Protein AF-A0AAN0KFE0-F1 (afdb_monomer)

Structure (mmCIF, N/CA/C/O backbone):
data_AF-A0AAN0KFE0-F1
#
_entry.id   AF-A0AAN0KFE0-F1
#
loop_
_atom_site.group_PDB
_atom_site.id
_atom_site.type_symbol
_atom_site.label_atom_id
_atom_site.label_alt_id
_atom_site.label_comp_id
_atom_site.label_asym_id
_atom_site.label_entity_id
_atom_site.label_seq_id
_atom_site.pdbx_PDB_ins_code
_atom_site.Cartn_x
_atom_site.Cartn_y
_atom_site.Cartn_z
_atom_site.occupancy
_atom_site.B_iso_or_equiv
_atom_site.auth_seq_id
_atom_site.auth_comp_id
_atom_site.auth_asym_id
_atom_site.auth_atom_id
_atom_site.pdbx_PDB_model_num
ATOM 1 N N . MET A 1 1 ? 1.969 37.301 39.724 1.00 38.78 1 MET A N 1
ATOM 2 C CA . MET A 1 1 ? 2.557 36.425 38.688 1.00 38.78 1 MET A CA 1
ATOM 3 C C . MET A 1 1 ? 1.808 36.708 37.399 1.00 38.78 1 MET A C 1
ATOM 5 O O . MET A 1 1 ? 0.586 36.678 37.421 1.00 38.78 1 MET A O 1
ATOM 9 N N . ASN A 1 2 ? 2.522 37.126 36.355 1.00 23.48 2 ASN A N 1
ATOM 10 C CA . ASN A 1 2 ? 1.948 37.560 35.078 1.00 23.48 2 ASN A CA 1
ATOM 11 C C . ASN A 1 2 ? 1.466 36.322 34.287 1.00 23.48 2 ASN A C 1
ATOM 13 O O . ASN A 1 2 ? 2.228 35.354 34.231 1.00 23.48 2 ASN A O 1
ATOM 17 N N . PRO A 1 3 ? 0.252 36.303 33.709 1.00 33.12 3 PRO A N 1
ATOM 18 C CA . PRO A 1 3 ? -0.224 35.178 32.907 1.00 33.12 3 PRO A CA 1
ATOM 19 C C . PRO A 1 3 ? 0.521 35.140 31.564 1.00 33.12 3 PRO A C 1
ATOM 21 O O . PRO A 1 3 ? 0.599 36.144 30.859 1.00 33.12 3 PRO A O 1
ATOM 24 N N . GLY A 1 4 ? 1.126 33.992 31.251 1.00 29.05 4 GLY A N 1
ATOM 25 C CA . GLY A 1 4 ? 1.901 33.771 30.031 1.00 29.05 4 GLY A CA 1
ATOM 26 C C . GLY A 1 4 ? 1.030 33.725 28.774 1.00 29.05 4 GLY A C 1
ATOM 27 O O . GLY A 1 4 ? -0.099 33.239 28.806 1.00 29.05 4 GLY A O 1
ATOM 28 N N . ASN A 1 5 ? 1.584 34.235 27.672 1.00 28.31 5 ASN A N 1
ATOM 29 C CA . ASN A 1 5 ? 0.995 34.172 26.336 1.00 28.31 5 ASN A CA 1
ATOM 30 C C . ASN A 1 5 ? 0.793 32.715 25.871 1.00 28.31 5 ASN A C 1
ATOM 32 O O . ASN A 1 5 ? 1.666 31.880 26.118 1.00 28.31 5 ASN A O 1
ATOM 36 N N . PRO A 1 6 ? -0.301 32.418 25.146 1.00 32.31 6 PRO A N 1
ATOM 37 C CA . PRO A 1 6 ? -0.518 31.119 24.522 1.00 32.31 6 PRO A CA 1
ATOM 38 C C . PRO A 1 6 ? 0.509 30.876 23.405 1.00 32.31 6 PRO A C 1
ATOM 40 O O . PRO A 1 6 ? 0.734 31.730 22.548 1.00 32.31 6 PRO A O 1
ATOM 43 N N . THR A 1 7 ? 1.145 29.708 23.427 1.00 31.70 7 THR A N 1
ATOM 44 C CA . THR A 1 7 ? 2.024 29.218 22.361 1.00 31.70 7 THR A CA 1
ATOM 45 C C . THR A 1 7 ? 1.198 28.863 21.127 1.00 31.70 7 THR A C 1
ATOM 47 O O . THR A 1 7 ? 0.200 28.151 21.240 1.00 31.70 7 THR A O 1
ATOM 50 N N . ASN A 1 8 ? 1.621 29.352 19.959 1.00 28.75 8 ASN A N 1
ATOM 51 C CA . ASN A 1 8 ? 1.057 28.970 18.664 1.00 28.75 8 ASN A CA 1
ATOM 52 C C . ASN A 1 8 ? 1.118 27.438 18.491 1.00 28.75 8 ASN A C 1
ATOM 54 O O . ASN A 1 8 ? 2.152 26.853 18.827 1.00 28.75 8 ASN A O 1
ATOM 58 N N . PRO A 1 9 ? 0.065 26.790 17.965 1.00 31.41 9 PRO A N 1
ATOM 59 C CA . PRO A 1 9 ? 0.114 25.376 17.625 1.00 31.41 9 PRO A CA 1
ATOM 60 C C . PRO A 1 9 ? 1.193 25.147 16.563 1.00 31.41 9 PRO A C 1
ATOM 62 O O . PRO A 1 9 ? 1.243 25.842 15.547 1.00 31.41 9 PRO A O 1
ATOM 65 N N . THR A 1 10 ? 2.086 24.198 16.829 1.00 32.50 10 THR A N 1
ATOM 66 C CA . THR A 1 10 ? 3.035 23.675 15.848 1.00 32.50 10 THR A CA 1
ATOM 67 C C . THR A 1 10 ? 2.251 23.086 14.684 1.00 32.50 10 THR A C 1
ATOM 69 O O . THR A 1 10 ? 1.357 22.264 14.891 1.00 32.50 10 THR A O 1
ATOM 72 N N . ASN A 1 11 ? 2.572 23.542 13.473 1.00 28.88 11 ASN A N 1
ATOM 73 C CA . ASN A 1 11 ? 2.100 22.933 12.236 1.00 28.88 11 ASN A CA 1
ATOM 74 C C . ASN A 1 11 ? 2.428 21.426 12.297 1.00 28.88 11 ASN A C 1
ATOM 76 O O . ASN A 1 11 ? 3.532 21.105 12.748 1.00 28.88 11 ASN A O 1
ATOM 80 N N . PRO A 1 12 ? 1.519 20.513 11.912 1.00 31.39 12 PRO A N 1
ATOM 81 C CA . PRO A 1 12 ? 1.856 19.098 11.807 1.00 31.39 12 PRO A CA 1
ATOM 82 C C . PRO A 1 12 ? 3.073 18.961 10.890 1.00 31.39 12 PRO A C 1
ATOM 84 O O . PRO A 1 12 ? 3.075 19.536 9.800 1.00 31.39 12 PRO A O 1
ATOM 87 N N . GLU A 1 13 ? 4.114 18.262 11.344 1.00 33.09 13 GLU A N 1
ATOM 88 C CA . GLU A 1 13 ? 5.179 17.827 10.444 1.00 33.09 13 GLU A CA 1
ATOM 89 C C . GLU A 1 13 ? 4.539 16.977 9.345 1.00 33.09 13 GLU A C 1
ATOM 91 O O . GLU A 1 13 ? 3.765 16.056 9.618 1.00 33.09 13 GLU A O 1
ATOM 96 N N . GLU A 1 14 ? 4.811 17.357 8.099 1.00 28.67 14 GLU A N 1
ATOM 97 C CA . GLU A 1 14 ? 4.504 16.549 6.927 1.00 28.67 14 GLU A CA 1
ATOM 98 C C . GLU A 1 14 ? 5.131 15.160 7.145 1.00 28.67 14 GLU A C 1
ATOM 100 O O . GLU A 1 14 ? 6.274 15.100 7.609 1.00 28.67 14 GLU A O 1
ATOM 105 N N . PRO A 1 15 ? 4.416 14.047 6.895 1.00 31.19 15 PRO A N 1
ATOM 106 C CA . PRO A 1 15 ? 4.967 12.717 7.119 1.00 31.19 15 PRO A CA 1
ATOM 107 C C . PRO A 1 15 ? 6.280 12.584 6.348 1.00 31.19 15 PRO A C 1
ATOM 109 O O . PRO A 1 15 ? 6.284 12.704 5.120 1.00 31.19 15 PRO A O 1
ATOM 112 N N . GLU A 1 16 ? 7.390 12.357 7.054 1.00 31.05 16 GLU A N 1
ATOM 113 C CA . GLU A 1 16 ? 8.667 12.091 6.402 1.00 31.05 16 GLU A CA 1
ATOM 114 C C . GLU A 1 16 ? 8.480 10.893 5.468 1.00 31.05 16 GLU A C 1
ATOM 116 O O . GLU A 1 16 ? 8.104 9.793 5.885 1.00 31.05 16 GLU A O 1
ATOM 121 N N . THR A 1 17 ? 8.695 11.124 4.173 1.00 31.75 17 THR A N 1
ATOM 122 C CA . THR A 1 17 ? 8.722 10.047 3.189 1.00 31.75 17 THR A CA 1
ATOM 123 C C . THR A 1 17 ? 9.852 9.101 3.608 1.00 31.75 17 THR A C 1
ATOM 125 O O . THR A 1 17 ? 10.972 9.585 3.777 1.00 31.75 17 THR A O 1
ATOM 128 N N . PRO A 1 18 ? 9.608 7.793 3.818 1.00 34.59 18 PRO A N 1
ATOM 129 C CA . PRO A 1 18 ? 10.649 6.869 4.252 1.00 34.59 18 PRO A CA 1
ATOM 130 C C . PRO A 1 18 ? 11.842 6.954 3.299 1.00 34.59 18 PRO A C 1
ATOM 132 O O . PRO A 1 18 ? 11.704 6.645 2.114 1.00 34.59 18 PRO A O 1
ATOM 135 N N . THR A 1 19 ? 13.001 7.394 3.789 1.00 45.59 19 THR A N 1
ATOM 136 C CA . THR A 1 19 ? 14.218 7.446 2.977 1.00 45.59 19 THR A CA 1
ATOM 137 C C . THR A 1 19 ? 14.571 6.015 2.561 1.00 45.59 19 THR A C 1
ATOM 139 O O . THR A 1 19 ? 14.757 5.169 3.444 1.00 45.59 19 THR A O 1
ATOM 142 N N . PRO A 1 20 ? 14.641 5.696 1.255 1.00 55.75 20 PRO A N 1
ATOM 143 C CA . PRO A 1 20 ? 15.025 4.363 0.808 1.00 55.75 20 PRO A CA 1
ATOM 144 C C . PRO A 1 20 ? 16.401 3.987 1.382 1.00 55.75 20 PRO A C 1
ATOM 146 O O . PRO A 1 20 ? 17.262 4.862 1.509 1.00 55.75 20 PRO A O 1
ATOM 149 N N . PRO A 1 21 ? 16.645 2.711 1.729 1.00 64.00 21 PRO A N 1
ATOM 150 C CA . PRO A 1 21 ? 17.961 2.277 2.186 1.00 64.00 21 PRO A CA 1
ATOM 151 C C . PRO A 1 21 ? 19.028 2.574 1.121 1.00 64.00 21 PRO A C 1
ATOM 153 O O . PRO A 1 21 ? 18.784 2.409 -0.077 1.00 64.00 21 PRO A O 1
ATOM 156 N N . ALA A 1 22 ? 20.211 3.002 1.565 1.00 83.31 22 ALA A N 1
ATOM 157 C CA . ALA A 1 22 ? 21.319 3.351 0.683 1.00 83.31 22 ALA A CA 1
ATOM 158 C C . ALA A 1 22 ? 21.737 2.162 -0.205 1.00 83.31 22 ALA A C 1
ATOM 160 O O . ALA A 1 22 ? 21.855 1.021 0.250 1.00 83.31 22 ALA A O 1
ATOM 161 N N . VAL A 1 23 ? 21.966 2.423 -1.495 1.00 95.88 23 VAL A N 1
ATOM 162 C CA . VAL A 1 23 ? 22.352 1.393 -2.471 1.00 95.88 23 VAL A CA 1
ATOM 163 C C . VAL A 1 23 ? 23.856 1.135 -2.390 1.00 95.88 23 VAL A C 1
ATOM 165 O O . VAL A 1 23 ? 24.661 2.065 -2.415 1.00 95.88 23 VAL A O 1
ATOM 168 N N . LYS A 1 24 ? 24.244 -0.143 -2.330 1.00 97.69 24 LYS A N 1
ATOM 169 C CA . LYS A 1 24 ? 25.649 -0.569 -2.304 1.00 97.69 24 LYS A CA 1
ATOM 170 C C . LYS A 1 24 ? 26.254 -0.578 -3.702 1.00 97.69 24 LYS A C 1
ATOM 172 O O . LYS A 1 24 ? 25.779 -1.306 -4.578 1.00 97.69 24 LYS A O 1
ATOM 177 N N . VAL A 1 25 ? 27.349 0.154 -3.881 1.00 98.38 25 VAL A N 1
ATOM 178 C CA . VAL A 1 25 ? 28.076 0.254 -5.149 1.00 98.38 25 VAL A CA 1
ATOM 179 C C . VAL A 1 25 ? 29.546 -0.094 -4.942 1.00 98.38 25 VAL A C 1
ATOM 181 O O . VAL A 1 25 ? 30.235 0.482 -4.103 1.00 98.38 25 VAL A O 1
ATOM 184 N N . GLY A 1 26 ? 30.034 -1.062 -5.711 1.00 98.31 26 GLY A N 1
ATOM 185 C CA . GLY A 1 26 ? 31.416 -1.516 -5.688 1.00 98.31 26 GLY A CA 1
ATOM 186 C C . GLY A 1 26 ? 32.288 -0.732 -6.655 1.00 98.31 26 GLY A C 1
ATOM 187 O O . GLY A 1 26 ? 31.862 -0.448 -7.770 1.00 98.31 26 GLY A O 1
ATOM 188 N N . ILE A 1 27 ? 33.522 -0.428 -6.265 1.00 98.12 27 ILE A N 1
ATOM 189 C CA . ILE A 1 27 ? 34.537 0.167 -7.142 1.00 98.12 27 ILE A CA 1
ATOM 190 C C . ILE A 1 27 ? 35.797 -0.690 -7.051 1.00 98.12 27 ILE A C 1
ATOM 192 O O . ILE A 1 27 ? 36.350 -0.852 -5.963 1.00 98.12 27 ILE A O 1
ATOM 196 N N . ILE A 1 28 ? 36.253 -1.229 -8.183 1.00 96.38 28 ILE A N 1
ATOM 197 C CA . ILE A 1 28 ? 37.531 -1.945 -8.281 1.00 96.38 28 ILE A CA 1
ATOM 198 C C . ILE A 1 28 ? 38.553 -1.013 -8.934 1.00 96.38 28 ILE A C 1
ATOM 200 O O . ILE A 1 28 ? 38.463 -0.759 -10.133 1.00 96.38 28 ILE A O 1
ATOM 204 N N . ASP A 1 29 ? 39.506 -0.489 -8.155 1.00 94.50 29 ASP A N 1
ATOM 205 C CA . ASP A 1 29 ? 40.455 0.534 -8.632 1.00 94.50 29 ASP A CA 1
ATOM 206 C C . ASP A 1 29 ? 41.765 0.595 -7.796 1.00 94.50 29 ASP A C 1
ATOM 208 O O . ASP A 1 29 ? 42.129 -0.374 -7.121 1.00 94.50 29 ASP A O 1
ATOM 212 N N . SER A 1 30 ? 42.503 1.715 -7.842 1.00 92.56 30 SER A N 1
ATOM 213 C CA . SER A 1 30 ? 43.738 2.002 -7.094 1.00 92.56 30 SER A CA 1
ATOM 214 C C . SER A 1 30 ? 43.523 2.316 -5.615 1.00 92.56 30 SER A C 1
ATOM 216 O O . SER A 1 30 ? 44.489 2.327 -4.849 1.00 92.56 30 SER A O 1
ATOM 218 N N . GLY A 1 31 ? 42.276 2.515 -5.183 1.00 92.44 31 GLY A N 1
ATOM 219 C CA . GLY A 1 31 ? 41.884 2.716 -3.788 1.00 92.44 31 GLY A CA 1
ATOM 220 C C . GLY A 1 31 ? 41.048 3.975 -3.571 1.00 92.44 31 GLY A C 1
ATOM 221 O O . GLY A 1 31 ? 40.392 4.454 -4.490 1.00 92.44 31 GLY A O 1
ATOM 222 N N . LEU A 1 32 ? 41.039 4.472 -2.332 1.00 93.62 32 LEU A N 1
ATOM 223 C CA . LEU A 1 32 ? 40.344 5.699 -1.936 1.00 93.62 32 LEU A CA 1
ATOM 224 C C . LEU A 1 32 ? 41.196 6.456 -0.918 1.00 93.62 32 LEU A C 1
ATOM 226 O O . LEU A 1 32 ? 41.559 5.899 0.120 1.00 93.62 32 LEU A O 1
ATOM 230 N N . ALA A 1 33 ? 41.503 7.719 -1.202 1.00 91.88 33 ALA A N 1
ATOM 231 C CA . ALA A 1 33 ? 42.281 8.567 -0.314 1.00 91.88 33 ALA A CA 1
ATOM 232 C C . ALA A 1 33 ? 41.550 8.816 1.014 1.00 91.88 33 ALA A C 1
ATOM 234 O O . ALA A 1 33 ? 40.328 8.971 1.049 1.00 91.88 33 ALA A O 1
ATOM 235 N N . SER A 1 34 ? 42.299 8.895 2.115 1.00 88.88 34 SER A N 1
ATOM 236 C CA . SER A 1 34 ? 41.783 9.265 3.438 1.00 88.88 34 SER A CA 1
ATOM 237 C C . SER A 1 34 ? 41.717 10.786 3.624 1.00 88.88 34 SER A C 1
ATOM 239 O O . SER A 1 34 ? 42.576 11.497 3.109 1.00 88.88 34 SER A O 1
ATOM 241 N N . GLY A 1 35 ? 40.788 11.277 4.450 1.00 83.50 35 GLY A N 1
ATOM 242 C CA . GLY A 1 35 ? 40.780 12.672 4.913 1.00 83.50 35 GLY A CA 1
ATOM 243 C C . GLY A 1 35 ? 40.253 13.706 3.913 1.00 83.50 35 GLY A C 1
ATOM 244 O O . GLY A 1 35 ? 40.482 14.896 4.111 1.00 83.50 35 GLY A O 1
ATOM 245 N N . ARG A 1 36 ? 39.543 13.280 2.862 1.00 86.19 36 ARG A N 1
ATOM 246 C CA . ARG A 1 36 ? 38.859 14.175 1.920 1.00 86.19 36 ARG A CA 1
ATOM 247 C C . ARG A 1 36 ? 37.462 14.530 2.427 1.00 86.19 36 ARG A C 1
ATOM 249 O O . ARG A 1 36 ? 36.673 13.651 2.756 1.00 86.19 36 ARG A O 1
ATOM 256 N N . SER A 1 37 ? 37.147 15.821 2.471 1.00 87.31 37 SER A N 1
ATOM 257 C CA . SER A 1 37 ? 35.834 16.335 2.898 1.00 87.31 37 SER A CA 1
ATOM 258 C C . SER A 1 37 ? 34.677 15.936 1.974 1.00 87.31 37 SER A C 1
ATOM 260 O O . SER A 1 37 ? 33.517 15.980 2.365 1.00 87.31 37 SER A O 1
ATOM 262 N N . GLU A 1 38 ? 35.004 15.537 0.752 1.00 90.62 38 GLU A N 1
ATOM 263 C CA . GLU A 1 38 ? 34.086 15.185 -0.322 1.00 90.62 38 GLU A CA 1
ATOM 264 C C . GLU A 1 38 ? 33.549 13.753 -0.193 1.00 90.62 38 GLU A C 1
ATOM 266 O O . GLU A 1 38 ? 32.815 13.305 -1.064 1.00 90.62 38 GLU A O 1
ATOM 271 N N . PHE A 1 39 ? 33.896 13.021 0.869 1.00 91.00 39 PHE A N 1
ATOM 272 C CA . PHE A 1 39 ? 33.380 11.678 1.117 1.00 91.00 39 PHE A CA 1
ATOM 273 C C . PHE A 1 39 ? 32.768 11.548 2.504 1.00 91.00 39 PHE A C 1
ATOM 275 O O . PHE A 1 39 ? 33.347 11.948 3.515 1.00 91.00 39 PHE A O 1
ATOM 282 N N . ASN A 1 40 ? 31.624 10.871 2.557 1.00 89.25 40 ASN A N 1
ATOM 283 C CA . ASN A 1 40 ? 31.088 10.350 3.801 1.00 89.25 40 ASN A CA 1
ATOM 284 C C . ASN A 1 40 ? 31.728 8.987 4.110 1.00 89.25 40 ASN A C 1
ATOM 286 O O . ASN A 1 40 ? 31.218 7.943 3.709 1.00 89.25 40 ASN A O 1
ATOM 290 N N . TYR A 1 41 ? 32.841 8.987 4.846 1.00 91.75 41 TYR A N 1
ATOM 291 C CA . TYR A 1 41 ? 33.559 7.752 5.192 1.00 91.75 41 TYR A CA 1
ATOM 292 C C . TYR A 1 41 ? 32.752 6.766 6.051 1.00 91.75 41 TYR A C 1
ATOM 294 O O . TYR A 1 41 ? 33.119 5.595 6.104 1.00 91.75 41 TYR A O 1
ATOM 302 N N . ASN A 1 42 ? 31.647 7.187 6.680 1.00 89.38 42 ASN A N 1
ATOM 303 C CA . ASN A 1 42 ? 30.765 6.260 7.399 1.00 89.38 42 ASN A CA 1
ATOM 304 C C . ASN A 1 42 ? 30.055 5.282 6.450 1.00 89.38 42 ASN A C 1
ATOM 306 O O . ASN A 1 42 ? 29.704 4.182 6.866 1.00 89.38 42 ASN A O 1
ATOM 310 N N . ASN A 1 43 ? 29.898 5.661 5.179 1.00 89.38 43 ASN A N 1
ATOM 311 C CA . ASN A 1 43 ? 29.263 4.853 4.141 1.00 89.38 43 ASN A CA 1
ATOM 312 C C . ASN A 1 43 ? 30.301 4.139 3.256 1.00 89.38 43 ASN A C 1
ATOM 314 O O . ASN A 1 43 ? 29.981 3.717 2.147 1.00 89.38 43 ASN A O 1
ATOM 318 N N . VAL A 1 44 ? 31.554 4.026 3.714 1.00 94.94 44 VAL A N 1
ATOM 319 C CA . VAL A 1 44 ? 32.647 3.410 2.954 1.00 94.94 44 VAL A CA 1
ATOM 320 C C . VAL A 1 44 ? 33.103 2.115 3.618 1.00 94.94 44 VAL A C 1
ATOM 322 O O . VAL A 1 44 ? 33.601 2.103 4.741 1.00 94.94 44 VAL A O 1
ATOM 325 N N . SER A 1 45 ? 33.025 1.024 2.865 1.00 96.19 45 SER A N 1
ATOM 326 C CA . SER A 1 45 ? 33.705 -0.238 3.144 1.00 96.19 45 SER A CA 1
ATOM 327 C C . SER A 1 45 ? 34.929 -0.365 2.240 1.00 96.19 45 SER A C 1
ATOM 329 O O . SER A 1 45 ? 34.816 -0.222 1.027 1.00 96.19 45 SER A O 1
ATOM 331 N N . PHE A 1 46 ? 36.106 -0.652 2.800 1.00 96.31 46 PHE A N 1
ATOM 332 C CA . PHE A 1 46 ? 37.357 -0.728 2.037 1.00 96.31 46 PHE A CA 1
ATOM 333 C C . PHE A 1 46 ? 38.099 -2.045 2.268 1.00 96.31 46 PHE A C 1
ATOM 335 O O . PHE A 1 46 ? 38.232 -2.515 3.403 1.00 96.31 46 PHE A O 1
ATOM 342 N N . ARG A 1 47 ? 38.664 -2.605 1.193 1.00 94.94 47 ARG A N 1
ATOM 343 C CA . ARG A 1 47 ? 39.586 -3.741 1.260 1.00 94.94 47 ARG A CA 1
ATOM 344 C C . ARG A 1 47 ? 40.685 -3.639 0.205 1.00 94.94 47 ARG A C 1
ATOM 346 O O . ARG A 1 47 ? 40.409 -3.463 -0.978 1.00 94.94 47 ARG A O 1
ATOM 353 N N . SER A 1 48 ? 41.935 -3.826 0.627 1.00 93.69 48 SER A N 1
ATOM 354 C CA . SER A 1 48 ? 43.086 -3.936 -0.270 1.00 93.69 48 SER A CA 1
ATOM 355 C C . SER A 1 48 ? 43.422 -5.391 -0.571 1.00 93.69 48 SER A C 1
ATOM 357 O O . SER A 1 48 ? 43.795 -6.156 0.321 1.00 93.69 48 SER A O 1
ATOM 359 N N . PHE A 1 49 ? 43.327 -5.750 -1.849 1.00 92.19 49 PHE A N 1
ATOM 360 C CA . PHE A 1 49 ? 43.817 -7.008 -2.416 1.00 92.19 49 PHE A CA 1
ATOM 361 C C . PHE A 1 49 ? 45.251 -6.865 -2.939 1.00 92.19 49 PHE A C 1
ATOM 363 O O . PHE A 1 49 ? 45.941 -7.864 -3.150 1.00 92.19 49 PHE A O 1
ATOM 370 N N . SER A 1 50 ? 45.720 -5.624 -3.115 1.00 83.19 50 SER A N 1
ATOM 371 C CA . SER A 1 50 ? 47.083 -5.316 -3.542 1.00 83.19 50 SER A CA 1
ATOM 372 C C . SER A 1 50 ? 48.121 -5.559 -2.451 1.00 83.19 50 SER A C 1
ATOM 374 O O . SER A 1 50 ? 49.046 -6.335 -2.701 1.00 83.19 50 SER A O 1
ATOM 376 N N . ASP A 1 51 ? 47.941 -4.943 -1.276 1.00 78.62 51 ASP A N 1
ATOM 377 C CA . ASP A 1 51 ? 48.945 -4.886 -0.200 1.00 78.62 51 ASP A CA 1
ATOM 378 C C . ASP A 1 51 ? 48.452 -5.483 1.140 1.00 78.62 51 ASP A C 1
ATOM 380 O O . ASP A 1 51 ? 49.214 -5.548 2.101 1.00 78.62 51 ASP A O 1
ATOM 384 N N . GLY A 1 52 ? 47.203 -5.971 1.210 1.00 73.00 52 GLY A N 1
ATOM 385 C CA . GLY A 1 52 ? 46.663 -6.698 2.367 1.00 73.00 52 GLY A CA 1
ATOM 386 C C . GLY A 1 52 ? 46.343 -5.807 3.576 1.00 73.00 52 GLY A C 1
ATOM 387 O O . GLY A 1 52 ? 47.047 -5.837 4.582 1.00 73.00 52 GLY A O 1
ATOM 388 N N . GLY A 1 53 ? 45.244 -5.047 3.503 1.00 81.31 53 GLY A N 1
ATOM 389 C CA . GLY A 1 53 ? 44.787 -4.147 4.573 1.00 81.31 53 GLY A CA 1
ATOM 390 C C . GLY A 1 53 ? 43.334 -3.679 4.408 1.00 81.31 53 GLY A C 1
ATOM 391 O O . GLY A 1 53 ? 42.721 -3.906 3.365 1.00 81.31 53 GLY A O 1
ATOM 392 N N . SER A 1 54 ? 42.777 -3.038 5.441 1.00 81.81 54 SER A N 1
ATOM 393 C CA . SER A 1 54 ? 41.382 -2.547 5.480 1.00 81.81 54 SER A CA 1
ATOM 394 C C . SER A 1 54 ? 41.251 -1.039 5.728 1.00 81.81 54 SER A C 1
ATOM 396 O O . SER A 1 54 ? 40.144 -0.534 5.880 1.00 81.81 54 SER A O 1
ATOM 398 N N . GLN A 1 55 ? 42.369 -0.317 5.812 1.00 86.19 55 GLN A N 1
ATOM 399 C CA . GLN A 1 55 ? 42.374 1.137 5.973 1.00 86.19 55 GLN A CA 1
ATOM 400 C C . GLN A 1 55 ? 42.325 1.800 4.600 1.00 86.19 55 GLN A C 1
ATOM 402 O O . GLN A 1 55 ? 43.085 1.401 3.717 1.00 86.19 55 GLN A O 1
ATOM 407 N N . VAL A 1 56 ? 41.455 2.803 4.440 1.00 89.00 56 VAL A N 1
ATOM 408 C CA . VAL A 1 56 ? 41.340 3.574 3.195 1.00 89.00 56 VAL A CA 1
ATOM 409 C C . VAL A 1 56 ? 42.691 4.176 2.823 1.00 89.00 56 VAL A C 1
ATOM 411 O O . VAL A 1 56 ? 43.304 4.916 3.592 1.00 89.00 56 VAL A O 1
ATOM 414 N N . ASN A 1 57 ? 43.171 3.804 1.645 1.00 89.12 57 ASN A N 1
ATOM 415 C CA . ASN A 1 57 ? 44.387 4.327 1.055 1.00 89.12 57 ASN A CA 1
ATOM 416 C C . ASN A 1 57 ? 44.266 4.221 -0.464 1.00 89.12 57 ASN A C 1
ATOM 418 O O . ASN A 1 57 ? 43.883 3.168 -0.978 1.00 89.12 57 ASN A O 1
ATOM 422 N N . ASP A 1 58 ? 44.625 5.281 -1.177 1.00 88.56 58 ASP A N 1
ATOM 423 C CA . ASP A 1 58 ? 44.824 5.239 -2.622 1.00 88.56 58 ASP A CA 1
ATOM 424 C C . ASP A 1 58 ? 46.327 5.217 -2.890 1.00 88.56 58 ASP A C 1
ATOM 426 O O . ASP A 1 58 ? 47.069 6.093 -2.440 1.00 88.56 58 ASP A O 1
ATOM 430 N N . ASN A 1 59 ? 46.796 4.189 -3.596 1.00 84.19 59 ASN A N 1
ATOM 431 C CA . ASN A 1 59 ? 48.228 3.995 -3.811 1.00 84.19 59 ASN A CA 1
ATOM 432 C C . ASN A 1 59 ? 48.839 4.962 -4.840 1.00 84.19 59 ASN A C 1
ATOM 434 O O . ASN A 1 59 ? 50.046 4.907 -5.072 1.00 84.19 59 ASN A O 1
ATOM 438 N N . LEU A 1 60 ? 48.027 5.867 -5.396 1.00 83.19 60 LEU A N 1
ATOM 439 C CA . LEU A 1 60 ? 48.443 6.997 -6.228 1.00 83.19 60 LEU A CA 1
ATOM 440 C C . LEU A 1 60 ? 48.321 8.359 -5.514 1.00 83.19 60 LEU A C 1
ATOM 442 O O . LEU A 1 60 ? 48.535 9.397 -6.136 1.00 83.19 60 LEU A O 1
ATOM 446 N N . GLY A 1 61 ? 48.021 8.372 -4.211 1.00 84.38 61 GLY A N 1
ATOM 447 C CA . GLY A 1 61 ? 47.912 9.594 -3.410 1.00 84.38 61 GLY A CA 1
ATOM 448 C C . GLY A 1 61 ? 46.508 10.204 -3.406 1.00 84.38 61 GLY A C 1
ATOM 449 O O . GLY A 1 61 ? 45.529 9.557 -3.766 1.00 84.38 61 GLY A O 1
ATOM 450 N N . VAL A 1 62 ? 46.390 11.459 -2.959 1.00 80.94 62 VAL A N 1
ATOM 451 C CA . VAL A 1 62 ? 45.079 12.071 -2.660 1.00 80.94 62 VAL A CA 1
ATOM 452 C C . VAL A 1 62 ? 44.209 12.345 -3.886 1.00 80.94 62 VAL A C 1
ATOM 454 O O . VAL A 1 62 ? 42.988 12.393 -3.753 1.00 80.94 62 VAL A O 1
ATOM 457 N N . SER A 1 63 ? 44.820 12.488 -5.061 1.00 83.12 63 SER A N 1
ATOM 458 C CA . SER A 1 63 ? 44.153 12.589 -6.368 1.00 83.12 63 SER A CA 1
ATOM 459 C C . SER A 1 63 ? 44.388 11.330 -7.206 1.00 83.12 63 SER A C 1
ATOM 461 O O . SER A 1 63 ? 44.444 11.388 -8.433 1.00 83.12 63 SER A O 1
ATOM 463 N N . GLY A 1 64 ? 44.577 10.188 -6.539 1.00 88.44 64 GLY A N 1
ATOM 464 C CA . GLY A 1 64 ? 44.724 8.903 -7.200 1.00 88.44 64 GLY A CA 1
ATOM 465 C C . GLY A 1 64 ? 43.498 8.534 -8.035 1.00 88.44 64 GLY A C 1
ATOM 466 O O . GLY A 1 64 ? 42.390 9.031 -7.814 1.00 88.44 64 GLY A O 1
ATOM 467 N N . HIS A 1 65 ? 43.715 7.675 -9.032 1.00 91.81 65 HIS A N 1
ATOM 468 C CA . HIS A 1 65 ? 42.702 7.337 -10.031 1.00 91.81 65 HIS A CA 1
ATOM 469 C C . HIS A 1 65 ? 41.400 6.833 -9.384 1.00 91.81 65 HIS A C 1
ATOM 471 O O . HIS A 1 65 ? 40.331 7.384 -9.650 1.00 91.81 65 HIS A O 1
ATOM 477 N N . GLY A 1 66 ? 41.494 5.880 -8.452 1.00 93.00 66 GLY A N 1
ATOM 478 C CA . GLY A 1 66 ? 40.346 5.337 -7.727 1.00 93.00 66 GLY A CA 1
ATOM 479 C C . GLY A 1 66 ? 39.605 6.377 -6.893 1.00 93.00 66 GLY A C 1
ATOM 480 O O . GLY A 1 66 ? 38.374 6.377 -6.856 1.00 93.00 66 GLY A O 1
ATOM 481 N N . THR A 1 67 ? 40.327 7.333 -6.308 1.00 93.69 67 THR A N 1
ATOM 482 C CA . THR A 1 67 ? 39.720 8.465 -5.601 1.00 93.69 67 THR A CA 1
ATOM 483 C C . THR A 1 67 ? 38.897 9.348 -6.539 1.00 93.69 67 THR A C 1
ATOM 485 O O . THR A 1 67 ? 37.769 9.700 -6.199 1.00 93.69 67 THR A O 1
ATOM 488 N N . LEU A 1 68 ? 39.402 9.679 -7.732 1.00 94.12 68 LEU A N 1
ATOM 489 C CA . LEU A 1 68 ? 38.660 10.492 -8.707 1.00 94.12 68 LEU A CA 1
ATOM 490 C C . LEU A 1 68 ? 37.442 9.751 -9.283 1.00 94.12 68 LEU A C 1
ATOM 492 O O . LEU A 1 68 ? 36.384 10.350 -9.501 1.00 94.12 68 LEU A O 1
ATOM 496 N N . VAL A 1 69 ? 37.561 8.436 -9.481 1.00 96.19 69 VAL A N 1
ATOM 497 C CA . VAL A 1 69 ? 36.446 7.558 -9.864 1.00 96.19 69 VAL A CA 1
ATOM 498 C C . VAL A 1 69 ? 35.360 7.565 -8.784 1.00 96.19 69 VAL A C 1
ATOM 500 O O . VAL A 1 69 ? 34.189 7.799 -9.089 1.00 96.19 69 VAL A O 1
ATOM 503 N N . ALA A 1 70 ? 35.741 7.390 -7.517 1.00 96.31 70 ALA A N 1
ATOM 504 C CA . ALA A 1 70 ? 34.815 7.445 -6.390 1.00 96.31 70 ALA A CA 1
ATOM 505 C C . ALA A 1 70 ? 34.169 8.831 -6.232 1.00 96.31 70 ALA A C 1
ATOM 507 O O . ALA A 1 70 ? 32.969 8.906 -5.964 1.00 96.31 70 ALA A O 1
ATOM 508 N N . LEU A 1 71 ? 34.916 9.921 -6.460 1.00 94.69 71 LEU A N 1
ATOM 509 C CA . LEU A 1 71 ? 34.378 11.287 -6.440 1.00 94.69 71 LEU A CA 1
ATOM 510 C C . LEU A 1 71 ? 33.296 11.456 -7.505 1.00 94.69 71 LEU A C 1
ATOM 512 O O . LEU A 1 71 ? 32.220 11.974 -7.208 1.00 94.69 71 LEU A O 1
ATOM 516 N N . THR A 1 72 ? 33.564 10.988 -8.726 1.00 96.38 72 THR A N 1
ATOM 517 C CA . THR A 1 72 ? 32.623 11.072 -9.854 1.00 96.38 72 THR A CA 1
ATOM 518 C C . THR A 1 72 ? 31.319 10.326 -9.556 1.00 96.38 72 THR A C 1
ATOM 520 O O . THR A 1 72 ? 30.241 10.766 -9.958 1.00 96.38 72 THR A O 1
ATOM 523 N N . LEU A 1 73 ? 31.404 9.206 -8.833 1.00 97.12 73 LEU A N 1
ATOM 524 C CA . LEU A 1 73 ? 30.248 8.388 -8.484 1.00 97.12 73 LEU A CA 1
ATOM 525 C C . LEU A 1 73 ? 29.464 8.965 -7.305 1.00 97.12 73 LEU A C 1
ATOM 527 O O . LEU A 1 73 ? 28.274 9.201 -7.454 1.00 97.12 73 LEU A O 1
ATOM 531 N N . ALA A 1 74 ? 30.103 9.188 -6.156 1.00 95.31 74 ALA A N 1
ATOM 532 C CA . ALA A 1 74 ? 29.421 9.490 -4.892 1.00 95.31 74 ALA A CA 1
ATOM 533 C C . ALA A 1 74 ? 30.083 10.617 -4.080 1.00 95.31 74 ALA A C 1
ATOM 535 O O . ALA A 1 74 ? 29.908 10.705 -2.866 1.00 95.31 74 ALA A O 1
ATOM 536 N N . GLY A 1 75 ? 30.867 11.484 -4.723 1.00 94.44 75 GLY A N 1
ATOM 537 C CA . GLY A 1 75 ? 31.449 12.638 -4.047 1.00 94.44 75 GLY A CA 1
ATOM 538 C C . GLY A 1 75 ? 30.375 13.622 -3.571 1.00 94.44 75 GLY A C 1
ATOM 539 O O . GLY A 1 75 ? 29.436 13.938 -4.299 1.00 94.44 75 GLY A O 1
ATOM 540 N N . LEU A 1 76 ? 30.529 14.145 -2.361 1.00 92.94 76 LEU A N 1
ATOM 541 C CA . LEU A 1 76 ? 29.684 15.198 -1.814 1.00 92.94 76 LEU A CA 1
ATOM 542 C C . LEU A 1 76 ? 29.968 16.522 -2.527 1.00 92.94 76 LEU A C 1
ATOM 544 O O . LEU A 1 76 ? 31.123 16.871 -2.788 1.00 92.94 76 LEU A O 1
ATOM 548 N N . ALA A 1 77 ? 28.907 17.269 -2.824 1.00 91.56 77 ALA A N 1
ATOM 549 C CA . ALA A 1 77 ? 29.039 18.601 -3.393 1.00 91.56 77 ALA A CA 1
ATOM 550 C C . ALA A 1 77 ? 29.778 19.537 -2.423 1.00 91.56 77 ALA A C 1
ATOM 552 O O . ALA A 1 77 ? 29.562 19.517 -1.209 1.00 91.56 77 ALA A O 1
ATOM 553 N N . THR A 1 78 ? 30.634 20.391 -2.974 1.00 88.31 78 THR A N 1
ATOM 554 C CA . THR A 1 78 ? 31.336 21.449 -2.241 1.00 88.31 78 THR A CA 1
ATOM 555 C C . THR A 1 78 ? 31.083 22.795 -2.918 1.00 88.31 78 THR A C 1
ATOM 557 O O . THR A 1 78 ? 30.344 22.893 -3.894 1.00 88.31 78 THR A O 1
ATOM 560 N N . LYS A 1 79 ? 31.715 23.870 -2.435 1.00 85.00 79 LYS A N 1
ATOM 561 C CA . LYS A 1 79 ? 31.626 25.187 -3.087 1.00 85.00 79 LYS A CA 1
ATOM 562 C C . LYS A 1 79 ? 32.159 25.181 -4.530 1.00 85.00 79 LYS A C 1
ATOM 564 O O . LYS A 1 79 ? 31.730 26.007 -5.330 1.00 85.00 79 LYS A O 1
ATOM 569 N N . VAL A 1 80 ? 33.112 24.299 -4.839 1.00 85.81 80 VAL A N 1
ATOM 570 C CA . VAL A 1 80 ? 33.843 24.277 -6.119 1.00 85.81 80 VAL A CA 1
ATOM 571 C C . VAL A 1 80 ? 33.602 22.998 -6.926 1.00 85.81 80 VAL A C 1
ATOM 573 O O . VAL A 1 80 ? 33.943 22.960 -8.101 1.00 85.81 80 VAL A O 1
ATOM 576 N N . TYR A 1 81 ? 32.989 21.974 -6.323 1.00 88.69 81 TYR A N 1
ATOM 577 C CA . TYR A 1 81 ? 32.659 20.699 -6.957 1.00 88.69 81 TYR A CA 1
ATOM 578 C C . TYR A 1 81 ? 31.157 20.443 -6.908 1.00 88.69 81 TYR A C 1
ATOM 580 O O . TYR A 1 81 ? 30.550 20.515 -5.842 1.00 88.69 81 TYR A O 1
ATOM 588 N N . SER A 1 82 ? 30.563 20.099 -8.050 1.00 87.75 82 SER A N 1
ATOM 589 C CA . SER A 1 82 ? 29.119 19.872 -8.181 1.00 87.75 82 SER A CA 1
ATOM 590 C C . SER A 1 82 ? 28.603 18.633 -7.445 1.00 87.75 82 SER A C 1
ATOM 592 O O . SER A 1 82 ? 27.394 18.475 -7.321 1.00 87.75 82 SER A O 1
ATOM 594 N N . GLY A 1 83 ? 29.498 17.766 -6.967 1.00 92.12 83 GLY A N 1
ATOM 595 C CA . GLY A 1 83 ? 29.147 16.451 -6.440 1.00 92.12 83 GLY A CA 1
ATOM 596 C C . GLY A 1 83 ? 29.196 15.368 -7.519 1.00 92.12 83 GLY A C 1
ATOM 597 O O . GLY A 1 83 ? 29.200 15.654 -8.720 1.00 92.12 83 GLY A O 1
ATOM 598 N N . GLY A 1 84 ? 29.278 14.121 -7.061 1.00 94.31 84 GLY A N 1
ATOM 599 C CA . GLY A 1 84 ? 29.110 12.931 -7.883 1.00 94.31 84 GLY A CA 1
ATOM 600 C C . GLY A 1 84 ? 27.638 12.659 -8.187 1.00 94.31 84 GLY A C 1
ATOM 601 O O . GLY A 1 84 ? 26.744 13.341 -7.690 1.00 94.31 84 GLY A O 1
ATOM 602 N N . ILE A 1 85 ? 27.384 11.644 -9.008 1.00 96.38 85 ILE A N 1
ATOM 603 C CA . ILE A 1 85 ? 26.027 11.315 -9.464 1.00 96.38 85 ILE A CA 1
ATOM 604 C C . ILE A 1 85 ? 25.116 10.807 -8.334 1.00 96.38 85 ILE A C 1
ATOM 606 O O . ILE A 1 85 ? 23.946 11.168 -8.286 1.00 96.38 85 ILE A O 1
ATOM 610 N N . ALA A 1 86 ? 25.630 9.967 -7.437 1.00 95.69 86 ALA A N 1
ATOM 611 C CA . ALA A 1 86 ? 24.872 9.270 -6.401 1.00 95.69 86 ALA A CA 1
ATOM 612 C C . ALA A 1 86 ? 25.569 9.369 -5.026 1.00 95.69 86 ALA A C 1
ATOM 614 O O . ALA A 1 86 ? 26.062 8.352 -4.520 1.00 95.69 86 ALA A O 1
ATOM 615 N N . PRO A 1 87 ? 25.631 10.574 -4.421 1.00 94.00 87 PRO A N 1
ATOM 616 C CA . PRO A 1 87 ? 26.366 10.843 -3.177 1.00 94.00 87 PRO A CA 1
ATOM 617 C C . PRO A 1 87 ? 25.901 10.023 -1.966 1.00 94.00 87 PRO A C 1
ATOM 619 O O . PRO A 1 87 ? 26.692 9.778 -1.059 1.00 94.00 87 PRO A O 1
ATOM 622 N N . ASP A 1 88 ? 24.653 9.550 -1.970 1.00 92.81 88 ASP A N 1
ATOM 623 C CA . ASP A 1 88 ? 24.076 8.761 -0.874 1.00 92.81 88 ASP A CA 1
ATOM 624 C C . ASP A 1 88 ? 24.372 7.251 -0.973 1.00 92.81 88 ASP A C 1
ATOM 626 O O . ASP A 1 88 ? 23.915 6.471 -0.139 1.00 92.81 88 ASP A O 1
ATOM 630 N N . SER A 1 89 ? 25.135 6.811 -1.982 1.00 95.50 89 SER A N 1
ATOM 631 C CA . SER A 1 89 ? 25.490 5.393 -2.150 1.00 95.50 89 SER A CA 1
ATOM 632 C C . SER A 1 89 ? 26.451 4.905 -1.057 1.00 95.50 89 SER A C 1
ATOM 634 O O . SER A 1 89 ? 27.378 5.612 -0.659 1.00 95.50 89 SER A O 1
ATOM 636 N N . GLU A 1 90 ? 26.301 3.648 -0.634 1.00 96.56 90 GLU A N 1
ATOM 637 C CA . GLU A 1 90 ? 27.311 2.954 0.173 1.00 96.56 90 GLU A CA 1
ATOM 638 C C . GLU A 1 90 ? 28.431 2.437 -0.734 1.00 96.56 90 GLU A C 1
ATOM 640 O O . GLU A 1 90 ? 28.216 1.560 -1.574 1.00 96.56 90 GLU A O 1
ATOM 645 N N . LEU A 1 91 ? 29.644 2.956 -0.562 1.00 97.31 91 LEU A N 1
ATOM 646 C CA . LEU A 1 91 ? 30.786 2.592 -1.393 1.00 97.31 91 LEU A CA 1
ATOM 647 C C . LEU A 1 91 ? 31.520 1.372 -0.839 1.00 97.31 91 LEU A C 1
ATOM 649 O O . LEU A 1 91 ? 31.976 1.367 0.302 1.00 97.31 91 LEU A O 1
ATOM 653 N N . TYR A 1 92 ? 31.723 0.368 -1.687 1.00 97.75 92 TYR A N 1
ATOM 654 C CA . TYR A 1 92 ? 32.568 -0.791 -1.416 1.00 97.75 92 TYR A CA 1
ATOM 655 C C . TYR A 1 92 ? 33.810 -0.720 -2.306 1.00 97.75 92 TYR A C 1
ATOM 657 O O . TYR A 1 92 ? 33.792 -1.096 -3.476 1.00 97.75 92 TYR A O 1
ATOM 665 N N . ILE A 1 93 ? 34.903 -0.203 -1.755 1.00 97.31 93 ILE A N 1
ATOM 666 C CA . ILE A 1 93 ? 36.146 0.047 -2.482 1.00 97.31 93 ILE A CA 1
ATOM 667 C C . ILE A 1 93 ? 37.068 -1.169 -2.374 1.00 97.31 93 ILE A C 1
ATOM 669 O O . ILE A 1 93 ? 37.582 -1.488 -1.298 1.00 97.31 93 ILE A O 1
ATOM 673 N N . ALA A 1 94 ? 37.314 -1.822 -3.505 1.00 96.06 94 ALA A N 1
ATOM 674 C CA . ALA A 1 94 ? 38.296 -2.882 -3.646 1.00 96.06 94 ALA A CA 1
ATOM 675 C C . ALA A 1 94 ? 39.554 -2.337 -4.335 1.00 96.06 94 ALA A C 1
ATOM 677 O O . ALA A 1 94 ? 39.570 -2.085 -5.541 1.00 96.06 94 ALA A O 1
ATOM 678 N N . GLN A 1 95 ? 40.631 -2.162 -3.569 1.00 94.06 95 GLN A N 1
ATOM 679 C CA . GLN A 1 95 ? 41.924 -1.787 -4.134 1.00 94.06 95 GLN A CA 1
ATOM 680 C C . GLN A 1 95 ? 42.597 -3.028 -4.735 1.00 94.06 95 GLN A C 1
ATOM 682 O O . GLN A 1 95 ? 43.075 -3.896 -3.994 1.00 94.06 95 GLN A O 1
ATOM 687 N N . ALA A 1 96 ? 42.642 -3.099 -6.066 1.00 91.62 96 ALA A N 1
ATOM 688 C CA . ALA A 1 96 ? 43.143 -4.253 -6.821 1.00 91.62 96 ALA A CA 1
ATOM 689 C C . ALA A 1 96 ? 44.315 -3.931 -7.762 1.00 91.62 96 ALA A C 1
ATOM 691 O O . ALA A 1 96 ? 44.951 -4.854 -8.277 1.00 91.62 96 ALA A O 1
ATOM 692 N N . SER A 1 97 ? 44.627 -2.648 -7.976 1.00 87.62 97 SER A N 1
ATOM 693 C CA . SER A 1 97 ? 45.761 -2.229 -8.806 1.00 87.62 97 SER A CA 1
ATOM 694 C C . SER A 1 97 ? 46.967 -1.789 -7.976 1.00 87.62 97 SER A C 1
ATOM 696 O O . SER A 1 97 ? 46.852 -1.511 -6.778 1.00 87.62 97 SER A O 1
ATOM 698 N N . LYS A 1 98 ? 48.144 -1.735 -8.608 1.00 80.06 98 LYS A N 1
ATOM 699 C CA . LYS A 1 98 ? 49.361 -1.080 -8.101 1.00 80.06 98 LYS A CA 1
ATOM 700 C C . LYS A 1 98 ? 49.941 -0.213 -9.212 1.00 80.06 98 LYS A C 1
ATOM 702 O O . LYS A 1 98 ? 50.216 -0.732 -10.289 1.00 80.06 98 LYS A O 1
ATOM 707 N N . ASN A 1 99 ? 50.111 1.089 -8.974 1.00 73.25 99 ASN A N 1
ATOM 708 C CA . ASN A 1 99 ? 50.455 2.066 -10.020 1.00 73.25 99 ASN A CA 1
ATOM 709 C C . ASN A 1 99 ? 49.501 1.998 -11.232 1.00 73.25 99 ASN A C 1
ATOM 711 O O . ASN A 1 99 ? 49.945 2.017 -12.376 1.00 73.25 99 ASN A O 1
ATOM 715 N N . ASN A 1 100 ? 48.200 1.834 -10.972 1.00 74.69 100 ASN A N 1
ATOM 716 C CA . ASN A 1 100 ? 47.157 1.619 -11.984 1.00 74.69 100 ASN A CA 1
ATOM 717 C C . ASN A 1 100 ? 47.331 0.373 -12.883 1.00 74.69 100 ASN A C 1
ATOM 719 O O . ASN A 1 100 ? 46.670 0.249 -13.908 1.00 74.69 100 ASN A O 1
ATOM 723 N N . SER A 1 101 ? 48.201 -0.568 -12.505 1.00 80.69 101 SER A N 1
ATOM 724 C CA . SER A 1 101 ? 48.330 -1.875 -13.154 1.00 80.69 101 SER A CA 1
ATOM 725 C C . SER A 1 101 ? 47.525 -2.916 -12.377 1.00 80.69 101 SER A C 1
ATOM 727 O O . SER A 1 101 ? 47.739 -3.089 -11.173 1.00 80.69 101 SER A O 1
ATOM 729 N N . PHE A 1 102 ? 46.576 -3.569 -13.049 1.00 84.88 102 PHE A N 1
ATOM 730 C CA . PHE A 1 102 ? 45.636 -4.516 -12.447 1.00 84.88 102 PHE A CA 1
ATOM 731 C C . PHE A 1 102 ? 46.131 -5.958 -12.584 1.00 84.88 102 PHE A C 1
ATOM 733 O O . PHE A 1 102 ? 46.626 -6.368 -13.632 1.00 84.88 102 PHE A O 1
ATOM 740 N N . ASP A 1 103 ? 45.970 -6.734 -11.514 1.00 87.44 103 ASP A N 1
ATOM 741 C CA . ASP A 1 103 ? 46.233 -8.173 -11.497 1.00 87.44 103 ASP A CA 1
ATOM 742 C C . ASP A 1 103 ? 44.899 -8.926 -11.564 1.00 87.44 103 ASP A C 1
ATOM 744 O O . ASP A 1 103 ? 44.052 -8.771 -10.683 1.00 87.44 103 ASP A O 1
ATOM 748 N N . TYR A 1 104 ? 44.718 -9.766 -12.586 1.00 87.62 104 TYR A N 1
ATOM 749 C CA . TYR A 1 104 ? 43.457 -10.477 -12.818 1.00 87.62 104 TYR A CA 1
ATOM 750 C C . TYR A 1 104 ? 43.031 -11.391 -11.655 1.00 87.62 104 TYR A C 1
ATOM 752 O O . TYR A 1 104 ? 41.834 -11.545 -11.420 1.00 87.62 104 TYR A O 1
ATOM 760 N N . LEU A 1 105 ? 43.963 -11.973 -10.889 1.00 90.31 105 LEU A N 1
ATOM 761 C CA . LEU A 1 105 ? 43.611 -12.780 -9.712 1.00 90.31 105 LEU A CA 1
ATOM 762 C C . LEU A 1 105 ? 43.115 -11.897 -8.560 1.00 90.31 105 LEU A C 1
ATOM 764 O O . LEU A 1 105 ? 42.170 -12.268 -7.862 1.00 90.31 105 LEU A O 1
ATOM 768 N N . LYS A 1 106 ? 43.722 -10.719 -8.368 1.00 92.12 106 LYS A N 1
ATOM 769 C CA . LYS A 1 106 ? 43.281 -9.739 -7.356 1.00 92.12 106 LYS A CA 1
ATOM 770 C C . LYS A 1 106 ? 41.939 -9.111 -7.721 1.00 92.12 106 LYS A C 1
ATOM 772 O O . LYS A 1 106 ? 41.093 -8.932 -6.845 1.00 92.12 106 LYS A O 1
ATOM 777 N N . THR A 1 107 ? 41.723 -8.826 -9.001 1.00 92.12 107 THR A N 1
ATOM 778 C CA . THR A 1 107 ? 40.437 -8.371 -9.538 1.00 92.12 107 THR A CA 1
ATOM 779 C C . THR A 1 107 ? 39.345 -9.419 -9.320 1.00 92.12 107 THR A C 1
ATOM 781 O O . THR A 1 107 ? 38.301 -9.088 -8.764 1.00 92.12 107 THR A O 1
ATOM 784 N N . SER A 1 108 ? 39.601 -10.692 -9.635 1.00 94.75 108 SER A N 1
ATOM 785 C CA . SER A 1 108 ? 38.623 -11.769 -9.408 1.00 94.75 108 SER A CA 1
ATOM 786 C C . SER A 1 108 ? 38.276 -11.940 -7.922 1.00 94.75 108 SER A C 1
ATOM 788 O O . SER A 1 108 ? 37.104 -12.002 -7.549 1.00 94.75 108 SER A O 1
ATOM 790 N N . ALA A 1 109 ? 39.275 -11.874 -7.032 1.00 95.56 109 ALA A N 1
ATOM 791 C CA . ALA A 1 109 ? 39.035 -11.878 -5.585 1.00 95.56 109 ALA A CA 1
ATOM 792 C C . ALA A 1 109 ? 38.238 -10.647 -5.097 1.00 95.56 109 ALA A C 1
ATOM 794 O O . ALA A 1 109 ? 37.497 -10.733 -4.114 1.00 95.56 109 ALA A O 1
ATOM 795 N N . SER A 1 110 ? 38.379 -9.509 -5.784 1.00 96.56 110 SER A N 1
ATOM 796 C CA . SER A 1 110 ? 37.611 -8.290 -5.515 1.00 96.56 110 SER A CA 1
ATOM 797 C C . SER A 1 110 ? 36.143 -8.464 -5.896 1.00 96.56 110 SER A C 1
ATOM 799 O O . SER A 1 110 ? 35.276 -8.135 -5.089 1.00 96.56 110 SER A O 1
ATOM 801 N N . VAL A 1 111 ? 35.855 -9.044 -7.069 1.00 97.62 111 VAL A N 1
ATOM 802 C CA . VAL A 1 111 ? 34.485 -9.386 -7.495 1.00 97.62 111 VAL A CA 1
ATOM 803 C C . VAL A 1 111 ? 33.825 -10.311 -6.475 1.00 97.62 111 VAL A C 1
ATOM 805 O O . VAL A 1 111 ? 32.722 -10.018 -6.015 1.00 97.62 111 VAL A O 1
ATOM 808 N N . ASP A 1 112 ? 34.525 -11.363 -6.039 1.00 97.69 112 ASP A N 1
ATOM 809 C CA . ASP A 1 112 ? 34.012 -12.282 -5.018 1.00 97.69 112 ASP A CA 1
ATOM 810 C C . ASP A 1 112 ? 33.660 -11.555 -3.715 1.00 97.69 112 ASP A C 1
ATOM 812 O O . ASP A 1 112 ? 32.615 -11.809 -3.117 1.00 97.69 112 ASP A O 1
ATOM 816 N N . TRP A 1 113 ? 34.505 -10.636 -3.249 1.00 97.62 113 TRP A N 1
ATOM 817 C CA . TRP A 1 113 ? 34.216 -9.873 -2.034 1.00 97.62 113 TRP A CA 1
ATOM 818 C C . TRP A 1 113 ? 33.026 -8.924 -2.192 1.00 97.62 113 TRP A C 1
ATOM 820 O O . TRP A 1 113 ? 32.209 -8.836 -1.273 1.00 97.62 113 TRP A O 1
ATOM 830 N N . LEU A 1 114 ? 32.905 -8.245 -3.335 1.00 98.44 114 LEU A N 1
ATOM 831 C CA . LEU A 1 114 ? 31.797 -7.333 -3.614 1.00 98.44 114 LEU A CA 1
ATOM 832 C C . LEU A 1 114 ? 30.460 -8.081 -3.647 1.00 98.44 114 LEU A C 1
ATOM 834 O O . LEU A 1 114 ? 29.539 -7.717 -2.914 1.00 98.44 114 LEU A O 1
ATOM 838 N N . LEU A 1 115 ? 30.376 -9.172 -4.414 1.00 98.12 115 LEU A N 1
ATOM 839 C CA . LEU A 1 115 ? 29.159 -9.984 -4.511 1.00 98.12 115 LEU A CA 1
ATOM 840 C C . LEU A 1 115 ? 28.779 -10.592 -3.153 1.00 98.12 115 LEU A C 1
ATOM 842 O O . LEU A 1 115 ? 27.629 -10.484 -2.730 1.00 98.12 115 LEU A O 1
ATOM 846 N N . ASN A 1 116 ? 29.751 -11.125 -2.401 1.00 97.75 116 ASN A N 1
ATOM 847 C CA . ASN A 1 116 ? 29.515 -11.634 -1.042 1.00 97.75 116 ASN A CA 1
ATOM 848 C C . ASN A 1 116 ? 29.085 -10.542 -0.045 1.00 97.75 116 ASN A C 1
ATOM 850 O O . ASN A 1 116 ? 28.506 -10.853 0.994 1.00 97.75 116 ASN A O 1
ATOM 854 N N . SER A 1 117 ? 29.354 -9.269 -0.346 1.00 97.00 117 SER A N 1
ATOM 855 C CA . SER A 1 117 ? 28.913 -8.122 0.458 1.00 97.00 117 SER A CA 1
ATOM 856 C C . SER A 1 117 ? 27.519 -7.605 0.058 1.00 97.00 117 SER A C 1
ATOM 858 O O . SER A 1 117 ? 27.022 -6.636 0.644 1.00 97.00 117 SER A O 1
ATOM 860 N N . GLY A 1 118 ? 26.872 -8.251 -0.920 1.00 96.50 118 GLY A N 1
ATOM 861 C CA . GLY A 1 118 ? 25.564 -7.867 -1.451 1.00 96.50 118 GLY A CA 1
ATOM 862 C C . GLY A 1 118 ? 25.608 -6.673 -2.407 1.00 96.50 118 GLY A C 1
ATOM 863 O O . GLY A 1 118 ? 24.593 -6.008 -2.592 1.00 96.50 118 GLY A O 1
ATOM 864 N N . VAL A 1 119 ? 26.772 -6.359 -2.983 1.00 98.06 119 VAL A N 1
ATOM 865 C CA . VAL A 1 119 ? 26.908 -5.303 -3.995 1.00 98.06 119 VAL A CA 1
ATOM 866 C C . VAL A 1 119 ? 26.297 -5.780 -5.311 1.00 98.06 119 VAL A C 1
ATOM 868 O O . VAL A 1 119 ? 26.671 -6.835 -5.818 1.00 98.06 119 VAL A O 1
ATOM 871 N N . GLN A 1 120 ? 25.395 -4.981 -5.886 1.00 96.88 120 GLN A N 1
ATOM 872 C CA . GLN A 1 120 ? 24.723 -5.305 -7.154 1.00 96.88 120 GLN A CA 1
ATOM 873 C C . GLN A 1 120 ? 25.143 -4.413 -8.328 1.00 96.88 120 GLN A C 1
ATOM 875 O O . GLN A 1 120 ? 24.749 -4.680 -9.459 1.00 96.88 120 GLN A O 1
ATOM 880 N N . ILE A 1 121 ? 25.943 -3.372 -8.086 1.00 98.75 121 ILE A N 1
ATOM 881 C CA . ILE A 1 121 ? 26.493 -2.487 -9.120 1.00 98.75 121 ILE A CA 1
ATOM 882 C C . ILE A 1 121 ? 27.999 -2.409 -8.896 1.00 98.75 121 ILE A C 1
ATOM 884 O O . ILE A 1 121 ? 28.437 -2.005 -7.821 1.00 98.75 121 ILE A O 1
ATOM 888 N N . ILE A 1 122 ? 28.792 -2.813 -9.885 1.00 98.69 122 ILE A N 1
ATOM 889 C CA . ILE A 1 122 ? 30.251 -2.888 -9.796 1.00 98.69 122 ILE A CA 1
ATOM 890 C C . ILE A 1 122 ? 30.860 -2.022 -10.892 1.00 98.69 122 ILE A C 1
ATOM 892 O O . ILE A 1 122 ? 30.796 -2.350 -12.074 1.00 98.69 122 ILE A O 1
ATOM 896 N N . ASN A 1 123 ? 31.494 -0.931 -10.490 1.00 98.56 123 ASN A N 1
ATOM 897 C CA . ASN A 1 123 ? 32.252 -0.070 -11.376 1.00 98.56 123 ASN A CA 1
ATOM 898 C C . ASN A 1 123 ? 33.669 -0.626 -11.598 1.00 98.56 123 ASN A C 1
ATOM 900 O O . ASN A 1 123 ? 34.434 -0.816 -10.646 1.00 98.56 123 ASN A O 1
ATOM 904 N N . MET A 1 124 ? 34.019 -0.841 -12.864 1.00 95.75 124 MET A N 1
ATOM 905 C CA . MET A 1 124 ? 35.315 -1.331 -13.332 1.00 95.75 124 MET A CA 1
ATOM 906 C C . MET A 1 124 ? 35.923 -0.305 -14.299 1.00 95.75 124 MET A C 1
ATOM 908 O O . MET A 1 124 ? 35.897 -0.459 -15.521 1.00 95.75 124 MET A O 1
ATOM 912 N N . SER A 1 125 ? 36.468 0.774 -13.733 1.00 90.00 125 SER A N 1
ATOM 913 C CA . SER A 1 125 ? 37.074 1.900 -14.464 1.00 90.00 125 SER A CA 1
ATOM 914 C C . SER A 1 125 ? 38.498 1.612 -14.964 1.00 90.00 125 SER A C 1
ATOM 916 O O . SER A 1 125 ? 39.356 2.490 -14.949 1.00 90.00 125 SER A O 1
ATOM 918 N N . TYR A 1 126 ? 38.775 0.387 -15.401 1.00 87.62 126 TYR A N 1
ATOM 919 C CA . TYR A 1 126 ? 40.080 -0.019 -15.918 1.00 87.62 126 TYR A CA 1
ATOM 920 C C . TYR A 1 126 ? 39.934 -0.750 -17.249 1.00 87.62 126 TYR A C 1
ATOM 922 O O . TYR A 1 126 ? 38.876 -1.287 -17.569 1.00 87.62 126 TYR A O 1
ATOM 930 N N . SER A 1 127 ? 41.005 -0.750 -18.039 1.00 85.81 127 SER A N 1
ATOM 931 C CA . SER A 1 127 ? 41.024 -1.367 -19.365 1.00 85.81 127 SER A CA 1
ATOM 932 C C . SER A 1 127 ? 42.436 -1.778 -19.766 1.00 85.81 127 SER A C 1
ATOM 934 O O . SER A 1 127 ? 43.390 -1.069 -19.444 1.00 85.81 127 SER A O 1
ATOM 936 N N . SER A 1 128 ? 42.563 -2.856 -20.538 1.00 84.69 128 SER A N 1
ATOM 937 C CA . SER A 1 128 ? 43.817 -3.223 -21.211 1.00 84.69 128 SER A CA 1
ATOM 938 C C . SER A 1 128 ? 44.136 -2.325 -22.424 1.00 84.69 128 SER A C 1
ATOM 940 O O . SER A 1 128 ? 43.234 -1.858 -23.124 1.00 84.69 128 SER A O 1
ATOM 942 N N . ASP A 1 129 ? 45.426 -2.136 -22.726 1.00 85.69 129 ASP A N 1
ATOM 943 C CA . ASP A 1 129 ? 45.909 -1.525 -23.980 1.00 85.69 129 ASP A CA 1
ATOM 944 C C . ASP A 1 129 ? 45.813 -2.484 -25.186 1.00 85.69 129 ASP A C 1
ATOM 946 O O . ASP A 1 129 ? 45.881 -2.053 -26.337 1.00 85.69 129 ASP A O 1
ATOM 950 N N . GLU A 1 130 ? 45.633 -3.788 -24.948 1.00 89.06 130 GLU A N 1
ATOM 951 C CA . GLU A 1 130 ? 45.500 -4.811 -25.994 1.00 89.06 130 GLU A CA 1
ATOM 952 C C . GLU A 1 130 ? 44.242 -4.598 -26.848 1.00 89.06 130 GLU A C 1
ATOM 954 O O . GLU A 1 130 ? 43.186 -4.261 -26.321 1.00 89.06 130 GLU A O 1
ATOM 959 N N . ARG A 1 131 ? 44.307 -4.845 -28.164 1.00 90.69 131 ARG A N 1
ATOM 960 C CA . ARG A 1 131 ? 43.130 -4.840 -29.049 1.00 90.69 131 ARG A CA 1
ATOM 961 C C . ARG A 1 131 ? 43.028 -6.135 -29.832 1.00 90.69 131 ARG A C 1
ATOM 963 O O . ARG A 1 131 ? 43.905 -6.455 -30.626 1.00 90.69 131 ARG A O 1
ATOM 970 N N . LEU A 1 132 ? 41.924 -6.843 -29.616 1.00 90.81 132 LEU A N 1
ATOM 971 C CA . LEU A 1 132 ? 41.570 -8.041 -30.367 1.00 90.81 132 LEU A CA 1
ATOM 972 C C . LEU A 1 132 ? 40.761 -7.609 -31.593 1.00 90.81 132 LEU A C 1
ATOM 974 O O . LEU A 1 132 ? 39.664 -7.066 -31.452 1.00 90.81 132 LEU A O 1
ATOM 978 N N . VAL A 1 133 ? 41.324 -7.797 -32.787 1.00 84.94 133 VAL A N 1
ATOM 979 C CA . VAL A 1 133 ? 40.767 -7.256 -34.039 1.00 84.94 133 VAL A CA 1
ATOM 980 C C . VAL A 1 133 ? 40.101 -8.357 -34.862 1.00 84.94 133 VAL A C 1
ATOM 982 O O . VAL A 1 133 ? 39.051 -8.146 -35.476 1.00 84.94 133 VAL A O 1
ATOM 985 N N . THR A 1 134 ? 40.708 -9.542 -34.868 1.00 88.56 134 THR A N 1
ATOM 986 C CA . THR A 1 134 ? 40.348 -10.668 -35.731 1.00 88.56 134 THR A CA 1
ATOM 987 C C . THR A 1 134 ? 39.706 -11.818 -34.954 1.00 88.56 134 THR A C 1
ATOM 989 O O . THR A 1 134 ? 39.877 -11.961 -33.744 1.00 88.56 134 THR A O 1
ATOM 992 N N . ASP A 1 135 ? 39.005 -12.706 -35.662 1.00 87.88 135 ASP A N 1
ATOM 993 C CA . ASP A 1 135 ? 38.454 -13.930 -35.062 1.00 87.88 135 ASP A CA 1
ATOM 994 C C . ASP A 1 135 ? 39.554 -14.877 -34.539 1.00 87.88 135 ASP A C 1
ATOM 996 O O . ASP A 1 135 ? 39.310 -15.697 -33.652 1.00 87.88 135 ASP A O 1
ATOM 1000 N N . GLU A 1 136 ? 40.769 -14.791 -35.088 1.00 92.62 136 GLU A N 1
ATOM 1001 C CA . GLU A 1 136 ? 41.930 -15.539 -34.597 1.00 92.62 136 GLU A CA 1
ATOM 1002 C C . GLU A 1 136 ? 42.406 -15.000 -33.242 1.00 92.62 136 GLU A C 1
ATOM 1004 O O . GLU A 1 136 ? 42.679 -15.794 -32.338 1.00 92.62 136 GLU A O 1
ATOM 1009 N N . ASP A 1 137 ? 42.389 -13.675 -33.059 1.00 92.06 137 ASP A N 1
ATOM 1010 C CA . ASP A 1 137 ? 42.687 -13.035 -31.773 1.00 92.06 137 ASP A CA 1
ATOM 1011 C C . ASP A 1 137 ? 41.696 -13.492 -30.691 1.00 92.06 137 ASP A C 1
ATOM 1013 O O . ASP A 1 137 ? 42.106 -13.860 -29.590 1.00 92.06 137 ASP A O 1
ATOM 1017 N N . PHE A 1 138 ? 40.398 -13.572 -31.014 1.00 92.75 138 PHE A N 1
ATOM 1018 C CA . PHE A 1 138 ? 39.385 -14.105 -30.092 1.00 92.75 138 PHE A CA 1
ATOM 1019 C C . PHE A 1 138 ? 39.640 -15.572 -29.728 1.00 92.75 138 PHE A C 1
ATOM 1021 O O . PHE A 1 138 ? 39.610 -15.926 -28.549 1.00 92.75 138 PHE A O 1
ATOM 1028 N N . LYS A 1 139 ? 39.945 -16.435 -30.706 1.00 92.38 139 LYS A N 1
ATOM 1029 C CA . LYS A 1 139 ? 40.275 -17.850 -30.440 1.00 92.38 139 LYS A CA 1
ATOM 1030 C C . LYS A 1 139 ? 41.500 -17.997 -29.547 1.00 92.38 139 LYS A C 1
ATOM 1032 O O . LYS A 1 139 ? 41.528 -18.875 -28.686 1.00 92.38 139 LYS A O 1
ATOM 1037 N N . LYS A 1 140 ? 42.511 -17.148 -29.735 1.00 94.19 140 LYS A N 1
ATOM 1038 C CA . LYS A 1 140 ? 43.686 -17.121 -28.865 1.00 94.19 140 LYS A CA 1
ATOM 1039 C C . LYS A 1 140 ? 43.291 -16.698 -27.448 1.00 94.19 140 LYS A C 1
ATOM 1041 O O . LYS A 1 140 ? 43.569 -17.446 -26.506 1.00 94.19 140 LYS A O 1
ATOM 1046 N N . ALA A 1 141 ? 42.562 -15.590 -27.311 1.00 93.31 141 ALA A N 1
ATOM 1047 C CA . ALA A 1 141 ? 42.090 -15.053 -26.036 1.00 93.31 141 ALA A CA 1
ATOM 1048 C C . ALA A 1 141 ? 41.275 -16.075 -25.218 1.00 93.31 141 ALA A C 1
ATOM 1050 O O . ALA A 1 141 ? 41.494 -16.210 -24.016 1.00 93.31 141 ALA A O 1
ATOM 1051 N N . GLN A 1 142 ? 40.427 -16.892 -25.858 1.00 93.88 142 GLN A N 1
ATOM 1052 C CA . GLN A 1 142 ? 39.673 -17.974 -25.195 1.00 93.88 142 GLN A CA 1
ATOM 1053 C C . GLN A 1 142 ? 40.557 -18.965 -24.418 1.00 93.88 142 GLN A C 1
ATOM 1055 O O . GLN A 1 142 ? 40.099 -19.612 -23.471 1.00 93.88 142 GLN A O 1
ATOM 1060 N N . THR A 1 143 ? 41.816 -19.140 -24.825 1.00 93.25 143 THR A N 1
ATOM 1061 C CA . THR A 1 143 ? 42.737 -20.091 -24.187 1.00 93.25 143 THR A CA 1
ATOM 1062 C C . THR A 1 143 ? 43.543 -19.478 -23.045 1.00 93.25 143 THR A C 1
ATOM 1064 O O . THR A 1 143 ? 44.011 -20.223 -22.174 1.00 93.25 143 THR A O 1
ATOM 1067 N N . GLU A 1 144 ? 43.639 -18.151 -22.991 1.00 93.50 144 GLU A N 1
ATOM 1068 C CA . GLU A 1 144 ? 44.446 -17.416 -22.022 1.00 93.50 144 GLU A CA 1
ATOM 1069 C C . GLU A 1 144 ? 43.762 -17.338 -20.651 1.00 93.50 144 GLU A C 1
ATOM 1071 O O . GLU A 1 144 ? 42.543 -17.209 -20.523 1.00 93.50 144 GLU A O 1
ATOM 1076 N N . ASN A 1 145 ? 44.561 -17.439 -19.586 1.00 91.69 145 ASN A N 1
ATOM 1077 C CA . ASN A 1 145 ? 44.032 -17.546 -18.225 1.00 91.69 145 ASN A CA 1
ATOM 1078 C C . ASN A 1 145 ? 43.303 -16.273 -17.766 1.00 91.69 145 ASN A C 1
ATOM 1080 O O . ASN A 1 145 ? 42.307 -16.366 -17.058 1.00 91.69 145 ASN A O 1
ATOM 1084 N N . GLN A 1 146 ? 43.772 -15.100 -18.193 1.00 89.62 146 GLN A N 1
ATOM 1085 C CA . GLN A 1 146 ? 43.172 -13.808 -17.855 1.00 89.62 146 GLN A CA 1
ATOM 1086 C C . GLN A 1 146 ? 41.719 -13.690 -18.330 1.00 89.62 146 GLN A C 1
ATOM 1088 O O . GLN A 1 146 ? 40.829 -13.440 -17.525 1.00 89.62 146 GLN A O 1
ATOM 1093 N N . TYR A 1 147 ? 41.446 -13.997 -19.599 1.00 93.44 147 TYR A N 1
ATOM 1094 C CA . TYR A 1 147 ? 40.095 -13.925 -20.154 1.00 93.44 147 TYR A CA 1
ATOM 1095 C C . TYR A 1 147 ? 39.162 -14.989 -19.570 1.00 93.44 147 TYR A C 1
ATOM 1097 O O . TYR A 1 147 ? 37.975 -14.729 -19.391 1.00 93.44 147 TYR A O 1
ATOM 1105 N N . LYS A 1 148 ? 39.691 -16.160 -19.187 1.00 95.06 148 LYS A N 1
ATOM 1106 C CA . LYS A 1 148 ? 38.929 -17.173 -18.435 1.00 95.06 148 LYS A CA 1
ATOM 1107 C C . LYS A 1 148 ? 38.524 -16.691 -17.041 1.00 95.06 148 LYS A C 1
ATOM 1109 O O . LYS A 1 148 ? 37.438 -17.039 -16.586 1.00 95.06 148 LYS A O 1
ATOM 1114 N N . LEU A 1 149 ? 39.372 -15.915 -16.360 1.00 94.31 149 LEU A N 1
ATOM 1115 C CA . LEU A 1 149 ? 39.027 -15.316 -15.066 1.00 94.31 149 LEU A CA 1
ATOM 1116 C C . LEU A 1 149 ? 37.892 -14.303 -15.228 1.00 94.31 149 LEU A C 1
ATOM 1118 O O . LEU A 1 149 ? 36.875 -14.454 -14.561 1.00 94.31 149 LEU A O 1
ATOM 1122 N N . ILE A 1 150 ? 38.004 -13.371 -16.183 1.00 94.12 150 ILE A N 1
ATOM 1123 C CA . ILE A 1 150 ? 36.953 -12.370 -16.435 1.00 94.12 150 ILE A CA 1
ATOM 1124 C C . ILE A 1 150 ? 35.640 -13.046 -16.863 1.00 94.12 150 ILE A C 1
ATOM 1126 O O . ILE A 1 150 ? 34.571 -12.667 -16.395 1.00 94.12 150 ILE A O 1
ATOM 1130 N N . TYR A 1 151 ? 35.704 -14.092 -17.697 1.00 96.44 151 TYR A N 1
ATOM 1131 C CA . TYR A 1 151 ? 34.538 -14.909 -18.052 1.00 96.44 151 TYR A CA 1
ATOM 1132 C C . TYR A 1 151 ? 33.845 -15.488 -16.812 1.00 96.44 151 TYR A C 1
ATOM 1134 O O . TYR A 1 151 ? 32.629 -15.372 -16.668 1.00 96.44 151 TYR A O 1
ATOM 1142 N N . ASN A 1 152 ? 34.610 -16.079 -15.890 1.00 97.00 152 ASN A N 1
ATOM 1143 C CA . ASN A 1 152 ? 34.061 -16.632 -14.652 1.00 97.00 152 ASN A CA 1
ATOM 1144 C C . ASN A 1 152 ? 33.493 -15.545 -13.731 1.00 97.00 152 ASN A C 1
ATOM 1146 O O . ASN A 1 152 ? 32.443 -15.756 -13.130 1.00 97.00 152 ASN A O 1
ATOM 1150 N N . ASP A 1 153 ? 34.155 -14.394 -13.627 1.00 96.81 153 ASP A N 1
ATOM 1151 C CA . ASP A 1 153 ? 33.676 -13.268 -12.826 1.00 96.81 153 ASP A CA 1
ATOM 1152 C C . ASP A 1 153 ? 32.358 -12.721 -13.379 1.00 96.81 153 ASP A C 1
ATOM 1154 O O . ASP A 1 153 ? 31.402 -12.538 -12.627 1.00 96.81 153 ASP A O 1
ATOM 1158 N N . LEU A 1 154 ? 32.252 -12.555 -14.700 1.00 97.56 154 LEU A N 1
ATOM 1159 C CA . LEU A 1 154 ? 31.023 -12.097 -15.339 1.00 97.56 154 LEU A CA 1
ATOM 1160 C C . LEU A 1 154 ? 29.879 -13.109 -15.182 1.00 97.56 154 LEU A C 1
ATOM 1162 O O . LEU A 1 154 ? 28.742 -12.702 -14.951 1.00 97.56 154 LEU A O 1
ATOM 1166 N N . ARG A 1 155 ? 30.163 -14.421 -15.200 1.00 98.12 155 ARG A N 1
ATOM 1167 C CA . ARG A 1 155 ? 29.162 -15.441 -14.836 1.00 98.12 155 ARG A CA 1
ATOM 1168 C C . ARG A 1 155 ? 28.660 -15.265 -13.409 1.00 98.12 155 ARG A C 1
ATOM 1170 O O . ARG A 1 155 ? 27.453 -15.230 -13.212 1.00 98.12 155 ARG A O 1
ATOM 1177 N N . LYS A 1 156 ? 29.556 -15.087 -12.432 1.00 98.31 156 LYS A N 1
ATOM 1178 C CA . LYS A 1 156 ? 29.160 -14.845 -11.032 1.00 98.31 156 LYS A CA 1
ATOM 1179 C C . LYS A 1 156 ? 28.309 -13.581 -10.892 1.00 98.31 156 LYS A C 1
ATOM 1181 O O . LYS A 1 156 ? 27.360 -13.573 -10.113 1.00 98.31 156 LYS A O 1
ATOM 1186 N N . ILE A 1 157 ? 28.635 -12.526 -11.641 1.00 98.50 157 ILE A N 1
ATOM 1187 C CA . ILE A 1 157 ? 27.886 -11.261 -11.657 1.00 98.50 157 ILE A CA 1
ATOM 1188 C C . ILE A 1 157 ? 26.473 -11.478 -12.211 1.00 98.50 157 ILE A C 1
ATOM 1190 O O . ILE A 1 157 ? 25.510 -11.056 -11.574 1.00 98.50 157 ILE A O 1
ATOM 1194 N N . VAL A 1 158 ? 26.334 -12.193 -13.334 1.00 98.06 158 VAL A N 1
ATOM 1195 C CA . VAL A 1 158 ? 25.024 -12.565 -13.902 1.00 98.06 158 VAL A CA 1
ATOM 1196 C C . VAL A 1 158 ? 24.227 -13.443 -12.936 1.00 98.06 158 VAL A C 1
ATOM 1198 O O . VAL A 1 158 ? 23.060 -13.152 -12.680 1.00 98.06 158 VAL A O 1
ATOM 1201 N N . ASP A 1 159 ? 24.855 -14.471 -12.361 1.00 97.81 159 ASP A N 1
ATOM 1202 C CA . ASP A 1 159 ? 24.222 -15.398 -11.412 1.00 97.81 159 ASP A CA 1
ATOM 1203 C C . ASP A 1 159 ? 23.770 -14.687 -10.123 1.00 97.81 159 ASP A C 1
ATOM 1205 O O . ASP A 1 159 ? 22.793 -15.093 -9.496 1.00 97.81 159 ASP A O 1
ATOM 1209 N N . SER A 1 160 ? 24.451 -13.599 -9.748 1.00 97.81 160 SER A N 1
ATOM 1210 C CA . SER A 1 160 ? 24.097 -12.743 -8.606 1.00 97.81 160 SER A CA 1
ATOM 1211 C C . SER A 1 160 ? 23.095 -11.638 -8.963 1.00 97.81 160 SER A C 1
ATOM 1213 O O . SER A 1 160 ? 22.827 -10.765 -8.134 1.00 97.81 160 SER A O 1
ATOM 1215 N N . GLU A 1 161 ? 22.572 -11.637 -10.195 1.00 97.44 161 GLU A N 1
ATOM 1216 C CA . GLU A 1 161 ? 21.687 -10.597 -10.725 1.00 97.44 161 GLU A CA 1
ATOM 1217 C C . GLU A 1 161 ? 22.280 -9.178 -10.551 1.00 97.44 161 GLU A C 1
ATOM 1219 O O . GLU A 1 161 ? 21.554 -8.219 -10.286 1.00 97.44 161 GLU A O 1
ATOM 1224 N N . ALA A 1 162 ? 23.604 -9.042 -10.685 1.00 98.44 162 ALA A N 1
ATOM 1225 C CA . ALA A 1 162 ? 24.360 -7.799 -10.543 1.00 98.44 162 ALA A CA 1
ATOM 1226 C C . ALA A 1 162 ? 24.770 -7.215 -11.910 1.00 98.44 162 ALA A C 1
ATOM 1228 O O . ALA A 1 162 ? 24.680 -7.875 -12.945 1.00 98.44 162 ALA A O 1
ATOM 1229 N N . LEU A 1 163 ? 25.214 -5.957 -11.917 1.00 98.69 163 LEU A N 1
ATOM 1230 C CA . LEU A 1 163 ? 25.676 -5.231 -13.100 1.00 98.69 163 LEU A CA 1
ATOM 1231 C C . LEU A 1 163 ? 27.133 -4.803 -12.930 1.00 98.69 163 LEU A C 1
ATOM 1233 O O . LEU A 1 163 ? 27.459 -4.088 -11.985 1.00 98.69 163 LEU A O 1
ATOM 1237 N N . SER A 1 164 ? 27.992 -5.176 -13.873 1.00 98.56 164 SER A N 1
ATOM 1238 C CA . SER A 1 164 ? 29.312 -4.567 -14.045 1.00 98.56 164 SER A CA 1
ATOM 1239 C C . SER A 1 164 ? 29.263 -3.444 -15.071 1.00 98.56 164 SER A C 1
ATOM 1241 O O . SER A 1 164 ? 28.663 -3.599 -16.132 1.00 98.56 164 SER A O 1
ATOM 1243 N N . VAL A 1 165 ? 29.905 -2.320 -14.770 1.00 98.69 165 VAL A N 1
ATOM 1244 C CA . VAL A 1 165 ? 30.084 -1.202 -15.700 1.00 98.69 165 VAL A CA 1
ATOM 1245 C C . VAL A 1 165 ? 31.566 -1.098 -16.029 1.00 98.69 165 VAL A C 1
ATOM 1247 O O . VAL A 1 165 ? 32.373 -0.849 -15.135 1.00 98.69 165 VAL A O 1
ATOM 1250 N N . VAL A 1 166 ? 31.930 -1.329 -17.290 1.00 97.94 166 VAL A N 1
ATOM 1251 C CA . VAL A 1 166 ? 33.323 -1.572 -17.704 1.00 97.94 166 VAL A CA 1
ATOM 1252 C C . VAL A 1 166 ? 33.761 -0.535 -18.734 1.00 97.94 166 VAL A C 1
ATOM 1254 O O . VAL A 1 166 ? 33.091 -0.341 -19.747 1.00 97.94 166 VAL A O 1
ATOM 1257 N N . ALA A 1 167 ? 34.887 0.135 -18.492 1.00 97.31 167 ALA A N 1
ATOM 1258 C CA . ALA A 1 167 ? 35.402 1.169 -19.389 1.00 97.31 167 ALA A CA 1
ATOM 1259 C C . ALA A 1 167 ? 35.904 0.591 -20.729 1.00 97.31 167 ALA A C 1
ATOM 1261 O O . ALA A 1 167 ? 36.615 -0.417 -20.764 1.00 97.31 167 ALA A O 1
ATOM 1262 N N . THR A 1 168 ? 35.591 1.260 -21.846 1.00 96.81 168 THR A N 1
ATOM 1263 C CA . THR A 1 168 ? 36.054 0.824 -23.177 1.00 96.81 168 THR A CA 1
ATOM 1264 C C . THR A 1 168 ? 37.539 1.098 -23.419 1.00 96.81 168 THR A C 1
ATOM 1266 O O . THR A 1 168 ? 38.117 0.443 -24.283 1.00 96.81 168 THR A O 1
ATOM 1269 N N . GLY A 1 169 ? 38.177 2.010 -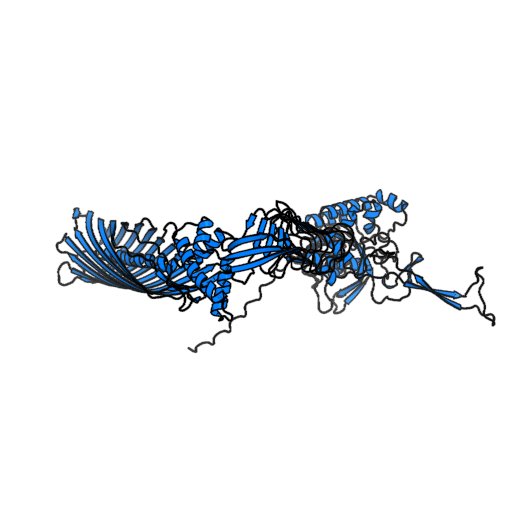22.674 1.00 94.62 169 GLY A N 1
ATOM 1270 C CA . GLY A 1 169 ? 39.603 2.373 -22.759 1.00 94.62 169 GLY A CA 1
ATOM 1271 C C . GLY A 1 169 ? 39.885 3.682 -23.517 1.00 94.62 169 GLY A C 1
ATOM 1272 O O . GLY A 1 169 ? 38.963 4.325 -24.013 1.00 94.62 169 GLY A O 1
ATOM 1273 N N . ASN A 1 170 ? 41.157 4.106 -23.582 1.00 92.56 170 ASN A N 1
ATOM 1274 C CA . ASN A 1 170 ? 41.552 5.477 -23.976 1.00 92.56 170 ASN A CA 1
ATOM 1275 C C . ASN A 1 170 ? 42.670 5.528 -25.037 1.00 92.56 170 ASN A C 1
ATOM 1277 O O . ASN A 1 170 ? 43.597 6.330 -24.934 1.00 92.56 170 ASN A O 1
ATOM 1281 N N . ASN A 1 171 ? 42.629 4.643 -26.032 1.00 90.62 171 ASN A N 1
ATOM 1282 C CA . ASN A 1 171 ? 43.695 4.506 -27.030 1.00 90.62 171 ASN A CA 1
ATOM 1283 C C . ASN A 1 171 ? 43.274 5.068 -28.394 1.00 90.62 171 ASN A C 1
ATOM 1285 O O . ASN A 1 171 ? 43.834 4.658 -29.408 1.00 90.62 171 ASN A O 1
ATOM 1289 N N . ASP A 1 172 ? 42.271 5.955 -28.429 1.00 88.12 172 ASP A N 1
ATOM 1290 C CA . ASP A 1 172 ? 41.741 6.544 -29.665 1.00 88.12 172 ASP A CA 1
ATOM 1291 C C . ASP A 1 172 ? 41.338 5.476 -30.712 1.00 88.12 172 ASP A C 1
ATOM 1293 O O . ASP A 1 172 ? 41.452 5.664 -31.924 1.00 88.12 172 ASP A O 1
ATOM 1297 N N . SER A 1 173 ? 40.856 4.314 -30.256 1.00 90.81 173 SER A N 1
ATOM 1298 C CA . SER A 1 173 ? 40.612 3.139 -31.104 1.00 90.81 173 SER A CA 1
ATOM 1299 C C . SER A 1 173 ? 39.134 2.945 -31.451 1.00 90.81 173 SER A C 1
ATOM 1301 O O . SER A 1 173 ? 38.251 3.187 -30.630 1.00 90.81 173 SER A O 1
ATOM 1303 N N . ALA A 1 174 ? 38.857 2.431 -32.653 1.00 91.88 174 ALA A N 1
ATOM 1304 C CA . ALA A 1 174 ? 37.522 1.969 -33.039 1.00 91.88 174 ALA A CA 1
ATOM 1305 C C . ALA A 1 174 ? 37.103 0.678 -32.303 1.00 91.88 174 ALA A C 1
ATOM 1307 O O . ALA A 1 174 ? 35.953 0.248 -32.389 1.00 91.88 174 ALA A O 1
ATOM 1308 N N . ILE A 1 175 ? 38.051 0.033 -31.616 1.00 92.50 175 ILE A N 1
ATOM 1309 C CA . ILE A 1 175 ? 37.877 -1.260 -30.964 1.00 92.50 175 ILE A CA 1
ATOM 1310 C C . ILE A 1 175 ? 37.942 -1.049 -29.446 1.00 92.50 175 ILE A C 1
ATOM 1312 O O . ILE A 1 175 ? 38.923 -0.482 -28.948 1.00 92.50 175 ILE A O 1
ATOM 1316 N N . PRO A 1 176 ? 36.931 -1.512 -28.695 1.00 94.94 176 PRO A N 1
ATOM 1317 C CA . PRO A 1 176 ? 36.919 -1.397 -27.245 1.00 94.94 176 PRO A CA 1
ATOM 1318 C C . PRO A 1 176 ? 37.923 -2.369 -26.605 1.00 94.94 176 PRO A C 1
ATOM 1320 O O . PRO A 1 176 ? 38.403 -3.320 -27.232 1.00 94.94 176 PRO A O 1
ATOM 1323 N N . SER A 1 177 ? 38.228 -2.159 -25.328 1.00 93.94 177 SER A N 1
ATOM 1324 C CA . SER A 1 177 ? 39.089 -3.049 -24.552 1.00 93.94 177 SER A CA 1
ATOM 1325 C C . SER A 1 177 ? 38.550 -4.493 -24.545 1.00 93.94 177 SER A C 1
ATOM 1327 O O . SER A 1 177 ? 37.331 -4.704 -24.516 1.00 93.94 177 SER A O 1
ATOM 1329 N N . PRO A 1 178 ? 39.426 -5.511 -24.560 1.00 93.94 178 PRO A N 1
ATOM 1330 C CA . PRO A 1 178 ? 39.034 -6.918 -24.491 1.00 93.94 178 PRO A CA 1
ATOM 1331 C C . PRO A 1 178 ? 38.176 -7.263 -23.267 1.00 93.94 178 PRO A C 1
ATOM 1333 O O . PRO A 1 178 ? 37.326 -8.148 -23.354 1.00 93.94 178 PRO A O 1
ATOM 1336 N N . ASP A 1 179 ? 38.331 -6.519 -22.167 1.00 92.19 179 ASP A N 1
ATOM 1337 C CA . ASP A 1 179 ? 37.542 -6.649 -20.936 1.00 92.19 179 ASP A CA 1
ATOM 1338 C C . ASP A 1 179 ? 36.028 -6.503 -21.194 1.00 92.19 179 ASP A C 1
ATOM 1340 O O . ASP A 1 179 ? 35.216 -7.234 -20.630 1.00 92.19 179 ASP A O 1
ATOM 1344 N N . THR A 1 180 ? 35.638 -5.622 -22.123 1.00 95.38 180 THR A N 1
ATOM 1345 C CA . THR A 1 180 ? 34.233 -5.440 -22.544 1.00 95.38 180 THR A CA 1
ATOM 1346 C C . THR A 1 180 ? 33.764 -6.472 -23.577 1.00 95.38 180 THR A C 1
ATOM 1348 O O . THR A 1 180 ? 32.563 -6.670 -23.781 1.00 95.38 180 THR A O 1
ATOM 1351 N N . GLN A 1 181 ? 34.703 -7.147 -24.245 1.00 95.81 181 GLN A N 1
ATOM 1352 C CA . GLN A 1 181 ? 34.436 -8.058 -25.359 1.00 95.81 181 GLN A CA 1
ATOM 1353 C C . GLN A 1 181 ? 34.255 -9.512 -24.912 1.00 95.81 181 GLN A C 1
ATOM 1355 O O . GLN A 1 181 ? 33.991 -10.363 -25.753 1.00 95.81 181 GLN A O 1
ATOM 1360 N N . VAL A 1 182 ? 34.345 -9.827 -23.616 1.00 95.19 182 VAL A N 1
ATOM 1361 C CA . VAL A 1 182 ? 34.244 -11.202 -23.088 1.00 95.19 182 VAL A CA 1
ATOM 1362 C C . VAL A 1 182 ? 33.015 -11.984 -23.584 1.00 95.19 182 VAL A C 1
ATOM 1364 O O . VAL A 1 182 ? 33.205 -13.132 -24.000 1.00 95.19 182 VAL A O 1
ATOM 1367 N N . PRO A 1 183 ? 31.791 -11.412 -23.653 1.00 95.94 183 PRO A N 1
ATOM 1368 C CA . PRO A 1 183 ? 30.653 -12.101 -24.269 1.00 95.94 183 PRO A CA 1
ATOM 1369 C C . PRO A 1 183 ? 30.910 -12.530 -25.724 1.00 95.94 183 PRO A C 1
ATOM 1371 O O . PRO A 1 183 ? 30.483 -13.607 -26.137 1.00 95.94 183 PRO A O 1
ATOM 1374 N N . LEU A 1 184 ? 31.639 -11.717 -26.497 1.00 94.94 184 LEU A N 1
ATOM 1375 C CA . LEU A 1 184 ? 32.020 -12.007 -27.884 1.00 94.94 184 LEU A CA 1
ATOM 1376 C C . LEU A 1 184 ? 33.197 -12.989 -27.963 1.00 94.94 184 LEU A C 1
ATOM 1378 O O . LEU A 1 184 ? 33.147 -13.923 -28.759 1.00 94.94 184 LEU A O 1
ATOM 1382 N N . ILE A 1 185 ? 34.220 -12.820 -27.113 1.00 95.56 185 ILE A N 1
ATOM 1383 C CA . ILE A 1 185 ? 35.400 -13.696 -27.050 1.00 95.56 185 ILE A CA 1
ATOM 1384 C C . ILE A 1 185 ? 34.959 -15.138 -26.809 1.00 95.56 185 ILE A C 1
ATOM 1386 O O . ILE A 1 185 ? 35.429 -16.028 -27.506 1.00 95.56 185 ILE A O 1
ATOM 1390 N N . PHE A 1 186 ? 34.041 -15.385 -25.872 1.00 96.06 186 PHE A N 1
ATOM 1391 C CA . PHE A 1 186 ? 33.569 -16.737 -25.537 1.00 96.06 186 PHE A CA 1
ATOM 1392 C C . PHE A 1 186 ? 32.301 -17.167 -26.287 1.00 96.06 186 PHE A C 1
ATOM 1394 O O . PHE A 1 186 ? 31.860 -18.301 -26.111 1.00 96.06 186 PHE A O 1
ATOM 1401 N N . ASN A 1 187 ? 31.742 -16.302 -27.143 1.00 94.69 187 ASN A N 1
ATOM 1402 C CA . ASN A 1 187 ? 30.475 -16.531 -27.845 1.00 94.69 187 ASN A CA 1
ATOM 1403 C C . ASN A 1 187 ? 29.336 -16.948 -26.887 1.00 94.69 187 ASN A C 1
ATOM 1405 O O . ASN A 1 187 ? 28.606 -17.910 -27.135 1.00 94.69 187 ASN A O 1
ATOM 1409 N N . ASP A 1 188 ? 29.215 -16.224 -25.774 1.00 96.19 188 ASP A N 1
ATOM 1410 C CA . ASP A 1 188 ? 28.241 -16.468 -24.711 1.00 96.19 188 ASP A CA 1
ATOM 1411 C C . ASP A 1 188 ? 27.387 -15.205 -24.493 1.00 96.19 188 ASP A C 1
ATOM 1413 O O . ASP A 1 188 ? 27.744 -14.330 -23.697 1.00 96.19 188 ASP A O 1
ATOM 1417 N N . PRO A 1 189 ? 26.258 -15.061 -25.215 1.00 94.12 189 PRO A N 1
ATOM 1418 C CA . PRO A 1 189 ? 25.419 -13.869 -25.124 1.00 94.12 189 PRO A CA 1
ATOM 1419 C C . PRO A 1 189 ? 24.717 -13.734 -23.766 1.00 94.12 189 PRO A C 1
ATOM 1421 O O . PRO A 1 189 ? 24.274 -12.639 -23.431 1.00 94.12 189 PRO A O 1
ATOM 1424 N N . SER A 1 190 ? 24.637 -14.802 -22.958 1.00 95.12 190 SER A N 1
ATOM 1425 C CA . SER A 1 190 ? 24.028 -14.727 -21.622 1.00 95.12 190 SER A CA 1
ATOM 1426 C C . SER A 1 190 ? 24.792 -13.780 -20.692 1.00 95.12 190 SER A C 1
ATOM 1428 O O . SER A 1 190 ? 24.192 -13.126 -19.838 1.00 95.12 190 SER A O 1
ATOM 1430 N N . LEU A 1 191 ? 26.096 -13.621 -20.930 1.00 96.75 191 LEU A N 1
ATOM 1431 C CA . LEU A 1 191 ? 26.962 -12.713 -20.188 1.00 96.75 191 LEU A CA 1
ATOM 1432 C C . LEU A 1 191 ? 26.632 -11.238 -20.400 1.00 96.75 191 LEU A C 1
ATOM 1434 O O . LEU A 1 191 ? 26.921 -10.425 -19.524 1.00 96.75 191 LEU A O 1
ATOM 1438 N N . GLN A 1 192 ? 25.988 -10.886 -21.520 1.00 95.81 192 GLN A N 1
ATOM 1439 C CA . GLN A 1 192 ? 25.566 -9.507 -21.779 1.00 95.81 192 GLN A CA 1
ATOM 1440 C C . GLN A 1 192 ? 24.617 -8.997 -20.692 1.00 95.81 192 GLN A C 1
ATOM 1442 O O . GLN A 1 192 ? 24.571 -7.799 -20.458 1.00 95.81 192 GLN A O 1
ATOM 1447 N N . LYS A 1 193 ? 23.915 -9.884 -19.973 1.00 95.44 193 LYS A N 1
ATOM 1448 C CA . LYS A 1 193 ? 22.980 -9.496 -18.909 1.00 95.44 193 LYS A CA 1
ATOM 1449 C C . LYS A 1 193 ? 23.645 -8.864 -17.681 1.00 95.44 193 LYS A C 1
ATOM 1451 O O . LYS A 1 193 ? 22.957 -8.223 -16.893 1.00 95.44 193 LYS A O 1
ATOM 1456 N N . GLY A 1 194 ? 24.957 -9.046 -17.517 1.00 96.25 194 GLY A N 1
ATOM 1457 C CA . GLY A 1 194 ? 25.719 -8.575 -16.359 1.00 96.25 194 GLY A CA 1
ATOM 1458 C C . GLY A 1 194 ? 26.781 -7.524 -16.678 1.00 96.25 194 GLY A C 1
ATOM 1459 O O . GLY A 1 194 ? 27.557 -7.194 -15.784 1.00 96.25 194 GLY A O 1
ATOM 1460 N N . ILE A 1 195 ? 26.863 -7.011 -17.913 1.00 98.19 195 ILE A N 1
ATOM 1461 C CA . ILE A 1 195 ? 27.921 -6.076 -18.339 1.00 98.19 195 ILE A CA 1
ATOM 1462 C C . ILE A 1 195 ? 27.380 -4.896 -19.143 1.00 98.19 195 ILE A C 1
ATOM 1464 O O . ILE A 1 195 ? 26.693 -5.072 -20.138 1.00 98.19 195 ILE A O 1
ATOM 1468 N N . LEU A 1 196 ? 27.747 -3.680 -18.760 1.00 98.56 196 LEU A N 1
ATOM 1469 C CA . LEU A 1 196 ? 27.469 -2.449 -19.490 1.00 98.56 196 LEU A CA 1
ATOM 1470 C C . LEU A 1 196 ? 28.792 -1.765 -19.830 1.00 98.56 196 LEU A C 1
ATOM 1472 O O . LEU A 1 196 ? 29.506 -1.294 -18.945 1.00 98.56 196 LEU A O 1
ATOM 1476 N N . ALA A 1 197 ? 29.140 -1.737 -21.113 1.00 98.56 197 ALA A N 1
ATOM 1477 C CA . ALA A 1 197 ? 30.337 -1.052 -21.575 1.00 98.56 197 ALA A CA 1
ATOM 1478 C C . ALA A 1 197 ? 30.127 0.471 -21.539 1.00 98.56 197 ALA A 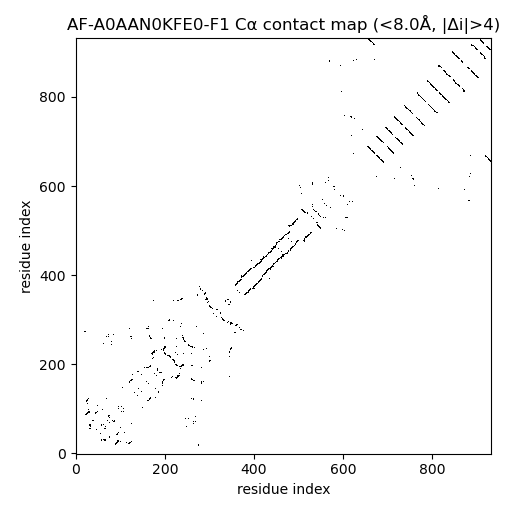C 1
ATOM 1480 O O . ALA A 1 197 ? 29.075 0.980 -21.928 1.00 98.56 197 ALA A O 1
ATOM 1481 N N . ALA A 1 198 ? 31.135 1.195 -21.066 1.00 98.50 198 ALA A N 1
ATOM 1482 C CA . ALA A 1 198 ? 31.101 2.638 -20.884 1.00 98.50 198 ALA A CA 1
ATOM 1483 C C . ALA A 1 198 ? 32.140 3.308 -21.784 1.00 98.50 198 ALA A C 1
ATOM 1485 O O . ALA A 1 198 ? 33.345 3.217 -21.522 1.00 98.50 198 ALA A O 1
ATOM 1486 N N . THR A 1 199 ? 31.667 3.991 -22.826 1.00 98.00 199 THR A N 1
ATOM 1487 C CA . THR A 1 199 ? 32.499 4.903 -23.618 1.00 98.00 199 THR A CA 1
ATOM 1488 C C . THR A 1 199 ? 32.352 6.345 -23.134 1.00 98.00 199 THR A C 1
ATOM 1490 O O . THR A 1 199 ? 31.430 6.686 -22.391 1.00 98.00 199 THR A O 1
ATOM 1493 N N . GLY A 1 200 ? 33.305 7.188 -23.517 1.00 95.69 200 GLY A N 1
ATOM 1494 C CA . GLY A 1 200 ? 33.371 8.591 -23.145 1.00 95.69 200 GLY A CA 1
ATOM 1495 C C . GLY A 1 200 ? 33.007 9.502 -24.310 1.00 95.69 200 GLY A C 1
ATOM 1496 O O . GLY A 1 200 ? 33.232 9.154 -25.466 1.00 95.69 200 GLY A O 1
ATOM 1497 N N . TYR A 1 201 ? 32.538 10.702 -23.989 1.00 94.31 201 TYR A N 1
ATOM 1498 C CA . TYR A 1 201 ? 32.587 11.851 -24.893 1.00 94.31 201 TYR A CA 1
ATOM 1499 C C . TYR A 1 201 ? 33.057 13.108 -24.148 1.00 94.31 201 TYR A C 1
ATOM 1501 O O . TYR A 1 201 ? 32.951 13.199 -22.917 1.00 94.31 201 TYR A O 1
ATOM 1509 N N . ALA A 1 202 ? 33.619 14.066 -24.882 1.00 91.00 202 ALA A N 1
ATOM 1510 C CA . ALA A 1 202 ? 34.081 15.351 -24.370 1.00 91.00 202 ALA A CA 1
ATOM 1511 C C . ALA A 1 202 ? 33.309 16.493 -25.066 1.00 91.00 202 ALA A C 1
ATOM 1513 O O . ALA A 1 202 ? 33.611 16.823 -26.214 1.00 91.00 202 ALA A O 1
ATOM 1514 N N . PRO A 1 203 ? 32.318 17.108 -24.392 1.00 75.44 203 PRO A N 1
ATOM 1515 C CA . PRO A 1 203 ? 31.551 18.211 -24.958 1.00 75.44 203 PRO A CA 1
ATOM 1516 C C . PRO A 1 203 ? 32.454 19.431 -25.178 1.00 75.44 203 PRO A C 1
ATOM 1518 O O . PRO A 1 203 ? 33.277 19.772 -24.324 1.00 75.44 203 PRO A O 1
ATOM 1521 N N . GLY A 1 204 ? 32.286 20.097 -26.322 1.00 66.94 204 GLY A N 1
ATOM 1522 C CA . GLY A 1 204 ? 33.098 21.253 -26.727 1.00 66.94 204 GLY A CA 1
ATOM 1523 C C . GLY A 1 204 ? 34.288 20.943 -27.645 1.00 66.94 204 GLY A C 1
ATOM 1524 O O . GLY A 1 204 ? 34.850 21.879 -28.206 1.00 66.94 204 GLY A O 1
ATOM 1525 N N . GLU A 1 205 ? 34.614 19.667 -27.871 1.00 59.06 205 GLU A N 1
ATOM 1526 C CA . GLU A 1 205 ? 35.418 19.223 -29.028 1.00 59.06 205 GLU A CA 1
ATOM 1527 C C . GLU A 1 205 ? 34.536 19.028 -30.281 1.00 59.06 205 GLU A C 1
ATOM 1529 O O . GLU A 1 205 ? 35.020 18.596 -31.319 1.00 59.06 205 GLU A O 1
ATOM 1534 N N . GLU A 1 206 ? 33.241 19.359 -30.194 1.00 56.75 206 GLU A N 1
ATOM 1535 C CA . GLU A 1 206 ? 32.239 19.235 -31.256 1.00 56.75 206 GLU A CA 1
ATOM 1536 C C . GLU A 1 206 ? 32.598 20.089 -32.482 1.00 56.75 206 GLU A C 1
ATOM 1538 O O . GLU A 1 206 ? 32.265 21.271 -32.598 1.00 56.75 206 GLU A O 1
ATOM 1543 N N . SER A 1 207 ? 33.255 19.463 -33.448 1.00 56.50 207 SER A N 1
ATOM 1544 C CA . SER A 1 207 ? 33.258 19.899 -34.839 1.00 56.50 207 SER A CA 1
ATOM 1545 C C . SER A 1 207 ? 32.326 18.985 -35.627 1.00 56.50 207 SER A C 1
ATOM 1547 O O . SER A 1 207 ? 32.294 17.777 -35.418 1.00 56.50 207 SER A O 1
ATOM 1549 N N . SER A 1 208 ? 31.634 19.516 -36.637 1.00 59.22 208 SER A N 1
ATOM 1550 C CA . SER A 1 208 ? 30.988 18.670 -37.655 1.00 59.22 208 SER A CA 1
ATOM 1551 C C . SER A 1 208 ? 32.001 17.850 -38.474 1.00 59.22 208 SER A C 1
ATOM 1553 O O . SER A 1 208 ? 31.615 17.106 -39.372 1.00 59.22 208 SER A O 1
ATOM 1555 N N . GLU A 1 209 ? 33.297 18.020 -38.199 1.00 69.31 209 GLU A N 1
ATOM 1556 C CA . GLU A 1 209 ? 34.424 17.413 -38.888 1.00 69.31 209 GLU A CA 1
ATOM 1557 C C . GLU A 1 209 ? 34.977 16.248 -38.063 1.00 69.31 209 GLU A C 1
ATOM 1559 O O . GLU A 1 209 ? 35.447 16.444 -36.944 1.00 69.31 209 GLU A O 1
ATOM 1564 N N . GLY A 1 210 ? 34.956 15.041 -38.622 1.00 74.44 210 GLY A N 1
ATOM 1565 C CA . GLY A 1 210 ? 35.624 13.892 -38.035 1.00 74.44 210 GLY A CA 1
ATOM 1566 C C . GLY A 1 210 ? 37.140 14.063 -38.043 1.00 74.44 210 GLY A C 1
ATOM 1567 O O . GLY A 1 210 ? 37.725 14.628 -38.970 1.00 74.44 210 GLY A O 1
ATOM 1568 N N . VAL A 1 211 ? 37.781 13.531 -37.010 1.00 79.81 211 VAL A N 1
ATOM 1569 C CA . VAL A 1 211 ? 39.233 13.591 -36.825 1.00 79.81 211 VAL A CA 1
ATOM 1570 C C . VAL A 1 211 ? 39.842 12.266 -37.267 1.00 79.81 211 VAL A C 1
ATOM 1572 O O . VAL A 1 211 ? 39.333 11.202 -36.904 1.00 79.81 211 VAL A O 1
ATOM 1575 N N . LEU A 1 212 ? 40.921 12.326 -38.057 1.00 80.00 212 LEU A N 1
ATOM 1576 C CA . LEU A 1 212 ? 41.709 11.144 -38.406 1.00 80.00 212 LEU A CA 1
ATOM 1577 C C . LEU A 1 212 ? 42.390 10.612 -37.143 1.00 80.00 212 LEU A C 1
ATOM 1579 O O . LEU A 1 212 ? 43.167 11.323 -36.504 1.00 80.00 212 LEU A O 1
ATOM 1583 N N . ARG A 1 213 ? 42.084 9.366 -36.799 1.00 82.75 213 ARG A N 1
ATOM 1584 C CA . ARG A 1 213 ? 42.524 8.706 -35.574 1.00 82.75 213 ARG A CA 1
ATOM 1585 C C . ARG A 1 213 ? 43.799 7.910 -35.795 1.00 82.75 213 ARG A C 1
ATOM 1587 O O . ARG A 1 213 ? 44.188 7.609 -36.927 1.00 82.75 213 ARG A O 1
ATOM 1594 N N . SER A 1 214 ? 44.451 7.553 -34.695 1.00 76.62 214 SER A N 1
ATOM 1595 C CA . SER A 1 214 ? 45.723 6.815 -34.710 1.00 76.62 214 SER A CA 1
ATOM 1596 C C . SER A 1 214 ? 45.657 5.450 -35.418 1.00 76.62 214 SER A C 1
ATOM 1598 O O . SER A 1 214 ? 46.670 4.981 -35.936 1.00 76.62 214 SER A O 1
ATOM 1600 N N . ASP A 1 215 ? 44.472 4.840 -35.506 1.00 76.56 215 ASP A N 1
ATOM 1601 C CA . ASP A 1 215 ? 44.228 3.579 -36.218 1.00 76.56 215 ASP A CA 1
ATOM 1602 C C . ASP A 1 215 ? 43.873 3.750 -37.709 1.00 76.56 215 ASP A C 1
ATOM 1604 O O . ASP A 1 215 ? 43.545 2.778 -38.390 1.00 76.56 215 ASP A O 1
ATOM 1608 N N . GLY A 1 216 ? 43.950 4.977 -38.234 1.00 77.25 216 GLY A N 1
ATOM 1609 C CA . GLY A 1 216 ? 43.681 5.295 -39.636 1.00 77.25 216 GLY A CA 1
ATOM 1610 C C . GLY A 1 216 ? 42.199 5.440 -39.985 1.00 77.25 216 GLY A C 1
ATOM 1611 O O . GLY A 1 216 ? 41.878 5.667 -41.152 1.00 77.25 216 GLY A O 1
ATOM 1612 N N . THR A 1 217 ? 41.295 5.329 -39.007 1.00 82.50 217 THR A N 1
AT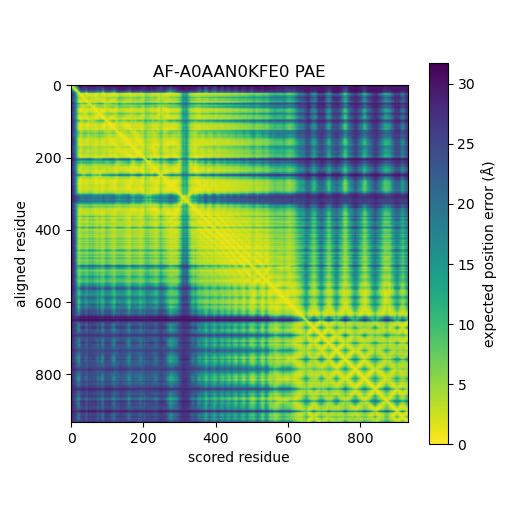OM 1613 C CA . THR A 1 217 ? 39.863 5.606 -39.192 1.00 82.50 217 THR A CA 1
ATOM 1614 C C . THR A 1 217 ? 39.533 7.053 -38.843 1.00 82.50 217 THR A C 1
ATOM 1616 O O . THR A 1 217 ? 40.257 7.699 -38.090 1.00 82.50 217 THR A O 1
ATOM 1619 N N . THR A 1 218 ? 38.431 7.576 -39.375 1.00 85.12 218 THR A N 1
ATOM 1620 C CA . THR A 1 218 ? 37.923 8.900 -38.999 1.00 85.12 218 THR A CA 1
ATOM 1621 C C . THR A 1 218 ? 36.669 8.739 -38.160 1.00 85.12 218 THR A C 1
ATOM 1623 O O . THR A 1 218 ? 35.802 7.932 -38.497 1.00 85.12 218 THR A O 1
ATOM 1626 N N . ARG A 1 219 ? 36.598 9.473 -37.048 1.00 88.44 219 ARG A N 1
ATOM 1627 C CA . ARG A 1 219 ? 35.510 9.393 -36.062 1.00 88.44 219 ARG A CA 1
ATOM 1628 C C . ARG A 1 219 ? 35.126 10.788 -35.557 1.00 88.44 219 ARG A C 1
ATOM 1630 O O . ARG A 1 219 ? 35.972 11.687 -35.653 1.00 88.44 219 ARG A O 1
ATOM 1637 N N . PRO A 1 220 ? 33.907 10.967 -35.011 1.00 89.62 220 PRO A N 1
ATOM 1638 C CA . PRO A 1 220 ? 33.481 12.215 -34.377 1.00 89.62 220 PRO A CA 1
ATOM 1639 C C . PRO A 1 220 ? 34.534 12.757 -33.403 1.00 89.62 220 PRO A C 1
ATOM 1641 O O . PRO A 1 220 ? 35.230 11.985 -32.736 1.00 89.62 220 PRO A O 1
ATOM 1644 N N . SER A 1 221 ? 34.735 14.072 -33.398 1.00 86.75 221 SER A N 1
ATOM 1645 C CA . SER A 1 221 ? 35.798 14.757 -32.650 1.00 86.75 221 SER A CA 1
ATOM 1646 C C . SER A 1 221 ? 35.609 14.680 -31.133 1.00 86.75 221 SER A C 1
ATOM 1648 O O . SER A 1 221 ? 36.580 14.476 -30.405 1.00 86.75 221 SER A O 1
ATOM 1650 N N . ASP A 1 222 ? 34.363 14.707 -30.680 1.00 88.88 222 ASP A N 1
ATOM 1651 C CA . ASP A 1 222 ? 33.901 14.537 -29.298 1.00 88.88 222 ASP A CA 1
ATOM 1652 C C . ASP A 1 222 ? 34.169 13.152 -28.683 1.00 88.88 222 ASP A C 1
ATOM 1654 O O . ASP A 1 222 ? 34.233 13.040 -27.457 1.00 88.88 222 ASP A O 1
ATOM 1658 N N . LEU A 1 223 ? 34.454 12.118 -29.484 1.00 90.50 223 LEU A N 1
ATOM 1659 C CA . LEU A 1 223 ? 35.044 10.866 -28.983 1.00 90.50 223 LEU A CA 1
ATOM 1660 C C . LEU A 1 223 ? 36.458 11.097 -28.393 1.00 90.50 223 LEU A C 1
ATOM 1662 O O . LEU A 1 223 ? 36.954 10.286 -27.618 1.00 90.50 223 LEU A O 1
ATOM 1666 N N . PHE A 1 224 ? 37.106 12.223 -28.714 1.00 88.06 224 PHE A N 1
ATOM 1667 C CA . PHE A 1 224 ? 38.377 12.703 -28.159 1.00 88.06 224 PHE A CA 1
ATOM 1668 C C . PHE A 1 224 ? 39.487 11.640 -28.069 1.00 88.06 224 PHE A C 1
ATOM 1670 O O . PHE A 1 224 ? 40.105 11.353 -29.083 1.00 88.06 224 PHE A O 1
ATOM 1677 N N . ILE A 1 225 ? 39.773 11.063 -26.900 1.00 89.44 225 ILE A N 1
ATOM 1678 C CA . ILE A 1 225 ? 40.786 9.998 -26.719 1.00 89.44 225 ILE A CA 1
ATOM 1679 C C . ILE A 1 225 ? 40.159 8.628 -26.428 1.00 89.44 225 ILE A C 1
ATOM 1681 O O . ILE A 1 225 ? 40.867 7.638 -26.236 1.00 89.44 225 ILE A O 1
ATOM 1685 N N . PHE A 1 226 ? 38.835 8.570 -26.336 1.00 93.81 226 PHE A N 1
ATOM 1686 C CA . PHE A 1 226 ? 38.081 7.419 -25.865 1.00 93.81 226 PHE A CA 1
ATOM 1687 C C . PHE A 1 226 ? 37.964 6.363 -26.964 1.00 93.81 226 PHE A C 1
ATOM 1689 O O . PHE A 1 226 ? 37.884 6.673 -28.153 1.00 93.81 226 PHE A O 1
ATOM 1696 N N . ASN A 1 227 ? 37.950 5.088 -26.582 1.00 94.69 227 ASN A N 1
ATOM 1697 C CA . ASN A 1 227 ? 37.655 4.036 -27.544 1.00 94.69 227 ASN A CA 1
ATOM 1698 C C . ASN A 1 227 ? 36.156 3.990 -27.839 1.00 94.69 227 ASN A C 1
ATOM 1700 O O . ASN A 1 227 ? 35.330 4.041 -26.923 1.00 94.69 227 ASN A O 1
ATOM 1704 N N . ALA A 1 228 ? 35.813 3.791 -29.106 1.00 95.62 228 ALA A N 1
ATOM 1705 C CA . ALA A 1 228 ? 34.445 3.531 -29.532 1.00 95.62 228 ALA A CA 1
ATOM 1706 C C . ALA A 1 228 ? 33.884 2.237 -28.909 1.00 95.62 228 ALA A C 1
ATOM 1708 O O . ALA A 1 228 ? 34.628 1.331 -28.524 1.00 95.62 228 ALA A O 1
ATOM 1709 N N . CYS A 1 229 ? 32.557 2.127 -28.862 1.00 97.06 229 CYS A N 1
ATOM 1710 C CA . CYS A 1 229 ? 31.869 0.901 -28.456 1.00 97.06 229 CYS A CA 1
ATOM 1711 C C . CYS A 1 229 ? 32.138 -0.284 -29.407 1.00 97.06 229 CYS A C 1
ATOM 1713 O O . CYS A 1 229 ? 32.107 -1.442 -28.991 1.00 97.06 229 CYS A O 1
ATOM 1715 N N . GLY A 1 230 ? 32.397 -0.030 -30.689 1.00 94.88 230 GLY A N 1
ATOM 1716 C CA . GLY A 1 230 ? 32.655 -1.039 -31.713 1.00 94.88 230 GLY A CA 1
ATOM 1717 C C . GLY A 1 230 ? 31.630 -2.180 -31.702 1.00 94.88 230 GLY A C 1
ATOM 1718 O O . GLY A 1 230 ? 30.422 -1.972 -31.589 1.00 94.88 230 GLY A O 1
ATOM 1719 N N . LYS A 1 231 ? 32.118 -3.427 -31.755 1.00 93.81 231 LYS A N 1
ATOM 1720 C CA . LYS A 1 231 ? 31.271 -4.636 -31.776 1.00 93.81 231 LYS A CA 1
ATOM 1721 C C . LYS A 1 231 ? 30.429 -4.845 -30.507 1.00 93.81 231 LYS A C 1
ATOM 1723 O O . LYS A 1 231 ? 29.539 -5.693 -30.530 1.00 93.81 231 LYS A O 1
ATOM 1728 N N . VAL A 1 232 ? 30.677 -4.104 -29.421 1.00 96.44 232 VAL A N 1
ATOM 1729 C CA . VAL A 1 232 ? 29.912 -4.218 -28.165 1.00 96.44 232 VAL A CA 1
ATOM 1730 C C . VAL A 1 232 ? 28.782 -3.192 -28.041 1.00 96.44 232 VAL A C 1
ATOM 1732 O O . VAL A 1 232 ? 28.129 -3.122 -27.003 1.00 96.44 232 VAL A O 1
ATOM 1735 N N . ALA A 1 233 ? 28.505 -2.420 -29.099 1.00 97.12 233 ALA A N 1
ATOM 1736 C CA . ALA A 1 233 ? 27.510 -1.344 -29.115 1.00 97.12 233 ALA A CA 1
ATOM 1737 C C . ALA A 1 233 ? 26.121 -1.720 -28.561 1.00 97.12 233 ALA A C 1
ATOM 1739 O O . ALA A 1 233 ? 25.462 -0.885 -27.947 1.00 97.12 233 ALA A O 1
ATOM 1740 N N . ALA A 1 234 ? 25.703 -2.983 -28.702 1.00 95.62 234 ALA A N 1
ATOM 1741 C CA . ALA A 1 234 ? 24.417 -3.470 -28.200 1.00 95.62 234 ALA A CA 1
ATOM 1742 C C . ALA A 1 234 ? 24.267 -3.397 -26.668 1.00 95.62 234 ALA A C 1
ATOM 1744 O O . ALA A 1 234 ? 23.142 -3.311 -26.181 1.00 95.62 234 ALA A O 1
ATOM 1745 N N . TYR A 1 235 ? 25.375 -3.413 -25.924 1.00 97.56 235 TYR A N 1
ATOM 1746 C CA . TYR A 1 235 ? 25.416 -3.290 -24.464 1.00 97.56 235 TYR A CA 1
ATOM 1747 C C . TYR A 1 235 ? 26.403 -2.197 -24.021 1.00 97.56 235 TYR A C 1
ATOM 1749 O O . TYR A 1 235 ? 27.033 -2.301 -22.970 1.00 97.56 235 TYR A O 1
ATOM 1757 N N . CYS A 1 236 ? 26.545 -1.148 -24.835 1.00 98.56 236 CYS A N 1
ATOM 1758 C CA . CYS A 1 236 ? 27.429 -0.014 -24.584 1.00 98.56 236 CYS A CA 1
ATOM 1759 C C . CYS A 1 236 ? 26.651 1.302 -24.572 1.00 98.56 236 CYS A C 1
ATOM 1761 O O . CYS A 1 236 ? 25.707 1.472 -25.345 1.00 98.56 236 CYS A O 1
ATOM 1763 N N . MET A 1 237 ? 27.070 2.247 -23.737 1.00 98.50 237 MET A N 1
ATOM 1764 C CA . MET A 1 237 ? 26.548 3.612 -23.749 1.00 98.50 237 MET A CA 1
ATOM 1765 C C . MET A 1 237 ? 27.642 4.635 -23.465 1.00 98.50 237 MET A C 1
ATOM 1767 O O . MET A 1 237 ? 28.705 4.302 -22.929 1.00 98.50 237 MET A O 1
ATOM 1771 N N . ALA A 1 238 ? 27.357 5.885 -23.812 1.00 98.12 238 ALA A N 1
ATOM 1772 C CA . ALA A 1 238 ? 28.254 7.007 -23.634 1.00 98.12 238 ALA A CA 1
ATOM 1773 C C . ALA A 1 238 ? 27.890 7.823 -22.385 1.00 98.12 238 ALA A C 1
ATOM 1775 O O . ALA A 1 238 ? 26.729 7.958 -21.994 1.00 98.12 238 ALA A O 1
ATOM 1776 N N . ALA A 1 239 ? 28.902 8.389 -21.741 1.00 97.62 239 ALA A N 1
ATOM 1777 C CA . ALA A 1 239 ? 28.747 9.417 -20.720 1.00 97.62 239 ALA A CA 1
ATOM 1778 C C . ALA A 1 239 ? 29.946 10.378 -20.794 1.00 97.62 239 ALA A C 1
ATOM 1780 O O . ALA A 1 239 ? 30.961 10.035 -21.406 1.00 97.62 239 ALA A O 1
ATOM 1781 N N . PRO A 1 240 ? 29.884 11.565 -20.164 1.00 95.88 240 PRO A N 1
ATOM 1782 C CA . PRO A 1 240 ? 31.026 12.469 -20.128 1.00 95.88 240 PRO A CA 1
ATOM 1783 C C . PRO A 1 240 ? 32.297 11.770 -19.623 1.00 95.88 240 PRO A C 1
ATOM 1785 O O . PRO A 1 240 ? 32.350 11.280 -18.493 1.00 95.88 240 PRO A O 1
ATOM 1788 N N . GLY A 1 241 ? 33.329 11.732 -20.465 1.00 95.00 241 GLY A N 1
ATOM 1789 C CA . GLY A 1 241 ? 34.599 11.050 -20.208 1.00 95.00 241 GLY A CA 1
ATOM 1790 C C . GLY A 1 241 ? 35.614 11.917 -19.464 1.00 95.00 241 GLY A C 1
ATOM 1791 O O . GLY A 1 241 ? 36.809 11.807 -19.711 1.00 95.00 241 GLY A O 1
ATOM 1792 N N . TYR A 1 242 ? 35.172 12.834 -18.603 1.00 93.06 242 TYR A N 1
ATOM 1793 C CA . TYR A 1 242 ? 36.052 13.734 -17.849 1.00 93.06 242 TYR A CA 1
ATOM 1794 C C . TYR A 1 242 ? 35.533 13.977 -16.433 1.00 93.06 242 TYR A C 1
ATOM 1796 O O . TYR A 1 242 ? 34.351 13.787 -16.177 1.00 93.06 242 TYR A O 1
ATOM 1804 N N . VAL A 1 243 ? 36.365 14.431 -15.502 1.00 92.25 243 VAL A N 1
ATOM 1805 C CA . VAL A 1 243 ? 35.934 14.884 -14.167 1.00 92.25 243 VAL A CA 1
ATOM 1806 C C . VAL A 1 243 ? 36.622 16.196 -13.819 1.00 92.25 243 VAL A C 1
ATOM 1808 O O . VAL A 1 243 ? 37.812 16.337 -14.078 1.00 92.25 243 VAL A O 1
ATOM 1811 N N . ASP A 1 244 ? 35.869 17.136 -13.244 1.00 91.00 244 ASP A N 1
ATOM 1812 C CA . ASP A 1 244 ? 36.380 18.381 -12.663 1.00 91.00 244 ASP A CA 1
ATOM 1813 C C . ASP A 1 244 ? 36.472 18.213 -11.143 1.00 91.00 244 ASP A C 1
ATOM 1815 O O . ASP A 1 244 ? 35.513 18.485 -10.423 1.00 91.00 244 ASP A O 1
ATOM 1819 N N . SER A 1 245 ? 37.596 17.704 -10.643 1.00 88.69 245 SER A N 1
ATOM 1820 C CA . SER A 1 245 ? 37.780 17.401 -9.217 1.00 88.69 245 SER A CA 1
ATOM 1821 C C . SER A 1 245 ? 38.449 18.553 -8.464 1.00 88.69 245 SER A C 1
ATOM 1823 O O . SER A 1 245 ? 39.294 19.226 -9.051 1.00 88.69 245 SER A O 1
ATOM 1825 N N . PRO A 1 246 ? 38.157 18.774 -7.168 1.00 86.56 246 PRO A N 1
ATOM 1826 C CA . PRO A 1 246 ? 38.891 19.745 -6.356 1.00 86.56 246 PRO A CA 1
ATOM 1827 C C . PRO A 1 246 ? 40.398 19.479 -6.358 1.00 86.56 246 PRO A C 1
ATOM 1829 O O . PRO A 1 246 ? 40.827 18.353 -6.075 1.00 86.56 246 PRO A O 1
ATOM 1832 N N . ALA A 1 247 ? 41.178 20.524 -6.644 1.00 80.56 247 ALA A N 1
ATOM 1833 C CA . ALA A 1 247 ? 42.633 20.490 -6.569 1.00 80.56 247 ALA A CA 1
ATOM 1834 C C . ALA A 1 247 ? 43.100 20.222 -5.128 1.00 80.56 247 ALA A C 1
ATOM 1836 O O . ALA A 1 247 ? 42.464 20.650 -4.159 1.00 80.56 247 ALA A O 1
ATOM 1837 N N . GLU A 1 248 ? 44.235 19.541 -4.971 1.00 68.75 248 GLU A N 1
ATOM 1838 C CA . GLU A 1 248 ? 44.832 19.304 -3.656 1.00 68.75 248 GLU A CA 1
ATOM 1839 C C . GLU A 1 248 ? 45.203 20.651 -2.997 1.00 68.75 248 GLU A C 1
ATOM 1841 O O . GLU A 1 248 ? 46.087 21.364 -3.465 1.00 68.75 248 GLU A O 1
ATOM 1846 N N . ASN A 1 249 ? 44.524 21.001 -1.896 1.00 60.94 249 ASN A N 1
ATOM 1847 C CA . ASN A 1 249 ? 44.726 22.236 -1.118 1.00 60.94 249 ASN A CA 1
ATOM 1848 C C . ASN A 1 249 ? 44.414 23.566 -1.853 1.00 60.94 249 ASN A C 1
ATOM 1850 O O . ASN A 1 249 ? 45.069 24.576 -1.582 1.00 60.94 249 ASN A O 1
ATOM 1854 N N . GLY A 1 250 ? 43.415 23.604 -2.747 1.00 64.81 250 GLY A N 1
ATOM 1855 C CA . GLY A 1 250 ? 43.013 24.826 -3.465 1.00 64.81 250 GLY A CA 1
ATOM 1856 C C . GLY A 1 250 ? 41.499 25.069 -3.555 1.00 64.81 250 GLY A C 1
ATOM 1857 O O . GLY A 1 250 ? 40.696 24.175 -3.316 1.00 64.81 250 GLY A O 1
ATOM 1858 N N . ASP A 1 251 ? 41.118 26.289 -3.955 1.00 74.25 251 ASP A N 1
ATOM 1859 C CA . ASP A 1 251 ? 39.728 26.707 -4.233 1.00 74.25 251 ASP A CA 1
ATOM 1860 C C . ASP A 1 251 ? 39.360 26.560 -5.733 1.00 74.25 251 ASP A C 1
ATOM 1862 O O . ASP A 1 251 ? 38.464 27.239 -6.241 1.00 74.25 251 ASP A O 1
ATOM 1866 N N . THR A 1 252 ? 40.078 25.714 -6.479 1.00 84.44 252 THR A N 1
ATOM 1867 C CA . THR A 1 252 ? 39.895 25.487 -7.926 1.00 84.44 252 THR A CA 1
ATOM 1868 C C . THR A 1 252 ? 39.693 24.007 -8.237 1.00 84.44 252 THR A C 1
ATOM 1870 O O . THR A 1 252 ? 40.038 23.142 -7.431 1.00 84.44 252 THR A O 1
ATOM 1873 N N . THR A 1 253 ? 39.160 23.703 -9.420 1.00 87.88 253 THR A N 1
ATOM 1874 C CA . THR A 1 253 ? 39.057 22.335 -9.940 1.00 87.88 253 THR A CA 1
ATOM 1875 C C . THR A 1 253 ? 40.157 22.028 -10.954 1.00 87.88 253 THR A C 1
ATOM 1877 O O . THR A 1 253 ? 40.646 22.913 -11.656 1.00 87.88 253 THR A O 1
ATOM 1880 N N . GLU A 1 254 ? 40.534 20.756 -11.035 1.00 89.00 254 GLU A N 1
ATOM 1881 C CA . GLU A 1 254 ? 41.411 20.182 -12.051 1.00 89.00 254 GLU A CA 1
ATOM 1882 C C . GLU A 1 254 ? 40.617 19.196 -12.903 1.00 89.00 254 GLU A C 1
ATOM 1884 O O . GLU A 1 254 ? 39.849 18.385 -12.375 1.00 89.00 254 GLU A O 1
ATOM 1889 N N . ARG A 1 255 ? 40.813 19.260 -14.224 1.00 90.56 255 ARG A N 1
ATOM 1890 C CA . ARG A 1 255 ? 40.136 18.372 -15.168 1.00 90.56 255 ARG A CA 1
ATOM 1891 C C . ARG A 1 255 ? 41.012 17.184 -15.541 1.00 90.56 255 ARG A C 1
ATOM 1893 O O . ARG A 1 255 ? 42.121 17.366 -16.035 1.00 90.56 255 ARG A O 1
ATOM 1900 N N . SER A 1 256 ? 40.464 15.983 -15.397 1.00 91.19 256 SER A N 1
ATOM 1901 C CA . SER A 1 256 ? 41.049 14.736 -15.907 1.00 91.19 256 SER A CA 1
ATOM 1902 C C . SER A 1 256 ? 40.145 14.108 -16.966 1.00 91.19 256 SER A C 1
ATOM 1904 O O . SER A 1 256 ? 38.927 14.211 -16.855 1.00 91.19 256 SER A O 1
ATOM 1906 N N . TYR A 1 257 ? 40.729 13.444 -17.968 1.00 91.88 257 TYR A N 1
ATOM 1907 C CA . TYR A 1 257 ? 40.008 12.769 -19.058 1.00 91.88 257 TYR A CA 1
ATOM 1908 C C . TYR A 1 257 ? 40.240 11.252 -19.027 1.00 91.88 257 TYR A C 1
ATOM 1910 O O . TYR A 1 257 ? 41.347 10.793 -18.758 1.00 91.88 257 TYR A O 1
ATOM 1918 N N . GLY A 1 258 ? 39.198 10.480 -19.327 1.00 92.50 258 GLY A N 1
ATOM 1919 C CA . GLY A 1 258 ? 39.210 9.027 -19.463 1.00 92.50 258 GLY A CA 1
ATOM 1920 C C . GLY A 1 258 ? 37.798 8.427 -19.468 1.00 92.50 258 GLY A C 1
ATOM 1921 O O . GLY A 1 258 ? 36.902 8.892 -18.763 1.00 92.50 258 GLY A O 1
ATOM 1922 N N . THR A 1 259 ? 37.611 7.322 -20.190 1.00 92.31 259 THR A N 1
ATOM 1923 C CA . THR A 1 259 ? 36.424 6.445 -20.083 1.00 92.31 259 THR A CA 1
ATOM 1924 C C . THR A 1 259 ? 36.201 5.945 -18.652 1.00 92.31 259 THR A C 1
ATOM 1926 O O . THR A 1 259 ? 35.065 5.708 -18.241 1.00 92.31 259 THR A O 1
ATOM 1929 N N . SER A 1 260 ? 37.264 5.927 -17.842 1.00 92.00 260 SER A N 1
ATOM 1930 C CA . SER A 1 260 ? 37.242 5.746 -16.390 1.00 92.00 260 SER A CA 1
ATOM 1931 C C . SER A 1 260 ? 36.315 6.701 -15.637 1.00 92.00 260 SER A C 1
ATOM 1933 O O . SER A 1 260 ? 35.932 6.368 -14.520 1.00 92.00 260 SER A O 1
ATOM 1935 N N . PHE A 1 261 ? 35.942 7.850 -16.217 1.00 95.81 261 PHE A N 1
ATOM 1936 C CA . PHE A 1 261 ? 34.983 8.808 -15.648 1.00 95.81 261 PHE A CA 1
ATOM 1937 C C . PHE A 1 261 ? 33.575 8.695 -16.254 1.00 95.81 261 PHE A C 1
ATOM 1939 O O . PHE A 1 261 ? 32.614 9.186 -15.664 1.00 95.81 261 PHE A O 1
ATOM 1946 N N . ALA A 1 262 ? 33.418 8.004 -17.384 1.00 97.62 262 ALA A N 1
ATOM 1947 C CA . ALA A 1 262 ? 32.106 7.644 -17.917 1.00 97.62 262 ALA A CA 1
ATOM 1948 C C . ALA A 1 262 ? 31.490 6.479 -17.118 1.00 97.62 262 ALA A C 1
ATOM 1950 O O . ALA A 1 262 ? 30.342 6.560 -16.677 1.00 97.62 262 ALA A O 1
ATOM 1951 N N . ALA A 1 263 ? 32.282 5.436 -16.843 1.00 98.38 263 ALA A N 1
ATOM 1952 C CA . ALA A 1 263 ? 31.866 4.267 -16.062 1.00 98.38 263 ALA A CA 1
ATOM 1953 C C . ALA A 1 263 ? 31.257 4.597 -14.672 1.00 98.38 263 ALA A C 1
ATOM 1955 O O . ALA A 1 263 ? 30.157 4.115 -14.379 1.00 98.38 263 ALA A O 1
ATOM 1956 N N . PRO A 1 264 ? 31.853 5.463 -13.825 1.00 98.06 264 PRO A N 1
ATOM 1957 C CA . PRO A 1 264 ? 31.286 5.805 -12.523 1.00 98.06 264 PRO A CA 1
ATOM 1958 C C . PRO A 1 264 ? 30.031 6.669 -12.632 1.00 98.06 264 PRO A C 1
ATOM 1960 O O . PRO A 1 264 ? 29.187 6.601 -11.743 1.00 98.06 264 PRO A O 1
ATOM 1963 N N . ARG A 1 265 ? 29.848 7.438 -13.718 1.00 98.12 265 ARG A N 1
ATOM 1964 C CA . ARG A 1 265 ? 28.589 8.165 -13.951 1.00 98.12 265 ARG A CA 1
ATOM 1965 C C . ARG A 1 265 ? 27.443 7.215 -14.246 1.00 98.12 265 ARG A C 1
ATOM 1967 O O . ARG A 1 265 ? 26.372 7.346 -13.662 1.00 98.12 265 ARG A O 1
ATOM 1974 N N . ILE A 1 266 ? 27.691 6.236 -15.112 1.00 98.75 266 ILE A N 1
ATOM 1975 C CA . ILE A 1 266 ? 26.725 5.186 -15.444 1.00 98.75 266 ILE A CA 1
ATOM 1976 C C . ILE A 1 266 ? 26.426 4.333 -14.203 1.00 98.75 266 ILE A C 1
ATOM 1978 O O . ILE A 1 266 ? 25.264 4.071 -13.908 1.00 98.75 266 ILE A O 1
ATOM 1982 N N . SER A 1 267 ? 27.450 3.973 -13.423 1.00 98.75 267 SER A N 1
ATOM 1983 C CA . SER A 1 267 ? 27.284 3.249 -12.155 1.00 98.75 267 SER A CA 1
ATOM 1984 C C . SER A 1 267 ? 26.485 4.053 -11.123 1.00 98.75 267 SER A C 1
ATOM 1986 O O . SER A 1 267 ? 25.612 3.505 -10.454 1.00 98.75 267 SER A O 1
ATOM 1988 N N . GLY A 1 268 ? 26.732 5.362 -11.018 1.00 98.12 268 GLY A N 1
ATOM 1989 C CA . GLY A 1 268 ? 25.952 6.259 -10.168 1.00 98.12 268 GLY A CA 1
ATOM 1990 C C . GLY A 1 268 ? 24.494 6.355 -10.618 1.00 98.12 268 GLY A C 1
ATOM 1991 O O . GLY A 1 268 ? 23.590 6.237 -9.799 1.00 98.12 268 GLY A O 1
ATOM 1992 N N . ALA A 1 269 ? 24.234 6.467 -11.920 1.00 98.56 269 ALA A N 1
ATOM 1993 C CA . ALA A 1 269 ? 22.871 6.459 -12.444 1.00 98.56 269 ALA A CA 1
ATOM 1994 C C . ALA A 1 269 ? 22.155 5.125 -12.189 1.00 98.56 269 ALA A C 1
ATOM 1996 O O . ALA A 1 269 ? 20.995 5.123 -11.780 1.00 98.56 269 ALA A O 1
ATOM 1997 N N . ALA A 1 270 ? 22.853 3.995 -12.353 1.00 98.69 270 ALA A N 1
ATOM 1998 C CA . ALA A 1 270 ? 22.340 2.682 -11.970 1.00 98.69 270 ALA A CA 1
ATOM 1999 C C . ALA A 1 270 ? 21.957 2.647 -10.480 1.00 98.69 270 ALA A C 1
ATOM 2001 O O . ALA A 1 270 ? 20.917 2.091 -10.135 1.00 98.69 270 ALA A O 1
ATOM 2002 N N . SER A 1 271 ? 22.760 3.281 -9.615 1.00 98.25 271 SER A N 1
ATOM 2003 C CA . SER A 1 271 ? 22.495 3.391 -8.175 1.00 98.25 271 SER A CA 1
ATOM 2004 C C . SER A 1 271 ? 21.207 4.169 -7.895 1.00 98.25 271 SER A C 1
ATOM 2006 O O . SER A 1 271 ? 20.340 3.682 -7.171 1.00 98.25 271 SER A O 1
ATOM 2008 N N . LEU A 1 272 ? 21.012 5.322 -8.544 1.00 97.81 272 LEU A N 1
ATOM 2009 C CA . LEU A 1 272 ? 19.793 6.127 -8.397 1.00 97.81 272 LEU A CA 1
ATOM 2010 C C . LEU A 1 272 ? 18.534 5.381 -8.879 1.00 97.81 272 LEU A C 1
ATOM 2012 O O . LEU A 1 272 ? 17.501 5.385 -8.204 1.00 97.81 272 LEU A O 1
ATOM 2016 N N . VAL A 1 273 ? 18.621 4.692 -10.023 1.00 98.12 273 VAL A N 1
ATOM 2017 C CA . VAL A 1 273 ? 17.517 3.869 -10.547 1.00 98.12 273 VAL A CA 1
ATOM 2018 C C . VAL A 1 273 ? 17.217 2.712 -9.596 1.00 98.12 273 VAL A C 1
ATOM 2020 O O . VAL A 1 273 ? 16.054 2.472 -9.285 1.00 98.12 273 VAL A O 1
ATOM 2023 N N . LYS A 1 274 ? 18.241 2.032 -9.071 1.00 97.38 274 LYS A N 1
ATOM 2024 C CA . LYS A 1 274 ? 18.078 0.963 -8.079 1.00 97.38 274 LYS A CA 1
ATOM 2025 C C . LYS A 1 274 ? 17.462 1.474 -6.775 1.00 97.38 274 LYS A C 1
ATOM 2027 O O . LYS A 1 274 ? 16.653 0.768 -6.190 1.00 97.38 274 LYS A O 1
ATOM 2032 N N . GLY A 1 275 ? 17.785 2.694 -6.346 1.00 95.62 275 GLY A N 1
ATOM 2033 C CA . GLY A 1 275 ? 17.145 3.333 -5.192 1.00 95.62 275 GLY A CA 1
ATOM 2034 C C . GLY A 1 275 ? 15.653 3.602 -5.418 1.00 95.62 275 GLY A C 1
ATOM 2035 O O . GLY A 1 275 ? 14.850 3.433 -4.506 1.00 95.62 275 GLY A O 1
ATOM 2036 N N . THR A 1 276 ? 15.272 3.944 -6.654 1.00 95.25 276 THR A N 1
ATOM 2037 C CA . THR A 1 276 ? 13.867 4.160 -7.056 1.00 95.25 276 THR A CA 1
ATOM 2038 C C . THR A 1 276 ? 13.107 2.842 -7.240 1.00 95.25 276 THR A C 1
ATOM 2040 O O . THR A 1 276 ? 11.937 2.733 -6.876 1.00 95.25 276 THR A O 1
ATOM 2043 N N . TYR A 1 277 ? 13.777 1.818 -7.772 1.00 96.56 277 TYR A N 1
ATOM 2044 C CA . TYR A 1 277 ? 13.228 0.488 -8.029 1.00 96.56 277 TYR A CA 1
ATOM 2045 C C . TYR A 1 277 ? 14.108 -0.591 -7.369 1.00 96.56 277 TYR A C 1
ATOM 2047 O O . TYR A 1 277 ? 14.869 -1.283 -8.058 1.00 96.56 277 TYR A O 1
ATOM 2055 N N . PRO A 1 278 ? 14.007 -0.788 -6.036 1.00 95.19 278 PRO A N 1
ATOM 2056 C CA . PRO A 1 278 ? 14.900 -1.678 -5.280 1.00 95.19 278 PRO A CA 1
ATOM 2057 C C . PRO A 1 278 ? 14.899 -3.134 -5.749 1.00 95.19 278 PRO A C 1
ATOM 2059 O O . PRO A 1 278 ? 15.873 -3.858 -5.552 1.00 95.19 278 PRO A O 1
ATOM 2062 N N . TRP A 1 279 ? 13.837 -3.569 -6.420 1.00 95.19 279 TRP A N 1
ATOM 2063 C CA . TRP A 1 279 ? 13.704 -4.910 -6.977 1.00 95.19 279 TRP A CA 1
ATOM 2064 C C . TRP A 1 279 ? 14.423 -5.117 -8.323 1.00 95.19 279 TRP A C 1
ATOM 2066 O O . TRP A 1 279 ? 14.539 -6.254 -8.777 1.00 95.19 279 TRP A O 1
ATOM 2076 N N . MET A 1 280 ? 14.907 -4.063 -8.995 1.00 97.31 280 MET A N 1
ATOM 2077 C CA . MET A 1 280 ? 15.550 -4.211 -10.306 1.00 97.31 280 MET A CA 1
ATOM 2078 C C . MET A 1 280 ? 16.855 -5.006 -10.211 1.00 97.31 280 MET A C 1
ATOM 2080 O O . MET A 1 280 ? 17.763 -4.642 -9.467 1.00 97.31 280 MET A O 1
ATOM 2084 N N . THR A 1 281 ? 16.972 -6.072 -10.997 1.00 97.44 281 THR A N 1
ATOM 2085 C CA . THR A 1 281 ? 18.234 -6.796 -11.197 1.00 97.44 281 THR A CA 1
ATOM 2086 C C . THR A 1 281 ? 19.228 -5.943 -11.985 1.00 97.44 281 THR A C 1
ATOM 2088 O O . THR A 1 281 ? 18.844 -4.968 -12.633 1.00 97.44 281 THR A O 1
ATOM 2091 N N . GLY A 1 282 ? 20.499 -6.336 -12.008 1.00 97.75 282 GLY A N 1
ATOM 2092 C CA . GLY A 1 282 ? 21.517 -5.707 -12.848 1.00 97.75 282 GLY A CA 1
ATOM 2093 C C . GLY A 1 282 ? 21.118 -5.642 -14.323 1.00 97.75 282 GLY A C 1
ATOM 2094 O O . GLY A 1 282 ? 21.349 -4.631 -14.984 1.00 97.75 282 GLY A O 1
ATOM 2095 N N . TYR A 1 283 ? 20.411 -6.663 -14.811 1.00 97.75 283 TYR A N 1
ATOM 2096 C CA . TYR A 1 283 ? 19.893 -6.673 -16.173 1.00 97.75 283 TYR A CA 1
ATOM 2097 C C . TYR A 1 283 ? 18.745 -5.677 -16.387 1.00 97.75 283 TYR A C 1
ATOM 2099 O O . TYR A 1 283 ? 18.729 -4.965 -17.391 1.00 97.75 283 TYR A O 1
ATOM 2107 N N . ASN A 1 284 ? 17.827 -5.548 -15.421 1.00 98.19 284 ASN A N 1
ATOM 2108 C CA . ASN A 1 284 ? 16.777 -4.524 -15.469 1.00 98.19 284 ASN A CA 1
ATOM 2109 C C . ASN A 1 284 ? 17.377 -3.108 -15.457 1.00 98.19 284 ASN A C 1
ATOM 2111 O O . ASN A 1 284 ? 16.911 -2.241 -16.198 1.00 98.19 284 ASN A O 1
ATOM 2115 N N . LEU A 1 285 ? 18.427 -2.879 -14.656 1.00 98.56 285 LEU A N 1
ATOM 2116 C CA . LEU A 1 285 ? 19.159 -1.608 -14.622 1.00 98.56 285 LEU A CA 1
ATOM 2117 C C . LEU A 1 285 ? 19.818 -1.316 -15.973 1.00 98.56 285 LEU A C 1
ATOM 2119 O O . LEU A 1 285 ? 19.643 -0.225 -16.509 1.00 98.56 285 LEU A O 1
ATOM 2123 N N . GLN A 1 286 ? 20.511 -2.298 -16.555 1.00 98.38 286 GLN A N 1
ATOM 2124 C CA . GLN A 1 286 ? 21.128 -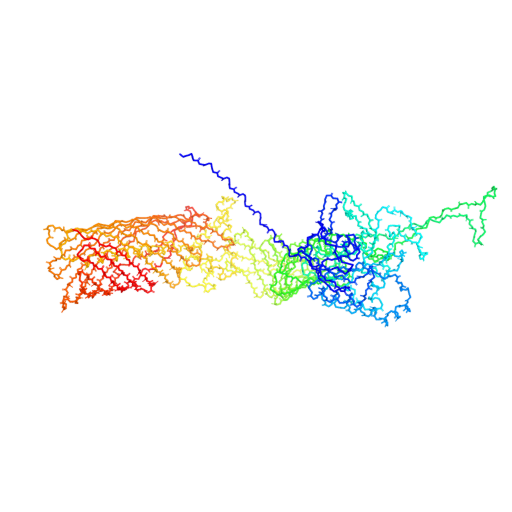2.165 -17.872 1.00 98.38 286 GLN A CA 1
ATOM 2125 C C . GLN A 1 286 ? 20.092 -1.803 -18.943 1.00 98.38 286 GLN A C 1
ATOM 2127 O O . GLN A 1 286 ? 20.259 -0.796 -19.629 1.00 98.38 286 GLN A O 1
ATOM 2132 N N . GLN A 1 287 ? 19.010 -2.579 -19.078 1.00 97.69 287 GLN A N 1
ATOM 2133 C CA . GLN A 1 287 ? 17.971 -2.294 -20.072 1.00 97.69 287 GLN A CA 1
ATOM 2134 C C . GLN A 1 287 ? 17.356 -0.905 -19.863 1.00 97.69 287 GLN A C 1
ATOM 2136 O O . GLN A 1 287 ? 17.134 -0.170 -20.826 1.00 97.69 287 GLN A O 1
ATOM 2141 N N . THR A 1 288 ? 17.111 -0.517 -18.609 1.00 98.56 288 THR A N 1
ATOM 2142 C CA . THR A 1 288 ? 16.557 0.802 -18.286 1.00 98.56 288 THR A CA 1
ATOM 2143 C C . THR A 1 288 ? 17.505 1.916 -18.722 1.00 98.56 288 THR A C 1
ATOM 2145 O O . THR A 1 288 ? 17.077 2.820 -19.434 1.00 98.56 288 THR A O 1
ATOM 2148 N N . LEU A 1 289 ? 18.793 1.839 -18.380 1.00 98.75 289 LEU A N 1
ATOM 2149 C CA . LEU A 1 289 ? 19.784 2.858 -18.747 1.00 98.75 289 LEU A CA 1
ATOM 2150 C C . LEU A 1 289 ? 19.994 2.953 -20.262 1.00 98.75 289 LEU A C 1
ATOM 2152 O O . LEU A 1 289 ? 19.958 4.050 -20.813 1.00 98.75 289 LEU A O 1
ATOM 2156 N N . LEU A 1 290 ? 20.153 1.814 -20.943 1.00 98.62 290 LEU A N 1
ATOM 2157 C CA . LEU A 1 290 ? 20.360 1.774 -22.392 1.00 98.62 290 LEU A CA 1
ATOM 2158 C C . LEU A 1 290 ? 19.157 2.352 -23.144 1.00 98.62 290 LEU A C 1
ATOM 2160 O O . LEU A 1 290 ? 19.303 3.232 -23.985 1.00 98.62 290 LEU A O 1
ATOM 2164 N N . THR A 1 291 ? 17.944 1.912 -22.808 1.00 98.25 291 THR A N 1
ATOM 2165 C CA . THR A 1 291 ? 16.740 2.300 -23.563 1.00 98.25 291 THR A CA 1
ATOM 2166 C C . THR A 1 291 ? 16.284 3.726 -23.278 1.00 98.25 291 THR A C 1
ATOM 2168 O O . THR A 1 291 ? 15.512 4.303 -24.048 1.00 98.25 291 THR A O 1
ATOM 2171 N N . THR A 1 292 ? 16.763 4.320 -22.185 1.00 98.56 292 THR A N 1
ATOM 2172 C CA . THR A 1 292 ? 16.480 5.713 -21.839 1.00 98.56 292 THR A CA 1
ATOM 2173 C C . THR A 1 292 ? 17.555 6.684 -22.301 1.00 98.56 292 THR A C 1
ATOM 2175 O O . THR A 1 292 ? 17.271 7.883 -22.293 1.00 98.56 292 THR A O 1
ATOM 2178 N N . ALA A 1 293 ? 18.703 6.198 -22.782 1.00 98.38 293 ALA A N 1
ATOM 2179 C CA . ALA A 1 293 ? 19.771 7.022 -23.331 1.00 98.38 293 ALA A CA 1
ATOM 2180 C C . ALA A 1 293 ? 19.263 8.022 -24.385 1.00 98.38 293 ALA A C 1
ATOM 2182 O O . ALA A 1 293 ? 18.282 7.791 -25.109 1.00 98.38 293 ALA A O 1
ATOM 2183 N N . THR A 1 294 ? 19.923 9.175 -24.441 1.00 97.88 294 THR A N 1
ATOM 2184 C CA . THR A 1 294 ? 19.710 10.166 -25.491 1.00 97.88 294 THR A CA 1
ATOM 2185 C C . THR A 1 294 ? 20.558 9.761 -26.685 1.00 97.88 294 THR A C 1
ATOM 2187 O O . THR A 1 294 ? 21.778 9.709 -26.584 1.00 97.88 294 THR A O 1
ATOM 2190 N N . TYR A 1 295 ? 19.914 9.475 -27.814 1.00 95.88 295 TYR A N 1
ATOM 2191 C CA . TYR A 1 295 ? 20.617 9.041 -29.015 1.00 95.88 295 TYR A CA 1
ATOM 2192 C C . TYR A 1 295 ? 21.711 10.040 -29.424 1.00 95.88 295 TYR A C 1
ATOM 2194 O O . TYR A 1 295 ? 21.421 11.220 -29.629 1.00 95.88 295 TYR A O 1
ATOM 2202 N N . HIS A 1 296 ? 22.940 9.547 -29.576 1.00 94.38 296 HIS A N 1
ATOM 2203 C CA . HIS A 1 296 ? 24.110 10.334 -29.953 1.00 94.38 296 HIS A CA 1
ATOM 2204 C C . HIS A 1 296 ? 24.610 9.846 -31.313 1.00 94.38 296 HIS A C 1
ATOM 2206 O O . HIS A 1 296 ? 25.194 8.773 -31.400 1.00 94.38 296 HIS A O 1
ATOM 2212 N N . THR A 1 297 ? 24.361 10.614 -32.377 1.00 92.19 297 THR A N 1
ATOM 2213 C CA . THR A 1 297 ? 24.772 10.273 -33.753 1.00 92.19 297 THR A CA 1
ATOM 2214 C C . THR A 1 297 ? 26.290 10.177 -33.898 1.00 92.19 297 THR A C 1
ATOM 2216 O O . THR A 1 297 ? 27.008 11.046 -33.421 1.00 92.19 297 THR A O 1
ATOM 2219 N N . ASP A 1 298 ? 26.781 9.191 -34.648 1.00 92.12 298 ASP A N 1
ATOM 2220 C CA . ASP A 1 298 ? 28.194 9.118 -35.041 1.00 92.12 298 ASP A CA 1
ATOM 2221 C C . ASP A 1 298 ? 28.466 9.540 -36.496 1.00 92.12 298 ASP A C 1
ATOM 2223 O O . ASP A 1 298 ? 29.609 9.505 -36.970 1.00 92.12 298 ASP A O 1
ATOM 2227 N N . ALA A 1 299 ? 27.426 10.007 -37.197 1.00 90.88 299 ALA A N 1
ATOM 2228 C CA . ALA A 1 299 ? 27.565 10.670 -38.486 1.00 90.88 299 ALA A CA 1
ATOM 2229 C C . ALA A 1 299 ? 28.414 11.944 -38.365 1.00 90.88 299 ALA A C 1
ATOM 2231 O O . ALA A 1 299 ? 28.178 12.787 -37.500 1.00 90.88 299 ALA A O 1
ATOM 2232 N N . HIS A 1 300 ? 29.363 12.116 -39.279 1.00 88.50 300 HIS A N 1
ATOM 2233 C CA . HIS A 1 300 ? 30.283 13.254 -39.297 1.00 88.50 300 HIS A CA 1
ATOM 2234 C C . HIS A 1 300 ? 30.754 13.553 -40.726 1.00 88.50 300 HIS A C 1
ATOM 2236 O O . HIS A 1 300 ? 30.655 12.708 -41.617 1.00 88.50 300 HIS A O 1
ATOM 2242 N N . SER A 1 301 ? 31.293 14.746 -40.969 1.00 85.88 301 SER A N 1
ATOM 2243 C CA . SER A 1 301 ? 31.916 15.097 -42.249 1.00 85.88 301 SER A CA 1
ATOM 2244 C C . SER A 1 301 ? 33.425 14.875 -42.202 1.00 85.88 301 SER A C 1
ATOM 2246 O O . SER A 1 301 ? 34.085 15.211 -41.232 1.00 85.88 301 SER A O 1
ATOM 2248 N N . MET A 1 302 ? 34.013 14.358 -43.271 1.00 82.75 302 MET A N 1
ATOM 2249 C CA . MET A 1 302 ? 35.457 14.355 -43.479 1.00 82.75 302 MET A CA 1
ATOM 2250 C C . MET A 1 302 ? 35.839 15.444 -44.470 1.00 82.75 302 MET A C 1
ATOM 2252 O O . MET A 1 302 ? 35.340 15.446 -45.596 1.00 82.75 302 MET A O 1
ATOM 2256 N N . ILE A 1 303 ? 36.769 16.324 -44.099 1.00 76.69 303 ILE A N 1
ATOM 2257 C CA . ILE A 1 303 ? 37.351 17.286 -45.036 1.00 76.69 303 ILE A CA 1
ATOM 2258 C C . ILE A 1 303 ? 38.687 16.756 -45.538 1.00 76.69 303 ILE A C 1
ATOM 2260 O O . ILE A 1 303 ? 39.671 16.687 -44.807 1.00 76.69 303 ILE A O 1
ATOM 2264 N N . THR A 1 304 ? 38.739 16.447 -46.830 1.00 73.88 304 THR A N 1
ATOM 2265 C CA . THR A 1 304 ? 40.000 16.197 -47.530 1.00 73.88 304 THR A CA 1
ATOM 2266 C C . THR A 1 304 ? 40.403 17.452 -48.293 1.00 73.88 304 THR A C 1
ATOM 2268 O O . THR A 1 304 ? 39.583 18.114 -48.930 1.00 73.88 304 THR A O 1
ATOM 2271 N N . SER A 1 305 ? 41.672 17.827 -48.181 1.00 78.25 305 SER A N 1
ATOM 2272 C CA . SER A 1 305 ? 42.233 19.033 -48.785 1.00 78.25 305 SER A CA 1
ATOM 2273 C C . SER A 1 305 ? 43.511 18.673 -49.524 1.00 78.25 305 SER A C 1
ATOM 2275 O O . SER A 1 305 ? 44.413 18.071 -48.944 1.00 78.25 305 SER A O 1
ATOM 2277 N N . GLY A 1 306 ? 43.596 19.020 -50.804 1.00 81.62 306 GLY A N 1
ATOM 2278 C CA . GLY A 1 306 ? 44.768 18.714 -51.615 1.00 81.62 306 GLY A CA 1
ATOM 2279 C C . GLY A 1 306 ? 44.640 19.224 -53.041 1.00 81.62 306 GLY A C 1
ATOM 2280 O O . GLY A 1 306 ? 43.604 19.748 -53.438 1.00 81.62 306 GLY A O 1
ATOM 2281 N N . TYR A 1 307 ? 45.703 19.068 -53.825 1.00 83.88 307 TYR A N 1
ATOM 2282 C CA . TYR A 1 307 ? 45.638 19.389 -55.245 1.00 83.88 307 TYR A CA 1
ATOM 2283 C C . TYR A 1 307 ? 44.761 18.373 -55.976 1.00 83.88 307 TYR A C 1
ATOM 2285 O O . TYR A 1 307 ? 44.909 17.165 -55.772 1.00 83.88 307 TYR A O 1
ATOM 2293 N N . ALA A 1 308 ? 43.851 18.871 -56.806 1.00 80.38 308 ALA A N 1
ATOM 2294 C CA . ALA A 1 308 ? 42.960 18.061 -57.608 1.00 80.38 308 ALA A CA 1
ATOM 2295 C C . ALA A 1 308 ? 43.775 17.181 -58.558 1.00 80.38 308 ALA A C 1
ATOM 2297 O O . ALA A 1 308 ? 44.780 17.624 -59.117 1.00 80.38 308 ALA A O 1
ATOM 2298 N N . LYS A 1 309 ? 43.367 15.919 -58.696 1.00 83.81 309 LYS A N 1
ATOM 2299 C CA . LYS A 1 309 ? 44.014 14.940 -59.569 1.00 83.81 309 LYS A CA 1
ATOM 2300 C C . LYS A 1 309 ? 42.987 14.300 -60.496 1.00 83.81 309 LYS A C 1
ATOM 2302 O O . LYS A 1 309 ? 41.835 14.158 -60.096 1.00 83.81 309 LYS A O 1
ATOM 2307 N N . ASP A 1 310 ? 43.402 13.936 -61.704 1.00 80.62 310 ASP A N 1
ATOM 2308 C CA . ASP A 1 310 ? 42.598 13.100 -62.603 1.00 80.62 310 ASP A CA 1
ATOM 2309 C C . ASP A 1 310 ? 42.525 11.638 -62.113 1.00 80.62 310 ASP A C 1
ATOM 2311 O O . ASP A 1 310 ? 43.211 11.241 -61.164 1.00 80.62 310 ASP A O 1
ATOM 2315 N N . ASP A 1 311 ? 41.716 10.814 -62.786 1.00 79.62 311 ASP A N 1
ATOM 2316 C CA . ASP A 1 311 ? 41.540 9.384 -62.480 1.00 79.62 311 ASP A CA 1
ATOM 2317 C C . ASP A 1 311 ? 42.830 8.553 -62.662 1.00 79.62 311 ASP A C 1
ATOM 2319 O O . ASP A 1 311 ? 42.885 7.385 -62.271 1.00 79.62 311 ASP A O 1
ATOM 2323 N N . GLN A 1 312 ? 43.877 9.129 -63.262 1.00 83.06 312 GLN A N 1
ATOM 2324 C CA . GLN A 1 312 ? 45.202 8.523 -63.415 1.00 83.06 312 GLN A CA 1
ATOM 2325 C C . GLN A 1 312 ? 46.214 9.042 -62.375 1.00 83.06 312 GLN A C 1
ATOM 2327 O O . GLN A 1 312 ? 47.357 8.582 -62.348 1.00 83.06 312 GLN A O 1
ATOM 2332 N N . GLY A 1 313 ? 45.802 9.952 -61.487 1.00 79.94 313 GLY A N 1
ATOM 2333 C CA . GLY A 1 313 ? 46.610 10.497 -60.400 1.00 79.94 313 GLY A CA 1
ATOM 2334 C C . GLY A 1 313 ? 47.488 11.699 -60.772 1.00 79.94 313 GLY A C 1
ATOM 2335 O O . GLY A 1 313 ? 48.314 12.102 -59.943 1.00 79.94 313 GLY A O 1
ATOM 2336 N N . ASN A 1 314 ? 47.329 12.288 -61.961 1.00 85.75 314 ASN A N 1
ATOM 2337 C CA . ASN A 1 314 ? 48.058 13.493 -62.370 1.00 85.75 314 ASN A CA 1
ATOM 2338 C C . ASN A 1 314 ? 47.397 14.744 -61.799 1.00 85.75 314 ASN A C 1
ATOM 2340 O O . ASN A 1 314 ? 46.175 14.818 -61.739 1.00 85.75 314 ASN A O 1
ATOM 2344 N N . PHE A 1 315 ? 48.190 15.748 -61.420 1.00 87.31 315 PHE A N 1
ATOM 2345 C CA . PHE A 1 315 ? 47.653 17.026 -60.951 1.00 87.31 315 PHE A CA 1
ATOM 2346 C C . PHE A 1 315 ? 46.870 17.743 -62.055 1.00 87.31 315 PHE A C 1
ATOM 2348 O O . PHE A 1 315 ? 47.328 17.836 -63.193 1.00 87.31 315 PHE A O 1
ATOM 2355 N N . LEU A 1 316 ? 45.708 18.279 -61.693 1.00 84.69 316 LEU A N 1
ATOM 2356 C CA . LEU A 1 316 ? 44.933 19.183 -62.531 1.00 84.69 316 LEU A CA 1
ATOM 2357 C C . LEU A 1 316 ? 45.470 20.606 -62.350 1.00 84.69 316 LEU A C 1
ATOM 2359 O O . LEU A 1 316 ? 45.736 21.031 -61.223 1.00 84.69 316 LEU A O 1
ATOM 2363 N N . TYR A 1 317 ? 45.620 21.332 -63.454 1.00 85.88 317 TYR A N 1
ATOM 2364 C CA . TYR A 1 317 ? 46.120 22.705 -63.482 1.00 85.88 317 TYR A CA 1
ATOM 2365 C C . TYR A 1 317 ? 45.046 23.649 -64.036 1.00 85.88 317 TYR A C 1
ATOM 2367 O O . TYR A 1 317 ? 44.250 23.240 -64.882 1.00 85.88 317 TYR A O 1
ATOM 2375 N N . ASP A 1 318 ? 45.004 24.884 -63.539 1.00 85.31 318 ASP A N 1
ATOM 2376 C CA . ASP A 1 318 ? 44.155 25.947 -64.079 1.00 85.31 318 ASP A CA 1
ATOM 2377 C C . ASP A 1 318 ? 44.701 26.496 -65.414 1.00 85.31 318 ASP A C 1
ATOM 2379 O O . ASP A 1 318 ? 45.749 26.067 -65.905 1.00 85.31 318 ASP A O 1
ATOM 2383 N N . GLU A 1 319 ? 43.975 27.438 -66.026 1.00 86.19 319 GLU A N 1
ATOM 2384 C CA . GLU A 1 319 ? 44.349 28.040 -67.318 1.00 86.19 319 GLU A CA 1
ATOM 2385 C C . GLU A 1 319 ? 45.691 28.799 -67.272 1.00 86.19 319 GLU A C 1
ATOM 2387 O O . GLU A 1 319 ? 46.336 28.962 -68.308 1.00 86.19 319 GLU A O 1
ATOM 2392 N N . ASP A 1 320 ? 46.147 29.189 -66.077 1.00 86.38 320 ASP A N 1
ATOM 2393 C CA . ASP A 1 320 ? 47.419 29.874 -65.832 1.00 86.38 320 ASP A CA 1
ATOM 2394 C C . ASP A 1 320 ? 48.567 28.896 -65.493 1.00 86.38 320 ASP A C 1
ATOM 2396 O O . ASP A 1 320 ? 49.711 29.313 -65.291 1.00 86.38 320 ASP A O 1
ATOM 2400 N N . GLY A 1 321 ? 48.292 27.586 -65.457 1.00 81.44 321 GLY A N 1
ATOM 2401 C CA . GLY A 1 321 ? 49.272 26.537 -65.175 1.00 81.44 321 GLY A CA 1
ATOM 2402 C C . GLY A 1 321 ? 49.557 26.307 -63.686 1.00 81.44 321 GLY A C 1
ATOM 2403 O O . GLY A 1 321 ? 50.554 25.659 -63.357 1.00 81.44 321 GLY A O 1
ATOM 2404 N N . ASN A 1 322 ? 48.711 26.797 -62.775 1.00 87.69 322 ASN A N 1
ATOM 2405 C CA . ASN A 1 322 ? 48.817 26.529 -61.339 1.00 87.69 322 ASN A CA 1
ATOM 2406 C C . ASN A 1 322 ? 48.015 25.284 -60.956 1.00 87.69 322 ASN A C 1
ATOM 2408 O O . ASN A 1 322 ? 46.926 25.049 -61.471 1.00 87.69 322 ASN A O 1
ATOM 2412 N N . ALA A 1 323 ? 48.536 24.469 -60.036 1.00 84.31 323 ALA A N 1
ATOM 2413 C CA . ALA A 1 323 ? 47.834 23.268 -59.591 1.00 84.31 323 ALA A CA 1
ATOM 2414 C C . ALA A 1 323 ? 46.545 23.642 -58.838 1.00 84.31 323 ALA A C 1
ATOM 2416 O O . ALA A 1 323 ? 46.577 24.423 -57.883 1.00 84.31 323 ALA A O 1
ATOM 2417 N N . ILE A 1 324 ? 45.419 23.056 -59.247 1.00 85.69 324 ILE A N 1
ATOM 2418 C CA . ILE A 1 324 ? 44.097 23.350 -58.691 1.00 85.69 324 ILE A CA 1
ATOM 2419 C C . ILE A 1 324 ? 44.029 22.800 -57.274 1.00 85.69 324 ILE A C 1
ATOM 2421 O O . ILE A 1 324 ? 44.198 21.603 -57.059 1.00 85.69 324 ILE A O 1
ATOM 2425 N N . TRP A 1 325 ? 43.755 23.659 -56.301 1.00 81.31 325 TRP A N 1
ATOM 2426 C CA . TRP A 1 325 ? 43.538 23.246 -54.921 1.00 81.31 325 TRP A CA 1
ATOM 2427 C C . TRP A 1 325 ? 42.056 22.929 -54.712 1.00 81.31 325 TRP A C 1
ATOM 2429 O O . TRP A 1 325 ? 41.201 23.769 -54.988 1.00 81.31 325 TRP A O 1
ATOM 2439 N N . GLN A 1 326 ? 41.739 21.730 -54.223 1.00 82.56 326 GLN A N 1
ATOM 2440 C CA . GLN A 1 326 ? 40.367 21.316 -53.946 1.00 82.56 326 GLN A CA 1
ATOM 2441 C C . GLN A 1 326 ? 40.183 20.926 -52.482 1.00 82.56 326 GLN A C 1
ATOM 2443 O O . GLN A 1 326 ? 41.011 20.242 -51.875 1.00 82.56 326 GLN A O 1
ATOM 2448 N N . ARG A 1 327 ? 39.045 21.347 -51.933 1.00 82.19 327 ARG A N 1
ATOM 2449 C CA . ARG A 1 327 ? 38.525 20.894 -50.648 1.00 82.19 327 ARG A CA 1
ATOM 2450 C C . ARG A 1 327 ? 37.292 20.046 -50.930 1.00 82.19 327 ARG A C 1
ATOM 2452 O O . ARG A 1 327 ? 36.329 20.560 -51.490 1.00 82.19 327 ARG A O 1
ATOM 2459 N N . THR A 1 328 ? 37.324 18.777 -50.539 1.00 80.44 328 THR A N 1
ATOM 2460 C CA . THR A 1 328 ? 36.184 17.864 -50.685 1.00 80.44 328 THR A CA 1
ATOM 2461 C C . THR A 1 328 ? 35.677 17.474 -49.308 1.00 80.44 328 THR A C 1
ATOM 2463 O O . THR A 1 328 ? 36.415 16.891 -48.512 1.00 80.44 328 THR A O 1
ATOM 2466 N N . GLU A 1 329 ? 34.415 17.791 -49.037 1.00 84.19 329 GLU A N 1
ATOM 2467 C CA . GLU A 1 329 ? 33.700 17.331 -47.851 1.00 84.19 329 GLU A CA 1
ATOM 2468 C C . GLU A 1 329 ? 32.972 16.020 -48.180 1.00 84.19 329 GLU A C 1
ATOM 2470 O O . GLU A 1 329 ? 32.151 15.968 -49.094 1.00 84.19 329 GLU A O 1
ATOM 2475 N N . THR A 1 330 ? 33.281 14.949 -47.450 1.00 85.06 330 THR A N 1
ATOM 2476 C CA . THR A 1 330 ? 32.615 13.644 -47.566 1.00 85.06 330 THR A CA 1
ATOM 2477 C C . THR A 1 330 ? 31.803 13.387 -46.308 1.00 85.06 330 THR A C 1
ATOM 2479 O O . THR A 1 330 ? 32.370 13.331 -45.223 1.00 85.06 330 THR A O 1
ATOM 2482 N N . LYS A 1 331 ? 30.488 13.204 -46.429 1.00 87.81 331 LYS A N 1
ATOM 2483 C CA . LYS A 1 331 ? 29.637 12.871 -45.279 1.00 87.81 331 LYS A CA 1
ATOM 2484 C C . LYS A 1 331 ? 29.692 11.377 -44.991 1.00 87.81 331 LYS A C 1
ATOM 2486 O O . LYS A 1 331 ? 29.405 10.571 -45.875 1.00 87.81 331 LYS A O 1
ATOM 2491 N N . ILE A 1 332 ? 30.026 11.027 -43.757 1.00 89.06 332 ILE A N 1
ATOM 2492 C CA . ILE A 1 332 ? 29.978 9.667 -43.232 1.00 89.06 332 ILE A CA 1
ATOM 2493 C C . ILE A 1 332 ? 28.635 9.476 -42.546 1.00 89.06 332 ILE A C 1
ATOM 2495 O O . ILE A 1 332 ? 28.226 10.284 -41.713 1.00 89.06 332 ILE A O 1
ATOM 2499 N N . ALA A 1 333 ? 27.920 8.441 -42.980 1.00 90.50 333 ALA A N 1
ATOM 2500 C CA . ALA A 1 333 ? 26.608 8.114 -42.456 1.00 90.50 333 ALA A CA 1
ATOM 2501 C C . ALA A 1 333 ? 26.712 7.501 -41.057 1.00 90.50 333 ALA A C 1
ATOM 2503 O O . ALA A 1 333 ? 27.714 6.877 -40.715 1.00 90.50 333 ALA A O 1
ATOM 2504 N N . ASP A 1 334 ? 25.632 7.659 -40.301 1.00 92.44 334 ASP A N 1
ATOM 2505 C CA . ASP A 1 334 ? 25.455 7.052 -38.989 1.00 92.44 334 ASP A CA 1
ATOM 2506 C C . ASP A 1 334 ? 25.505 5.517 -39.083 1.00 92.44 334 ASP A C 1
ATOM 2508 O O . ASP A 1 334 ? 24.861 4.915 -39.953 1.00 92.44 334 ASP A O 1
ATOM 2512 N N . THR A 1 335 ? 26.256 4.874 -38.191 1.00 94.50 335 THR A N 1
ATOM 2513 C CA . THR A 1 335 ? 26.448 3.418 -38.190 1.00 94.50 335 THR A CA 1
ATOM 2514 C C . THR A 1 335 ? 25.324 2.644 -37.495 1.00 94.50 335 THR A C 1
ATOM 2516 O O . THR A 1 335 ? 25.328 1.405 -37.496 1.00 94.50 335 THR A O 1
ATOM 2519 N N . ALA A 1 336 ? 24.307 3.317 -36.948 1.00 93.62 336 ALA A N 1
ATOM 2520 C CA . ALA A 1 336 ? 23.171 2.644 -36.325 1.00 93.62 336 ALA A CA 1
ATOM 2521 C C . ALA A 1 336 ? 22.458 1.673 -37.269 1.00 93.62 336 ALA A C 1
ATOM 2523 O O . ALA A 1 336 ? 22.056 0.587 -36.845 1.00 93.62 336 ALA A O 1
ATOM 2524 N N . ASN A 1 337 ? 22.369 1.999 -38.565 1.00 89.06 337 ASN A N 1
ATOM 2525 C CA . ASN A 1 337 ? 21.848 1.097 -39.600 1.00 89.06 337 ASN A CA 1
ATOM 2526 C C . ASN A 1 337 ? 20.472 0.482 -39.240 1.00 89.06 337 ASN A C 1
ATOM 2528 O O . ASN A 1 337 ? 20.220 -0.698 -39.479 1.00 89.06 337 ASN A O 1
ATOM 2532 N N . GLY A 1 338 ? 19.582 1.277 -38.633 1.00 86.69 338 GLY A N 1
ATOM 2533 C CA . GLY A 1 338 ? 18.242 0.853 -38.196 1.00 86.69 338 GLY A CA 1
ATOM 2534 C C . GLY A 1 338 ? 18.172 0.225 -36.797 1.00 86.69 338 GLY A C 1
ATOM 2535 O O . GLY A 1 338 ? 17.074 -0.069 -36.327 1.00 86.69 338 GLY A O 1
ATOM 2536 N N . ARG A 1 339 ? 19.309 0.042 -36.116 1.00 93.06 339 ARG A N 1
ATOM 2537 C CA . ARG A 1 339 ? 19.383 -0.303 -34.686 1.00 93.06 339 ARG A CA 1
ATOM 2538 C C . ARG A 1 339 ? 19.163 0.959 -33.833 1.00 93.06 339 ARG A C 1
ATOM 2540 O O . ARG A 1 339 ? 19.388 2.061 -34.325 1.00 93.06 339 ARG A O 1
ATOM 2547 N N . PRO A 1 340 ? 18.774 0.834 -32.553 1.00 94.00 340 PRO A N 1
ATOM 2548 C CA . PRO A 1 340 ? 18.658 1.984 -31.649 1.00 94.00 340 PRO A CA 1
ATOM 2549 C C . PRO A 1 340 ? 20.012 2.497 -31.116 1.00 94.00 340 PRO A C 1
ATOM 2551 O O . PRO A 1 340 ? 20.037 3.399 -30.286 1.00 94.00 340 PRO A O 1
ATOM 2554 N N . PHE A 1 341 ? 21.124 1.923 -31.576 1.00 96.56 341 PHE A N 1
ATOM 2555 C CA . PHE A 1 341 ? 22.489 2.228 -31.152 1.00 96.56 341 PHE A CA 1
ATOM 2556 C C . PHE A 1 341 ? 23.442 2.210 -32.352 1.00 96.56 341 PHE A C 1
ATOM 2558 O O . PHE A 1 341 ? 23.192 1.476 -33.311 1.00 96.56 341 PHE A O 1
ATOM 2565 N N . ASN A 1 342 ? 24.551 2.948 -32.272 1.00 97.06 342 ASN A N 1
ATOM 2566 C CA . ASN A 1 342 ? 25.619 2.980 -33.279 1.00 97.06 342 ASN A CA 1
ATOM 2567 C C . ASN A 1 342 ? 26.948 2.431 -32.738 1.00 97.06 342 ASN A C 1
ATOM 2569 O O . ASN A 1 342 ? 27.117 2.218 -31.538 1.00 97.06 342 ASN A O 1
ATOM 2573 N N . ASP A 1 343 ? 27.897 2.172 -33.632 1.00 95.94 343 ASP A N 1
ATOM 2574 C CA . ASP A 1 343 ? 29.164 1.518 -33.303 1.00 95.94 343 ASP A CA 1
ATOM 2575 C C . ASP A 1 343 ? 30.139 2.452 -32.558 1.00 95.94 343 ASP A C 1
ATOM 2577 O O . ASP A 1 343 ? 31.125 1.981 -31.994 1.00 95.94 343 ASP A O 1
ATOM 2581 N N . THR A 1 344 ? 29.879 3.761 -32.494 1.00 95.38 344 THR A N 1
ATOM 2582 C CA . THR A 1 344 ? 30.764 4.715 -31.809 1.00 95.38 344 THR A CA 1
ATOM 2583 C C . THR A 1 344 ? 30.350 4.944 -30.358 1.00 95.38 344 THR A C 1
ATOM 2585 O O . THR A 1 344 ? 31.118 4.629 -29.446 1.00 95.38 344 THR A O 1
ATOM 2588 N N . PHE A 1 345 ? 29.130 5.434 -30.144 1.00 96.81 345 PHE A N 1
ATOM 2589 C CA . PHE A 1 345 ? 28.590 5.842 -28.842 1.00 96.81 345 PHE A CA 1
ATOM 2590 C C . PHE A 1 345 ? 27.598 4.832 -28.247 1.00 96.81 345 PHE A C 1
ATOM 2592 O O . PHE A 1 345 ? 27.035 5.061 -27.173 1.00 96.81 345 PHE A O 1
ATOM 2599 N N . GLY A 1 346 ? 27.380 3.696 -28.917 1.00 97.81 346 GLY A N 1
ATOM 2600 C CA . GLY A 1 346 ? 26.436 2.685 -28.457 1.00 97.81 346 GLY A CA 1
ATOM 2601 C C . GLY A 1 346 ? 25.019 3.246 -28.470 1.00 97.81 346 GLY A C 1
ATOM 2602 O O . GLY A 1 346 ? 24.589 3.838 -29.460 1.00 97.81 346 GLY A O 1
ATOM 2603 N N . TRP A 1 347 ? 24.285 3.063 -27.373 1.00 97.88 347 TRP A N 1
ATOM 2604 C CA . TRP A 1 347 ? 22.922 3.586 -27.210 1.00 97.88 347 TRP A CA 1
ATOM 2605 C C . TRP A 1 347 ? 22.849 5.117 -27.080 1.00 97.88 347 TRP A C 1
ATOM 2607 O O . TRP A 1 347 ? 21.758 5.686 -27.116 1.00 97.88 347 TRP A O 1
ATOM 2617 N N . GLY A 1 348 ? 23.997 5.788 -26.972 1.00 97.44 348 GLY A N 1
ATOM 2618 C CA . GLY A 1 348 ? 24.101 7.232 -26.812 1.00 97.44 348 GLY A CA 1
ATOM 2619 C C . GLY A 1 348 ? 24.307 7.652 -25.362 1.00 97.44 348 GLY A C 1
ATOM 2620 O O . GLY A 1 348 ? 24.758 6.865 -24.526 1.00 97.44 348 GLY A O 1
ATOM 2621 N N . ASP A 1 349 ? 23.997 8.910 -25.076 1.00 97.88 349 ASP A N 1
ATOM 2622 C CA . ASP A 1 349 ? 24.365 9.573 -23.833 1.00 97.88 349 ASP A CA 1
ATOM 2623 C C . ASP A 1 349 ? 23.463 9.164 -22.668 1.00 97.88 349 ASP A C 1
ATOM 2625 O O . ASP A 1 349 ? 22.232 9.125 -22.776 1.00 97.88 349 ASP A O 1
ATOM 2629 N N . LEU A 1 350 ? 24.081 8.925 -21.513 1.00 98.44 350 LEU A N 1
ATOM 2630 C CA . LEU A 1 350 ? 23.400 8.692 -20.246 1.00 98.44 350 LEU A CA 1
ATOM 2631 C C . LEU A 1 350 ? 22.352 9.775 -19.948 1.00 98.44 350 LEU A C 1
ATOM 2633 O O . LEU A 1 350 ? 22.672 10.956 -19.825 1.00 98.44 350 LEU A O 1
ATOM 2637 N N . ASN A 1 351 ? 21.104 9.349 -19.737 1.00 98.44 351 ASN A N 1
ATOM 2638 C CA . ASN A 1 351 ? 19.988 10.223 -19.388 1.00 98.44 351 ASN A CA 1
ATOM 2639 C C . ASN A 1 351 ? 19.333 9.773 -18.074 1.00 98.44 351 ASN A C 1
ATOM 2641 O O . ASN A 1 351 ? 18.445 8.920 -18.057 1.00 98.44 351 ASN A O 1
ATOM 2645 N N . ILE A 1 352 ? 19.788 10.356 -16.965 1.00 98.00 352 ILE A N 1
ATOM 2646 C CA . ILE A 1 352 ? 19.368 9.971 -15.611 1.00 98.00 352 ILE A CA 1
ATOM 2647 C C . ILE A 1 352 ? 17.884 10.281 -15.385 1.00 98.00 352 ILE A C 1
ATOM 2649 O O . ILE A 1 352 ? 17.135 9.407 -14.955 1.00 98.00 352 ILE A O 1
ATOM 2653 N N . ASP A 1 353 ? 17.433 11.485 -15.745 1.00 97.62 353 ASP A N 1
ATOM 2654 C CA . ASP A 1 353 ? 16.047 11.925 -15.531 1.00 97.62 353 ASP A CA 1
ATOM 2655 C C . ASP A 1 353 ? 15.030 11.026 -16.240 1.00 97.62 353 ASP A C 1
ATOM 2657 O O . ASP A 1 353 ? 13.932 10.776 -15.734 1.00 97.62 353 ASP A O 1
ATOM 2661 N N . LYS A 1 354 ? 15.382 10.535 -17.432 1.00 98.38 354 LYS A N 1
ATOM 2662 C CA . LYS A 1 354 ? 14.547 9.592 -18.172 1.00 98.38 354 LYS A CA 1
ATOM 2663 C C . LYS A 1 354 ? 14.650 8.182 -17.591 1.00 98.38 354 LYS A C 1
ATOM 2665 O O . LYS A 1 354 ? 13.614 7.533 -17.488 1.00 98.38 354 LYS A O 1
ATOM 2670 N N . ALA A 1 355 ? 15.827 7.733 -17.151 1.00 98.50 355 ALA A N 1
ATOM 2671 C CA . ALA A 1 355 ? 16.010 6.432 -16.495 1.00 98.50 355 ALA A CA 1
ATOM 2672 C C . ALA A 1 355 ? 15.204 6.296 -15.190 1.00 98.50 355 ALA A C 1
ATOM 2674 O O . ALA A 1 355 ? 14.601 5.253 -14.934 1.00 98.50 355 ALA A O 1
ATOM 2675 N N . LEU A 1 356 ? 15.112 7.367 -14.395 1.00 98.12 356 LEU A N 1
ATOM 2676 C CA . LEU A 1 356 ? 14.321 7.390 -13.158 1.00 98.12 356 LEU A CA 1
ATOM 2677 C C . LEU A 1 356 ? 12.814 7.212 -13.403 1.00 98.12 356 LEU A C 1
ATOM 2679 O O . LEU A 1 356 ? 12.099 6.733 -12.526 1.00 98.12 356 LEU A O 1
ATOM 2683 N N . LYS A 1 357 ? 12.326 7.505 -14.614 1.00 98.38 357 LYS A N 1
ATOM 2684 C CA . LYS A 1 357 ? 10.931 7.277 -15.034 1.00 98.38 357 LYS A CA 1
ATOM 2685 C C . LYS A 1 357 ? 10.655 5.841 -15.510 1.00 98.38 357 LYS A C 1
ATOM 2687 O O . LYS A 1 357 ? 9.562 5.584 -16.019 1.00 98.38 357 LYS A O 1
ATOM 2692 N N . GLY A 1 358 ? 11.613 4.923 -15.369 1.00 98.31 358 GLY A N 1
ATOM 2693 C CA . GLY A 1 358 ? 11.517 3.533 -15.824 1.00 98.31 358 GLY A CA 1
ATOM 2694 C C . GLY A 1 358 ? 12.086 3.316 -17.234 1.00 98.31 358 GLY A C 1
ATOM 2695 O O . GLY A 1 358 ? 12.592 4.255 -17.845 1.00 98.31 358 GLY A O 1
ATOM 2696 N N . PRO A 1 359 ? 12.026 2.093 -17.788 1.00 98.38 359 PRO A N 1
ATOM 2697 C CA . PRO A 1 359 ? 12.513 1.807 -19.141 1.00 98.38 359 PRO A CA 1
ATOM 2698 C C . PRO A 1 359 ? 11.735 2.602 -20.201 1.00 98.38 359 PRO A C 1
ATOM 2700 O O . PRO A 1 359 ? 10.613 3.038 -19.956 1.00 98.38 359 PRO A O 1
ATOM 2703 N N . ALA A 1 360 ? 12.307 2.787 -21.394 1.00 98.12 360 ALA A N 1
ATOM 2704 C CA . ALA A 1 360 ? 11.599 3.392 -22.537 1.00 98.12 360 ALA A CA 1
ATOM 2705 C C . ALA A 1 360 ? 11.447 2.433 -23.734 1.00 98.12 360 ALA A C 1
ATOM 2707 O O . ALA A 1 360 ? 10.767 2.743 -24.719 1.00 98.12 360 ALA A O 1
ATOM 2708 N N . MET A 1 361 ? 12.036 1.240 -23.646 1.00 97.81 361 MET A N 1
ATOM 2709 C CA . MET A 1 361 ? 11.865 0.180 -24.632 1.00 97.81 361 MET A CA 1
ATOM 2710 C C . MET A 1 361 ? 12.053 -1.202 -23.990 1.00 97.81 361 MET A C 1
ATOM 2712 O O . MET A 1 361 ? 12.908 -1.363 -23.126 1.00 97.81 361 MET A O 1
ATOM 2716 N N . PHE A 1 362 ? 11.300 -2.206 -24.436 1.00 96.94 362 PHE A N 1
ATOM 2717 C CA . PHE A 1 362 ? 11.570 -3.624 -24.181 1.00 96.94 362 PHE A CA 1
ATOM 2718 C C . PHE A 1 362 ? 12.248 -4.216 -25.420 1.00 96.94 362 PHE A C 1
ATOM 2720 O O . PHE A 1 362 ? 11.595 -4.577 -26.404 1.00 96.94 362 PHE A O 1
ATOM 2727 N N . TYR A 1 363 ? 13.584 -4.191 -25.415 1.00 89.94 363 TYR A N 1
ATOM 2728 C CA . TYR A 1 363 ? 14.397 -4.410 -26.617 1.00 89.94 363 TYR A CA 1
ATOM 2729 C C . TYR A 1 363 ? 14.978 -5.822 -26.749 1.00 89.94 363 TYR A C 1
ATOM 2731 O O . TYR A 1 363 ? 15.005 -6.349 -27.855 1.00 89.94 363 TYR A O 1
ATOM 2739 N N . ALA A 1 364 ? 15.481 -6.411 -25.662 1.00 88.38 364 ALA A N 1
ATOM 2740 C CA . ALA A 1 364 ? 16.272 -7.642 -25.735 1.00 88.38 364 ALA A CA 1
ATOM 2741 C C . ALA A 1 364 ? 15.452 -8.913 -25.454 1.00 88.38 364 ALA A C 1
ATOM 2743 O O . ALA A 1 364 ? 15.644 -9.937 -26.108 1.00 88.38 364 ALA A O 1
ATOM 2744 N N . ASP A 1 365 ? 14.569 -8.849 -24.463 1.00 94.12 365 ASP A N 1
ATOM 2745 C CA . ASP A 1 365 ? 13.635 -9.895 -24.062 1.00 94.12 365 ASP A CA 1
ATOM 2746 C C . ASP A 1 365 ? 12.456 -9.274 -23.289 1.00 94.12 365 ASP A C 1
ATOM 2748 O O . ASP A 1 365 ? 12.366 -8.049 -23.155 1.00 94.12 365 ASP A O 1
ATOM 2752 N N . ASP A 1 366 ? 11.518 -10.111 -22.831 1.00 97.19 366 ASP A N 1
ATOM 2753 C CA . ASP A 1 366 ? 10.403 -9.660 -21.993 1.00 97.19 366 ASP A CA 1
ATOM 2754 C C . ASP A 1 366 ? 10.941 -9.063 -20.683 1.00 97.19 366 ASP A C 1
ATOM 2756 O O . ASP A 1 366 ? 11.624 -9.734 -19.900 1.00 97.19 366 ASP A O 1
ATOM 2760 N N . PHE A 1 367 ? 10.578 -7.812 -20.403 1.00 98.31 367 PHE A N 1
ATOM 2761 C CA . PHE A 1 367 ? 11.016 -7.128 -19.194 1.00 98.31 367 PHE A CA 1
ATOM 2762 C C . PHE A 1 367 ? 10.322 -7.738 -17.978 1.00 98.31 367 PHE A C 1
ATOM 2764 O O . PHE A 1 367 ? 9.097 -7.691 -17.857 1.00 98.31 367 PHE A O 1
ATOM 2771 N N . THR A 1 368 ? 11.091 -8.316 -17.055 1.00 98.12 368 THR A N 1
ATOM 2772 C CA . THR A 1 368 ? 10.533 -8.991 -15.875 1.00 98.12 368 THR A CA 1
ATOM 2773 C C . THR A 1 368 ? 10.625 -8.102 -14.634 1.00 98.12 368 THR A C 1
ATOM 2775 O O . THR A 1 368 ? 11.693 -7.922 -14.044 1.00 98.12 368 THR A O 1
ATOM 2778 N N . ALA A 1 369 ? 9.476 -7.591 -14.197 1.00 98.25 369 ALA A N 1
ATOM 2779 C CA . ALA A 1 369 ? 9.296 -6.841 -12.964 1.00 98.25 369 ALA A CA 1
ATOM 2780 C C . ALA A 1 369 ? 8.944 -7.780 -11.795 1.00 98.25 369 ALA A C 1
ATOM 2782 O O . ALA A 1 369 ? 7.783 -8.136 -11.590 1.00 98.25 369 ALA A O 1
ATOM 2783 N N . ARG A 1 370 ? 9.963 -8.201 -11.032 1.00 97.31 370 ARG A N 1
ATOM 2784 C CA . ARG A 1 370 ? 9.810 -9.025 -9.817 1.00 97.31 370 ARG A CA 1
ATOM 2785 C C . ARG A 1 370 ? 9.571 -8.135 -8.596 1.00 97.31 370 ARG A C 1
ATOM 2787 O O . ARG A 1 370 ? 10.506 -7.848 -7.862 1.00 97.31 370 ARG A O 1
ATOM 2794 N N . LEU A 1 371 ? 8.347 -7.658 -8.413 1.00 96.94 371 LEU A N 1
ATOM 2795 C CA . LEU A 1 371 ? 8.034 -6.631 -7.422 1.00 96.94 371 LEU A CA 1
ATOM 2796 C C . LEU A 1 371 ? 8.206 -7.123 -5.976 1.00 96.94 371 LEU A C 1
ATOM 2798 O O . LEU A 1 371 ? 7.897 -8.267 -5.632 1.00 96.94 371 LEU A O 1
ATOM 2802 N N . THR A 1 372 ? 8.667 -6.203 -5.135 1.00 94.38 372 THR A N 1
ATOM 2803 C CA . THR A 1 372 ? 8.631 -6.259 -3.667 1.00 94.38 372 THR A CA 1
ATOM 2804 C C . THR A 1 372 ? 7.567 -5.291 -3.144 1.00 94.38 372 THR A C 1
ATOM 2806 O O . THR A 1 372 ? 6.960 -4.573 -3.937 1.00 94.38 372 THR A O 1
ATOM 2809 N N . ALA A 1 373 ? 7.372 -5.226 -1.825 1.00 93.31 373 ALA A N 1
ATOM 2810 C CA . ALA A 1 373 ? 6.496 -4.231 -1.209 1.00 93.31 373 ALA A CA 1
ATOM 2811 C C . ALA A 1 373 ? 6.883 -2.806 -1.614 1.00 93.31 373 ALA A C 1
ATOM 2813 O O . ALA A 1 373 ? 8.038 -2.403 -1.454 1.00 93.31 373 ALA A O 1
ATOM 2814 N N . GLY A 1 374 ? 5.912 -2.061 -2.144 1.00 93.62 374 GLY A N 1
ATOM 2815 C CA . GLY A 1 374 ? 6.100 -0.689 -2.597 1.00 93.62 374 GLY A CA 1
ATOM 2816 C C . GLY A 1 374 ? 5.191 -0.300 -3.760 1.00 93.62 374 GLY A C 1
ATOM 2817 O O . GLY A 1 374 ? 4.544 -1.138 -4.388 1.00 93.62 374 GLY A O 1
ATOM 2818 N N . ASP A 1 375 ? 5.175 0.999 -4.044 1.00 95.69 375 ASP A N 1
ATOM 2819 C CA . ASP A 1 375 ? 4.426 1.624 -5.130 1.00 95.69 375 ASP A CA 1
ATOM 2820 C C . ASP A 1 375 ? 5.410 2.231 -6.139 1.00 95.69 375 ASP A C 1
ATOM 2822 O O . ASP A 1 375 ? 6.094 3.212 -5.848 1.00 95.69 375 ASP A O 1
ATOM 2826 N N . TYR A 1 376 ? 5.518 1.615 -7.314 1.00 97.50 376 TYR A N 1
ATOM 2827 C CA . TYR A 1 376 ? 6.483 1.979 -8.347 1.00 97.50 376 TYR A CA 1
ATOM 2828 C C . TYR A 1 376 ? 5.766 2.513 -9.582 1.00 97.50 376 TYR A C 1
ATOM 2830 O O . TYR A 1 376 ? 4.751 1.962 -9.998 1.00 97.50 376 TYR A O 1
ATOM 2838 N N . THR A 1 377 ? 6.312 3.543 -10.232 1.00 98.44 377 THR A N 1
ATOM 2839 C CA . THR A 1 377 ? 5.701 4.133 -11.435 1.00 98.44 377 THR A CA 1
ATOM 2840 C C . THR A 1 377 ? 6.674 4.173 -12.603 1.00 98.44 377 THR A C 1
ATOM 2842 O O . THR A 1 377 ? 7.679 4.868 -12.543 1.00 98.44 377 THR A O 1
ATOM 2845 N N . PHE A 1 378 ? 6.322 3.518 -13.709 1.00 98.69 378 PHE A N 1
ATOM 2846 C CA . PHE A 1 378 ? 6.941 3.761 -15.008 1.00 98.69 378 PHE A CA 1
ATOM 2847 C C . PHE A 1 378 ? 6.145 4.826 -15.768 1.00 98.69 378 PHE A C 1
ATOM 2849 O O . PHE A 1 378 ? 5.007 4.607 -16.196 1.00 98.69 378 PHE A O 1
ATOM 2856 N N . ALA A 1 379 ? 6.765 5.995 -15.925 1.00 98.31 379 ALA A N 1
ATOM 2857 C CA . ALA A 1 379 ? 6.162 7.178 -16.533 1.00 98.31 379 ALA A CA 1
ATOM 2858 C C . ALA A 1 379 ? 6.585 7.423 -17.987 1.00 98.31 379 ALA A C 1
ATOM 2860 O O . ALA A 1 379 ? 6.008 8.275 -18.664 1.00 98.31 379 ALA A O 1
ATOM 2861 N N . ASN A 1 380 ? 7.586 6.697 -18.483 1.00 98.56 380 ASN A N 1
ATOM 2862 C CA . ASN A 1 380 ? 7.974 6.770 -19.887 1.00 98.56 380 ASN A CA 1
ATOM 2863 C C . ASN A 1 380 ? 6.938 6.104 -20.804 1.00 98.56 380 ASN A C 1
ATOM 2865 O O . ASN A 1 380 ? 6.209 5.198 -20.406 1.00 98.56 380 ASN A O 1
ATOM 2869 N N . ASN A 1 381 ? 6.921 6.525 -22.070 1.00 98.56 381 ASN A N 1
ATOM 2870 C CA . ASN A 1 381 ? 6.289 5.748 -23.133 1.00 98.56 381 ASN A CA 1
ATOM 2871 C C . ASN A 1 381 ? 7.217 4.584 -23.485 1.00 98.56 381 ASN A C 1
ATOM 2873 O O . ASN A 1 381 ? 8.335 4.820 -23.946 1.00 98.56 381 ASN A O 1
ATOM 2877 N N . ILE A 1 382 ? 6.760 3.350 -23.282 1.00 98.62 382 ILE A N 1
ATOM 2878 C CA . ILE A 1 382 ? 7.572 2.156 -23.523 1.00 98.62 382 ILE A CA 1
ATOM 2879 C C . ILE A 1 382 ? 7.252 1.571 -24.899 1.00 98.62 382 ILE A C 1
ATOM 2881 O O . ILE A 1 382 ? 6.096 1.279 -25.203 1.00 98.62 382 ILE A O 1
ATOM 2885 N N . SER A 1 383 ? 8.275 1.388 -25.729 1.00 97.81 383 SER A N 1
ATOM 2886 C CA . SER A 1 383 ? 8.190 0.779 -27.069 1.00 97.81 383 SER A CA 1
ATOM 2887 C C . SER A 1 383 ? 8.898 -0.586 -27.123 1.00 97.81 383 SER A C 1
ATOM 2889 O O . SER A 1 383 ? 9.349 -1.078 -26.095 1.00 97.81 383 SER A O 1
ATOM 2891 N N . GLY A 1 384 ? 9.017 -1.211 -28.297 1.00 96.31 384 GLY A N 1
ATOM 2892 C CA . GLY A 1 384 ? 9.825 -2.426 -28.494 1.00 96.31 384 GLY A CA 1
ATOM 2893 C C . GLY A 1 384 ? 9.025 -3.661 -28.912 1.00 96.31 384 GLY A C 1
ATOM 2894 O O . GLY A 1 384 ? 7.797 -3.644 -28.963 1.00 96.31 384 GLY A O 1
ATOM 2895 N N . GLU A 1 385 ? 9.729 -4.737 -29.254 1.00 95.81 385 GLU A N 1
ATOM 2896 C CA . GLU A 1 385 ? 9.100 -5.973 -29.743 1.00 95.81 385 GLU A CA 1
ATOM 2897 C C . GLU A 1 385 ? 8.673 -6.915 -28.606 1.00 95.81 385 GLU A C 1
ATOM 2899 O O . GLU A 1 385 ? 7.835 -7.786 -28.822 1.00 95.81 385 GLU A O 1
ATOM 2904 N N . HIS A 1 386 ? 9.217 -6.733 -27.400 1.00 97.25 386 HIS A N 1
ATOM 2905 C CA . HIS A 1 386 ? 9.016 -7.637 -26.268 1.00 97.25 386 HIS A CA 1
ATOM 2906 C C . HIS A 1 386 ? 7.950 -7.152 -25.281 1.00 97.25 386 HIS A C 1
ATOM 2908 O O . HIS A 1 386 ? 7.456 -6.028 -25.378 1.00 97.25 386 HIS A O 1
ATOM 2914 N N . GLY A 1 387 ? 7.544 -8.043 -24.378 1.00 97.81 387 GLY A N 1
ATOM 2915 C CA . GLY A 1 387 ? 6.460 -7.832 -23.428 1.00 97.81 387 GLY A CA 1
ATOM 2916 C C . GLY A 1 387 ? 6.920 -7.434 -22.028 1.00 97.81 387 GLY A C 1
ATOM 2917 O O . GLY A 1 387 ? 8.095 -7.173 -21.771 1.00 97.81 387 GLY A O 1
ATOM 2918 N N . LEU A 1 388 ? 5.959 -7.424 -21.105 1.00 98.75 388 LEU A N 1
ATOM 2919 C CA . LEU A 1 388 ? 6.163 -7.147 -19.682 1.00 98.75 388 LEU A CA 1
ATOM 2920 C C . LEU A 1 388 ? 5.668 -8.335 -18.862 1.00 98.75 388 LEU A C 1
ATOM 2922 O O . LEU A 1 388 ? 4.531 -8.768 -19.028 1.00 98.75 388 LEU A O 1
ATOM 2926 N N . ILE A 1 389 ? 6.482 -8.812 -17.926 1.00 98.69 389 ILE A N 1
ATOM 2927 C CA . ILE A 1 389 ? 6.095 -9.833 -16.950 1.00 98.69 389 ILE A CA 1
ATOM 2928 C C . ILE A 1 389 ? 6.119 -9.206 -15.559 1.00 98.69 389 ILE A C 1
ATOM 2930 O O . ILE A 1 389 ? 7.179 -8.826 -15.072 1.00 98.69 389 ILE A O 1
ATOM 2934 N N . VAL A 1 390 ? 4.966 -9.126 -14.900 1.00 98.69 390 VAL A N 1
ATOM 2935 C CA . VAL A 1 390 ? 4.824 -8.677 -13.510 1.00 98.69 390 VAL A CA 1
ATOM 2936 C C . VAL A 1 390 ? 4.652 -9.894 -12.608 1.00 98.69 390 VAL A C 1
ATOM 2938 O O . VAL A 1 390 ? 3.754 -10.716 -12.802 1.00 98.69 390 VAL A O 1
ATOM 2941 N N . THR A 1 391 ? 5.559 -10.031 -11.645 1.00 97.81 391 THR A N 1
ATOM 2942 C CA . THR A 1 391 ? 5.656 -11.190 -10.753 1.00 97.81 391 THR A CA 1
ATOM 2943 C C . THR A 1 391 ? 6.262 -10.783 -9.402 1.00 97.81 391 THR A C 1
ATOM 2945 O O . THR A 1 391 ? 6.432 -9.596 -9.133 1.00 97.81 391 THR A O 1
ATOM 2948 N N . GLY A 1 392 ? 6.577 -11.737 -8.527 1.00 94.62 392 GLY A N 1
ATOM 2949 C CA . GLY A 1 392 ? 7.178 -11.512 -7.207 1.00 94.62 392 GLY A CA 1
ATOM 2950 C C . GLY A 1 392 ? 6.618 -12.479 -6.164 1.00 94.62 392 GLY A C 1
ATOM 2951 O O . GLY A 1 392 ? 5.954 -13.448 -6.523 1.00 94.62 392 GLY A O 1
ATOM 2952 N N . ALA A 1 393 ? 6.901 -12.238 -4.882 1.00 92.00 393 ALA A N 1
ATOM 2953 C CA . ALA A 1 393 ? 6.294 -13.024 -3.807 1.00 92.00 393 ALA A CA 1
ATOM 2954 C C . ALA A 1 393 ? 4.795 -12.702 -3.684 1.00 92.00 393 ALA A C 1
ATOM 2956 O O . ALA A 1 393 ? 4.406 -11.541 -3.797 1.00 92.00 393 ALA A O 1
ATOM 2957 N N . ASP A 1 394 ? 3.971 -13.718 -3.418 1.00 84.94 394 ASP A N 1
ATOM 2958 C CA . ASP A 1 394 ? 2.502 -13.604 -3.389 1.00 84.94 394 ASP A CA 1
ATOM 2959 C C . ASP A 1 394 ? 1.965 -12.611 -2.345 1.00 84.94 394 ASP A C 1
ATOM 2961 O O . ASP A 1 394 ? 0.860 -12.102 -2.489 1.00 84.94 394 ASP A O 1
ATOM 2965 N N . ASN A 1 395 ? 2.739 -12.338 -1.295 1.00 84.06 395 ASN A N 1
ATOM 2966 C CA . ASN A 1 395 ? 2.397 -11.455 -0.180 1.00 84.06 395 ASN A CA 1
ATOM 2967 C C . ASN A 1 395 ? 3.252 -10.179 -0.151 1.00 84.06 395 ASN A C 1
ATOM 2969 O O . ASN A 1 395 ? 3.408 -9.568 0.905 1.00 84.06 395 ASN A O 1
ATOM 2973 N N . ALA A 1 396 ? 3.897 -9.835 -1.268 1.00 87.31 396 ALA A N 1
ATOM 2974 C CA . ALA A 1 396 ? 4.722 -8.640 -1.328 1.00 87.31 396 ALA A CA 1
ATOM 2975 C C . ALA A 1 396 ? 3.884 -7.357 -1.382 1.00 87.31 396 ALA A C 1
ATOM 2977 O O . ALA A 1 396 ? 4.405 -6.320 -1.004 1.00 87.31 396 ALA A O 1
ATOM 2978 N N . ASP A 1 397 ? 2.633 -7.406 -1.851 1.00 89.75 397 ASP A N 1
ATOM 2979 C CA . ASP A 1 397 ? 1.774 -6.229 -2.058 1.00 89.75 397 ASP A CA 1
ATOM 2980 C C . ASP A 1 397 ? 2.441 -5.142 -2.927 1.00 89.75 397 ASP A C 1
ATOM 2982 O O . ASP A 1 397 ? 2.228 -3.941 -2.757 1.00 89.75 397 ASP A O 1
ATOM 2986 N N . GLY A 1 398 ? 3.280 -5.566 -3.878 1.00 96.81 398 GLY A N 1
ATOM 2987 C CA . GLY A 1 398 ? 3.958 -4.668 -4.804 1.00 96.81 398 GLY A CA 1
ATOM 2988 C C . GLY A 1 398 ? 3.011 -4.129 -5.872 1.00 96.81 398 GLY A C 1
ATOM 2989 O O . GLY A 1 398 ? 2.190 -4.868 -6.426 1.00 96.81 398 GLY A O 1
ATOM 2990 N N . ILE A 1 399 ? 3.153 -2.850 -6.215 1.00 98.06 399 ILE A N 1
ATOM 2991 C CA . ILE A 1 399 ? 2.372 -2.212 -7.274 1.00 98.06 399 ILE A CA 1
ATOM 2992 C C . ILE A 1 399 ? 3.302 -1.582 -8.307 1.00 98.06 399 ILE A C 1
ATOM 2994 O O . ILE A 1 399 ? 4.195 -0.814 -7.963 1.00 98.06 399 ILE A O 1
ATOM 2998 N N . LEU A 1 400 ? 3.066 -1.876 -9.586 1.00 98.62 400 LEU A N 1
ATOM 2999 C CA . LEU A 1 400 ? 3.669 -1.170 -10.713 1.00 98.62 400 LEU A CA 1
ATOM 3000 C C . LEU A 1 400 ? 2.595 -0.387 -11.471 1.00 98.62 400 LEU A C 1
ATOM 3002 O O . LEU A 1 400 ? 1.630 -0.971 -11.955 1.00 98.62 400 LEU A O 1
ATOM 3006 N N . ARG A 1 401 ? 2.778 0.925 -11.621 1.00 98.50 401 ARG A N 1
ATOM 3007 C CA . ARG A 1 401 ? 1.923 1.827 -12.401 1.00 98.50 401 ARG A CA 1
ATOM 3008 C C . ARG A 1 401 ? 2.551 2.142 -13.749 1.00 98.50 401 ARG A C 1
ATOM 3010 O O . ARG A 1 401 ? 3.680 2.619 -13.806 1.00 98.50 401 ARG A O 1
ATOM 3017 N N . LEU A 1 402 ? 1.806 1.932 -14.829 1.00 98.62 402 LEU A N 1
ATOM 3018 C CA . LEU A 1 402 ? 2.146 2.398 -16.171 1.00 98.62 402 LEU A CA 1
ATOM 3019 C C . LEU A 1 402 ? 1.290 3.619 -16.505 1.00 98.62 402 LEU A C 1
ATOM 3021 O O . LEU A 1 402 ? 0.084 3.495 -16.739 1.00 98.62 402 LEU A O 1
ATOM 3025 N N . THR A 1 403 ? 1.909 4.797 -16.549 1.00 98.25 403 THR A N 1
ATOM 3026 C CA . THR A 1 403 ? 1.200 6.061 -16.828 1.00 98.25 403 THR A CA 1
ATOM 3027 C C . THR A 1 403 ? 1.424 6.575 -18.252 1.00 98.25 403 THR A C 1
ATOM 3029 O O . THR A 1 403 ? 0.657 7.410 -18.730 1.00 98.25 403 THR A O 1
ATOM 3032 N N . GLY A 1 404 ? 2.432 6.052 -18.957 1.00 97.62 404 GLY A N 1
ATOM 3033 C CA . GLY A 1 404 ? 2.736 6.397 -20.346 1.00 97.62 404 GLY A CA 1
ATOM 3034 C C . GLY A 1 404 ? 1.823 5.742 -21.393 1.00 97.62 404 GLY A C 1
ATOM 3035 O O . GLY A 1 404 ? 1.012 4.856 -21.110 1.00 97.62 404 GLY A O 1
ATOM 3036 N N . ASN A 1 405 ? 2.001 6.164 -22.645 1.00 98.06 405 ASN A N 1
ATOM 3037 C CA . ASN A 1 405 ? 1.399 5.550 -23.826 1.00 98.06 405 ASN A CA 1
ATOM 3038 C C . ASN A 1 405 ? 2.317 4.450 -24.362 1.00 98.06 405 ASN A C 1
ATOM 3040 O O . ASN A 1 405 ? 3.211 4.711 -25.172 1.00 98.06 405 ASN A O 1
ATOM 3044 N N . ASN A 1 406 ? 2.122 3.224 -23.882 1.00 98.44 406 ASN A N 1
ATOM 3045 C CA . ASN A 1 406 ? 3.021 2.118 -24.182 1.00 98.44 406 ASN A CA 1
ATOM 3046 C C . ASN A 1 406 ? 2.617 1.412 -25.480 1.00 98.44 406 ASN A C 1
ATOM 3048 O O . ASN A 1 406 ? 1.468 1.019 -25.674 1.00 98.44 406 ASN A O 1
ATOM 3052 N N . THR A 1 407 ? 3.595 1.253 -26.367 1.00 98.00 407 THR A N 1
ATOM 3053 C CA . THR A 1 407 ? 3.459 0.742 -27.740 1.00 98.00 407 THR A CA 1
ATOM 3054 C C . THR A 1 407 ? 4.280 -0.521 -27.992 1.00 98.00 407 THR A C 1
ATOM 3056 O O . THR A 1 407 ? 4.399 -0.950 -29.140 1.00 98.00 407 THR A O 1
ATOM 3059 N N . TYR A 1 408 ? 4.851 -1.116 -26.941 1.00 97.88 408 TYR A N 1
ATOM 3060 C CA . TYR A 1 408 ? 5.525 -2.403 -27.056 1.00 97.88 408 TYR A CA 1
ATOM 3061 C C . TYR A 1 408 ? 4.561 -3.485 -27.563 1.00 97.88 408 TYR A C 1
ATOM 3063 O O . TYR A 1 408 ? 3.356 -3.439 -27.300 1.00 97.88 408 TYR A O 1
ATOM 3071 N N . LYS A 1 409 ? 5.092 -4.429 -28.343 1.00 96.06 409 LYS A N 1
ATOM 3072 C CA . LYS A 1 409 ? 4.284 -5.399 -29.097 1.00 96.06 409 LYS A CA 1
ATOM 3073 C C . LYS A 1 409 ? 4.091 -6.737 -28.394 1.00 96.06 409 LYS A C 1
ATOM 3075 O O . LYS A 1 409 ? 3.136 -7.432 -28.729 1.00 96.06 409 LYS A O 1
ATOM 3080 N N . GLY A 1 410 ? 4.988 -7.110 -27.482 1.00 96.25 410 GLY A N 1
ATOM 3081 C CA . GLY A 1 410 ? 4.873 -8.365 -26.745 1.00 96.25 410 GLY A CA 1
ATOM 3082 C C . GLY A 1 410 ? 3.768 -8.324 -25.688 1.00 96.25 410 GLY A C 1
ATOM 3083 O O . GLY A 1 410 ? 3.335 -7.254 -25.259 1.00 96.25 410 GLY A O 1
ATOM 3084 N N . ASP A 1 411 ? 3.327 -9.503 -25.260 1.00 96.31 411 ASP A N 1
ATOM 3085 C CA . ASP A 1 411 ? 2.225 -9.641 -24.306 1.00 96.31 411 ASP A CA 1
ATOM 3086 C C . ASP A 1 411 ? 2.592 -9.121 -22.909 1.00 96.31 411 ASP A C 1
ATOM 3088 O O . ASP A 1 411 ? 3.720 -9.271 -22.431 1.00 96.31 411 ASP A O 1
ATOM 3092 N N . THR A 1 412 ? 1.602 -8.592 -22.197 1.00 98.75 412 THR A N 1
ATOM 3093 C CA . THR A 1 412 ? 1.712 -8.291 -20.768 1.00 98.75 412 THR A CA 1
ATOM 3094 C C . THR A 1 412 ? 1.219 -9.480 -19.947 1.00 98.75 412 THR A C 1
ATOM 3096 O O . THR A 1 412 ? 0.069 -9.896 -20.065 1.00 98.75 412 THR A O 1
ATOM 3099 N N . LYS A 1 413 ? 2.053 -10.029 -19.066 1.00 98.81 413 LYS A N 1
ATOM 3100 C CA . LYS A 1 413 ? 1.704 -11.151 -18.183 1.00 98.81 413 LYS A CA 1
ATOM 3101 C C . LYS A 1 413 ? 1.786 -10.705 -16.731 1.00 98.81 413 LYS A C 1
ATOM 3103 O O . LYS A 1 413 ? 2.831 -10.244 -16.293 1.00 98.81 413 LYS A O 1
ATOM 3108 N N . ILE A 1 414 ? 0.706 -10.874 -15.979 1.00 98.75 414 ILE A N 1
ATOM 3109 C CA . ILE A 1 414 ? 0.627 -10.547 -14.556 1.00 98.75 414 ILE A CA 1
ATOM 3110 C C . ILE A 1 414 ? 0.351 -11.846 -13.800 1.00 98.75 414 ILE A C 1
ATOM 3112 O O . ILE A 1 414 ? -0.750 -12.393 -13.874 1.00 98.75 414 ILE A O 1
ATOM 3116 N N . THR A 1 415 ? 1.369 -12.381 -13.123 1.00 98.06 415 THR A N 1
ATOM 3117 C CA . THR A 1 415 ? 1.288 -13.683 -12.429 1.00 98.06 415 THR A CA 1
ATOM 3118 C C . THR A 1 415 ? 1.206 -13.554 -10.910 1.00 98.06 415 THR A C 1
ATOM 3120 O O . THR A 1 415 ? 0.751 -14.477 -10.243 1.00 98.06 415 THR A O 1
ATOM 3123 N N . ALA A 1 416 ? 1.687 -12.433 -10.375 1.00 97.19 416 ALA A N 1
ATOM 3124 C CA . ALA A 1 416 ? 1.643 -12.053 -8.966 1.00 97.19 416 ALA A CA 1
ATOM 3125 C C . ALA A 1 416 ? 1.731 -10.524 -8.869 1.00 97.19 416 ALA A C 1
ATOM 3127 O O . ALA A 1 416 ? 2.146 -9.883 -9.841 1.00 97.19 416 ALA A O 1
ATOM 3128 N N . ASN A 1 417 ? 1.393 -9.957 -7.707 1.00 97.56 417 ASN A N 1
ATOM 3129 C CA . ASN A 1 417 ? 1.394 -8.509 -7.460 1.00 97.56 417 ASN A CA 1
ATOM 3130 C C . ASN A 1 417 ? 0.449 -7.728 -8.397 1.00 97.56 417 ASN A C 1
ATOM 3132 O O . ASN A 1 417 ? -0.350 -8.312 -9.134 1.00 97.56 417 ASN A O 1
ATOM 3136 N N . SER A 1 418 ? 0.498 -6.395 -8.342 1.00 98.19 418 SER A N 1
ATOM 3137 C CA . SER A 1 418 ? -0.451 -5.537 -9.055 1.00 98.19 418 SER A CA 1
ATOM 3138 C C . SER A 1 418 ? 0.199 -4.717 -10.166 1.00 98.19 418 SER A C 1
ATOM 3140 O O . SER A 1 418 ? 1.196 -4.031 -9.952 1.00 98.19 418 SER A O 1
ATOM 3142 N N . LEU A 1 419 ? -0.423 -4.725 -11.345 1.00 98.62 419 LEU A N 1
ATOM 3143 C CA . LEU A 1 419 ? -0.155 -3.803 -12.444 1.00 98.62 419 LEU A CA 1
ATOM 3144 C C . LEU A 1 419 ? -1.329 -2.834 -12.592 1.00 98.62 419 LEU A C 1
ATOM 3146 O O . LEU A 1 419 ? -2.441 -3.244 -12.917 1.00 98.62 419 LEU A O 1
ATOM 3150 N N . PHE A 1 420 ? -1.072 -1.546 -12.405 1.00 98.50 420 PHE A N 1
ATOM 3151 C CA . PHE A 1 420 ? -2.026 -0.473 -12.655 1.00 98.50 420 PHE A CA 1
ATOM 3152 C C . PHE A 1 420 ? -1.707 0.176 -14.000 1.00 98.50 420 PHE A C 1
ATOM 3154 O O . PHE A 1 420 ? -0.634 0.743 -14.189 1.00 98.50 420 PHE A O 1
ATOM 3161 N N . VAL A 1 421 ? -2.630 0.103 -14.951 1.00 98.38 421 VAL A N 1
ATOM 3162 C CA . VAL A 1 421 ? -2.518 0.790 -16.238 1.00 98.38 421 VAL A CA 1
ATOM 3163 C C . VAL A 1 421 ? -3.383 2.039 -16.172 1.00 98.38 421 VAL A C 1
ATOM 3165 O O . VAL A 1 421 ? -4.598 1.955 -16.307 1.00 98.38 421 VAL A O 1
ATOM 3168 N N . ASP A 1 422 ? -2.753 3.195 -15.977 1.00 96.62 422 ASP A N 1
ATOM 3169 C CA . ASP A 1 422 ? -3.421 4.505 -16.003 1.00 96.62 422 ASP A CA 1
ATOM 3170 C C . ASP A 1 422 ? -3.244 5.219 -17.349 1.00 96.62 422 ASP A C 1
ATOM 3172 O O . ASP A 1 422 ? -4.051 6.077 -17.708 1.00 96.62 422 ASP A O 1
ATOM 3176 N N . GLY A 1 423 ? -2.199 4.852 -18.097 1.00 97.31 423 GLY A N 1
ATOM 3177 C CA . GLY A 1 423 ? -1.989 5.236 -19.488 1.00 97.31 423 GLY A CA 1
ATOM 3178 C C . GLY A 1 423 ? -2.574 4.201 -20.451 1.00 97.31 423 GLY A C 1
ATOM 3179 O O . GLY A 1 423 ? -3.763 3.875 -20.408 1.00 97.31 423 GLY A O 1
ATOM 3180 N N . SER A 1 424 ? -1.739 3.661 -21.339 1.00 97.75 424 SER A N 1
ATOM 3181 C CA . SER A 1 424 ? -2.157 2.593 -22.254 1.00 97.75 424 SER A CA 1
ATOM 3182 C C . SER A 1 424 ? -1.095 1.522 -22.460 1.00 97.75 424 SER A C 1
ATOM 3184 O O . SER A 1 424 ? 0.098 1.788 -22.328 1.00 97.75 424 SER A O 1
ATOM 3186 N N . ILE A 1 425 ? -1.542 0.314 -22.802 1.00 97.94 425 ILE A N 1
ATOM 3187 C CA . ILE A 1 425 ? -0.714 -0.748 -23.388 1.00 97.94 425 ILE A CA 1
ATOM 3188 C C . ILE A 1 425 ? -1.297 -1.132 -24.750 1.00 97.94 425 ILE A C 1
ATOM 3190 O O . ILE A 1 425 ? -2.517 -1.117 -24.919 1.00 97.94 425 ILE A O 1
ATOM 3194 N N . ALA A 1 426 ? -0.455 -1.451 -25.732 1.00 97.31 426 ALA A N 1
ATOM 3195 C CA . ALA A 1 426 ? -0.913 -1.750 -27.090 1.00 97.31 426 ALA A CA 1
ATOM 3196 C C . ALA A 1 426 ? -1.381 -3.205 -27.280 1.00 97.31 426 ALA A C 1
ATOM 3198 O O . ALA A 1 426 ? -2.350 -3.431 -28.006 1.00 97.31 426 ALA A O 1
ATOM 3199 N N . GLY A 1 427 ? -0.699 -4.165 -26.648 1.00 95.69 427 GLY A N 1
ATOM 3200 C CA . GLY A 1 427 ? -0.908 -5.605 -26.832 1.00 95.69 427 GLY A CA 1
ATOM 3201 C C . GLY A 1 427 ? -1.941 -6.248 -25.903 1.00 95.69 427 GLY A C 1
ATOM 3202 O O . GLY A 1 427 ? -2.746 -5.567 -25.256 1.00 95.69 427 GLY A O 1
ATOM 3203 N N . ASP A 1 428 ? -1.907 -7.580 -25.874 1.00 98.50 428 ASP A N 1
ATOM 3204 C CA . ASP A 1 428 ? -2.748 -8.428 -25.028 1.00 98.50 428 ASP A CA 1
ATOM 3205 C C . ASP A 1 428 ? -2.235 -8.446 -23.574 1.00 98.50 428 ASP A C 1
ATOM 3207 O O . ASP A 1 428 ? -1.038 -8.299 -23.317 1.00 98.50 428 ASP A O 1
ATOM 3211 N N . ALA A 1 429 ? -3.144 -8.656 -22.616 1.00 98.69 429 ALA A N 1
ATOM 3212 C CA . ALA A 1 429 ? -2.815 -8.832 -21.204 1.00 98.69 429 ALA A CA 1
ATOM 3213 C C . ALA A 1 429 ? -3.404 -10.127 -20.626 1.00 98.69 429 ALA A C 1
ATOM 3215 O O . ALA A 1 429 ? -4.603 -10.397 -20.727 1.00 98.69 429 ALA A O 1
ATOM 3216 N N . ALA A 1 430 ? -2.565 -10.909 -19.952 1.00 98.75 430 ALA A N 1
ATOM 3217 C CA . ALA A 1 430 ? -2.951 -12.141 -19.280 1.00 98.75 430 ALA A CA 1
ATOM 3218 C C . ALA A 1 430 ? -2.729 -12.033 -17.769 1.00 98.75 430 ALA A C 1
ATOM 3220 O O . ALA A 1 430 ? -1.616 -11.772 -17.316 1.00 98.75 430 ALA A O 1
ATOM 3221 N N . VAL A 1 431 ? -3.785 -12.278 -16.992 1.00 98.81 431 VAL A N 1
ATOM 3222 C CA . VAL A 1 431 ? -3.765 -12.248 -15.526 1.00 98.81 431 VAL A CA 1
ATOM 3223 C C . VAL A 1 431 ? -3.974 -13.655 -14.976 1.00 98.81 431 VAL A C 1
ATOM 3225 O O . VAL A 1 431 ? -4.902 -14.363 -15.381 1.00 98.81 431 VAL A O 1
ATOM 3228 N N . SER A 1 432 ? -3.120 -14.073 -14.047 1.00 98.00 432 SER A N 1
ATOM 3229 C CA . SER A 1 432 ? -3.151 -15.404 -13.432 1.00 98.00 432 SER A CA 1
ATOM 3230 C C . SER A 1 432 ? -2.570 -15.381 -12.019 1.00 98.00 432 SER A C 1
ATOM 3232 O O . SER A 1 432 ? -1.978 -14.383 -11.613 1.00 98.00 432 SER A O 1
ATOM 3234 N N . GLY A 1 433 ? -2.727 -16.481 -11.277 1.00 96.06 433 GLY A N 1
ATOM 3235 C CA . GLY A 1 433 ? -2.179 -16.607 -9.925 1.00 96.06 433 GLY A CA 1
ATOM 3236 C C . GLY A 1 433 ? -2.745 -15.548 -8.979 1.00 96.06 433 GLY A C 1
ATOM 3237 O O . GLY A 1 433 ? -3.950 -15.302 -8.969 1.00 96.06 433 GLY A O 1
ATOM 3238 N N . THR A 1 434 ? -1.865 -14.911 -8.210 1.00 96.31 434 THR A N 1
ATOM 3239 C CA . THR A 1 434 ? -2.180 -13.782 -7.314 1.00 96.31 434 THR A CA 1
ATOM 3240 C C . THR A 1 434 ? -2.101 -12.425 -8.029 1.00 96.31 434 THR A C 1
ATOM 3242 O O . THR A 1 434 ? -2.223 -11.375 -7.402 1.00 96.31 434 THR A O 1
ATOM 3245 N N . GLY A 1 435 ? -1.896 -12.431 -9.350 1.00 98.06 435 GLY A N 1
ATOM 3246 C CA . GLY A 1 435 ? -1.763 -11.234 -10.168 1.00 98.06 435 GLY A CA 1
ATOM 3247 C C . GLY A 1 435 ? -3.040 -10.396 -10.237 1.00 98.06 435 GLY A C 1
ATOM 3248 O O . GLY A 1 435 ? -4.145 -10.932 -10.366 1.00 98.06 435 GLY A O 1
ATOM 3249 N N . THR A 1 436 ? -2.871 -9.074 -10.218 1.00 98.56 436 THR A N 1
ATOM 3250 C CA . THR A 1 436 ? -3.952 -8.094 -10.369 1.00 98.56 436 THR A CA 1
ATOM 3251 C C . THR A 1 436 ? -3.658 -7.112 -11.501 1.00 98.56 436 THR A C 1
ATOM 3253 O O . THR A 1 436 ? -2.600 -6.491 -11.525 1.00 98.56 436 THR A O 1
ATOM 3256 N N . LEU A 1 437 ? -4.605 -6.933 -12.424 1.00 98.69 437 LEU A N 1
ATOM 3257 C CA . LEU A 1 437 ? -4.606 -5.849 -13.411 1.00 98.69 437 LEU A CA 1
ATOM 3258 C C . LEU A 1 437 ? -5.677 -4.823 -13.033 1.00 98.69 437 LEU A C 1
ATOM 3260 O O . LEU A 1 437 ? -6.855 -5.165 -12.966 1.00 98.69 437 LEU A O 1
ATOM 3264 N N . ALA A 1 438 ? -5.281 -3.573 -12.825 1.00 97.56 438 ALA A N 1
ATOM 3265 C CA . ALA A 1 438 ? -6.176 -2.487 -12.440 1.00 97.56 438 ALA A CA 1
ATOM 3266 C C . ALA A 1 438 ? -5.851 -1.182 -13.184 1.00 97.56 438 ALA A C 1
ATOM 3268 O O . ALA A 1 438 ? -4.973 -1.150 -14.047 1.00 97.56 438 ALA A O 1
ATOM 3269 N N . GLY A 1 439 ? -6.548 -0.101 -12.834 1.00 95.12 439 GLY A N 1
ATOM 3270 C CA . GLY A 1 439 ? -6.297 1.253 -13.331 1.00 95.12 439 GLY A CA 1
ATOM 3271 C C . GLY A 1 439 ? -7.407 1.792 -14.231 1.00 95.12 439 GLY A C 1
ATOM 3272 O O . GLY A 1 439 ? -8.334 1.080 -14.618 1.00 95.12 439 GLY A O 1
ATOM 3273 N N . LYS A 1 440 ? -7.304 3.082 -14.558 1.00 95.38 440 LYS A N 1
ATOM 3274 C CA . LYS A 1 440 ? -8.296 3.816 -15.374 1.00 95.38 440 LYS A CA 1
ATOM 3275 C C . LYS A 1 440 ? -7.974 3.852 -16.872 1.00 95.38 440 LYS A C 1
ATOM 3277 O O . LYS A 1 440 ? -8.628 4.551 -17.643 1.00 95.38 440 LYS A O 1
ATOM 3282 N N . GLY A 1 441 ? -6.884 3.203 -17.259 1.00 97.06 441 GLY A N 1
ATOM 3283 C CA . GLY A 1 441 ? -6.289 3.303 -18.578 1.00 97.06 441 GLY A CA 1
ATOM 3284 C C . GLY A 1 441 ? -6.885 2.337 -19.591 1.00 97.06 441 GLY A C 1
ATOM 3285 O O . GLY A 1 441 ? -8.005 1.829 -19.469 1.00 97.06 441 GLY A O 1
ATOM 3286 N N . ARG A 1 442 ? -6.106 2.099 -20.647 1.00 98.00 442 ARG A N 1
ATOM 3287 C CA . ARG A 1 442 ? -6.567 1.388 -21.835 1.00 98.00 442 ARG A CA 1
ATOM 3288 C C . ARG A 1 442 ? -5.675 0.199 -22.208 1.00 98.00 442 ARG A C 1
ATOM 3290 O O . ARG A 1 442 ? -4.493 0.370 -22.490 1.00 98.00 442 ARG A O 1
ATOM 3297 N N . ILE A 1 443 ? -6.285 -0.979 -22.339 1.00 98.56 443 ILE A N 1
ATOM 3298 C CA . ILE A 1 443 ? -5.671 -2.197 -22.884 1.00 98.56 443 ILE A CA 1
ATOM 3299 C C . ILE A 1 443 ? -6.019 -2.336 -24.368 1.00 98.56 443 ILE A C 1
ATOM 3301 O O . ILE A 1 443 ? -7.187 -2.492 -24.739 1.00 98.56 443 ILE A O 1
ATOM 3305 N N . GLY A 1 444 ? -5.012 -2.222 -25.230 1.00 97.81 444 GLY A N 1
ATOM 3306 C CA . GLY A 1 444 ? -5.133 -2.233 -26.687 1.00 97.81 444 GLY A CA 1
ATOM 3307 C C . GLY A 1 444 ? -5.652 -3.554 -27.247 1.00 97.81 444 GLY A C 1
ATOM 3308 O O . GLY A 1 444 ? -6.532 -3.522 -28.109 1.00 97.81 444 GLY A O 1
ATOM 3309 N N . GLY A 1 445 ? -5.162 -4.673 -26.714 1.00 98.00 445 GLY A N 1
ATOM 3310 C CA . GLY A 1 445 ? -5.521 -6.029 -27.114 1.00 98.00 445 GLY A CA 1
ATOM 3311 C C . GLY A 1 445 ? -6.588 -6.692 -26.240 1.00 98.00 445 GLY A C 1
ATOM 3312 O O . GLY A 1 445 ? -7.448 -6.034 -25.643 1.00 98.00 445 GLY A O 1
ATOM 3313 N N . ASN A 1 446 ? -6.557 -8.023 -26.216 1.00 98.75 446 ASN A N 1
ATOM 3314 C CA . ASN A 1 446 ? -7.427 -8.871 -25.409 1.00 98.75 446 ASN A CA 1
ATOM 3315 C C . ASN A 1 446 ? -6.964 -8.923 -23.951 1.00 98.75 446 ASN A C 1
ATOM 3317 O O . ASN A 1 446 ? -5.775 -8.822 -23.660 1.00 98.75 446 ASN A O 1
ATOM 3321 N N . VAL A 1 447 ? -7.904 -9.162 -23.038 1.00 98.88 447 VAL A N 1
ATOM 3322 C CA . VAL A 1 447 ? -7.618 -9.458 -21.632 1.00 98.88 447 VAL A CA 1
ATOM 3323 C C . VAL A 1 447 ? -8.130 -10.853 -21.290 1.00 98.88 447 VAL A C 1
ATOM 3325 O O . VAL A 1 447 ? -9.330 -11.116 -21.389 1.00 98.88 447 VAL A O 1
ATOM 3328 N N . SER A 1 448 ? -7.235 -11.739 -20.851 1.00 98.75 448 SER A N 1
ATOM 3329 C CA . SER A 1 448 ? -7.588 -13.051 -20.295 1.00 98.75 448 SER A CA 1
ATOM 3330 C C . SER A 1 448 ? -7.367 -13.066 -18.783 1.00 98.75 448 SER A C 1
ATOM 3332 O O . SER A 1 448 ? -6.241 -12.863 -18.328 1.00 98.75 448 SER A O 1
ATOM 3334 N N . ASN A 1 449 ? -8.419 -13.326 -18.007 1.00 98.81 449 ASN A N 1
ATOM 3335 C CA . ASN A 1 449 ? -8.404 -13.239 -16.551 1.00 98.81 449 ASN A CA 1
ATOM 3336 C C . ASN A 1 449 ? -8.629 -14.599 -15.873 1.00 98.81 449 ASN A C 1
ATOM 3338 O O . ASN A 1 449 ? -9.716 -15.170 -15.943 1.00 98.81 449 ASN A O 1
ATOM 3342 N N . THR A 1 450 ? -7.615 -15.081 -15.160 1.00 98.56 450 THR A N 1
ATOM 3343 C CA . THR A 1 450 ? -7.699 -16.186 -14.185 1.00 98.56 450 THR A CA 1
ATOM 3344 C C . THR A 1 450 ? -7.147 -15.800 -12.806 1.00 98.56 450 THR A C 1
ATOM 3346 O O . THR A 1 450 ? -7.076 -16.658 -11.931 1.00 98.56 450 THR A O 1
ATOM 3349 N N . GLY A 1 451 ? -6.756 -14.530 -12.634 1.00 98.38 451 GLY A N 1
ATOM 3350 C CA . GLY A 1 451 ? -6.392 -13.893 -11.366 1.00 98.38 451 GLY A CA 1
ATOM 3351 C C . GLY A 1 451 ? -7.414 -12.800 -11.049 1.00 98.38 451 GLY A C 1
ATOM 3352 O O . GLY A 1 451 ? -8.611 -13.088 -11.027 1.00 98.38 451 GLY A O 1
ATOM 3353 N N . THR A 1 452 ? -6.976 -11.550 -10.863 1.00 98.50 452 THR A N 1
ATOM 3354 C CA . THR A 1 452 ? -7.881 -10.415 -10.602 1.00 98.50 452 THR A CA 1
ATOM 3355 C C . THR A 1 452 ? -7.788 -9.324 -11.670 1.00 98.50 452 THR A C 1
ATOM 3357 O O . THR A 1 452 ? -6.715 -8.803 -11.954 1.00 98.50 452 THR A O 1
ATOM 3360 N N . VAL A 1 453 ? -8.925 -8.900 -12.219 1.00 98.75 453 VAL A N 1
ATOM 3361 C CA . VAL A 1 453 ? -9.041 -7.635 -12.962 1.00 98.75 453 VAL A CA 1
ATOM 3362 C C . VAL A 1 453 ? -9.903 -6.692 -12.141 1.00 98.75 453 VAL A C 1
ATOM 3364 O O . VAL A 1 453 ? -10.943 -7.113 -11.642 1.00 98.75 453 VAL A O 1
ATOM 3367 N N . ALA A 1 454 ? -9.488 -5.439 -11.983 1.00 97.38 454 ALA A N 1
ATOM 3368 C CA . ALA A 1 454 ? -10.196 -4.469 -11.161 1.00 97.38 454 ALA A CA 1
ATOM 3369 C C . ALA A 1 454 ? -10.399 -3.125 -11.870 1.00 97.38 454 ALA A C 1
ATOM 3371 O O . ALA A 1 454 ? -9.515 -2.643 -12.576 1.00 97.38 454 ALA A O 1
ATOM 3372 N N . THR A 1 455 ? -11.548 -2.492 -11.646 1.00 95.88 455 THR A N 1
ATOM 3373 C CA . THR A 1 455 ? -11.698 -1.041 -11.829 1.00 95.88 455 THR A CA 1
ATOM 3374 C C . THR A 1 455 ? -11.430 -0.330 -10.505 1.00 95.88 455 THR A C 1
ATOM 3376 O O . THR A 1 455 ? -11.376 -0.975 -9.456 1.00 95.88 455 THR A O 1
ATOM 3379 N N . THR A 1 456 ? -11.182 0.979 -10.543 1.00 91.12 456 THR A N 1
ATOM 3380 C CA . THR A 1 456 ? -10.803 1.740 -9.346 1.00 91.12 456 THR A CA 1
ATOM 3381 C C . THR A 1 456 ? -11.683 2.971 -9.173 1.00 91.12 456 THR A C 1
ATOM 3383 O O . THR A 1 456 ? -12.393 3.383 -10.091 1.00 91.12 456 THR A O 1
ATOM 3386 N N . ALA A 1 457 ? -11.608 3.612 -8.004 1.00 87.56 457 ALA A N 1
ATOM 3387 C CA . ALA A 1 457 ? -12.308 4.872 -7.746 1.00 87.56 457 ALA A CA 1
ATOM 3388 C C . ALA A 1 457 ? -11.870 6.013 -8.690 1.00 87.56 457 ALA A C 1
ATOM 3390 O O . ALA A 1 457 ? -12.616 6.968 -8.889 1.00 87.56 457 ALA A O 1
ATOM 3391 N N . GLN A 1 458 ? -10.676 5.917 -9.290 1.00 87.88 458 GLN A N 1
ATOM 3392 C CA . GLN A 1 458 ? -10.148 6.907 -10.234 1.00 87.88 458 GLN A CA 1
ATOM 3393 C C . GLN A 1 458 ? -10.666 6.720 -11.671 1.00 87.88 458 GLN A C 1
ATOM 3395 O O . GLN A 1 458 ? -10.434 7.602 -12.503 1.00 87.88 458 GLN A O 1
ATOM 3400 N N . GLY A 1 459 ? -11.314 5.592 -11.985 1.00 90.62 459 GLY A N 1
ATOM 3401 C CA . GLY A 1 459 ? -11.871 5.322 -13.309 1.00 90.62 459 GLY A CA 1
ATOM 3402 C C . GLY A 1 459 ? -12.030 3.836 -13.645 1.00 90.62 459 GLY A C 1
ATOM 3403 O O . GLY A 1 459 ? -11.422 2.955 -13.035 1.00 90.62 459 GLY A O 1
ATOM 3404 N N . GLY A 1 460 ? -12.844 3.564 -14.668 1.00 90.75 460 GLY A N 1
ATOM 3405 C CA . GLY A 1 460 ? -13.018 2.231 -15.248 1.00 90.75 460 GLY A CA 1
ATOM 3406 C C . GLY A 1 460 ? -11.918 1.864 -16.248 1.00 90.75 460 GLY A C 1
ATOM 3407 O O . GLY A 1 460 ? -11.526 2.685 -17.077 1.00 90.75 460 GLY A O 1
ATOM 3408 N N . LEU A 1 461 ? -11.453 0.613 -16.213 1.00 97.31 461 LEU A N 1
ATOM 3409 C CA . LEU A 1 461 ? -10.511 0.075 -17.197 1.00 97.31 461 LEU A CA 1
ATOM 3410 C C . LEU A 1 461 ? -11.210 -0.123 -18.555 1.00 97.31 461 LEU A C 1
ATOM 3412 O O . LEU A 1 461 ? -12.345 -0.604 -18.621 1.00 97.31 461 LEU A O 1
ATOM 3416 N N . THR A 1 462 ? -10.525 0.206 -19.654 1.00 98.50 462 THR A N 1
ATOM 3417 C CA . THR A 1 462 ? -11.047 -0.003 -21.016 1.00 98.50 462 THR A CA 1
ATOM 3418 C C . THR A 1 462 ? -10.249 -1.059 -21.777 1.00 98.50 462 THR A C 1
ATOM 3420 O O . THR A 1 462 ? -9.052 -0.897 -22.004 1.00 98.50 462 THR A O 1
ATOM 3423 N N . VAL A 1 463 ? -10.920 -2.099 -22.270 1.00 98.81 463 VAL A N 1
ATOM 3424 C CA . VAL A 1 463 ? -10.348 -3.163 -23.112 1.00 98.81 463 VAL A CA 1
ATOM 3425 C C . VAL A 1 463 ? -10.848 -2.987 -24.543 1.00 98.81 463 VAL A C 1
ATOM 3427 O O . VAL A 1 463 ? -12.055 -3.001 -24.765 1.00 98.81 463 VAL A O 1
ATOM 3430 N N . ALA A 1 464 ? -9.972 -2.824 -25.542 1.00 98.50 464 ALA A N 1
ATOM 3431 C CA . ALA A 1 464 ? -10.456 -2.770 -26.935 1.00 98.50 464 ALA A CA 1
ATOM 3432 C C . ALA A 1 464 ? -10.598 -4.128 -27.607 1.00 98.50 464 ALA A C 1
ATOM 3434 O O . ALA A 1 464 ? -11.401 -4.251 -28.531 1.00 98.50 464 ALA A O 1
ATOM 3435 N N . GLY A 1 465 ? -9.827 -5.124 -27.177 1.00 98.50 465 GLY A N 1
ATOM 3436 C CA . GLY A 1 465 ? -10.039 -6.500 -27.591 1.00 98.50 465 GLY A CA 1
ATOM 3437 C C . GLY A 1 465 ? -11.202 -7.143 -26.841 1.00 98.50 465 GLY A C 1
ATOM 3438 O O . GLY A 1 465 ? -12.113 -6.482 -26.334 1.00 98.50 465 GLY A O 1
ATOM 3439 N N . ASN A 1 466 ? -11.160 -8.467 -26.770 1.00 98.81 466 ASN A N 1
ATOM 3440 C CA . ASN A 1 466 ? -12.109 -9.249 -25.993 1.00 98.81 466 ASN A CA 1
ATOM 3441 C C . ASN A 1 466 ? -11.679 -9.327 -24.526 1.00 98.81 466 ASN A C 1
ATOM 3443 O O . ASN A 1 466 ? -10.488 -9.381 -24.221 1.00 98.81 466 ASN A O 1
ATOM 3447 N N . TYR A 1 467 ? -12.656 -9.419 -23.631 1.00 98.88 467 TYR A N 1
ATOM 3448 C CA . TYR A 1 467 ? -12.444 -9.762 -22.230 1.00 98.88 467 TYR A CA 1
ATOM 3449 C C . TYR A 1 467 ? -12.908 -11.198 -21.988 1.00 98.88 467 TYR A C 1
ATOM 3451 O O . TYR A 1 467 ? -14.057 -11.536 -22.272 1.00 98.88 467 TYR A O 1
ATOM 3459 N N . THR A 1 468 ? -12.028 -12.054 -21.477 1.00 98.81 468 THR A N 1
ATOM 3460 C CA . THR A 1 468 ? -12.357 -13.447 -21.149 1.00 98.81 468 THR A CA 1
ATOM 3461 C C . THR A 1 468 ? -12.004 -13.727 -19.700 1.00 98.81 468 THR A C 1
ATOM 3463 O O . THR A 1 468 ? -10.827 -13.775 -19.354 1.00 98.81 468 THR A O 1
ATOM 3466 N N . GLN A 1 469 ? -13.012 -13.953 -18.861 1.00 98.50 469 GLN A N 1
ATOM 3467 C CA . GLN A 1 469 ? -12.827 -14.411 -17.490 1.00 98.50 469 GLN A CA 1
ATOM 3468 C C . GLN A 1 469 ? -12.983 -15.931 -17.403 1.00 98.50 469 GLN A C 1
ATOM 3470 O O . GLN A 1 469 ? -13.980 -16.492 -17.851 1.00 98.50 469 GLN A O 1
ATOM 3475 N N . GLY A 1 470 ? -11.985 -16.595 -16.821 1.00 98.00 470 GLY A N 1
ATOM 3476 C CA . GLY A 1 470 ? -12.029 -18.016 -16.490 1.00 98.00 470 GLY A CA 1
ATOM 3477 C C . GLY A 1 470 ? -12.679 -18.286 -15.130 1.00 98.00 470 GLY A C 1
ATOM 3478 O O . GLY A 1 470 ? -12.937 -17.375 -14.348 1.00 98.00 470 GLY A O 1
ATOM 3479 N N . SER A 1 471 ? -12.888 -19.565 -14.810 1.00 97.56 471 SER A N 1
ATOM 3480 C CA . SER A 1 471 ? -13.599 -20.003 -13.597 1.00 97.56 471 SER A CA 1
ATOM 3481 C C . SER A 1 471 ? -12.960 -19.576 -12.274 1.00 97.56 471 SER A C 1
ATOM 3483 O O . SER A 1 471 ? -13.658 -19.493 -11.269 1.00 97.56 471 SER A O 1
ATOM 3485 N N . ASN A 1 472 ? -11.647 -19.341 -12.270 1.00 96.38 472 ASN A N 1
ATOM 3486 C CA . ASN A 1 472 ? -10.897 -18.891 -11.095 1.00 96.38 472 ASN A CA 1
ATOM 3487 C C . ASN A 1 472 ? -10.688 -17.369 -11.086 1.00 96.38 472 ASN A C 1
ATOM 3489 O O . ASN A 1 472 ? -10.128 -16.843 -10.133 1.00 96.38 472 ASN A O 1
ATOM 3493 N N . GLY A 1 473 ? -11.104 -16.676 -12.151 1.00 98.19 473 GLY A N 1
ATOM 3494 C CA . GLY A 1 473 ? -10.941 -15.237 -12.268 1.00 98.19 473 GLY A CA 1
ATOM 3495 C C . GLY A 1 473 ? -11.910 -14.475 -11.368 1.00 98.19 473 GLY A C 1
ATOM 3496 O O . GLY A 1 473 ? -13.065 -14.875 -11.179 1.00 98.19 473 GLY A O 1
ATOM 3497 N N . LEU A 1 474 ? -11.421 -13.356 -10.850 1.00 98.56 474 LEU A N 1
ATOM 3498 C CA . LEU A 1 474 ? -12.177 -12.341 -10.139 1.00 98.56 474 LEU A CA 1
ATOM 3499 C C . LEU A 1 474 ? -12.212 -11.065 -10.983 1.00 98.56 474 LEU A C 1
ATOM 3501 O O . LEU A 1 474 ? -11.161 -10.534 -11.350 1.00 98.56 474 LEU A O 1
ATOM 3505 N N . LEU A 1 475 ? -13.409 -10.552 -11.249 1.00 98.56 475 LEU A N 1
ATOM 3506 C CA . LEU A 1 475 ? -13.597 -9.176 -11.695 1.00 98.56 475 LEU A CA 1
ATOM 3507 C C . LEU A 1 475 ? -14.045 -8.359 -10.486 1.00 98.56 475 LEU A C 1
ATOM 3509 O O . LEU A 1 475 ? -15.088 -8.658 -9.913 1.00 98.56 475 LEU A O 1
ATOM 3513 N N . ASN A 1 476 ? -13.280 -7.348 -10.091 1.00 97.44 476 ASN A N 1
ATOM 3514 C CA . ASN A 1 476 ? -13.669 -6.397 -9.056 1.00 97.44 476 ASN A CA 1
ATOM 3515 C C . ASN A 1 476 ? -14.098 -5.078 -9.710 1.00 97.44 476 ASN A C 1
ATOM 3517 O O . ASN A 1 476 ? -13.280 -4.408 -10.332 1.00 97.44 476 ASN A O 1
ATOM 3521 N N . VAL A 1 477 ? -15.370 -4.703 -9.604 1.00 96.50 477 VAL A N 1
ATOM 3522 C CA . VAL A 1 477 ? -15.880 -3.455 -10.188 1.00 96.50 477 VAL A CA 1
ATOM 3523 C C . VAL A 1 477 ? -16.208 -2.473 -9.079 1.00 96.50 477 VAL A C 1
ATOM 3525 O O . VAL A 1 477 ? -17.123 -2.718 -8.296 1.00 96.50 477 VAL A O 1
ATOM 3528 N N . THR A 1 478 ? -15.504 -1.343 -9.036 1.00 93.50 478 THR A N 1
ATOM 3529 C CA . THR A 1 478 ? -15.926 -0.191 -8.235 1.00 93.50 478 THR A CA 1
ATOM 3530 C C . THR A 1 478 ? -17.157 0.442 -8.880 1.00 93.50 478 THR A C 1
ATOM 3532 O O . THR A 1 478 ? -17.140 0.749 -10.075 1.00 93.50 478 THR A O 1
ATOM 3535 N N . LEU A 1 479 ? -18.226 0.649 -8.105 1.00 92.62 479 LEU A N 1
ATOM 3536 C CA . LEU A 1 479 ? -19.432 1.334 -8.582 1.00 92.62 479 LEU A CA 1
ATOM 3537 C C . LEU A 1 479 ? -19.095 2.692 -9.215 1.00 92.62 479 LEU A C 1
ATOM 3539 O O . LEU A 1 479 ? -18.087 3.325 -8.895 1.00 92.62 479 LEU A O 1
ATOM 3543 N N . SER A 1 480 ? -19.933 3.105 -10.163 1.00 91.81 480 SER A N 1
ATOM 3544 C CA . SER A 1 480 ? -19.749 4.246 -11.067 1.00 91.81 480 SER A CA 1
ATOM 3545 C C . SER A 1 480 ? -18.565 4.145 -12.041 1.00 91.81 480 SER A C 1
ATOM 3547 O O . SER A 1 480 ? -18.444 4.983 -12.932 1.00 91.81 480 SER A O 1
ATOM 3549 N N . ASN A 1 481 ? -17.737 3.101 -11.943 1.00 95.00 481 ASN A N 1
ATOM 3550 C CA . ASN A 1 481 ? -16.561 2.882 -12.784 1.00 95.00 481 ASN A CA 1
ATOM 3551 C C . ASN A 1 481 ? -16.622 1.496 -13.454 1.00 95.00 481 ASN A C 1
ATOM 3553 O O . ASN A 1 481 ? -15.881 0.590 -13.061 1.00 95.00 481 ASN A O 1
ATOM 3557 N N . PRO A 1 482 ? -17.504 1.296 -14.456 1.00 96.69 482 PRO A N 1
ATOM 3558 C CA . PRO A 1 482 ? -17.665 0.002 -15.115 1.00 96.69 482 PRO A CA 1
ATOM 3559 C C . PRO A 1 482 ? -16.419 -0.433 -15.886 1.00 96.69 482 PRO A C 1
ATOM 3561 O O . PRO A 1 482 ? -15.672 0.392 -16.418 1.00 96.69 482 PRO A O 1
ATOM 3564 N N . LEU A 1 483 ? -16.258 -1.748 -16.053 1.00 98.50 483 LEU A N 1
ATOM 3565 C CA . LEU A 1 483 ? -15.355 -2.291 -17.066 1.00 98.50 483 LEU A CA 1
ATOM 3566 C C . LEU A 1 483 ? -15.970 -2.073 -18.455 1.00 98.50 483 LEU A C 1
ATOM 3568 O O . LEU A 1 483 ? -17.085 -2.525 -18.722 1.00 98.50 483 LEU A O 1
ATOM 3572 N N . THR A 1 484 ? -15.237 -1.429 -19.362 1.00 98.50 484 THR A N 1
ATOM 3573 C CA . THR A 1 484 ? -15.698 -1.214 -20.744 1.00 98.50 484 THR A CA 1
ATOM 3574 C C . THR A 1 484 ? -14.913 -2.085 -21.717 1.00 98.50 484 THR A C 1
ATOM 3576 O O . THR A 1 484 ? -13.684 -2.064 -21.722 1.00 98.50 484 THR A O 1
ATOM 3579 N N . VAL A 1 485 ? -15.614 -2.833 -22.571 1.00 98.81 485 VAL A N 1
ATOM 3580 C CA . VAL A 1 485 ? -15.030 -3.792 -23.518 1.00 98.81 485 VAL A CA 1
ATOM 3581 C C . VAL A 1 485 ? -15.513 -3.486 -24.940 1.00 98.81 485 VAL A C 1
ATOM 3583 O O . VAL A 1 485 ? -16.698 -3.583 -25.241 1.00 98.81 485 VAL A O 1
ATOM 3586 N N . ALA A 1 486 ? -14.620 -3.136 -25.865 1.00 98.62 486 ALA A N 1
ATOM 3587 C CA . ALA A 1 486 ? -15.015 -2.896 -27.258 1.00 98.62 486 ALA A CA 1
ATOM 3588 C C . ALA A 1 486 ? -15.197 -4.199 -28.065 1.00 98.62 486 ALA A C 1
ATOM 3590 O O . ALA A 1 486 ? -15.918 -4.214 -29.066 1.00 98.62 486 ALA A O 1
ATOM 3591 N N . GLY A 1 487 ? -14.554 -5.291 -27.647 1.00 98.56 487 GLY A N 1
ATOM 3592 C CA . GLY A 1 487 ? -14.810 -6.643 -28.139 1.00 98.56 487 GLY A CA 1
ATOM 3593 C C . GLY A 1 487 ? -15.959 -7.332 -27.402 1.00 98.56 487 GLY A C 1
ATOM 3594 O O . GLY A 1 487 ? -16.821 -6.681 -26.812 1.00 98.56 487 GLY A O 1
ATOM 3595 N N . ARG A 1 488 ? -15.970 -8.668 -27.447 1.00 98.62 488 ARG A N 1
ATOM 3596 C CA . ARG A 1 488 ? -16.886 -9.530 -26.682 1.00 98.62 488 ARG A CA 1
ATOM 3597 C C . ARG A 1 488 ? -16.413 -9.698 -25.240 1.00 98.62 488 ARG A C 1
ATOM 3599 O O . ARG A 1 488 ? -15.208 -9.772 -24.995 1.00 98.62 488 ARG A O 1
ATOM 3606 N N . ALA A 1 489 ? -17.357 -9.848 -24.314 1.00 98.75 489 ALA A N 1
ATOM 3607 C CA . ALA A 1 489 ? -17.084 -10.236 -22.932 1.00 98.75 489 ALA A CA 1
ATOM 3608 C C . ALA A 1 489 ? -17.599 -11.660 -22.648 1.00 98.75 489 ALA A C 1
ATOM 3610 O O . ALA A 1 489 ? -18.786 -11.946 -22.807 1.00 98.75 489 ALA A O 1
ATOM 3611 N N . SER A 1 490 ? -16.708 -12.560 -22.231 1.00 98.62 490 SER A N 1
ATOM 3612 C CA . SER A 1 490 ? -17.034 -13.923 -21.791 1.00 98.62 490 SER A CA 1
ATOM 3613 C C . SER A 1 490 ? -16.826 -14.039 -20.286 1.00 98.62 490 SER A C 1
ATOM 3615 O O . SER A 1 490 ? -15.721 -13.788 -19.804 1.00 98.62 490 SER A O 1
ATOM 3617 N N . LEU A 1 491 ? -17.875 -14.415 -19.554 1.00 98.56 491 LEU A N 1
ATOM 3618 C CA . LEU A 1 491 ? -17.933 -14.358 -18.092 1.00 98.56 491 LEU A CA 1
ATOM 3619 C C . LEU A 1 491 ? -18.045 -15.757 -17.467 1.00 98.56 491 LEU A C 1
ATOM 3621 O O . LEU A 1 491 ? -18.847 -16.581 -17.904 1.00 98.56 491 LEU A O 1
ATOM 3625 N N . ASP A 1 492 ? -17.263 -15.985 -16.414 1.00 98.25 492 ASP A N 1
ATOM 3626 C CA . ASP A 1 492 ? -17.311 -17.132 -15.496 1.00 98.25 492 ASP A CA 1
ATOM 3627 C C . ASP A 1 492 ? -16.782 -16.654 -14.123 1.00 98.25 492 ASP A C 1
ATOM 3629 O O . ASP A 1 492 ? -16.551 -15.462 -13.938 1.00 98.25 492 ASP A O 1
ATOM 3633 N N . GLY A 1 493 ? -16.569 -17.532 -13.145 1.00 98.06 493 GLY A N 1
ATOM 3634 C CA . GLY A 1 493 ? -15.873 -17.202 -11.897 1.00 98.06 493 GLY A CA 1
ATOM 3635 C C . GLY A 1 493 ? -16.634 -16.206 -11.022 1.00 98.06 493 GLY A C 1
ATOM 3636 O O . GLY A 1 493 ? -17.857 -16.302 -10.898 1.00 98.06 493 GLY A O 1
ATOM 3637 N N . THR A 1 494 ? -15.913 -15.271 -10.399 1.00 98.50 494 THR A N 1
ATOM 3638 C CA . THR A 1 494 ? -16.471 -14.360 -9.385 1.00 98.50 494 THR A CA 1
ATOM 3639 C C . THR A 1 494 ? -16.544 -12.919 -9.891 1.00 98.50 494 THR A C 1
ATOM 3641 O O . THR A 1 494 ? -15.607 -12.422 -10.518 1.00 98.50 494 THR A O 1
ATOM 3644 N N . LEU A 1 495 ? -17.634 -12.228 -9.559 1.00 98.12 495 LEU A N 1
ATOM 3645 C CA . LEU A 1 495 ? -17.707 -10.766 -9.553 1.00 98.12 495 LEU A CA 1
ATOM 3646 C C . LEU A 1 495 ? -17.659 -10.274 -8.108 1.00 98.12 495 LEU A C 1
ATOM 3648 O O . LEU A 1 495 ? -18.437 -10.748 -7.286 1.00 98.12 495 LEU A O 1
ATOM 3652 N N . ARG A 1 496 ? -16.806 -9.298 -7.812 1.00 96.69 496 ARG A N 1
ATOM 3653 C CA . ARG A 1 496 ? -16.871 -8.492 -6.592 1.00 96.69 496 ARG A CA 1
ATOM 3654 C C . ARG A 1 496 ? -17.316 -7.082 -6.944 1.00 96.69 496 ARG A C 1
ATOM 3656 O O . ARG A 1 496 ? -16.850 -6.517 -7.931 1.00 96.69 496 ARG A O 1
ATOM 3663 N N . VAL A 1 497 ? -18.208 -6.526 -6.137 1.00 94.00 497 VAL A N 1
ATOM 3664 C CA . VAL A 1 497 ? -18.663 -5.141 -6.273 1.00 94.00 497 VAL A CA 1
ATOM 3665 C C . VAL A 1 497 ? -18.023 -4.315 -5.167 1.00 94.00 497 VAL A C 1
ATOM 3667 O O . VAL A 1 497 ? -18.291 -4.527 -3.988 1.00 94.00 497 VAL A O 1
ATOM 3670 N N . GLY A 1 498 ? -17.151 -3.391 -5.557 1.00 88.56 498 GLY A N 1
ATOM 3671 C CA . GLY A 1 498 ? -16.528 -2.423 -4.665 1.00 88.56 498 GLY A CA 1
ATOM 3672 C C . GLY A 1 498 ? -17.359 -1.147 -4.556 1.00 88.56 498 GLY A C 1
ATOM 3673 O O . GLY A 1 498 ? -17.926 -0.670 -5.541 1.00 88.56 498 GLY A O 1
ATOM 3674 N N . LEU A 1 499 ? -17.400 -0.564 -3.363 1.00 86.06 499 LEU A N 1
ATOM 3675 C CA . LEU A 1 499 ? -18.012 0.742 -3.123 1.00 86.06 499 LEU A CA 1
ATOM 3676 C C . LEU A 1 499 ? -17.032 1.882 -3.463 1.00 86.06 499 LEU A C 1
ATOM 3678 O O . LEU A 1 499 ? -15.820 1.693 -3.333 1.00 86.06 499 LEU A O 1
ATOM 3682 N N . PRO A 1 500 ? -17.514 3.066 -3.881 1.00 79.94 500 PRO A N 1
ATOM 3683 C CA . PRO A 1 500 ? -16.671 4.252 -4.001 1.00 79.94 500 PRO A CA 1
ATOM 3684 C C . PRO A 1 500 ? -16.272 4.745 -2.603 1.00 79.94 500 PRO A C 1
ATOM 3686 O O . PRO A 1 500 ? -17.115 4.780 -1.708 1.00 79.94 500 PRO A O 1
ATOM 3689 N N . SER A 1 501 ? -15.022 5.185 -2.433 1.00 72.06 501 SER A N 1
ATOM 3690 C CA . SER A 1 501 ? -14.409 5.496 -1.128 1.00 72.06 501 SER A CA 1
ATOM 3691 C C . SER A 1 501 ? -15.209 6.474 -0.256 1.00 72.06 501 SER A C 1
ATOM 3693 O O . SER A 1 501 ? -15.227 6.336 0.960 1.00 72.06 501 SER A O 1
ATOM 3695 N N . GLU A 1 502 ? -15.920 7.430 -0.860 1.00 72.94 502 GLU A N 1
ATOM 3696 C CA . GLU A 1 502 ? -16.634 8.495 -0.134 1.00 72.94 502 GLU A CA 1
ATOM 3697 C C . GLU A 1 502 ? -18.153 8.492 -0.370 1.00 72.94 502 GLU A C 1
ATOM 3699 O O . GLU A 1 502 ? -18.849 9.442 -0.017 1.00 72.94 502 GLU A O 1
ATOM 3704 N N . THR A 1 503 ? -18.699 7.452 -1.008 1.00 85.88 503 THR A N 1
ATOM 3705 C CA . THR A 1 503 ? -20.123 7.425 -1.379 1.00 85.88 503 THR A CA 1
ATOM 3706 C C . THR A 1 503 ? -20.877 6.367 -0.593 1.00 85.88 503 THR A C 1
ATOM 3708 O O . THR A 1 503 ? -20.668 5.170 -0.770 1.00 85.88 503 THR A O 1
ATOM 3711 N N . TYR A 1 504 ? -21.807 6.822 0.245 1.00 92.56 504 TYR A N 1
ATOM 3712 C CA . TYR A 1 504 ? -22.743 5.956 0.949 1.00 92.56 504 TYR A CA 1
ATOM 3713 C C . TYR A 1 504 ? -23.872 5.511 0.011 1.00 92.56 504 TYR A C 1
ATOM 3715 O O . TYR A 1 504 ? -24.587 6.343 -0.553 1.00 92.56 504 TYR A O 1
ATOM 3723 N N . VAL A 1 505 ? -24.039 4.198 -0.165 1.00 92.25 505 VAL A N 1
ATOM 3724 C CA . VAL A 1 505 ? -24.970 3.625 -1.145 1.00 92.25 505 VAL A CA 1
ATOM 3725 C C . VAL A 1 505 ? -26.207 3.069 -0.448 1.00 92.25 505 VAL A C 1
ATOM 3727 O O . VAL A 1 505 ? -26.184 1.983 0.124 1.00 92.25 505 VAL A O 1
ATOM 3730 N N . VAL A 1 506 ? -27.330 3.781 -0.554 1.00 94.69 506 VAL A N 1
ATOM 3731 C CA . VAL A 1 506 ? -28.628 3.295 -0.048 1.00 94.69 506 VAL A CA 1
ATOM 3732 C C . VAL A 1 506 ? -29.281 2.348 -1.044 1.00 94.69 506 VAL A C 1
ATOM 3734 O O . VAL A 1 506 ? -29.703 1.243 -0.704 1.00 94.69 506 VAL A O 1
ATOM 3737 N N . LYS A 1 507 ? -29.382 2.798 -2.295 1.00 94.25 507 LYS A N 1
ATOM 3738 C CA . LYS A 1 507 ? -29.928 2.043 -3.415 1.00 94.25 507 LYS A CA 1
ATOM 3739 C C . LYS A 1 507 ? -29.330 2.580 -4.703 1.00 94.25 507 LYS A C 1
ATOM 3741 O O . LYS A 1 507 ? -29.357 3.787 -4.925 1.00 94.25 507 LYS A O 1
ATOM 3746 N N . THR A 1 508 ? -28.844 1.694 -5.558 1.00 93.44 508 THR A N 1
ATOM 3747 C CA . THR A 1 508 ? -28.335 2.058 -6.878 1.00 93.44 508 THR A CA 1
ATOM 3748 C C . THR A 1 508 ? -28.671 0.993 -7.914 1.00 93.44 508 THR A C 1
ATOM 3750 O O . THR A 1 508 ? -28.875 -0.177 -7.587 1.00 93.44 508 THR A O 1
ATOM 3753 N N . GLN A 1 509 ? -28.753 1.409 -9.172 1.00 95.38 509 GLN A N 1
ATOM 3754 C CA . GLN A 1 509 ? -28.804 0.513 -10.314 1.00 95.38 509 GLN A CA 1
ATOM 3755 C C . GLN A 1 509 ? -27.831 1.025 -11.367 1.00 95.38 509 GLN A C 1
ATOM 3757 O O . GLN A 1 509 ? -28.047 2.085 -11.952 1.00 95.38 509 GLN A O 1
ATOM 3762 N N . GLU A 1 510 ? -26.771 0.265 -11.615 1.00 94.31 510 GLU A N 1
ATOM 3763 C CA . GLU A 1 510 ? -25.655 0.708 -12.445 1.00 94.31 510 GLU A CA 1
ATOM 3764 C C . GLU A 1 510 ? -25.155 -0.406 -13.359 1.00 94.31 510 GLU A C 1
ATOM 3766 O O . GLU A 1 510 ? -25.302 -1.600 -13.085 1.00 94.31 510 GLU A O 1
ATOM 3771 N N . THR A 1 511 ? -24.555 0.002 -14.475 1.00 97.06 511 THR A N 1
ATOM 3772 C CA . THR A 1 511 ? -23.823 -0.916 -15.349 1.00 97.06 511 THR A CA 1
ATOM 3773 C C . THR A 1 511 ? -22.470 -1.197 -14.712 1.00 97.06 511 THR A C 1
ATOM 3775 O O . THR A 1 511 ? -21.773 -0.265 -14.328 1.00 97.06 511 THR A O 1
ATOM 3778 N N . LEU A 1 512 ? -22.107 -2.472 -14.599 1.00 97.81 512 LEU A N 1
ATOM 3779 C CA . LEU A 1 512 ? -20.831 -2.934 -14.040 1.00 97.81 512 LEU A CA 1
ATOM 3780 C C . LEU A 1 512 ? -19.852 -3.337 -15.142 1.00 97.81 512 LEU A C 1
ATOM 3782 O O . LEU A 1 512 ? -18.639 -3.187 -15.006 1.00 97.81 512 LEU A O 1
ATOM 3786 N N . LEU A 1 513 ? -20.396 -3.840 -16.249 1.00 98.62 513 LEU A N 1
ATOM 3787 C CA . LEU A 1 513 ? -19.651 -4.208 -17.439 1.00 98.62 513 LEU A CA 1
ATOM 3788 C C . LEU A 1 513 ? -20.470 -3.843 -18.670 1.00 98.62 513 LEU A C 1
ATOM 3790 O O . LEU A 1 513 ? -21.628 -4.246 -18.768 1.00 98.62 513 LEU A O 1
ATOM 3794 N N . HIS A 1 514 ? -19.84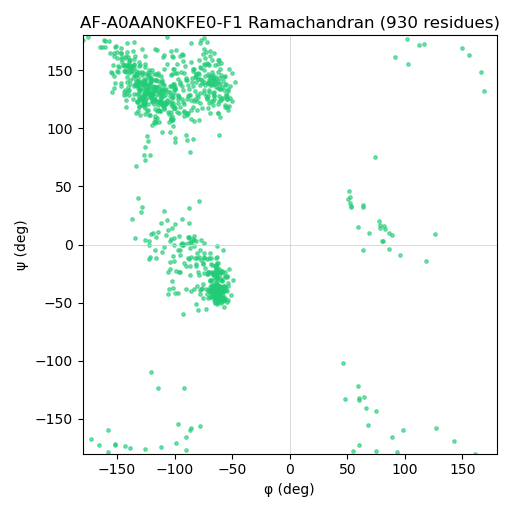4 -3.140 -19.611 1.00 98.50 514 HIS A N 1
ATOM 3795 C CA . HIS A 1 514 ? -20.394 -2.869 -20.937 1.00 98.50 514 HIS A CA 1
ATOM 3796 C C . HIS A 1 514 ? -19.523 -3.513 -22.020 1.00 98.50 514 HIS A C 1
ATOM 3798 O O . HIS A 1 514 ? -18.298 -3.390 -21.985 1.00 98.50 514 HIS A O 1
ATOM 3804 N N . SER A 1 515 ? -20.145 -4.163 -23.004 1.00 98.62 515 SER A N 1
ATOM 3805 C CA . SER A 1 515 ? -19.484 -4.760 -24.163 1.00 98.62 515 SER A CA 1
ATOM 3806 C C . SER A 1 515 ? -20.140 -4.344 -25.482 1.00 98.62 515 SER A C 1
ATOM 3808 O O . SER A 1 515 ? -21.320 -4.608 -25.706 1.00 98.62 515 SER A O 1
ATOM 3810 N N . ASN A 1 516 ? -19.362 -3.787 -26.417 1.00 98.56 516 ASN A N 1
ATOM 3811 C CA . ASN A 1 516 ? -19.883 -3.355 -27.724 1.00 98.56 516 ASN A CA 1
ATOM 3812 C C . ASN A 1 516 ? -20.266 -4.526 -28.649 1.00 98.56 516 ASN A C 1
ATOM 3814 O O . ASN A 1 516 ? -21.046 -4.335 -29.582 1.00 98.56 516 ASN A O 1
ATOM 3818 N N . GLN A 1 517 ? -19.693 -5.720 -28.444 1.00 98.38 517 GLN A N 1
ATOM 3819 C CA . GLN A 1 517 ? -19.947 -6.909 -29.278 1.00 98.38 517 GLN A CA 1
ATOM 3820 C C . GLN A 1 517 ? -20.659 -8.044 -28.533 1.00 98.38 517 GLN A C 1
ATOM 3822 O O . GLN A 1 517 ? -20.774 -9.153 -29.067 1.00 98.38 517 GLN A O 1
ATOM 3827 N N . GLY A 1 518 ? -21.150 -7.757 -27.332 1.00 98.19 518 GLY A N 1
ATOM 3828 C CA . GLY A 1 518 ? -22.032 -8.618 -26.565 1.00 98.19 518 GLY A CA 1
ATOM 3829 C C . GLY A 1 518 ? -21.369 -9.379 -25.418 1.00 98.19 518 GLY A C 1
ATOM 3830 O O . GLY A 1 518 ? -20.168 -9.670 -25.418 1.00 98.19 518 GLY A O 1
ATOM 3831 N N . VAL A 1 519 ? -22.208 -9.728 -24.446 1.00 98.56 519 VAL A N 1
ATOM 3832 C CA . VAL A 1 519 ? -21.875 -10.487 -23.239 1.00 98.56 519 VAL A CA 1
ATOM 3833 C C . VAL A 1 519 ? -22.311 -11.944 -23.405 1.00 98.56 519 VAL A C 1
ATOM 3835 O O . VAL A 1 519 ? -23.392 -12.241 -23.911 1.00 98.56 519 VAL A O 1
ATOM 3838 N N . SER A 1 520 ? -21.463 -12.870 -22.967 1.00 97.94 520 SER A N 1
ATOM 3839 C CA . SER A 1 520 ? -21.737 -14.309 -22.950 1.00 97.94 520 SER A CA 1
ATOM 3840 C C . SER A 1 520 ? -21.303 -14.927 -21.622 1.00 97.94 520 SER A C 1
ATOM 3842 O O . SER A 1 520 ? -20.316 -14.497 -21.029 1.00 97.94 520 SER A O 1
ATOM 3844 N N . GLY A 1 521 ? -22.034 -15.942 -21.156 1.00 97.38 521 GLY A N 1
ATOM 3845 C CA . GLY A 1 521 ? -21.829 -16.520 -19.824 1.00 97.38 521 GLY A CA 1
ATOM 3846 C C . GLY A 1 521 ? -22.365 -15.634 -18.692 1.00 97.38 521 GLY A C 1
ATOM 3847 O O . GLY A 1 521 ? -22.972 -14.591 -18.931 1.00 97.38 521 GLY A O 1
ATOM 3848 N N . THR A 1 522 ? -22.160 -16.076 -17.453 1.00 97.88 522 THR A N 1
ATOM 3849 C CA . THR A 1 522 ? -22.562 -15.373 -16.224 1.00 97.88 522 THR A CA 1
ATOM 3850 C C . THR A 1 522 ? -21.515 -15.610 -15.141 1.00 97.88 522 THR A C 1
ATOM 3852 O O . THR A 1 522 ? -20.838 -16.639 -15.144 1.00 97.88 522 THR A O 1
ATOM 3855 N N . PHE A 1 523 ? -21.409 -14.698 -14.175 1.00 98.19 523 PHE A N 1
ATOM 3856 C CA . PHE A 1 523 ? -20.598 -14.949 -12.982 1.00 98.19 523 PHE A CA 1
ATOM 3857 C C . PHE A 1 523 ? -21.251 -16.069 -12.160 1.00 98.19 523 PHE A C 1
ATOM 3859 O O . PHE A 1 523 ? -22.474 -16.106 -12.019 1.00 98.19 523 PHE A O 1
ATOM 3866 N N . LYS A 1 524 ? -20.450 -17.005 -11.644 1.00 97.31 524 LYS A N 1
ATOM 3867 C CA . LYS A 1 524 ? -20.927 -18.098 -10.779 1.00 97.31 524 LYS A CA 1
ATOM 3868 C C . LYS A 1 524 ? -21.232 -17.608 -9.370 1.00 97.31 524 LYS A C 1
ATOM 3870 O O . LYS A 1 524 ? -22.136 -18.126 -8.723 1.00 97.31 524 LYS A O 1
ATOM 3875 N N . THR A 1 525 ? -20.457 -16.638 -8.904 1.00 96.94 525 THR A N 1
ATOM 3876 C CA . THR A 1 525 ? -20.541 -16.059 -7.564 1.00 96.94 525 THR A CA 1
ATOM 3877 C C . THR A 1 525 ? -20.501 -14.540 -7.657 1.00 96.94 525 THR A C 1
ATOM 3879 O O . THR A 1 525 ? -19.842 -13.960 -8.524 1.00 96.94 525 THR A O 1
ATOM 3882 N N . THR A 1 526 ? -21.226 -13.885 -6.758 1.00 95.44 526 THR A N 1
ATOM 3883 C CA . THR A 1 526 ? -21.217 -12.430 -6.611 1.00 95.44 526 THR A CA 1
ATOM 3884 C C . THR A 1 526 ? -20.923 -12.097 -5.158 1.00 95.44 526 THR A C 1
ATOM 3886 O O . THR A 1 526 ? -21.633 -12.544 -4.263 1.00 95.44 526 THR A O 1
ATOM 3889 N N . ASP A 1 527 ? -19.847 -11.353 -4.943 1.00 94.06 527 ASP A N 1
ATOM 3890 C CA . ASP A 1 527 ? -19.397 -10.864 -3.647 1.00 94.06 527 ASP A CA 1
ATOM 3891 C C . ASP A 1 527 ? -19.766 -9.380 -3.529 1.00 94.06 527 ASP A C 1
ATOM 3893 O O . ASP A 1 527 ? -19.204 -8.528 -4.221 1.00 94.06 527 ASP A O 1
ATOM 3897 N N . LEU A 1 528 ? -20.757 -9.086 -2.687 1.00 91.62 528 LEU A N 1
ATOM 3898 C CA . LEU A 1 528 ? -21.247 -7.729 -2.422 1.00 91.62 528 LEU A CA 1
ATOM 3899 C C . LEU A 1 528 ? -20.688 -7.152 -1.110 1.00 91.62 528 LEU A C 1
ATOM 3901 O O . LEU A 1 528 ? -21.114 -6.081 -0.680 1.00 91.62 528 LEU A O 1
ATOM 3905 N N . GLY A 1 529 ? -19.770 -7.860 -0.446 1.00 89.88 529 GLY A N 1
ATOM 3906 C CA . GLY A 1 529 ? -19.387 -7.553 0.927 1.00 89.88 529 GLY A CA 1
ATOM 3907 C C . GLY A 1 529 ? -20.517 -7.834 1.925 1.00 89.88 529 GLY A C 1
ATOM 3908 O O . GLY A 1 529 ? -21.387 -8.673 1.690 1.00 89.88 529 GLY A O 1
ATOM 3909 N N . LEU A 1 530 ? -20.483 -7.151 3.072 1.00 91.12 530 LEU A N 1
ATOM 3910 C CA . LEU A 1 530 ? -21.404 -7.415 4.184 1.00 91.12 530 LEU A CA 1
ATOM 3911 C C . LEU A 1 530 ? -22.698 -6.599 4.136 1.00 91.12 530 LEU A C 1
ATOM 3913 O O . LEU A 1 530 ? -23.754 -7.098 4.517 1.00 91.12 530 LEU A O 1
ATOM 3917 N N . PHE A 1 531 ? -22.614 -5.336 3.718 1.00 93.69 531 PHE A N 1
ATOM 3918 C CA . PHE A 1 531 ? -23.673 -4.343 3.934 1.00 93.69 531 PHE A CA 1
ATOM 3919 C C . PHE A 1 531 ? -24.478 -4.003 2.677 1.00 93.69 531 PHE A C 1
ATOM 3921 O O . PHE A 1 531 ? -25.255 -3.045 2.675 1.00 93.69 531 PHE A O 1
ATOM 3928 N N . LEU A 1 532 ? -24.325 -4.789 1.611 1.00 93.00 532 LEU A N 1
ATOM 3929 C CA . LEU A 1 532 ? -25.115 -4.683 0.391 1.00 93.00 532 LEU A CA 1
ATOM 3930 C C . LEU A 1 532 ? -25.826 -5.997 0.082 1.00 93.00 532 LEU A C 1
ATOM 3932 O O . LEU A 1 532 ? -25.343 -7.090 0.361 1.00 93.00 532 LEU A O 1
ATOM 3936 N N . THR A 1 533 ? -26.979 -5.870 -0.557 1.00 94.12 533 THR A N 1
ATOM 3937 C CA . THR A 1 533 ? -27.734 -6.968 -1.152 1.00 94.12 533 THR A CA 1
ATOM 3938 C C . THR A 1 533 ? -28.245 -6.537 -2.521 1.00 94.12 533 THR A C 1
ATOM 3940 O O . THR A 1 533 ? -28.413 -5.342 -2.777 1.00 94.12 533 THR A O 1
ATOM 3943 N N . GLY A 1 534 ? -28.474 -7.484 -3.423 1.00 94.44 534 GLY A N 1
ATOM 3944 C CA . GLY A 1 534 ? -28.981 -7.180 -4.751 1.00 94.44 534 GLY A CA 1
ATOM 3945 C C . GLY A 1 534 ? -28.750 -8.295 -5.753 1.00 94.44 534 GLY A C 1
ATOM 3946 O O . GLY A 1 534 ? -28.158 -9.325 -5.437 1.00 94.44 534 GLY A O 1
ATOM 3947 N N . ASP A 1 535 ? -29.204 -8.038 -6.974 1.00 94.06 535 ASP A N 1
ATOM 3948 C CA . ASP A 1 535 ? -29.197 -8.998 -8.071 1.00 94.06 535 ASP A CA 1
ATOM 3949 C C . ASP A 1 535 ? -28.493 -8.425 -9.306 1.00 94.06 535 ASP A C 1
ATOM 3951 O O . ASP A 1 535 ? -28.451 -7.210 -9.534 1.00 94.06 535 ASP A O 1
ATOM 3955 N N . LEU A 1 536 ? -27.975 -9.328 -10.139 1.00 97.38 536 LEU A N 1
ATOM 3956 C CA . LEU A 1 536 ? -27.406 -9.006 -11.443 1.00 97.38 536 LEU A CA 1
ATOM 3957 C C . LEU A 1 536 ? -28.407 -9.314 -12.556 1.00 97.38 536 LEU A C 1
ATOM 3959 O O . LEU A 1 536 ? -29.048 -10.363 -12.572 1.00 97.38 536 LEU A O 1
ATOM 3963 N N . THR A 1 537 ? -28.487 -8.420 -13.538 1.00 98.00 537 THR A N 1
ATOM 3964 C CA . THR A 1 537 ? -29.200 -8.645 -14.798 1.00 98.00 537 THR A CA 1
ATOM 3965 C C . THR A 1 537 ? -28.201 -8.676 -15.947 1.00 98.00 537 THR A C 1
ATOM 3967 O O . THR A 1 537 ? -27.387 -7.765 -16.099 1.00 98.00 537 THR A O 1
ATOM 3970 N N . TYR A 1 538 ? -28.284 -9.725 -16.764 1.00 97.94 538 TYR A N 1
ATOM 3971 C CA . TYR A 1 538 ? -27.433 -9.933 -17.933 1.00 97.94 538 TYR A CA 1
ATOM 3972 C C . TYR A 1 538 ? -28.217 -9.593 -19.201 1.00 97.94 538 TYR A C 1
ATOM 3974 O O . TYR A 1 538 ? -29.134 -10.315 -19.597 1.00 97.94 538 TYR A O 1
ATOM 3982 N N . GLY A 1 539 ? -27.876 -8.462 -19.812 1.00 96.88 539 GLY A N 1
ATOM 3983 C CA . GLY A 1 539 ? -28.386 -8.033 -21.108 1.00 96.88 539 GLY A CA 1
ATOM 3984 C C . GLY A 1 539 ? -27.521 -8.530 -22.266 1.00 96.88 539 GLY A C 1
ATOM 3985 O O . GLY A 1 539 ? -26.530 -9.231 -22.079 1.00 96.88 539 GLY A O 1
ATOM 3986 N N . ALA A 1 540 ? -27.881 -8.127 -23.489 1.00 97.31 540 ALA A N 1
ATOM 3987 C CA . ALA A 1 540 ? -27.100 -8.471 -24.678 1.00 97.31 540 ALA A CA 1
ATOM 3988 C C . ALA A 1 540 ? -25.678 -7.886 -24.628 1.00 97.31 540 ALA A C 1
ATOM 3990 O O . ALA A 1 540 ? -24.740 -8.566 -25.025 1.00 97.31 540 ALA A O 1
ATOM 3991 N N . ASN A 1 541 ? -25.534 -6.660 -24.112 1.00 98.06 541 ASN A N 1
ATOM 3992 C CA . ASN A 1 541 ? -24.276 -5.908 -24.072 1.00 98.06 541 ASN A CA 1
ATOM 3993 C C . ASN A 1 541 ? -23.849 -5.496 -22.656 1.00 98.06 541 ASN A C 1
ATOM 3995 O O . ASN A 1 541 ? -22.709 -5.087 -22.472 1.00 98.06 541 ASN A O 1
ATOM 3999 N N . ASP A 1 542 ? -24.731 -5.608 -21.664 1.00 98.38 542 ASP A N 1
ATOM 4000 C CA . ASP A 1 542 ? -24.531 -5.022 -20.339 1.00 98.38 542 ASP A CA 1
ATOM 4001 C C . ASP A 1 542 ? -24.714 -6.056 -19.233 1.00 98.38 542 ASP A C 1
ATOM 4003 O O . ASP A 1 542 ? -25.636 -6.873 -19.278 1.00 98.38 542 ASP A O 1
ATOM 4007 N N . VAL A 1 543 ? -23.876 -5.969 -18.202 1.00 98.50 543 VAL A N 1
ATOM 4008 C CA . VAL A 1 543 ? -24.153 -6.551 -16.886 1.00 98.50 543 VAL A CA 1
ATOM 4009 C C . VAL A 1 543 ? -24.520 -5.407 -15.959 1.00 98.50 543 VAL A C 1
ATOM 4011 O O . VAL A 1 543 ? -23.673 -4.572 -15.639 1.00 98.50 543 VAL A O 1
ATOM 4014 N N . THR A 1 544 ? -25.777 -5.359 -15.531 1.00 98.12 544 THR A N 1
ATOM 4015 C CA . THR A 1 544 ? -26.272 -4.320 -14.621 1.00 98.12 544 THR A CA 1
ATOM 4016 C C . THR A 1 544 ? -26.530 -4.906 -13.244 1.00 98.12 544 THR A C 1
ATOM 4018 O O . THR A 1 544 ? -27.176 -5.949 -13.140 1.00 98.12 544 THR A O 1
ATOM 4021 N N . GLY A 1 545 ? -26.067 -4.231 -12.199 1.00 97.06 545 GLY A N 1
ATOM 4022 C CA . GLY A 1 545 ? -26.373 -4.574 -10.815 1.00 97.06 545 GLY A CA 1
ATOM 4023 C C . GLY A 1 545 ? -27.422 -3.634 -10.240 1.00 97.06 545 GLY A C 1
ATOM 4024 O O . GLY A 1 545 ? -27.342 -2.426 -10.458 1.00 97.06 545 GLY A O 1
ATOM 4025 N N . ALA A 1 546 ? -28.398 -4.181 -9.519 1.0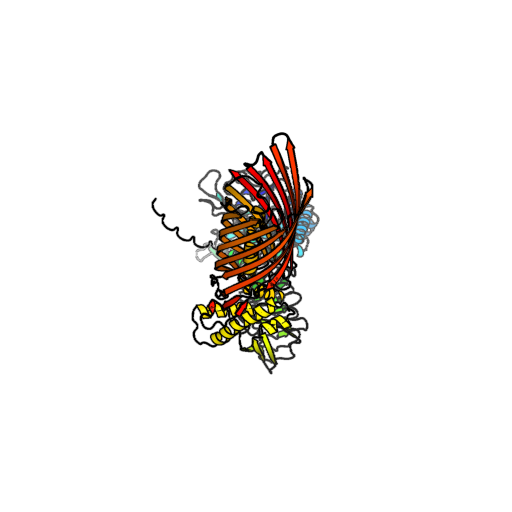0 96.75 546 ALA A N 1
ATOM 4026 C CA . ALA A 1 546 ? -29.344 -3.410 -8.721 1.00 96.75 546 ALA A CA 1
ATOM 4027 C C . ALA A 1 546 ? -29.095 -3.727 -7.247 1.00 96.75 546 ALA A C 1
ATOM 4029 O O . ALA A 1 546 ? -29.442 -4.811 -6.779 1.00 96.75 546 ALA A O 1
ATOM 4030 N N . PHE A 1 547 ? -28.476 -2.788 -6.537 1.00 95.50 547 PHE A N 1
ATOM 4031 C CA . PHE A 1 547 ? -28.019 -2.976 -5.166 1.00 95.50 547 PHE A CA 1
ATOM 4032 C C . PHE A 1 547 ? -28.771 -2.073 -4.206 1.00 95.50 547 PHE A C 1
ATOM 4034 O O . PHE A 1 547 ? -29.138 -0.942 -4.527 1.00 95.50 547 PHE A O 1
ATOM 4041 N N . SER A 1 548 ? -28.965 -2.570 -2.998 1.00 95.12 548 SER A N 1
ATOM 4042 C CA . SER A 1 548 ? -29.480 -1.817 -1.868 1.00 95.12 548 SER A CA 1
ATOM 4043 C C . SER A 1 548 ? -28.696 -2.160 -0.620 1.00 95.12 548 SER A C 1
ATOM 4045 O O . SER A 1 548 ? -28.172 -3.267 -0.485 1.00 95.12 548 SER A O 1
ATOM 4047 N N . ARG A 1 549 ? -28.656 -1.219 0.314 1.00 95.25 549 ARG A N 1
ATOM 4048 C CA . ARG A 1 549 ? -28.118 -1.453 1.643 1.00 95.25 549 ARG A CA 1
ATOM 4049 C C . ARG A 1 549 ? -28.848 -2.617 2.316 1.00 95.25 549 ARG A C 1
ATOM 4051 O O . ARG A 1 549 ? -30.078 -2.675 2.309 1.00 95.25 549 ARG A O 1
ATOM 4058 N N . LEU A 1 550 ? -28.082 -3.530 2.904 1.00 95.19 550 LEU A N 1
ATOM 4059 C CA . LEU A 1 550 ? -28.598 -4.549 3.808 1.00 95.19 550 LEU A CA 1
ATOM 4060 C C . LEU A 1 550 ? -28.697 -3.958 5.219 1.00 95.19 550 LEU A C 1
ATOM 4062 O O . LEU A 1 550 ? -27.814 -3.214 5.648 1.00 95.19 550 LEU A O 1
ATOM 4066 N N . ASN A 1 551 ? -29.768 -4.285 5.941 1.00 96.00 551 ASN A N 1
ATOM 4067 C CA . ASN A 1 551 ? -29.913 -3.890 7.337 1.00 96.00 551 ASN A CA 1
ATOM 4068 C C . ASN A 1 551 ? -28.712 -4.388 8.154 1.00 96.00 551 ASN A C 1
ATOM 4070 O O . ASN A 1 551 ? -28.275 -5.527 7.998 1.00 96.00 551 ASN A O 1
ATOM 4074 N N . THR A 1 552 ? -28.184 -3.543 9.034 1.00 95.38 552 THR A N 1
ATOM 4075 C CA . THR A 1 552 ? -26.954 -3.822 9.787 1.00 95.38 552 THR A CA 1
ATOM 4076 C C . THR A 1 552 ? -27.105 -5.050 10.681 1.00 95.38 552 THR A C 1
ATOM 4078 O O . THR A 1 552 ? -26.185 -5.857 10.780 1.00 95.38 552 THR A O 1
ATOM 4081 N N . VAL A 1 553 ? -28.274 -5.233 11.299 1.00 95.06 553 VAL A N 1
ATOM 4082 C CA . VAL A 1 553 ? -28.560 -6.394 12.153 1.00 95.06 553 VAL A CA 1
ATOM 4083 C C . VAL A 1 553 ? -28.582 -7.674 11.321 1.00 95.06 553 VAL A C 1
ATOM 4085 O O . VAL A 1 553 ? -27.983 -8.674 11.723 1.00 95.06 553 VAL A O 1
ATOM 4088 N N . ASP A 1 554 ? -29.205 -7.635 10.142 1.00 94.69 554 ASP A N 1
ATOM 4089 C CA . ASP A 1 554 ? -29.239 -8.774 9.220 1.00 94.69 554 ASP A CA 1
ATOM 4090 C C . ASP A 1 554 ? -27.836 -9.099 8.691 1.00 94.69 554 ASP A C 1
ATOM 4092 O O . ASP A 1 554 ? -27.431 -10.259 8.694 1.00 94.69 554 ASP A O 1
ATOM 4096 N N . ALA A 1 555 ? -27.059 -8.083 8.299 1.00 93.12 555 ALA A N 1
ATOM 4097 C CA . ALA A 1 555 ? -25.680 -8.231 7.831 1.00 93.12 555 ALA A CA 1
ATOM 4098 C C . ALA A 1 555 ? -24.787 -8.901 8.888 1.00 93.12 555 ALA A C 1
ATOM 4100 O O . ALA A 1 555 ? -24.102 -9.887 8.609 1.00 93.12 555 ALA A O 1
ATOM 4101 N N . VAL A 1 556 ? -24.847 -8.410 10.129 1.00 91.38 556 VAL A N 1
ATOM 4102 C CA . VAL A 1 556 ? -24.097 -8.950 11.272 1.00 91.38 556 VAL A CA 1
ATOM 4103 C C . VAL A 1 556 ? -24.532 -10.383 11.576 1.00 91.38 556 VAL A C 1
ATOM 4105 O O . VAL A 1 556 ? -23.679 -11.265 11.699 1.00 91.38 556 VAL A O 1
ATOM 4108 N N . THR A 1 557 ? -25.838 -10.653 11.593 1.00 91.00 557 THR A N 1
ATOM 4109 C CA . THR A 1 557 ? -26.377 -12.001 11.832 1.00 91.00 557 THR A CA 1
ATOM 4110 C C . THR A 1 557 ? -25.931 -12.988 10.752 1.00 91.00 557 THR A C 1
ATOM 4112 O O . THR A 1 557 ? -25.455 -14.079 11.072 1.00 91.00 557 THR A O 1
ATOM 4115 N N . ASN A 1 558 ? -26.016 -12.598 9.477 1.00 90.88 558 ASN A N 1
ATOM 4116 C CA . ASN A 1 558 ? -25.610 -13.421 8.336 1.00 90.88 558 ASN A CA 1
ATOM 4117 C C . ASN A 1 558 ? -24.095 -13.672 8.300 1.00 90.88 558 ASN A C 1
ATOM 4119 O O . ASN A 1 558 ? -23.653 -14.684 7.761 1.00 90.88 558 ASN A O 1
ATOM 4123 N N . SER A 1 559 ? -23.303 -12.781 8.902 1.00 87.81 559 SER A N 1
ATOM 4124 C CA . SER A 1 559 ? -21.848 -12.926 9.021 1.00 87.81 559 SER A CA 1
ATOM 4125 C C . SER A 1 559 ? -21.397 -13.899 10.126 1.00 87.81 559 SER A C 1
ATOM 4127 O O . SER A 1 559 ? -20.205 -14.181 10.243 1.00 87.81 559 SER A O 1
ATOM 4129 N N . GLY A 1 560 ? -22.333 -14.431 10.927 1.00 88.44 560 GLY A N 1
ATOM 4130 C CA . GLY A 1 560 ? -22.062 -15.361 12.032 1.00 88.44 560 GLY A CA 1
ATOM 4131 C C . GLY A 1 560 ? -21.777 -14.692 13.383 1.00 88.44 560 GLY A C 1
ATOM 4132 O O . GLY A 1 560 ? -21.391 -15.368 14.339 1.00 88.44 560 GLY A O 1
ATOM 4133 N N . LEU A 1 561 ? -21.959 -13.373 13.486 1.00 84.44 561 LEU A N 1
ATOM 4134 C CA . LEU A 1 561 ? -21.846 -12.631 14.741 1.00 84.44 561 LEU A CA 1
ATOM 4135 C C . LEU A 1 561 ? -23.182 -12.678 15.498 1.00 84.44 561 LEU A C 1
ATOM 4137 O O . LEU A 1 561 ? -24.227 -12.305 14.966 1.00 84.44 561 LEU A O 1
ATOM 4141 N N . HIS A 1 562 ? -23.153 -13.143 16.752 1.00 81.94 562 HIS A N 1
ATOM 4142 C CA . HIS A 1 562 ? -24.373 -13.454 17.516 1.00 81.94 562 HIS A CA 1
ATOM 4143 C C . HIS A 1 562 ? -24.388 -12.931 18.960 1.00 81.94 562 HIS A C 1
ATOM 4145 O O . HIS A 1 562 ? -25.304 -13.261 19.715 1.00 81.94 562 HIS A O 1
ATOM 4151 N N . SER A 1 563 ? -23.392 -12.152 19.396 1.00 83.62 563 SER A N 1
ATOM 4152 C CA . SER A 1 563 ? -23.417 -11.641 20.771 1.00 83.62 563 SER A CA 1
ATOM 4153 C C . SER A 1 563 ? -24.533 -10.605 20.946 1.00 83.62 563 SER A C 1
ATOM 4155 O O . SER A 1 563 ? -24.793 -9.789 20.059 1.00 83.62 563 SER A O 1
ATOM 4157 N N . ALA A 1 564 ? -25.202 -10.625 22.102 1.00 81.00 564 ALA A N 1
ATOM 4158 C CA . ALA A 1 564 ? -26.320 -9.721 22.372 1.00 81.00 564 ALA A CA 1
ATOM 4159 C C . ALA A 1 564 ? -25.905 -8.239 22.289 1.00 81.00 564 ALA A C 1
ATOM 4161 O O . ALA A 1 564 ? -26.648 -7.426 21.749 1.00 81.00 564 ALA A O 1
ATOM 4162 N N . ALA A 1 565 ? -24.702 -7.893 22.760 1.00 80.88 565 ALA A N 1
ATOM 4163 C CA . ALA A 1 565 ? -24.179 -6.532 22.673 1.00 80.88 565 ALA A CA 1
ATOM 4164 C C . ALA A 1 565 ? -23.869 -6.084 21.243 1.00 80.88 565 ALA A C 1
ATOM 4166 O O . ALA A 1 565 ? -24.164 -4.942 20.890 1.00 80.88 565 ALA A O 1
ATOM 4167 N N . GLN A 1 566 ? -23.290 -6.964 20.419 1.00 86.00 566 GLN A N 1
ATOM 4168 C CA . GLN A 1 566 ? -23.004 -6.642 19.020 1.00 86.00 566 GLN A CA 1
ATOM 4169 C C . GLN A 1 566 ? -24.292 -6.500 18.221 1.00 86.00 566 GLN A C 1
ATOM 4171 O O . GLN A 1 566 ? -24.397 -5.568 17.436 1.00 86.00 566 GLN A O 1
ATOM 4176 N N . LEU A 1 567 ? -25.296 -7.350 18.458 1.00 90.38 567 LEU A N 1
ATOM 4177 C CA . LEU A 1 567 ? -26.609 -7.212 17.823 1.00 90.38 567 LEU A CA 1
ATOM 4178 C C . LEU A 1 567 ? -27.331 -5.935 18.273 1.00 90.38 567 LEU A C 1
ATOM 4180 O O . LEU A 1 567 ? -27.926 -5.251 17.444 1.00 90.38 567 LEU A O 1
ATOM 4184 N N . GLN A 1 568 ? -27.227 -5.564 19.554 1.00 90.50 568 GLN A N 1
ATOM 4185 C CA . GLN A 1 568 ? -27.773 -4.296 20.041 1.00 90.50 568 GLN A CA 1
ATOM 4186 C C . GLN A 1 568 ? -27.042 -3.099 19.428 1.00 90.50 568 GLN A C 1
ATOM 4188 O O . GLN A 1 568 ? -27.672 -2.135 19.007 1.00 90.50 568 GLN A O 1
ATOM 4193 N N . THR A 1 569 ? -25.715 -3.163 19.316 1.00 92.31 569 THR A N 1
ATOM 4194 C CA . THR A 1 569 ? -24.941 -2.085 18.697 1.00 92.31 569 THR A CA 1
ATOM 4195 C C . THR A 1 569 ? -25.197 -2.015 17.195 1.00 92.31 569 THR A C 1
ATOM 4197 O O . THR A 1 569 ? -25.322 -0.922 16.661 1.00 92.31 569 THR A O 1
ATOM 4200 N N . ALA A 1 570 ? -25.377 -3.150 16.520 1.00 94.25 570 ALA A N 1
ATOM 4201 C CA . ALA A 1 570 ? -25.813 -3.204 15.129 1.00 94.25 570 ALA A CA 1
ATOM 4202 C C . ALA A 1 570 ? -27.184 -2.536 14.949 1.00 94.25 570 ALA A C 1
ATOM 4204 O O . ALA A 1 570 ? -27.360 -1.770 14.008 1.00 94.25 570 ALA A O 1
ATOM 4205 N N . ALA A 1 571 ? -28.128 -2.752 15.873 1.00 94.06 571 ALA A N 1
ATOM 4206 C CA . ALA A 1 571 ? -29.419 -2.064 15.868 1.00 94.06 571 ALA A CA 1
ATOM 4207 C C . ALA A 1 571 ? -29.274 -0.551 16.122 1.00 94.06 571 ALA A C 1
ATOM 4209 O O . ALA A 1 571 ? -29.933 0.256 15.469 1.00 94.06 571 ALA A O 1
ATOM 4210 N N . ASN A 1 572 ? -28.368 -0.155 17.020 1.00 93.88 572 ASN A N 1
ATOM 4211 C CA . ASN A 1 572 ? -28.074 1.252 17.294 1.00 93.88 572 ASN A CA 1
ATOM 4212 C C . ASN A 1 572 ? -27.413 1.940 16.085 1.00 93.88 572 ASN A C 1
ATOM 4214 O O . ASN A 1 572 ? -27.744 3.078 15.768 1.00 93.88 572 ASN A O 1
ATOM 4218 N N . VAL A 1 573 ? -26.489 1.271 15.392 1.00 95.06 573 VAL A N 1
ATOM 4219 C CA . VAL A 1 573 ? -25.871 1.776 14.156 1.00 95.06 573 VAL A CA 1
ATOM 4220 C C . VAL A 1 573 ? -26.901 1.828 13.032 1.00 95.06 573 VAL A C 1
ATOM 4222 O O . VAL A 1 573 ? -26.952 2.808 12.297 1.00 95.06 573 VAL A O 1
ATOM 4225 N N . GLU A 1 574 ? -27.783 0.834 12.934 1.00 95.50 574 GLU A N 1
ATOM 4226 C CA . GLU A 1 574 ? -28.864 0.827 11.950 1.00 95.50 574 GLU A CA 1
ATOM 4227 C C . GLU A 1 574 ? -29.774 2.055 12.077 1.00 95.50 574 GLU A C 1
ATOM 4229 O O . GLU A 1 574 ? -30.136 2.637 11.056 1.00 95.50 574 GLU A O 1
ATOM 4234 N N . SER A 1 575 ? -30.106 2.504 13.294 1.00 93.38 575 SER A N 1
ATOM 4235 C CA . SER A 1 575 ? -30.909 3.725 13.464 1.00 93.38 575 SER A CA 1
ATOM 4236 C C . SER A 1 575 ? -30.179 4.972 12.949 1.00 93.38 575 SER A C 1
ATOM 4238 O O . SER A 1 575 ? -30.801 5.840 12.331 1.00 93.38 575 SER A O 1
ATOM 4240 N N . ALA A 1 576 ? -28.849 5.040 13.098 1.00 94.00 576 ALA A N 1
ATOM 4241 C CA . ALA A 1 576 ? -28.041 6.089 12.476 1.00 94.00 576 ALA A CA 1
ATOM 4242 C C . ALA A 1 576 ? -28.052 5.992 10.950 1.00 94.00 576 ALA A C 1
ATOM 4244 O O . ALA A 1 576 ? -28.244 7.001 10.268 1.00 94.00 576 ALA A O 1
ATOM 4245 N N . LEU A 1 577 ? -27.888 4.784 10.409 1.00 95.38 577 LEU A N 1
ATOM 4246 C CA . LEU A 1 577 ? -27.894 4.552 8.969 1.00 95.38 577 LEU A CA 1
ATOM 4247 C C . LEU A 1 577 ? -29.252 4.874 8.341 1.00 95.38 577 LEU A C 1
ATOM 4249 O O . LEU A 1 577 ? -29.284 5.419 7.250 1.00 95.38 577 LEU A O 1
ATOM 4253 N N . GLN A 1 578 ? -30.372 4.673 9.035 1.00 94.56 578 GLN A N 1
ATOM 4254 C CA . GLN A 1 578 ? -31.692 5.101 8.551 1.00 94.56 578 GLN A CA 1
ATOM 4255 C C . GLN A 1 578 ? -31.843 6.627 8.468 1.00 94.56 578 GLN A C 1
ATOM 4257 O O . GLN A 1 578 ? -32.582 7.137 7.620 1.00 94.56 578 GLN A O 1
ATOM 4262 N N . VAL A 1 579 ? -31.164 7.381 9.339 1.00 94.62 579 VAL A N 1
ATOM 4263 C CA . VAL A 1 579 ? -31.067 8.846 9.221 1.00 94.62 579 VAL A CA 1
ATOM 4264 C C . VAL A 1 579 ? -30.172 9.207 8.033 1.00 94.62 579 VAL A C 1
ATOM 4266 O O . VAL A 1 579 ? -30.573 10.018 7.195 1.00 94.62 579 VAL A O 1
ATOM 4269 N N . ALA A 1 580 ? -29.012 8.554 7.911 1.00 94.88 580 ALA A N 1
ATOM 4270 C CA . ALA A 1 580 ? -28.101 8.722 6.780 1.00 94.88 580 ALA A CA 1
ATOM 4271 C C . ALA A 1 580 ? -28.784 8.400 5.439 1.00 94.88 580 ALA A C 1
ATOM 4273 O O . ALA A 1 580 ? -28.596 9.129 4.468 1.00 94.88 580 ALA A O 1
ATOM 4274 N N . ASP A 1 581 ? -29.659 7.390 5.395 1.00 95.25 581 ASP A N 1
ATOM 4275 C CA . ASP A 1 581 ? -30.428 7.020 4.208 1.00 95.25 581 ASP A CA 1
ATOM 4276 C C . ASP A 1 581 ? -31.278 8.199 3.722 1.00 95.25 581 ASP A C 1
ATOM 4278 O O . ASP A 1 581 ? -31.266 8.539 2.539 1.00 95.25 581 ASP A O 1
ATOM 4282 N N . ARG A 1 582 ? -31.970 8.885 4.642 1.00 93.75 582 ARG A N 1
ATOM 4283 C CA . ARG A 1 582 ? -32.767 10.076 4.313 1.00 93.75 582 ARG A CA 1
ATOM 4284 C C . ARG A 1 582 ? -31.890 11.245 3.881 1.00 93.75 582 ARG A C 1
ATOM 4286 O O . ARG A 1 582 ? -32.246 11.952 2.941 1.00 93.75 582 ARG A O 1
ATOM 4293 N N . TRP A 1 583 ? -30.761 11.460 4.554 1.00 94.31 583 TRP A N 1
ATOM 4294 C CA . TRP A 1 583 ? -29.851 12.562 4.238 1.00 94.31 583 TRP A CA 1
ATOM 4295 C C . TRP A 1 583 ? -29.128 12.377 2.905 1.00 94.31 583 TRP A C 1
ATOM 4297 O O . TRP A 1 583 ? -28.885 13.364 2.218 1.00 94.31 583 TRP A O 1
ATOM 4307 N N . SER A 1 584 ? -28.864 11.135 2.494 1.00 93.31 584 SER A N 1
ATOM 4308 C CA . SER A 1 584 ? -28.267 10.825 1.189 1.00 93.31 584 SER A CA 1
ATOM 4309 C C . SER A 1 584 ? -29.145 11.262 0.007 1.00 93.31 584 SER A C 1
ATOM 4311 O O . SER A 1 584 ? -28.639 11.520 -1.080 1.00 93.31 584 SER A O 1
ATOM 4313 N N . ALA A 1 585 ? -30.461 11.391 0.221 1.00 92.62 585 ALA A N 1
ATOM 4314 C CA . ALA A 1 585 ? -31.418 11.835 -0.790 1.00 92.62 585 ALA A CA 1
ATOM 4315 C C . ALA A 1 585 ? -31.557 13.370 -0.874 1.00 92.62 585 ALA A C 1
ATOM 4317 O O . ALA A 1 585 ? -32.320 13.876 -1.701 1.00 92.62 585 ALA A O 1
ATOM 4318 N N . LEU A 1 586 ? -30.867 14.126 -0.012 1.00 91.94 586 LEU A N 1
ATOM 4319 C CA . LEU A 1 586 ? -30.908 15.587 -0.024 1.00 91.94 586 LEU A CA 1
ATOM 4320 C C . LEU A 1 586 ? -30.061 16.148 -1.169 1.00 91.94 586 LEU A C 1
ATOM 4322 O O . LEU A 1 586 ? -28.956 15.692 -1.436 1.00 91.94 586 LEU A O 1
ATOM 4326 N N . THR A 1 587 ? -30.543 17.218 -1.802 1.00 90.31 587 THR A N 1
ATOM 4327 C CA . THR A 1 587 ? -29.790 17.929 -2.851 1.00 90.31 587 THR A CA 1
ATOM 4328 C C . THR A 1 587 ? -28.607 18.726 -2.303 1.00 90.31 587 THR A C 1
ATOM 4330 O O . THR A 1 587 ? -27.668 19.022 -3.033 1.00 90.31 587 THR A O 1
ATOM 4333 N N . THR A 1 588 ? -28.680 19.132 -1.035 1.00 91.81 588 THR A N 1
ATOM 4334 C CA . THR A 1 588 ? -27.656 19.916 -0.337 1.00 91.81 588 THR A CA 1
ATOM 4335 C C . THR A 1 588 ? -27.592 19.468 1.114 1.00 91.81 588 THR A C 1
ATOM 4337 O O . THR A 1 588 ? -28.623 19.456 1.790 1.00 91.81 588 THR A O 1
ATOM 4340 N N . THR A 1 589 ? -26.395 19.158 1.598 1.00 93.25 589 THR A N 1
ATOM 4341 C CA . THR A 1 589 ? -26.130 18.732 2.975 1.00 93.25 589 THR A CA 1
ATOM 4342 C C . THR A 1 589 ? -25.394 19.821 3.754 1.00 93.25 589 THR A C 1
ATOM 4344 O O . THR A 1 589 ? -24.656 20.635 3.195 1.00 93.25 589 THR A O 1
ATOM 4347 N N . THR A 1 590 ? -25.593 19.863 5.071 1.00 93.62 590 THR A N 1
ATOM 4348 C CA . THR A 1 590 ? -24.732 20.640 5.975 1.00 93.62 590 THR A CA 1
ATOM 4349 C C . THR A 1 590 ? -23.389 19.929 6.175 1.00 93.62 590 THR A C 1
ATOM 4351 O O . THR A 1 590 ? -23.278 18.731 5.922 1.00 93.62 590 THR A O 1
ATOM 4354 N N . ALA A 1 591 ? -22.372 20.631 6.689 1.00 91.50 591 ALA A N 1
ATOM 4355 C CA . ALA A 1 591 ? -21.064 20.025 6.977 1.00 91.50 591 ALA A CA 1
ATOM 4356 C C . ALA A 1 591 ? -21.168 18.789 7.895 1.00 91.50 591 ALA A C 1
ATOM 4358 O O . ALA A 1 591 ? -20.526 17.773 7.648 1.00 91.50 591 ALA A O 1
ATOM 4359 N N . GLN A 1 592 ? -22.041 18.852 8.905 1.00 89.88 592 GLN A N 1
ATOM 4360 C CA . GLN A 1 592 ? -22.314 17.739 9.815 1.00 89.88 592 GLN A CA 1
ATOM 4361 C C . GLN A 1 592 ? -22.957 16.544 9.095 1.00 89.88 592 GLN A C 1
ATOM 4363 O O . GLN A 1 592 ? -22.552 15.406 9.312 1.00 89.88 592 GLN A O 1
ATOM 4368 N N . GLN A 1 593 ? -23.936 16.791 8.217 1.00 93.38 593 GLN A N 1
ATOM 4369 C CA . GLN A 1 593 ? -24.591 15.733 7.439 1.00 93.38 593 GLN A CA 1
ATOM 4370 C C . GLN A 1 593 ? -23.613 15.059 6.470 1.00 93.38 593 GLN A C 1
ATOM 4372 O O . GLN A 1 593 ? -23.606 13.835 6.376 1.00 93.38 593 GLN A O 1
ATOM 4377 N N . SER A 1 594 ? -22.759 15.835 5.795 1.00 92.56 594 SER A N 1
ATOM 4378 C CA . SER A 1 594 ? -21.714 15.288 4.920 1.00 92.56 594 SER A CA 1
ATOM 4379 C C . SER A 1 594 ? -20.720 14.416 5.689 1.00 92.56 594 SER A C 1
ATOM 4381 O O . SER A 1 594 ? -20.379 13.335 5.222 1.00 92.56 594 SER A O 1
ATOM 4383 N N . SER A 1 595 ? -20.306 14.842 6.888 1.00 90.62 595 SER A N 1
ATOM 4384 C CA . SER A 1 595 ? -19.407 14.056 7.745 1.00 90.62 595 SER A CA 1
ATOM 4385 C C . SER A 1 595 ? -20.041 12.726 8.180 1.00 90.62 595 SER A C 1
ATOM 4387 O O . SER A 1 595 ? -19.423 11.667 8.077 1.00 90.62 595 SER A O 1
ATOM 4389 N N . VAL A 1 596 ? -21.321 12.740 8.573 1.00 92.44 596 VAL A N 1
ATOM 4390 C CA . VAL A 1 596 ? -22.078 11.516 8.896 1.00 92.44 596 VAL A CA 1
ATOM 4391 C C . VAL A 1 596 ? -22.191 10.577 7.692 1.00 92.44 596 VAL A C 1
ATOM 4393 O O . VAL A 1 596 ? -22.012 9.373 7.853 1.00 92.44 596 VAL A O 1
ATOM 4396 N N . LEU A 1 597 ? -22.458 11.102 6.491 1.00 93.94 597 LEU A N 1
ATOM 4397 C CA . LEU A 1 597 ? -22.530 10.294 5.269 1.00 93.94 597 LEU A CA 1
ATOM 4398 C C . LEU A 1 597 ? -21.179 9.656 4.920 1.00 93.94 597 LEU A C 1
ATOM 4400 O O . LEU A 1 597 ? -21.151 8.488 4.543 1.00 93.94 597 LEU A O 1
ATOM 4404 N N . ALA A 1 598 ? -20.068 10.373 5.106 1.00 91.62 598 ALA A N 1
ATOM 4405 C CA . ALA A 1 598 ? -18.730 9.814 4.919 1.00 91.62 598 ALA A CA 1
ATOM 4406 C C . ALA A 1 598 ? -18.454 8.659 5.900 1.00 91.62 598 ALA A C 1
ATOM 4408 O O . ALA A 1 598 ? -17.988 7.597 5.494 1.00 91.62 598 ALA A O 1
ATOM 4409 N N . LYS A 1 599 ? -18.832 8.803 7.178 1.00 91.75 599 LYS A N 1
ATOM 4410 C CA . LYS A 1 599 ? -18.714 7.720 8.176 1.00 91.75 599 LYS A CA 1
ATOM 4411 C C . LYS A 1 599 ? -19.624 6.533 7.874 1.00 91.75 599 LYS A C 1
ATOM 4413 O O . LYS A 1 599 ? -19.222 5.388 8.063 1.00 91.75 599 LYS A O 1
ATOM 4418 N N . ALA A 1 600 ? -20.836 6.794 7.388 1.00 94.06 600 ALA A N 1
ATOM 4419 C CA . ALA A 1 600 ? -21.745 5.752 6.931 1.00 94.06 600 ALA A CA 1
ATOM 4420 C C . ALA A 1 600 ? -21.150 4.980 5.740 1.00 94.06 600 ALA A C 1
ATOM 4422 O O . ALA A 1 600 ? -21.221 3.753 5.720 1.00 94.06 600 ALA A O 1
ATOM 4423 N N . ALA A 1 601 ? -20.504 5.673 4.793 1.00 92.62 601 ALA A N 1
ATOM 4424 C CA . ALA A 1 601 ? -19.779 5.050 3.686 1.00 92.62 601 ALA A CA 1
ATOM 4425 C C . ALA A 1 601 ? -18.604 4.189 4.181 1.00 92.62 601 ALA A C 1
ATOM 4427 O O . ALA A 1 601 ? -18.487 3.038 3.766 1.00 92.62 601 ALA A O 1
ATOM 4428 N N . ALA A 1 602 ? -17.795 4.702 5.115 1.00 92.25 602 ALA A N 1
ATOM 4429 C CA . ALA A 1 602 ? -16.684 3.965 5.721 1.00 92.25 602 ALA A CA 1
ATOM 4430 C C . ALA A 1 602 ? -17.156 2.689 6.440 1.00 92.25 602 ALA A C 1
ATOM 4432 O O . ALA A 1 602 ? -16.596 1.612 6.245 1.00 92.25 602 ALA A O 1
ATOM 4433 N N . PHE A 1 603 ? -18.241 2.773 7.219 1.00 93.12 603 PHE A N 1
ATOM 4434 C CA . PHE A 1 603 ? -18.841 1.598 7.854 1.00 93.12 603 PHE A CA 1
ATOM 4435 C C . PHE A 1 603 ? -19.359 0.586 6.818 1.00 93.12 603 PHE A C 1
ATOM 4437 O O . PHE A 1 603 ? -19.138 -0.617 6.954 1.00 93.12 603 PHE A O 1
ATOM 4444 N N . GLN A 1 604 ? -20.007 1.059 5.749 1.00 92.81 604 GLN A N 1
ATOM 4445 C CA . GLN A 1 604 ? -20.533 0.202 4.683 1.00 92.81 604 GLN A CA 1
ATOM 4446 C C . GLN A 1 604 ? -19.428 -0.551 3.917 1.00 92.81 604 GLN A C 1
ATOM 4448 O O . GLN A 1 604 ? -19.681 -1.630 3.380 1.00 92.81 604 GLN A O 1
ATOM 4453 N N . GLN A 1 605 ? -18.207 -0.010 3.884 1.00 90.06 605 GLN A N 1
ATOM 4454 C CA . GLN A 1 605 ? -17.046 -0.586 3.198 1.00 90.06 605 GLN A CA 1
ATOM 4455 C C . GLN A 1 605 ? -16.334 -1.703 3.971 1.00 90.06 605 GLN A C 1
ATOM 4457 O O . GLN A 1 605 ? -15.455 -2.361 3.412 1.00 90.06 605 GLN A O 1
ATOM 4462 N N . LEU A 1 606 ? -16.702 -1.965 5.230 1.00 89.88 606 LEU A N 1
ATOM 4463 C CA . LEU A 1 606 ? -16.074 -3.019 6.027 1.00 89.88 606 LEU A CA 1
ATOM 4464 C C . LEU A 1 606 ? -16.272 -4.393 5.356 1.00 89.88 606 LEU A C 1
ATOM 4466 O O . LEU A 1 606 ? -17.367 -4.956 5.317 1.00 89.88 606 LEU A O 1
ATOM 4470 N N . GLY A 1 607 ? -15.177 -4.943 4.829 1.00 80.31 607 GLY A N 1
ATOM 4471 C CA . GLY A 1 607 ? -15.199 -6.114 3.948 1.00 80.31 607 GLY A CA 1
ATOM 4472 C C . GLY A 1 607 ? -15.195 -7.479 4.643 1.00 80.31 607 GLY A C 1
ATOM 4473 O O . GLY A 1 607 ? -15.136 -8.498 3.960 1.00 80.31 607 GLY A O 1
ATOM 4474 N N . SER A 1 608 ? -15.208 -7.544 5.980 1.00 87.62 608 SER A N 1
ATOM 4475 C CA . SER A 1 608 ? -15.167 -8.819 6.712 1.00 87.62 608 SER A CA 1
ATOM 4476 C C . SER A 1 608 ? -15.906 -8.777 8.046 1.00 87.62 608 SER A C 1
ATOM 4478 O O . SER A 1 608 ? -16.005 -7.728 8.684 1.00 87.62 608 SER A O 1
ATOM 4480 N N . ALA A 1 609 ? -16.382 -9.943 8.499 1.00 89.44 609 ALA A N 1
ATOM 4481 C CA . ALA A 1 609 ? -17.073 -10.082 9.783 1.00 89.44 609 ALA A CA 1
ATOM 4482 C C . ALA A 1 609 ? -16.194 -9.622 10.958 1.00 89.44 609 ALA A C 1
ATOM 4484 O O . ALA A 1 609 ? -16.678 -8.991 11.891 1.00 89.44 609 ALA A O 1
ATOM 4485 N N . SER A 1 610 ? -14.883 -9.879 10.891 1.00 89.62 610 SER A N 1
ATOM 4486 C CA . SER A 1 610 ? -13.940 -9.428 11.917 1.00 89.62 610 SER A CA 1
ATOM 4487 C C . SER A 1 610 ? -13.808 -7.905 11.951 1.00 89.62 610 SER A C 1
ATOM 4489 O O . SER A 1 610 ? -13.764 -7.334 13.036 1.00 89.62 610 SER A O 1
ATOM 4491 N N . ALA A 1 611 ? -13.751 -7.246 10.789 1.00 90.06 611 ALA A N 1
ATOM 4492 C CA . ALA A 1 611 ? -13.691 -5.786 10.719 1.00 90.06 611 ALA A CA 1
ATOM 4493 C C . ALA A 1 611 ? -14.994 -5.156 11.239 1.00 90.06 611 ALA A C 1
ATOM 4495 O O . ALA A 1 611 ? -14.952 -4.217 12.032 1.00 90.06 611 ALA A O 1
ATOM 4496 N N . ALA A 1 612 ? -16.143 -5.735 10.874 1.00 91.56 612 ALA A N 1
ATOM 4497 C CA . ALA A 1 612 ? -17.445 -5.330 11.396 1.00 91.56 612 ALA A CA 1
ATOM 4498 C C . ALA A 1 612 ? -17.539 -5.493 12.923 1.00 91.56 612 ALA A C 1
ATOM 4500 O O . ALA A 1 612 ? -17.999 -4.576 13.595 1.00 91.56 612 ALA A O 1
ATOM 4501 N N . ALA A 1 613 ? -17.065 -6.610 13.485 1.00 89.75 613 ALA A N 1
ATOM 4502 C CA . ALA A 1 613 ? -17.054 -6.832 14.932 1.00 89.75 613 ALA A CA 1
ATOM 4503 C C . ALA A 1 613 ? -16.250 -5.752 15.673 1.00 89.75 613 ALA A C 1
ATOM 4505 O O . ALA A 1 613 ? -16.767 -5.142 16.604 1.00 89.75 613 ALA A O 1
ATOM 4506 N N . THR A 1 614 ? -15.031 -5.454 15.213 1.00 89.88 614 THR A N 1
ATOM 4507 C CA . THR A 1 614 ? -14.185 -4.403 15.800 1.00 89.88 614 THR A CA 1
ATOM 4508 C C . THR A 1 614 ? -14.843 -3.023 15.722 1.00 89.88 614 THR A C 1
ATOM 4510 O O . THR A 1 614 ? -14.851 -2.283 16.708 1.00 89.88 614 THR A O 1
ATOM 4513 N N . ALA A 1 615 ? -15.426 -2.675 14.570 1.00 92.75 615 ALA A N 1
ATOM 4514 C CA . ALA A 1 615 ? -16.116 -1.401 14.394 1.00 92.75 615 ALA A CA 1
ATOM 4515 C C . ALA A 1 615 ? -17.325 -1.281 15.335 1.00 92.75 615 ALA A C 1
ATOM 4517 O O . ALA A 1 615 ? -17.471 -0.269 16.023 1.00 92.75 615 ALA A O 1
ATOM 4518 N N . LEU A 1 616 ? -18.151 -2.328 15.431 1.00 92.50 616 LEU A N 1
ATOM 4519 C CA . LEU A 1 616 ? -19.299 -2.375 16.339 1.00 92.50 616 LEU A CA 1
ATOM 4520 C C . LEU A 1 616 ? -18.866 -2.261 17.801 1.00 92.50 616 LEU A C 1
ATOM 4522 O O . LEU A 1 616 ? -19.412 -1.438 18.530 1.00 92.50 616 LEU A O 1
ATOM 4526 N N . ASP A 1 617 ? -17.848 -3.003 18.231 1.00 89.75 617 ASP A N 1
ATOM 4527 C CA . ASP A 1 617 ? -17.348 -2.920 19.605 1.00 89.75 617 ASP A CA 1
ATOM 4528 C C . ASP A 1 617 ? -16.876 -1.487 19.937 1.00 89.75 617 ASP A C 1
ATOM 4530 O O . ASP A 1 617 ? -17.141 -0.979 21.032 1.00 89.75 617 ASP A O 1
ATOM 4534 N N . SER A 1 618 ? -16.270 -0.783 18.970 1.00 92.56 618 SER A N 1
ATOM 4535 C CA . SER A 1 618 ? -15.852 0.626 19.097 1.00 92.56 618 SER A CA 1
ATOM 4536 C C . SER A 1 618 ? -17.009 1.621 19.167 1.00 92.56 618 SER A C 1
ATOM 4538 O O . SER A 1 618 ? -16.916 2.637 19.857 1.00 92.56 618 SER A O 1
ATOM 4540 N N . LEU A 1 619 ? -18.125 1.315 18.511 1.00 93.38 619 LEU A N 1
ATOM 4541 C CA . LEU A 1 619 ? -19.328 2.146 18.463 1.00 93.38 619 LEU A CA 1
ATOM 4542 C C . LEU A 1 619 ? -20.297 1.872 19.621 1.00 93.38 619 LEU A C 1
ATOM 4544 O O . LEU A 1 619 ? -21.208 2.662 19.855 1.00 93.38 619 LEU A O 1
ATOM 4548 N N . SER A 1 620 ? -20.086 0.786 20.365 1.00 91.56 620 SER A N 1
ATOM 4549 C CA . SER A 1 620 ? -21.024 0.277 21.370 1.00 91.56 620 SER A CA 1
ATOM 4550 C C . SER A 1 620 ? -21.290 1.230 22.537 1.00 91.56 620 SER A C 1
ATOM 4552 O O . SER A 1 620 ? -22.393 1.261 23.075 1.00 91.56 620 SER A O 1
ATOM 4554 N N . GLY A 1 621 ? -20.275 1.988 22.962 1.00 90.75 621 GLY A N 1
ATOM 4555 C CA . GLY A 1 621 ? -20.356 2.848 24.142 1.00 90.75 621 GLY A CA 1
ATOM 4556 C C . GLY A 1 621 ? -20.440 2.102 25.478 1.00 90.75 621 GLY A C 1
ATOM 4557 O O . GLY A 1 621 ? -20.657 2.757 26.495 1.00 90.75 621 GLY A O 1
ATOM 4558 N N . GLN A 1 622 ? -20.243 0.775 25.522 1.00 91.06 622 GLN A N 1
ATOM 4559 C CA . GLN A 1 622 ? -20.441 -0.031 26.742 1.00 91.06 622 GLN A CA 1
ATOM 4560 C C . GLN A 1 622 ? -19.623 0.437 27.949 1.00 91.06 622 GLN A C 1
ATOM 4562 O O . GLN A 1 622 ? -20.057 0.242 29.080 1.00 91.06 622 GLN A O 1
ATOM 4567 N N . ALA A 1 623 ? -18.474 1.083 27.735 1.00 91.62 623 ALA A N 1
ATOM 4568 C CA . ALA A 1 623 ? -17.674 1.663 28.811 1.00 91.62 623 ALA A CA 1
ATOM 4569 C C . ALA A 1 623 ? -18.467 2.678 29.662 1.00 91.62 623 ALA A C 1
ATOM 4571 O O . ALA A 1 623 ? -18.314 2.692 30.881 1.00 91.62 623 ALA A O 1
ATOM 4572 N N . HIS A 1 624 ? -19.378 3.453 29.053 1.00 91.88 624 HIS A N 1
ATOM 4573 C CA . HIS A 1 624 ? -20.273 4.364 29.779 1.00 91.88 624 HIS A CA 1
ATOM 4574 C C . HIS A 1 624 ? -21.164 3.606 30.767 1.00 91.88 624 HIS A C 1
ATOM 4576 O O . HIS A 1 624 ? -21.231 3.962 31.939 1.00 91.88 624 HIS A O 1
ATOM 4582 N N . ALA A 1 625 ? -21.787 2.517 30.318 1.00 90.31 625 ALA A N 1
ATOM 4583 C CA . ALA A 1 625 ? -22.676 1.699 31.139 1.00 90.31 625 ALA A CA 1
ATOM 4584 C C . ALA A 1 625 ? -21.913 0.871 32.195 1.00 90.31 625 ALA A C 1
ATOM 4586 O O . ALA A 1 625 ? -22.303 0.820 33.362 1.00 90.31 625 ALA A O 1
ATOM 4587 N N . SER A 1 626 ? -20.781 0.267 31.823 1.00 89.50 626 SER A N 1
ATOM 4588 C CA . SER A 1 626 ? -19.937 -0.523 32.732 1.00 89.50 626 SER A CA 1
ATOM 4589 C C . SER A 1 626 ? -19.306 0.318 33.846 1.00 89.50 626 SER A C 1
ATOM 4591 O O . SER A 1 626 ? -19.097 -0.194 34.947 1.00 89.50 626 SER A O 1
ATOM 4593 N N . SER A 1 627 ? -19.066 1.614 33.613 1.00 90.56 627 SER A N 1
ATOM 4594 C CA . SER A 1 627 ? -18.563 2.525 34.650 1.00 90.56 627 SER A CA 1
ATOM 4595 C C . SER A 1 627 ? -19.495 2.607 35.873 1.00 90.56 627 SER A C 1
ATOM 4597 O O . SER A 1 627 ? -19.019 2.694 37.007 1.00 90.56 627 SER A O 1
ATOM 4599 N N . ASN A 1 628 ? -20.814 2.457 35.679 1.00 91.94 628 ASN A N 1
ATOM 4600 C CA . ASN A 1 628 ? -21.801 2.475 36.764 1.00 91.94 628 ASN A CA 1
ATOM 4601 C C . ASN A 1 628 ? -21.628 1.287 37.720 1.00 91.94 628 ASN A C 1
ATOM 4603 O O . ASN A 1 628 ? -21.779 1.440 38.933 1.00 91.94 628 ASN A O 1
ATOM 4607 N N . ALA A 1 629 ? -21.257 0.111 37.201 1.00 90.94 629 ALA A N 1
ATOM 4608 C CA . ALA A 1 629 ? -20.976 -1.060 38.031 1.00 90.94 629 ALA A CA 1
ATOM 4609 C C . ALA A 1 629 ? -19.753 -0.818 38.930 1.00 90.94 629 ALA A C 1
ATOM 4611 O O . ALA A 1 629 ? -19.788 -1.110 40.125 1.00 90.94 629 ALA A O 1
ATOM 4612 N N . ILE A 1 630 ? -18.707 -0.196 38.376 1.00 92.81 630 ILE A N 1
ATOM 4613 C CA . ILE A 1 630 ? -17.491 0.169 39.114 1.00 92.81 630 ILE A CA 1
ATOM 4614 C C . ILE A 1 630 ? -17.804 1.210 40.203 1.00 92.81 630 ILE A C 1
ATOM 4616 O O . ILE A 1 630 ? -17.281 1.117 41.314 1.00 92.81 630 ILE A O 1
ATOM 4620 N N . LEU A 1 631 ? -18.696 2.172 39.937 1.00 93.38 631 LEU A N 1
ATOM 4621 C CA . LEU A 1 631 ? -19.146 3.145 40.942 1.00 93.38 631 LEU A CA 1
ATOM 4622 C C . LEU A 1 631 ? -19.911 2.481 42.101 1.00 93.38 631 LEU A C 1
ATOM 4624 O O . LEU A 1 631 ? -19.696 2.851 43.259 1.00 93.38 631 LEU A O 1
ATOM 4628 N N . PHE A 1 632 ? -20.740 1.466 41.829 1.00 91.88 632 PHE A N 1
ATOM 4629 C CA . PHE A 1 632 ? -21.368 0.655 42.881 1.00 91.88 632 PHE A CA 1
ATOM 4630 C C . PHE A 1 632 ? -20.342 -0.140 43.696 1.00 91.88 632 PHE A C 1
ATOM 4632 O O . PHE A 1 632 ? -20.422 -0.151 44.926 1.00 91.88 632 PHE A O 1
ATOM 4639 N N . ASN A 1 633 ? -19.345 -0.738 43.042 1.00 89.44 633 ASN A N 1
ATOM 4640 C CA . ASN A 1 633 ? -18.257 -1.431 43.733 1.00 89.44 633 ASN A CA 1
ATOM 4641 C C . ASN A 1 633 ? -17.420 -0.457 44.583 1.00 89.44 633 ASN A C 1
ATOM 4643 O O . ASN A 1 633 ? -17.015 -0.789 45.695 1.00 89.44 633 ASN A O 1
ATOM 4647 N N . SER A 1 634 ? -17.246 0.793 44.139 1.00 90.50 634 SER A N 1
ATOM 4648 C CA . SER A 1 634 ? -16.618 1.850 44.942 1.00 90.50 634 SER A CA 1
ATOM 4649 C C . SER A 1 634 ? -17.413 2.192 46.204 1.00 90.50 634 SER A C 1
ATOM 4651 O O . SER A 1 634 ? -16.805 2.406 47.257 1.00 90.50 634 SER A O 1
ATOM 4653 N N . LEU A 1 635 ? -18.748 2.260 46.123 1.00 89.62 635 LEU A N 1
ATOM 4654 C CA . LEU A 1 635 ? -19.599 2.440 47.305 1.00 89.62 635 LEU A CA 1
ATOM 4655 C C . LEU A 1 635 ? -19.411 1.260 48.267 1.00 89.62 635 LEU A C 1
ATOM 4657 O O . LEU A 1 635 ? -19.120 1.449 49.446 1.00 89.62 635 LEU A O 1
ATOM 4661 N N . ASP A 1 636 ? -19.478 0.033 47.752 1.00 86.56 636 ASP A N 1
ATOM 4662 C CA . ASP A 1 636 ? -19.283 -1.181 48.548 1.00 86.56 636 ASP A CA 1
ATOM 4663 C C . ASP A 1 636 ? -17.898 -1.243 49.213 1.00 86.56 636 ASP A C 1
ATOM 4665 O O . ASP A 1 636 ? -17.798 -1.594 50.393 1.00 86.56 636 ASP A O 1
ATOM 4669 N N . TYR A 1 637 ? -16.848 -0.802 48.520 1.00 86.69 637 TYR A N 1
ATOM 4670 C CA . TYR A 1 637 ? -15.500 -0.708 49.070 1.00 86.69 637 TYR A CA 1
ATOM 4671 C C . TYR A 1 637 ? -15.388 0.319 50.209 1.00 86.69 637 TYR A C 1
ATOM 4673 O O . TYR A 1 637 ? -14.801 0.015 51.256 1.00 86.69 637 TYR A O 1
ATOM 4681 N N . GLN A 1 638 ? -15.995 1.506 50.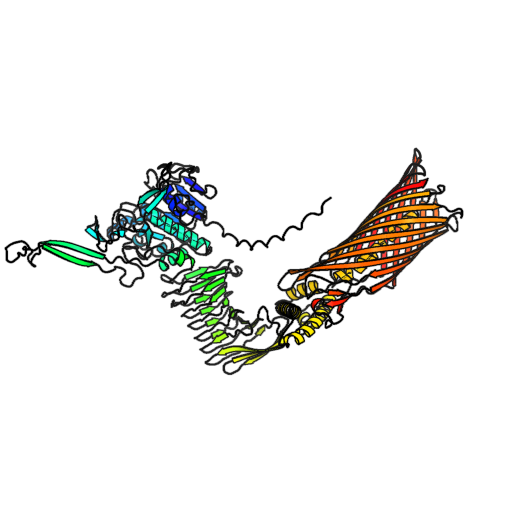058 1.00 82.12 638 GLN A N 1
ATOM 4682 C CA . GLN A 1 638 ? -16.066 2.506 51.134 1.00 82.12 638 GLN A CA 1
ATOM 4683 C C . GLN A 1 638 ? -16.795 1.968 52.365 1.00 82.12 638 GLN A C 1
ATOM 4685 O O . GLN A 1 638 ? -16.377 2.216 53.495 1.00 82.12 638 GLN A O 1
ATOM 4690 N N . ASN A 1 639 ? -17.842 1.175 52.165 1.00 78.31 639 ASN A N 1
ATOM 4691 C CA . ASN A 1 639 ? -18.560 0.525 53.253 1.00 78.31 639 ASN A CA 1
ATOM 4692 C C . ASN A 1 639 ? -17.667 -0.416 54.072 1.00 78.31 639 ASN A C 1
ATOM 4694 O O . ASN A 1 639 ? -17.696 -0.414 55.308 1.00 78.31 639 ASN A O 1
ATOM 4698 N N . GLN A 1 640 ? -16.833 -1.200 53.386 1.00 75.50 640 GLN A N 1
ATOM 4699 C CA . GLN A 1 640 ? -15.890 -2.100 54.044 1.00 75.50 640 GLN A CA 1
ATOM 4700 C C . GLN A 1 640 ? -14.802 -1.344 54.822 1.00 75.50 640 GLN A C 1
ATOM 4702 O O . GLN A 1 640 ? -14.276 -1.880 55.791 1.00 75.50 640 GLN A O 1
ATOM 4707 N N . LEU A 1 641 ? -14.455 -0.111 54.443 1.00 69.88 641 LEU A N 1
ATOM 4708 C CA . LEU A 1 641 ? -13.455 0.689 55.162 1.00 69.88 641 LEU A CA 1
ATOM 4709 C C . LEU A 1 641 ? -13.912 0.984 56.608 1.00 69.88 641 LEU A C 1
ATOM 4711 O O . LEU A 1 641 ? -13.162 0.801 57.561 1.00 69.88 641 LEU A O 1
ATOM 4715 N N . LEU A 1 642 ? -15.184 1.332 56.808 1.00 62.62 642 LEU A N 1
ATOM 4716 C CA . LEU A 1 642 ? -15.660 1.861 58.092 1.00 62.62 642 LEU A CA 1
ATOM 4717 C C . LEU A 1 642 ? -16.456 0.877 58.962 1.00 62.62 642 LEU A C 1
ATOM 4719 O O . LEU A 1 642 ? -16.461 1.013 60.187 1.00 62.62 642 LEU A O 1
ATOM 4723 N N . ASN A 1 643 ? -17.028 -0.191 58.395 1.00 62.81 643 ASN A N 1
ATOM 4724 C CA . ASN A 1 643 ? -17.616 -1.272 59.204 1.00 62.81 643 ASN A CA 1
ATOM 4725 C C . ASN A 1 643 ? -16.612 -1.932 60.151 1.00 62.81 643 ASN A C 1
ATOM 4727 O O . ASN A 1 643 ? -16.988 -2.355 61.244 1.00 62.81 643 ASN A O 1
ATOM 4731 N N . ASN A 1 644 ? -15.345 -1.946 59.742 1.00 60.12 644 ASN A N 1
ATOM 4732 C CA . ASN A 1 644 ? -14.233 -2.535 60.471 1.00 60.12 644 ASN A CA 1
ATOM 4733 C C . ASN A 1 644 ? -13.680 -1.629 61.582 1.00 60.12 644 ASN A C 1
ATOM 4735 O O . ASN A 1 644 ? -12.978 -2.116 62.468 1.00 60.12 644 ASN A O 1
ATOM 4739 N N . ARG A 1 645 ? -13.990 -0.323 61.563 1.00 69.56 645 ARG A N 1
ATOM 4740 C CA . ARG A 1 645 ? -13.644 0.621 62.640 1.00 69.56 645 ARG A CA 1
ATOM 4741 C C . ARG A 1 645 ? -14.432 0.313 63.914 1.00 69.56 645 ARG A C 1
ATOM 4743 O O . ARG A 1 645 ? -13.863 0.284 65.002 1.00 69.56 645 ARG A O 1
ATOM 4750 N N . LEU A 1 646 ? -15.727 0.043 63.759 1.00 66.25 646 LEU A N 1
ATOM 4751 C CA . LEU A 1 646 ? -16.668 -0.174 64.861 1.00 66.25 646 LEU A CA 1
ATOM 4752 C C . LEU A 1 646 ? -16.564 -1.559 65.512 1.00 66.25 646 LEU A C 1
ATOM 4754 O O . LEU A 1 646 ? -17.095 -1.751 66.601 1.00 66.25 646 LEU A O 1
ATOM 4758 N N . ASP A 1 647 ? -15.874 -2.517 64.889 1.00 59.69 647 ASP A N 1
ATOM 4759 C CA . ASP A 1 647 ? -15.687 -3.857 65.455 1.00 59.69 647 ASP A CA 1
ATOM 4760 C C . ASP A 1 647 ? -14.589 -3.889 66.539 1.00 59.69 647 ASP A C 1
ATOM 4762 O O . ASP A 1 647 ? -14.451 -4.880 67.250 1.00 59.69 647 ASP A O 1
ATOM 4766 N N . LEU A 1 648 ? -13.801 -2.823 66.700 1.00 58.53 648 LEU A N 1
ATOM 4767 C CA . LEU A 1 648 ? -12.518 -2.848 67.411 1.00 58.53 648 LEU A CA 1
ATOM 4768 C C . LEU A 1 648 ? -12.369 -1.762 68.490 1.00 58.53 648 LEU A C 1
ATOM 4770 O O . LEU A 1 648 ? -11.254 -1.322 68.784 1.00 58.53 648 LEU A O 1
ATOM 4774 N N . LEU A 1 649 ? -13.481 -1.329 69.074 1.00 57.19 649 LEU A N 1
ATOM 4775 C CA . LEU A 1 649 ? -13.502 -0.344 70.152 1.00 57.19 649 LEU A CA 1
ATOM 4776 C C . LEU A 1 649 ? -13.302 -1.056 71.494 1.00 57.19 649 LEU A C 1
ATOM 4778 O O . LEU A 1 649 ? -14.157 -1.821 71.929 1.00 57.19 649 LEU A O 1
ATOM 4782 N N . ALA A 1 650 ? -12.122 -0.865 72.084 1.00 49.38 650 ALA A N 1
ATOM 4783 C CA . ALA A 1 650 ? -11.792 -1.341 73.420 1.00 49.38 650 ALA A CA 1
ATOM 4784 C C . ALA A 1 650 ? -12.322 -0.354 74.471 1.00 49.38 650 ALA A C 1
ATOM 4786 O O . ALA A 1 650 ? -12.291 0.855 74.246 1.00 49.38 650 ALA A O 1
ATOM 4787 N N . ASP A 1 651 ? -12.776 -0.882 75.608 1.00 53.50 651 ASP A N 1
ATOM 4788 C CA . ASP A 1 651 ? -13.227 -0.103 76.763 1.00 53.50 651 ASP A CA 1
ATOM 4789 C C . ASP A 1 651 ? -12.179 0.939 77.199 1.00 53.50 651 ASP A C 1
ATOM 4791 O O . ASP A 1 651 ? -11.037 0.589 77.513 1.00 53.50 651 ASP A O 1
ATOM 4795 N N . GLY A 1 652 ? -12.596 2.210 77.294 1.00 56.53 652 GLY A N 1
ATOM 4796 C CA . GLY A 1 652 ? -12.005 3.160 78.245 1.00 56.53 652 GLY A CA 1
ATOM 4797 C C . GLY A 1 652 ? -11.473 4.509 77.737 1.00 56.53 652 GLY A C 1
ATOM 4798 O O . GLY A 1 652 ? -10.833 5.185 78.543 1.00 56.53 652 GLY A O 1
ATOM 4799 N N . LYS A 1 653 ? -11.687 4.922 76.474 1.00 67.62 653 LYS A N 1
ATOM 4800 C CA . LYS A 1 653 ? -11.202 6.219 75.937 1.00 67.62 653 LYS A CA 1
ATOM 4801 C C . LYS A 1 653 ? -12.244 6.960 75.088 1.00 67.62 653 LYS A C 1
ATOM 4803 O O . LYS A 1 653 ? -12.683 6.426 74.070 1.00 67.62 653 LYS A O 1
ATOM 4808 N N . ASP A 1 654 ? -12.524 8.211 75.468 1.00 75.62 654 ASP A N 1
ATOM 4809 C CA . ASP A 1 654 ? -13.659 9.016 74.987 1.00 75.62 654 ASP A CA 1
ATOM 4810 C C . ASP A 1 654 ? -13.538 9.491 73.528 1.00 75.62 654 ASP A C 1
ATOM 4812 O O . ASP A 1 654 ? -14.558 9.777 72.897 1.00 75.62 654 ASP A O 1
ATOM 4816 N N . TYR A 1 655 ? -12.322 9.591 72.972 1.00 82.88 655 TYR A N 1
ATOM 4817 C CA . TYR A 1 655 ? -12.082 10.119 71.621 1.00 82.88 655 TYR A CA 1
ATOM 4818 C C . TYR A 1 655 ? -11.117 9.247 70.811 1.00 82.88 655 TYR A C 1
ATOM 4820 O O . TYR A 1 655 ? -10.149 8.704 71.343 1.00 82.88 655 TYR A O 1
ATOM 4828 N N . GLY A 1 656 ? -11.357 9.151 69.499 1.00 86.56 656 GLY A N 1
ATOM 4829 C CA . GLY A 1 656 ? -10.492 8.474 68.534 1.00 86.56 656 GLY A CA 1
ATOM 4830 C C . GLY A 1 656 ? -10.262 9.300 67.266 1.00 86.56 656 GLY A C 1
ATOM 4831 O O . GLY A 1 656 ? -11.197 9.891 66.728 1.00 86.56 656 GLY A O 1
ATOM 4832 N N . LEU A 1 657 ? -9.024 9.312 66.769 1.00 89.94 657 LEU A N 1
ATOM 4833 C CA . LEU A 1 657 ? -8.624 9.875 65.476 1.00 89.94 657 LEU A CA 1
ATOM 4834 C C . LEU A 1 657 ? -7.939 8.790 64.645 1.00 89.94 657 LEU A C 1
ATOM 4836 O O . LEU A 1 657 ? -7.034 8.113 65.135 1.00 89.94 657 LEU A O 1
ATOM 4840 N N . TRP A 1 658 ? -8.317 8.656 63.377 1.00 89.12 658 TRP A N 1
ATOM 4841 C CA . TRP A 1 658 ? -7.752 7.627 62.512 1.00 89.12 658 TRP A CA 1
ATOM 4842 C C . TRP A 1 658 ? -7.569 8.087 61.065 1.00 89.12 658 TRP A C 1
ATOM 4844 O O . TRP A 1 658 ? -8.262 8.972 60.557 1.00 89.12 658 TRP A O 1
ATOM 4854 N N . ILE A 1 659 ? -6.605 7.454 60.402 1.00 92.62 659 ILE A N 1
ATOM 4855 C CA . ILE A 1 659 ? -6.356 7.564 58.966 1.00 92.62 659 ILE A CA 1
ATOM 4856 C C . ILE A 1 659 ? -6.206 6.163 58.384 1.00 92.62 659 ILE A C 1
ATOM 4858 O O . ILE A 1 659 ? -5.497 5.322 58.937 1.00 92.62 659 ILE A O 1
ATOM 4862 N N . GLU A 1 660 ? -6.859 5.922 57.255 1.00 91.38 660 GLU A N 1
ATOM 4863 C CA . GLU A 1 660 ? -6.794 4.661 56.526 1.00 91.38 660 GLU A CA 1
ATOM 4864 C C . GLU A 1 660 ? -6.560 4.931 55.044 1.00 91.38 660 GLU A C 1
ATOM 4866 O O . GLU A 1 660 ? -7.111 5.867 54.461 1.00 91.38 660 GLU A O 1
ATOM 4871 N N . THR A 1 661 ? -5.735 4.097 54.423 1.00 93.31 661 THR A N 1
ATOM 4872 C CA . THR A 1 661 ? -5.558 4.097 52.978 1.00 93.31 661 THR A CA 1
ATOM 4873 C C . THR A 1 661 ? -5.479 2.675 52.457 1.00 93.31 661 THR A C 1
ATOM 4875 O O . THR A 1 661 ? -4.992 1.762 53.131 1.00 93.31 661 THR A O 1
ATOM 4878 N N . GLY A 1 662 ? -5.934 2.477 51.229 1.00 93.06 662 GLY A N 1
ATOM 4879 C CA . GLY A 1 662 ? -5.677 1.231 50.542 1.00 93.06 662 GLY A CA 1
ATOM 4880 C C . GLY A 1 662 ? -6.161 1.204 49.115 1.00 93.06 662 GLY A C 1
ATOM 4881 O O . GLY A 1 662 ? -6.749 2.159 48.596 1.00 93.06 662 GLY A O 1
ATOM 4882 N N . LYS A 1 663 ? -5.890 0.067 48.489 1.00 94.94 663 LYS A N 1
ATOM 4883 C CA . LYS A 1 663 ? -6.121 -0.161 47.076 1.00 94.94 663 LYS A CA 1
ATOM 4884 C C . LYS A 1 663 ? -6.967 -1.412 46.884 1.00 94.94 663 LYS A C 1
ATOM 4886 O O . LYS A 1 663 ? -6.635 -2.466 47.422 1.00 94.94 663 LYS A O 1
ATOM 4891 N N . LEU A 1 664 ? -8.027 -1.264 46.102 1.00 94.88 664 LEU A N 1
ATOM 4892 C CA . LEU A 1 664 ? -8.811 -2.350 45.536 1.00 94.88 664 LEU A CA 1
ATOM 4893 C C . LEU A 1 664 ? -8.385 -2.529 44.082 1.00 94.88 664 LEU A C 1
ATOM 4895 O O . LEU A 1 664 ? -8.261 -1.539 43.360 1.00 94.88 664 LEU A O 1
ATOM 4899 N N . ARG A 1 665 ? -8.162 -3.774 43.674 1.00 96.50 665 ARG A N 1
ATOM 4900 C CA . ARG A 1 665 ? -8.012 -4.179 42.275 1.00 96.50 665 ARG A CA 1
ATOM 4901 C C . ARG A 1 665 ? -9.139 -5.129 41.929 1.00 96.50 665 ARG A C 1
ATOM 4903 O O . ARG A 1 665 ? -9.378 -6.059 42.694 1.00 96.50 665 ARG A O 1
ATOM 4910 N N . GLY A 1 666 ? -9.806 -4.911 40.809 1.00 94.06 666 GLY A N 1
ATOM 4911 C CA . GLY A 1 666 ? -10.901 -5.764 40.379 1.00 94.06 666 GLY A CA 1
ATOM 4912 C C . GLY A 1 666 ? -10.962 -5.902 38.870 1.00 94.06 666 GLY A C 1
ATOM 4913 O O . GLY A 1 666 ? -10.418 -5.088 38.122 1.00 94.06 666 GLY A O 1
ATOM 4914 N N . ASP A 1 667 ? -11.659 -6.944 38.444 1.00 93.31 667 ASP A N 1
ATOM 4915 C CA . ASP A 1 667 ? -12.022 -7.174 37.054 1.00 93.31 667 ASP A CA 1
ATOM 4916 C C . ASP A 1 667 ? -13.544 -7.277 36.958 1.00 93.31 667 ASP A C 1
ATOM 4918 O O . ASP A 1 667 ? -14.179 -7.832 37.849 1.00 93.31 667 ASP A O 1
ATOM 4922 N N . LEU A 1 668 ? -14.132 -6.776 35.873 1.00 91.31 668 LEU A N 1
ATOM 4923 C CA . LEU A 1 668 ? -15.518 -7.057 35.498 1.00 91.31 668 LEU A CA 1
ATOM 4924 C C . LEU A 1 668 ? -15.524 -7.763 34.150 1.00 91.31 668 LEU A C 1
ATOM 4926 O O . LEU A 1 668 ? -14.965 -7.263 33.173 1.00 91.31 668 LEU A O 1
ATOM 4930 N N . GLN A 1 669 ? -16.163 -8.923 34.089 1.00 90.44 669 GLN A N 1
ATOM 4931 C CA . GLN A 1 669 ? -16.292 -9.737 32.894 1.00 90.44 669 GLN A CA 1
ATOM 4932 C C . GLN A 1 669 ? -17.687 -10.355 32.816 1.00 90.44 669 GLN A C 1
ATOM 4934 O O . GLN A 1 669 ? -18.193 -10.966 33.754 1.00 90.44 669 GLN A O 1
ATOM 4939 N N . GLN A 1 670 ? -18.304 -10.232 31.645 1.00 86.88 670 GLN A N 1
ATOM 4940 C CA . GLN A 1 670 ? -19.543 -10.916 31.307 1.00 86.88 670 GLN A CA 1
ATOM 4941 C C . GLN A 1 670 ? -19.476 -11.315 29.834 1.00 86.88 670 GLN A C 1
ATOM 4943 O O . GLN A 1 670 ? -19.106 -10.507 28.987 1.00 86.88 670 GLN A O 1
ATOM 4948 N N . SER A 1 671 ? -19.829 -12.564 29.520 1.00 81.44 671 SER A N 1
ATOM 4949 C CA . SER A 1 671 ? -19.807 -13.046 28.135 1.00 81.44 671 SER A CA 1
ATOM 4950 C C . SER A 1 671 ? -20.659 -12.148 27.231 1.00 81.44 671 SER A C 1
ATOM 4952 O O . SER A 1 671 ? -21.822 -11.879 27.540 1.00 81.44 671 SER A O 1
ATOM 4954 N N . GLY A 1 672 ? -20.063 -11.679 26.131 1.00 75.62 672 GLY A N 1
ATOM 4955 C CA . GLY A 1 672 ? -20.698 -10.769 25.177 1.00 75.62 672 GLY A CA 1
ATOM 4956 C C . GLY A 1 672 ? -20.660 -9.287 25.562 1.00 75.62 672 GLY A C 1
ATOM 4957 O O . GLY A 1 672 ? -21.403 -8.524 24.964 1.00 75.62 672 GLY A O 1
ATOM 4958 N N . TYR A 1 673 ? -19.851 -8.876 26.542 1.00 83.75 673 TYR A N 1
ATOM 4959 C CA . TYR A 1 673 ? -19.664 -7.477 26.945 1.00 83.75 673 TYR A CA 1
ATOM 4960 C C . TYR A 1 673 ? -18.171 -7.144 27.023 1.00 83.75 673 TYR A C 1
ATOM 4962 O O . TYR A 1 673 ? -17.352 -8.032 27.270 1.00 83.75 673 TYR A O 1
ATOM 4970 N N . LEU A 1 674 ? -17.821 -5.866 26.861 1.00 82.94 674 LEU A N 1
ATOM 4971 C CA . LEU A 1 674 ? -16.465 -5.370 27.081 1.00 82.94 674 LEU A CA 1
ATOM 4972 C C . LEU A 1 674 ? -16.063 -5.568 28.545 1.00 82.94 674 LEU A C 1
ATOM 4974 O O . LEU A 1 674 ? -16.615 -4.928 29.441 1.00 82.94 674 LEU A O 1
ATOM 4978 N N . GLY A 1 675 ? -15.090 -6.449 28.778 1.00 89.38 675 GLY A N 1
ATOM 4979 C CA . GLY A 1 675 ? -14.487 -6.609 30.095 1.00 89.38 675 GLY A CA 1
ATOM 4980 C C . GLY A 1 675 ? -13.690 -5.369 30.503 1.00 89.38 675 GLY A C 1
ATOM 4981 O O . GLY A 1 675 ? -13.249 -4.593 29.652 1.00 89.38 675 GLY A O 1
ATOM 4982 N N . SER A 1 676 ? -13.469 -5.195 31.801 1.00 92.88 676 SER A N 1
ATOM 4983 C CA . SER A 1 676 ? -12.682 -4.080 32.330 1.00 92.88 676 SER A CA 1
ATOM 4984 C C . SER A 1 676 ? -11.807 -4.500 33.496 1.00 92.88 676 SER A C 1
ATOM 4986 O O . SER A 1 676 ? -12.252 -5.272 34.343 1.00 92.88 676 SER A O 1
ATOM 4988 N N . HIS A 1 677 ? -10.619 -3.913 33.576 1.00 95.44 677 HIS A N 1
ATOM 4989 C CA . HIS A 1 677 ? -9.768 -3.941 34.758 1.00 95.44 677 HIS A CA 1
ATOM 4990 C C . HIS A 1 677 ? -9.853 -2.587 35.460 1.00 95.44 677 HIS A C 1
ATOM 4992 O O . HIS A 1 677 ? -9.818 -1.556 34.789 1.00 95.44 677 HIS A O 1
ATOM 4998 N N . TYR A 1 678 ? -9.963 -2.558 36.786 1.00 95.75 678 TYR A N 1
ATOM 4999 C CA . TYR A 1 678 ? -10.027 -1.300 37.525 1.00 95.75 678 TYR A CA 1
ATOM 5000 C C . TYR A 1 678 ? -9.293 -1.340 38.860 1.00 95.75 678 TYR A C 1
ATOM 5002 O O . TYR A 1 678 ? -9.219 -2.347 39.562 1.00 95.75 678 TYR A O 1
ATOM 5010 N N . ASP A 1 679 ? -8.787 -0.169 39.221 1.00 96.38 679 ASP A N 1
ATOM 5011 C CA . ASP A 1 679 ? -8.107 0.118 40.467 1.00 96.38 679 ASP A CA 1
ATOM 5012 C C . ASP A 1 679 ? -8.860 1.226 41.210 1.00 96.38 679 ASP A C 1
ATOM 5014 O O . ASP A 1 679 ? -9.063 2.313 40.664 1.00 96.38 679 ASP A O 1
ATOM 5018 N N . ILE A 1 680 ? -9.187 1.004 42.484 1.00 95.56 680 ILE A N 1
ATOM 5019 C CA . ILE A 1 680 ? -9.724 2.038 43.377 1.00 95.56 680 ILE A CA 1
ATOM 5020 C C . ILE A 1 680 ? -8.709 2.312 44.478 1.00 95.56 680 ILE A C 1
ATOM 5022 O O . ILE A 1 680 ? -8.420 1.452 45.305 1.00 95.56 680 ILE A O 1
ATOM 5026 N N . THR A 1 681 ? -8.176 3.529 44.514 1.00 95.75 681 THR A N 1
ATOM 5027 C CA . THR A 1 681 ? -7.346 4.012 45.622 1.00 95.75 681 THR A CA 1
ATOM 5028 C C . THR A 1 681 ? -8.197 4.889 46.521 1.00 95.75 681 THR A C 1
ATOM 5030 O O . THR A 1 681 ? -8.686 5.925 46.076 1.00 95.75 681 THR A O 1
ATOM 5033 N N . LEU A 1 682 ? -8.370 4.481 47.774 1.00 93.38 682 LEU A N 1
ATOM 5034 C CA . LEU A 1 682 ? -9.198 5.166 48.762 1.00 93.38 682 LEU A CA 1
ATOM 5035 C C . LEU A 1 682 ? -8.320 5.638 49.919 1.00 93.38 682 LEU A C 1
ATOM 5037 O O . LEU A 1 682 ? -7.536 4.863 50.465 1.00 93.38 682 LEU A O 1
ATOM 5041 N N . THR A 1 683 ? -8.493 6.895 50.314 1.00 93.94 683 THR A N 1
ATOM 5042 C CA . THR A 1 683 ? -7.934 7.450 51.549 1.00 93.94 683 THR A CA 1
ATOM 5043 C C . THR A 1 683 ? -9.062 8.045 52.369 1.00 93.94 683 THR A C 1
ATOM 5045 O O . THR A 1 683 ? -9.887 8.793 51.843 1.00 93.94 683 THR A O 1
ATOM 5048 N N . ALA A 1 684 ? -9.086 7.729 53.657 1.00 93.19 684 ALA A N 1
ATOM 5049 C CA . ALA A 1 684 ? -10.089 8.201 54.588 1.00 93.19 684 ALA A CA 1
ATOM 5050 C C . ALA A 1 684 ? -9.441 8.736 55.864 1.00 93.19 684 ALA A C 1
ATOM 5052 O O . ALA A 1 684 ? -8.463 8.178 56.362 1.00 93.19 684 ALA A O 1
ATOM 5053 N N . ILE A 1 685 ? -9.997 9.827 56.380 1.00 94.12 685 ILE A N 1
ATOM 5054 C CA . ILE A 1 685 ? -9.599 10.434 57.651 1.00 94.12 685 ILE A CA 1
ATOM 5055 C C . ILE A 1 685 ? -10.871 10.632 58.458 1.00 94.12 685 ILE A C 1
ATOM 5057 O O . ILE A 1 685 ? -11.827 11.225 57.954 1.00 94.12 685 ILE A O 1
ATOM 5061 N N . GLY A 1 686 ? -10.888 10.152 59.695 1.00 92.25 686 GLY A N 1
ATOM 5062 C CA . GLY A 1 686 ? -12.074 10.232 60.532 1.00 92.25 686 GLY A CA 1
ATOM 5063 C C . GLY A 1 686 ? -11.773 10.420 62.005 1.00 92.25 686 GLY A C 1
ATOM 5064 O O . GLY A 1 686 ? -10.651 10.226 62.472 1.00 92.25 686 GLY A O 1
ATOM 5065 N N . ALA A 1 687 ? -12.818 10.817 62.719 1.00 91.62 687 ALA A N 1
ATOM 5066 C CA . ALA A 1 687 ? -12.827 10.942 64.164 1.00 91.62 687 ALA A CA 1
ATOM 5067 C C . ALA A 1 687 ? -14.133 10.377 64.730 1.00 91.62 687 ALA A C 1
ATOM 5069 O O . ALA A 1 687 ? -15.181 10.437 64.079 1.00 91.62 687 ALA A O 1
ATOM 5070 N N . ASP A 1 688 ? -14.065 9.838 65.939 1.00 89.81 688 ASP A N 1
ATOM 5071 C CA . ASP A 1 688 ? -15.194 9.251 66.655 1.00 89.81 688 ASP A CA 1
ATOM 5072 C C . ASP A 1 688 ? -15.082 9.496 68.161 1.00 89.81 688 ASP A C 1
ATOM 5074 O O . ASP A 1 688 ? -13.999 9.763 68.681 1.00 89.81 688 ASP A O 1
ATOM 5078 N N . THR A 1 689 ? -16.219 9.452 68.851 1.00 88.88 689 THR A N 1
ATOM 5079 C CA . THR A 1 689 ? -16.309 9.704 70.290 1.00 88.88 689 THR A CA 1
ATOM 5080 C C . THR A 1 689 ? -17.361 8.818 70.948 1.00 88.88 689 THR A C 1
ATOM 5082 O O . THR A 1 689 ? -18.352 8.439 70.309 1.00 88.88 689 THR A O 1
ATOM 5085 N N . ASP A 1 690 ? -17.123 8.476 72.211 1.00 85.62 690 ASP A N 1
ATOM 5086 C CA . ASP A 1 690 ? -18.125 7.885 73.093 1.00 85.62 690 ASP A CA 1
ATOM 5087 C C . ASP A 1 690 ? -19.050 8.982 73.643 1.00 85.62 690 ASP A C 1
ATOM 5089 O O . ASP A 1 690 ? -18.628 10.104 73.919 1.00 85.62 690 ASP A O 1
ATOM 5093 N N . PHE A 1 691 ? -20.337 8.673 73.778 1.00 82.00 691 PHE A N 1
ATOM 5094 C CA . PHE A 1 691 ? -21.334 9.602 74.314 1.00 82.00 691 PHE A CA 1
ATOM 5095 C C . PHE A 1 691 ? -21.651 9.277 75.778 1.00 82.00 691 PHE A C 1
ATOM 5097 O O . PHE A 1 691 ? -21.515 8.137 76.213 1.00 82.00 691 PHE A O 1
ATOM 5104 N N . ASP A 1 692 ? -22.236 10.238 76.505 1.00 80.69 692 ASP A N 1
ATOM 5105 C CA . ASP A 1 692 ? -22.785 10.038 77.865 1.00 80.69 692 ASP A CA 1
ATOM 5106 C C . ASP A 1 692 ? -23.880 8.946 77.943 1.00 80.69 692 ASP A C 1
ATOM 5108 O O . ASP A 1 692 ? -24.385 8.620 79.018 1.00 80.69 692 ASP A O 1
ATOM 5112 N N . THR A 1 693 ? -24.280 8.379 76.800 1.00 83.00 693 THR A N 1
ATOM 5113 C CA . THR A 1 693 ? -25.105 7.173 76.709 1.00 83.00 693 THR A CA 1
ATOM 5114 C C . THR A 1 693 ? -24.192 5.941 76.688 1.00 83.00 693 THR A C 1
ATOM 5116 O O . THR A 1 693 ? -23.516 5.723 75.680 1.00 83.00 693 THR A O 1
ATOM 5119 N N . PRO A 1 694 ? -24.188 5.100 77.743 1.00 81.94 694 PRO A N 1
ATOM 5120 C CA . PRO A 1 694 ? -23.322 3.927 77.803 1.00 81.94 694 PRO A CA 1
ATOM 5121 C C . PRO A 1 694 ? -23.477 3.029 76.573 1.00 81.94 694 PRO A C 1
ATOM 5123 O O . PRO A 1 694 ? -24.595 2.702 76.171 1.00 81.94 694 PRO A O 1
ATOM 5126 N N . GLY A 1 695 ? -22.348 2.635 75.983 1.00 80.25 695 GLY A N 1
ATOM 5127 C CA . GLY A 1 695 ? -22.307 1.756 74.816 1.00 80.25 695 GLY A CA 1
ATOM 5128 C C . GLY A 1 695 ? -22.569 2.437 73.469 1.00 80.25 695 GLY A C 1
ATOM 5129 O O . GLY A 1 695 ? -22.610 1.722 72.469 1.00 80.25 695 GLY A O 1
ATOM 5130 N N . LEU A 1 696 ? -22.748 3.766 73.414 1.00 88.06 696 LEU A N 1
ATOM 5131 C CA . LEU A 1 696 ? -22.896 4.527 72.168 1.00 88.06 696 LEU A CA 1
ATOM 5132 C C . LEU A 1 696 ? -21.581 5.205 71.753 1.00 88.06 696 LEU A C 1
ATOM 5134 O O . LEU A 1 696 ? -21.127 6.137 72.414 1.00 88.06 696 LEU A O 1
ATOM 5138 N N . ARG A 1 697 ? -21.064 4.815 70.584 1.00 88.00 697 ARG A N 1
ATOM 5139 C CA . ARG A 1 697 ? -19.966 5.488 69.871 1.00 88.00 697 ARG A CA 1
ATOM 5140 C C . ARG A 1 697 ? -20.467 5.994 68.531 1.00 88.00 697 ARG A C 1
ATOM 5142 O O . ARG A 1 697 ? -21.104 5.232 67.801 1.00 88.00 697 ARG A O 1
ATOM 5149 N N . ALA A 1 698 ? -20.141 7.229 68.163 1.00 90.38 698 ALA A N 1
ATOM 5150 C CA . ALA A 1 698 ? -20.406 7.735 66.818 1.00 90.38 698 ALA A CA 1
ATOM 5151 C C . ALA A 1 698 ? -19.255 8.583 66.277 1.00 90.38 698 ALA A C 1
ATOM 5153 O O . ALA A 1 698 ? -18.462 9.137 67.036 1.00 90.38 698 ALA A O 1
ATOM 5154 N N . GLY A 1 699 ? -19.169 8.684 64.954 1.00 91.25 699 GLY A N 1
ATOM 5155 C CA . GLY A 1 699 ? -18.104 9.414 64.287 1.00 91.25 699 GLY A CA 1
ATOM 5156 C C . GLY A 1 699 ? -18.448 9.891 62.887 1.00 91.25 699 GLY A C 1
ATOM 5157 O O . GLY A 1 699 ? -19.508 9.596 62.327 1.00 91.25 699 GLY A O 1
ATOM 5158 N N . VAL A 1 700 ? -17.506 10.649 62.335 1.00 93.19 700 VAL A N 1
ATOM 5159 C CA . VAL A 1 700 ? -17.539 11.201 60.982 1.00 93.19 700 VAL A CA 1
ATOM 5160 C C . VAL A 1 700 ? -16.201 10.956 60.292 1.00 93.19 700 VAL A C 1
ATOM 5162 O O . VAL A 1 700 ? -15.151 10.934 60.937 1.00 93.19 700 VAL A O 1
ATOM 5165 N N . ALA A 1 701 ? -16.229 10.759 58.979 1.00 93.25 701 ALA A N 1
ATOM 5166 C CA . ALA A 1 701 ? -15.041 10.614 58.156 1.00 93.25 701 ALA A CA 1
ATOM 5167 C C . ALA A 1 701 ? -15.193 11.342 56.823 1.00 93.25 701 ALA A C 1
ATOM 5169 O O . ALA A 1 701 ? -16.284 11.404 56.259 1.00 93.25 701 ALA A O 1
ATOM 5170 N N . TYR A 1 702 ? -14.078 11.856 56.316 1.00 95.44 702 TYR A N 1
ATOM 5171 C CA . TYR A 1 702 ? -13.936 12.336 54.948 1.00 95.44 702 TYR A CA 1
ATOM 5172 C C . TYR A 1 702 ? -13.209 11.278 54.117 1.00 95.44 702 TYR A C 1
ATOM 5174 O O . TYR A 1 702 ? -12.206 10.721 54.570 1.00 95.44 702 TYR A O 1
ATOM 5182 N N . THR A 1 703 ? -13.690 11.025 52.902 1.00 94.06 703 THR A N 1
ATOM 5183 C CA . THR A 1 703 ? -13.110 10.060 51.965 1.00 94.06 703 THR A CA 1
ATOM 5184 C C . THR A 1 703 ? -12.687 10.743 50.669 1.00 94.06 703 THR A C 1
ATOM 5186 O O . THR A 1 703 ? -13.352 11.638 50.153 1.00 94.06 703 THR A O 1
ATOM 5189 N N . ASN A 1 704 ? -11.562 10.306 50.114 1.00 95.56 704 ASN A N 1
ATOM 5190 C CA . ASN A 1 704 ? -11.105 10.692 48.787 1.00 95.56 704 ASN A CA 1
ATOM 5191 C C . ASN A 1 704 ? -10.726 9.428 48.017 1.00 95.56 704 ASN A C 1
ATOM 5193 O O . ASN A 1 704 ? -9.819 8.703 48.431 1.00 95.56 704 ASN A O 1
ATOM 5197 N N . SER A 1 705 ? -11.408 9.186 46.899 1.00 94.31 705 SER A N 1
ATOM 5198 C CA . SER A 1 705 ? -11.224 8.000 46.063 1.00 94.31 705 SER A CA 1
ATOM 5199 C C . SER A 1 705 ? -10.775 8.393 44.660 1.00 94.31 705 SER A C 1
ATOM 5201 O O . SER A 1 705 ? -11.332 9.309 44.054 1.00 94.31 705 SER A O 1
ATOM 5203 N N . GLN A 1 706 ? -9.792 7.677 44.125 1.00 96.50 706 GLN A N 1
ATOM 5204 C CA . GLN A 1 706 ? -9.433 7.725 42.714 1.00 96.50 706 GLN A CA 1
ATOM 5205 C C . GLN A 1 706 ? -9.678 6.356 42.094 1.00 96.50 706 GLN A C 1
ATOM 5207 O O . GLN A 1 706 ? -9.115 5.364 42.555 1.00 96.50 706 GLN A O 1
ATOM 5212 N N . ILE A 1 707 ? -10.488 6.329 41.044 1.00 96.75 707 ILE A N 1
ATOM 5213 C CA . ILE A 1 707 ? -10.789 5.135 40.264 1.00 96.75 707 ILE A CA 1
ATOM 5214 C C . ILE A 1 707 ? -10.102 5.283 38.912 1.00 96.75 707 ILE A C 1
ATOM 5216 O O . ILE A 1 707 ? -10.216 6.326 38.263 1.00 96.75 707 ILE A O 1
ATOM 5220 N N . LYS A 1 708 ? -9.385 4.248 38.496 1.00 97.56 708 LYS A N 1
ATOM 5221 C CA . LYS A 1 708 ? -8.863 4.110 37.137 1.00 97.56 708 LYS A CA 1
ATOM 5222 C C . LYS A 1 708 ? -9.387 2.809 36.570 1.00 97.56 708 LYS A C 1
ATOM 5224 O O . LYS A 1 708 ? -9.267 1.795 37.248 1.00 97.56 708 LYS A O 1
ATOM 5229 N N . ALA A 1 709 ? -9.962 2.846 35.377 1.00 96.25 709 ALA A N 1
ATOM 5230 C CA . ALA A 1 709 ? -10.432 1.648 34.701 1.00 96.25 709 ALA A CA 1
ATOM 5231 C C . ALA A 1 709 ? -9.963 1.631 33.249 1.00 96.25 709 ALA A C 1
ATOM 5233 O O . ALA A 1 709 ? -10.025 2.654 32.566 1.00 96.25 709 ALA A O 1
ATOM 5234 N N . ASP A 1 710 ? -9.531 0.460 32.803 1.00 95.50 710 ASP A N 1
ATOM 5235 C CA . ASP A 1 710 ? -9.163 0.158 31.428 1.00 95.50 710 ASP A CA 1
ATOM 5236 C C . ASP A 1 710 ? -10.160 -0.873 30.887 1.00 95.50 710 ASP A C 1
ATOM 5238 O O . ASP A 1 710 ? -10.342 -1.951 31.461 1.00 95.50 710 ASP A O 1
ATOM 5242 N N . TYR A 1 711 ? -10.830 -0.532 29.792 1.00 91.75 711 TYR A N 1
ATOM 5243 C CA . TYR A 1 711 ? -11.813 -1.381 29.128 1.00 91.75 711 TYR A CA 1
ATOM 5244 C C . TYR A 1 711 ? -11.146 -2.109 27.962 1.00 91.75 711 TYR A C 1
ATOM 5246 O O . TYR A 1 711 ? -10.305 -1.551 27.257 1.00 91.75 711 TYR A O 1
ATOM 5254 N N . GLN A 1 712 ? -11.520 -3.365 27.744 1.00 87.69 712 GLN A N 1
ATOM 5255 C CA . GLN A 1 712 ? -10.967 -4.167 26.657 1.00 87.69 712 GLN A CA 1
ATOM 5256 C C . GLN A 1 712 ? -11.293 -3.571 25.275 1.00 87.69 712 GLN A C 1
ATOM 5258 O O . GLN A 1 712 ? -12.278 -2.852 25.090 1.00 87.69 712 GLN A O 1
ATOM 5263 N N . GLY A 1 713 ? -10.452 -3.893 24.288 1.00 81.12 713 GLY A N 1
ATOM 5264 C CA . GLY A 1 713 ? -10.622 -3.454 22.903 1.00 81.12 713 GLY A CA 1
ATOM 5265 C C . GLY A 1 713 ? -10.613 -1.930 22.759 1.00 81.12 713 GLY A C 1
ATOM 5266 O O . GLY A 1 713 ? -9.750 -1.236 23.289 1.00 81.12 713 GLY A O 1
ATOM 5267 N N . SER A 1 714 ? -11.591 -1.408 22.030 1.00 79.25 714 SER A N 1
ATOM 5268 C CA . SER A 1 714 ? -11.797 0.022 21.763 1.00 79.25 714 SER A CA 1
ATOM 5269 C C . SER A 1 714 ? -12.549 0.770 22.873 1.00 79.25 714 SER A C 1
ATOM 5271 O O . SER A 1 714 ? -12.823 1.963 22.725 1.00 79.25 714 SER A O 1
ATOM 5273 N N . GLY A 1 715 ? -12.878 0.100 23.986 1.00 80.44 715 GLY A N 1
ATOM 5274 C CA . GLY A 1 715 ? -13.576 0.706 25.125 1.00 80.44 715 GLY A CA 1
ATOM 5275 C C . GLY A 1 715 ? -12.778 1.811 25.828 1.00 80.44 715 GLY A C 1
ATOM 5276 O O . GLY A 1 715 ? -13.373 2.687 26.453 1.00 80.44 715 GLY A O 1
ATOM 5277 N N . GLY A 1 716 ? -11.449 1.807 25.677 1.00 91.00 716 GLY A N 1
ATOM 5278 C CA . GLY A 1 716 ? -10.561 2.870 26.144 1.00 91.00 716 GLY A CA 1
ATOM 5279 C C . GLY A 1 716 ? -10.341 2.866 27.657 1.00 91.00 716 GLY A C 1
ATOM 5280 O O . GLY A 1 716 ? -10.227 1.804 28.262 1.00 91.00 716 GLY A O 1
ATOM 5281 N N . ASN A 1 717 ? -10.242 4.045 28.275 1.00 94.94 717 ASN A N 1
ATOM 5282 C CA . ASN A 1 717 ? -9.996 4.183 29.712 1.00 94.94 717 ASN A CA 1
ATOM 5283 C C . ASN A 1 717 ? -10.806 5.304 30.364 1.00 94.94 717 ASN A C 1
ATOM 5285 O O . ASN A 1 717 ? -11.150 6.305 29.733 1.00 94.94 717 ASN A O 1
ATOM 5289 N N . SER A 1 718 ? -11.093 5.135 31.653 1.00 95.75 718 SER A N 1
ATOM 5290 C CA . SER A 1 718 ? -11.785 6.132 32.467 1.00 95.75 718 SER A CA 1
ATOM 5291 C C . SER A 1 718 ? -11.022 6.466 33.742 1.00 95.75 718 SER A C 1
ATOM 5293 O O . SER A 1 718 ? -10.510 5.577 34.429 1.00 95.75 718 SER A O 1
ATOM 5295 N N . GLU A 1 719 ? -11.000 7.751 34.095 1.00 96.50 719 GLU A N 1
ATOM 5296 C CA . GLU A 1 719 ? -10.505 8.231 35.384 1.00 96.50 719 GLU A CA 1
ATOM 5297 C C . GLU A 1 719 ? -11.603 8.964 36.156 1.00 96.50 719 GLU A C 1
ATOM 5299 O O . GLU A 1 719 ? -12.123 9.991 35.717 1.00 96.50 719 GLU A O 1
ATOM 5304 N N . ASN A 1 720 ? -11.862 8.486 37.369 1.00 94.56 720 ASN A N 1
ATOM 5305 C CA . ASN A 1 720 ? -12.909 8.975 38.251 1.00 94.56 720 ASN A CA 1
ATOM 5306 C C . ASN A 1 720 ? -12.296 9.507 39.553 1.00 94.56 720 ASN A C 1
ATOM 5308 O O . ASN A 1 720 ? -11.430 8.869 40.160 1.00 94.56 720 ASN A O 1
ATOM 5312 N N . LYS A 1 721 ? -12.733 10.688 40.001 1.00 95.31 721 LYS A N 1
ATOM 5313 C CA . LYS A 1 721 ? -12.306 11.282 41.281 1.00 95.31 721 LYS A CA 1
ATOM 5314 C C . LYS A 1 721 ? -13.525 11.563 42.140 1.00 95.31 721 LYS A C 1
ATOM 5316 O O . LYS A 1 721 ? -14.334 12.407 41.764 1.00 95.31 721 LYS A O 1
ATOM 5321 N N . LEU A 1 722 ? -13.619 10.882 43.278 1.00 95.31 722 LEU A N 1
ATOM 5322 C CA . LEU A 1 722 ? -14.754 10.951 44.195 1.00 95.31 722 LEU A CA 1
ATOM 5323 C C . LEU A 1 722 ? -14.313 11.524 45.545 1.00 95.31 722 LEU A C 1
ATOM 5325 O O . LEU A 1 722 ? -13.294 11.110 46.101 1.00 95.31 722 LEU A O 1
ATOM 5329 N N . GLN A 1 723 ? -15.098 12.444 46.089 1.00 95.56 723 GLN A N 1
ATOM 5330 C CA . GLN A 1 723 ? -14.948 12.993 47.434 1.00 95.56 723 GLN A CA 1
ATOM 5331 C C . GLN A 1 723 ? -16.202 12.669 48.228 1.00 95.56 723 GLN A C 1
ATOM 5333 O O . GLN A 1 723 ? -17.305 12.855 47.719 1.00 95.56 723 GLN A O 1
ATOM 5338 N N . GLY A 1 724 ? -16.051 12.199 49.458 1.00 94.44 724 GLY A N 1
ATOM 5339 C CA . GLY A 1 724 ? -17.184 11.757 50.251 1.00 94.44 724 GLY A CA 1
ATOM 5340 C C . GLY A 1 724 ? -17.101 12.107 51.723 1.00 94.44 724 GLY A C 1
ATOM 5341 O O . GLY A 1 724 ? -16.060 12.494 52.256 1.00 94.44 724 GLY A O 1
ATOM 5342 N N . VAL A 1 725 ? -18.251 11.980 52.373 1.00 94.25 725 VAL A N 1
ATOM 5343 C CA . VAL A 1 725 ? -18.435 12.132 53.813 1.00 94.25 725 VAL A CA 1
ATOM 5344 C C . VAL A 1 725 ? -19.233 10.935 54.305 1.00 94.25 725 VAL A C 1
ATOM 5346 O O . VAL A 1 725 ? -20.221 10.543 53.688 1.00 94.25 725 VAL A O 1
ATOM 5349 N N . MET A 1 726 ? -18.819 10.361 55.428 1.00 91.88 726 MET A N 1
ATOM 5350 C CA . MET A 1 726 ? -19.525 9.268 56.082 1.00 91.88 726 MET A CA 1
ATOM 5351 C C . MET A 1 726 ? -19.768 9.597 57.546 1.00 91.88 726 MET A C 1
ATOM 5353 O O . MET A 1 726 ? -18.876 10.098 58.227 1.00 91.88 726 MET A O 1
ATOM 5357 N N . THR A 1 727 ? -20.952 9.259 58.041 1.00 92.94 727 THR A N 1
ATOM 5358 C CA . THR A 1 727 ? -21.262 9.199 59.469 1.00 92.94 727 THR A CA 1
ATOM 5359 C C . THR A 1 727 ? -21.549 7.761 59.867 1.00 92.94 727 THR A C 1
ATOM 5361 O O . THR A 1 727 ? -22.064 6.967 59.079 1.00 92.94 727 THR A O 1
ATOM 5364 N N . TYR A 1 728 ? -21.169 7.392 61.082 1.00 91.19 728 TYR A N 1
ATOM 5365 C CA . TYR A 1 728 ? -21.276 6.016 61.553 1.00 91.19 728 TYR A CA 1
ATOM 5366 C C . TYR A 1 728 ? -21.498 5.977 63.056 1.00 91.19 728 TYR A C 1
ATOM 5368 O O . TYR A 1 728 ? -21.041 6.861 63.781 1.00 91.19 728 TYR A O 1
ATOM 5376 N N . ALA A 1 729 ? -22.204 4.952 63.524 1.00 90.62 729 ALA A N 1
ATOM 5377 C CA . ALA A 1 729 ? -22.464 4.752 64.940 1.00 90.62 729 ALA A CA 1
ATOM 5378 C C . ALA A 1 729 ? -22.592 3.270 65.290 1.00 90.62 729 ALA A C 1
ATOM 5380 O O . ALA A 1 729 ? -23.088 2.474 64.490 1.00 90.62 729 ALA A O 1
ATOM 5381 N N . ARG A 1 730 ? -22.192 2.920 66.512 1.00 89.38 730 ARG A N 1
ATOM 5382 C CA . ARG A 1 730 ? -22.440 1.623 67.147 1.00 89.38 730 ARG A CA 1
ATOM 5383 C C . ARG A 1 730 ? -23.067 1.847 68.511 1.00 89.38 730 ARG A C 1
ATOM 5385 O O . ARG A 1 730 ? -22.594 2.677 69.280 1.00 89.38 730 ARG A O 1
ATOM 5392 N N . TYR A 1 731 ? -24.108 1.079 68.793 1.00 90.50 731 TYR A N 1
ATOM 5393 C CA . TYR A 1 731 ? -24.795 1.039 70.068 1.00 90.50 731 TYR A CA 1
ATOM 5394 C C . TYR A 1 731 ? -24.809 -0.393 70.608 1.00 90.50 731 TYR A C 1
ATOM 5396 O O . TYR A 1 731 ? -25.407 -1.289 70.005 1.00 90.50 731 TYR A O 1
ATOM 5404 N N . ASN A 1 732 ? -24.135 -0.614 71.734 1.00 88.88 732 ASN A N 1
ATOM 5405 C CA . ASN A 1 732 ? -24.143 -1.886 72.451 1.00 88.88 732 ASN A CA 1
ATOM 5406 C C . ASN A 1 732 ? -25.390 -1.940 73.353 1.00 88.88 732 ASN A C 1
ATOM 5408 O O . ASN A 1 732 ? -25.465 -1.251 74.368 1.00 88.88 732 ASN A O 1
ATOM 5412 N N . LEU A 1 733 ? -26.384 -2.739 72.954 1.00 88.25 733 LEU A N 1
ATOM 5413 C CA . LEU A 1 733 ? -27.646 -2.946 73.678 1.00 88.25 733 LEU A CA 1
ATOM 5414 C C . LEU A 1 733 ? -27.421 -3.706 74.992 1.00 88.25 733 LEU A C 1
ATOM 5416 O O . LEU A 1 733 ? -28.059 -3.426 76.004 1.00 88.25 733 LEU A O 1
ATOM 5420 N N . THR A 1 734 ? -26.516 -4.682 74.949 1.00 87.81 734 THR A N 1
ATOM 5421 C CA . THR A 1 734 ? -25.944 -5.395 76.098 1.00 87.81 734 THR A CA 1
ATOM 5422 C C . THR A 1 734 ? -24.430 -5.502 75.870 1.00 87.81 734 THR A C 1
ATOM 5424 O O . THR A 1 734 ? -23.962 -5.127 74.791 1.00 87.81 734 THR A O 1
ATOM 5427 N N . PRO A 1 735 ? -23.634 -6.009 76.830 1.00 82.69 735 PRO A N 1
ATOM 5428 C CA . PRO A 1 735 ? -22.218 -6.290 76.579 1.00 82.69 735 PRO A CA 1
ATOM 5429 C C . PRO A 1 735 ? -21.980 -7.202 75.361 1.00 82.69 735 PRO A C 1
ATOM 5431 O O . PRO A 1 735 ? -20.942 -7.110 74.715 1.00 82.69 735 PRO A O 1
ATOM 5434 N N . GLU A 1 736 ? -22.950 -8.056 75.027 1.00 88.69 736 GLU A N 1
ATOM 5435 C CA . GLU A 1 736 ? -22.877 -9.020 73.932 1.00 88.69 736 GLU A CA 1
ATOM 5436 C C . GLU A 1 736 ? -23.635 -8.574 72.670 1.00 88.69 736 GLU A C 1
ATOM 5438 O O . GLU A 1 736 ? -23.188 -8.839 71.558 1.00 88.69 736 GLU A O 1
ATOM 5443 N N . TRP A 1 737 ? -24.788 -7.911 72.797 1.00 92.12 737 TRP A N 1
ATOM 5444 C CA . TRP A 1 737 ? -25.609 -7.494 71.652 1.00 92.12 737 TRP A CA 1
ATOM 5445 C C . TRP A 1 737 ? -25.283 -6.080 71.193 1.00 92.12 737 TRP A C 1
ATOM 5447 O O . TRP A 1 737 ? -25.315 -5.141 71.988 1.00 92.12 737 TRP A O 1
ATOM 5457 N N . TYR A 1 738 ? -25.109 -5.893 69.885 1.00 90.25 738 TYR A N 1
ATOM 5458 C CA . TYR A 1 738 ? -24.908 -4.568 69.308 1.00 90.25 738 TYR A CA 1
ATOM 5459 C C . TYR A 1 738 ? -25.732 -4.328 68.042 1.00 90.25 738 TYR A C 1
ATOM 5461 O O . TYR A 1 738 ? -26.089 -5.242 67.290 1.00 90.25 738 TYR A O 1
ATOM 5469 N N . VAL A 1 739 ? -26.002 -3.051 67.794 1.00 92.06 739 VAL A N 1
ATOM 5470 C CA . VAL A 1 739 ? -26.507 -2.528 66.526 1.00 92.06 739 VAL A CA 1
ATOM 5471 C C . VAL A 1 739 ? -25.531 -1.467 66.057 1.00 92.06 739 VAL A C 1
ATOM 5473 O O . VAL A 1 739 ? -25.096 -0.627 66.838 1.00 92.06 739 VAL A O 1
ATOM 5476 N N . GLN A 1 740 ? -25.175 -1.488 64.782 1.00 90.88 740 GLN A N 1
ATOM 5477 C CA . GLN A 1 740 ? -24.376 -0.425 64.196 1.00 90.88 740 GLN A CA 1
ATOM 5478 C C . GLN A 1 740 ? -24.855 -0.091 62.795 1.00 90.88 740 GLN A C 1
ATOM 5480 O O . GLN A 1 740 ? -25.515 -0.892 62.131 1.00 90.88 740 GLN A O 1
ATOM 5485 N N . GLY A 1 741 ? -24.472 1.083 62.329 1.00 90.56 741 GLY A N 1
ATOM 5486 C CA . GLY A 1 741 ? -24.766 1.496 60.976 1.00 90.56 741 GLY A CA 1
ATOM 5487 C C . GLY A 1 741 ? -23.913 2.659 60.521 1.00 90.56 741 GLY A C 1
ATOM 5488 O O . GLY A 1 741 ? -23.200 3.284 61.310 1.00 90.56 741 GLY A O 1
ATOM 5489 N N . ASN A 1 742 ? -23.999 2.927 59.227 1.00 91.50 742 ASN A N 1
ATOM 5490 C CA . ASN A 1 742 ? -23.381 4.080 58.603 1.00 91.50 742 ASN A CA 1
ATOM 5491 C C . ASN A 1 742 ? -24.319 4.702 57.562 1.00 91.50 742 ASN A C 1
ATOM 5493 O O . ASN A 1 742 ? -25.246 4.051 57.069 1.00 91.50 742 ASN A O 1
ATOM 5497 N N . LEU A 1 743 ? -24.052 5.967 57.262 1.00 93.69 743 LEU A N 1
ATOM 5498 C CA . LEU A 1 743 ? -24.597 6.699 56.133 1.00 93.69 743 LEU A CA 1
ATOM 5499 C C . LEU A 1 743 ? -23.435 7.409 55.438 1.00 93.69 743 LEU A C 1
ATOM 5501 O O . LEU A 1 743 ? -22.721 8.192 56.066 1.00 93.69 743 LEU A O 1
ATOM 5505 N N . SER A 1 744 ? -23.243 7.145 54.153 1.00 93.25 744 SER A N 1
ATOM 5506 C CA . SER A 1 744 ? -22.189 7.737 53.339 1.00 93.25 744 SER A CA 1
ATOM 5507 C C . SER A 1 744 ? -22.747 8.444 52.113 1.00 93.25 744 SER A C 1
ATOM 5509 O O . SER A 1 744 ? -23.772 8.063 51.543 1.00 93.25 744 SER A O 1
ATOM 5511 N N . TYR A 1 745 ? -22.039 9.498 51.730 1.00 95.50 745 TYR A N 1
ATOM 5512 C CA . TYR A 1 745 ? -22.246 10.260 50.514 1.00 95.50 745 TYR A CA 1
ATOM 5513 C C . TYR A 1 745 ? -20.914 10.426 49.799 1.00 95.50 745 TYR A C 1
ATOM 5515 O O . TYR A 1 745 ? -19.907 10.708 50.447 1.00 95.50 745 TYR A O 1
ATOM 5523 N N . GLN A 1 746 ? -20.912 10.318 48.476 1.00 94.75 746 GLN A N 1
ATOM 5524 C CA . GLN A 1 746 ? -19.772 10.651 47.635 1.00 94.75 746 GLN A CA 1
ATOM 5525 C C . GLN A 1 746 ? -20.219 11.391 46.374 1.00 94.75 746 GLN A C 1
ATOM 5527 O O . GLN A 1 746 ? -21.230 11.046 45.775 1.00 94.75 746 GLN A O 1
ATOM 5532 N N . HIS A 1 747 ? -19.435 12.376 45.952 1.00 96.88 747 HIS A N 1
ATOM 5533 C CA . HIS A 1 747 ? -19.636 13.132 44.722 1.00 96.88 747 HIS A CA 1
ATOM 5534 C C . HIS A 1 747 ? -18.357 13.146 43.894 1.00 96.88 747 HIS A C 1
ATOM 5536 O O . HIS A 1 747 ? -17.253 13.231 44.440 1.00 96.88 747 HIS A O 1
ATOM 5542 N N . GLY A 1 748 ? -18.487 13.132 42.572 1.00 95.62 748 GLY A N 1
ATOM 5543 C CA . GLY A 1 748 ? -17.330 13.256 41.707 1.00 95.62 748 GLY A CA 1
ATOM 5544 C C . GLY A 1 748 ? -17.638 13.400 40.231 1.00 95.62 748 GLY A C 1
ATOM 5545 O O . GLY A 1 748 ? -18.761 13.692 39.818 1.00 95.62 748 GLY A O 1
ATOM 5546 N N . ARG A 1 749 ? -16.582 13.238 39.436 1.00 93.69 749 ARG A N 1
ATOM 5547 C CA . ARG A 1 749 ? -16.633 13.347 37.982 1.00 93.69 749 ARG A CA 1
ATOM 5548 C C . ARG A 1 749 ? -15.777 12.271 37.336 1.00 93.69 749 ARG A C 1
ATOM 5550 O O . ARG A 1 749 ? -14.600 12.134 37.687 1.00 93.69 749 ARG A O 1
ATOM 5557 N N . ASP A 1 750 ? -16.364 11.627 36.342 1.00 91.19 750 ASP A N 1
ATOM 5558 C CA . ASP A 1 750 ? -15.714 10.697 35.439 1.00 91.19 750 ASP A CA 1
ATOM 5559 C C . ASP A 1 750 ? -15.205 11.415 34.191 1.00 91.19 750 ASP A C 1
ATOM 5561 O O . ASP A 1 750 ? -15.794 12.396 33.710 1.00 91.19 750 ASP A O 1
ATOM 5565 N N . LYS A 1 751 ? -14.094 10.915 33.661 1.00 95.81 751 LYS A N 1
ATOM 5566 C CA . LYS A 1 751 ? -13.591 11.257 32.337 1.00 95.81 751 LYS A CA 1
ATOM 5567 C C . LYS A 1 751 ? -13.294 9.968 31.596 1.00 95.81 751 LYS A C 1
ATOM 5569 O O . LYS A 1 751 ? -12.304 9.313 31.919 1.00 95.81 751 LYS A O 1
ATOM 5574 N N . LEU A 1 752 ? -14.084 9.682 30.570 1.00 95.56 752 LEU A N 1
ATOM 5575 C CA . LEU A 1 752 ? -13.890 8.548 29.679 1.00 95.56 752 LEU A CA 1
ATOM 5576 C C . LEU A 1 752 ? -13.213 9.012 28.386 1.00 95.56 752 LEU A C 1
ATOM 5578 O O . LEU A 1 752 ? -13.585 10.031 27.793 1.00 95.56 752 LEU A O 1
ATOM 5582 N N . LYS A 1 753 ? -12.217 8.251 27.940 1.00 95.56 753 LYS A N 1
ATOM 5583 C CA . LYS A 1 753 ? -11.594 8.371 26.622 1.00 95.56 753 LYS A CA 1
ATOM 5584 C C . LYS A 1 753 ? -11.688 7.030 25.918 1.00 95.56 753 LYS A C 1
ATOM 5586 O O . LYS A 1 753 ? -11.299 6.022 26.494 1.00 95.56 753 LYS A O 1
ATOM 5591 N N . ARG A 1 754 ? -12.157 7.024 24.675 1.00 93.56 754 ARG A N 1
ATOM 5592 C CA . ARG A 1 754 ? -12.320 5.825 23.842 1.00 93.56 754 ARG A CA 1
ATOM 5593 C C . ARG A 1 754 ? -11.954 6.121 22.391 1.00 93.56 754 ARG A C 1
ATOM 5595 O O . ARG A 1 754 ? -11.738 7.280 22.036 1.00 93.56 754 ARG A O 1
ATOM 5602 N N . SER A 1 755 ? -11.921 5.087 21.562 1.00 92.19 755 SER A N 1
ATOM 5603 C CA . SER A 1 755 ? -11.667 5.229 20.127 1.00 92.19 755 SER A CA 1
ATOM 5604 C C . SER A 1 755 ? -12.830 4.682 19.315 1.00 92.19 755 SER A C 1
ATOM 5606 O O . SER A 1 755 ? -13.413 3.665 19.682 1.00 92.19 755 SER A O 1
ATOM 5608 N N . ILE A 1 756 ? -13.150 5.354 18.212 1.00 92.38 756 ILE A N 1
ATOM 5609 C CA . ILE A 1 756 ? -14.026 4.831 17.161 1.00 92.38 756 ILE A CA 1
ATOM 5610 C C . ILE A 1 756 ? -13.135 4.330 16.030 1.00 92.38 756 ILE A C 1
ATOM 5612 O O . ILE A 1 756 ? -12.207 5.027 15.621 1.00 92.38 756 ILE A O 1
ATOM 5616 N N . LEU A 1 757 ? -13.401 3.106 15.577 1.00 91.12 757 LEU A N 1
ATOM 5617 C CA . LEU A 1 757 ? -12.623 2.401 14.565 1.00 91.12 757 LEU A CA 1
ATOM 5618 C C . LEU A 1 757 ? -13.518 2.158 13.345 1.00 91.12 757 LEU A C 1
ATOM 5620 O O . LEU A 1 757 ? -14.401 1.301 13.388 1.00 91.12 757 LEU A O 1
ATOM 5624 N N . LEU A 1 758 ? -13.309 2.937 12.285 1.00 86.56 758 LEU A N 1
ATOM 5625 C CA . LEU A 1 758 ? -13.929 2.734 10.972 1.00 86.56 758 LEU A CA 1
ATOM 5626 C C . LEU A 1 758 ? -12.811 2.538 9.940 1.00 86.56 758 LEU A C 1
ATOM 5628 O O . LEU A 1 758 ? -12.139 1.512 9.989 1.00 86.56 758 LEU A O 1
ATOM 5632 N N . ASP A 1 759 ? -12.598 3.514 9.056 1.00 74.69 759 ASP A N 1
ATOM 5633 C CA . ASP A 1 759 ? -11.448 3.562 8.140 1.00 74.69 759 ASP A CA 1
ATOM 5634 C C . ASP A 1 759 ? -10.232 4.218 8.827 1.00 74.69 759 ASP A C 1
ATOM 5636 O O . ASP A 1 759 ? -9.117 3.708 8.780 1.00 74.69 759 ASP A O 1
ATOM 5640 N N . ASP A 1 760 ? -10.496 5.276 9.605 1.00 80.12 760 ASP A N 1
ATOM 5641 C CA . ASP A 1 760 ? -9.537 5.942 10.489 1.00 80.12 760 ASP A CA 1
ATOM 5642 C C . ASP A 1 760 ? -9.842 5.688 11.975 1.00 80.12 760 ASP A C 1
ATOM 5644 O O . ASP A 1 760 ? -10.951 5.303 12.369 1.00 80.12 760 ASP A O 1
ATOM 5648 N N . VAL A 1 761 ? -8.841 5.950 12.822 1.00 87.56 761 VAL A N 1
ATOM 5649 C CA . VAL A 1 761 ? -8.975 5.922 14.284 1.00 87.56 761 VAL A CA 1
ATOM 5650 C C . VAL A 1 761 ? -9.329 7.312 14.799 1.00 87.56 761 VAL A C 1
ATOM 5652 O O . VAL A 1 761 ? -8.507 8.228 14.762 1.00 87.56 761 VAL A O 1
ATOM 5655 N N . GLU A 1 762 ? -10.520 7.460 15.375 1.00 90.88 762 GLU A N 1
ATOM 5656 C CA . GLU A 1 762 ? -10.964 8.725 15.962 1.00 90.88 762 GLU A CA 1
ATOM 5657 C C . GLU A 1 762 ? -10.961 8.667 17.486 1.00 90.88 762 GLU A C 1
ATOM 5659 O O . GLU A 1 762 ? -11.616 7.821 18.100 1.00 90.88 762 GLU A O 1
ATOM 5664 N N . ALA A 1 763 ? -10.243 9.596 18.116 1.00 91.94 763 ALA A N 1
ATOM 5665 C CA . ALA A 1 763 ? -10.241 9.735 19.564 1.00 91.94 763 ALA A CA 1
ATOM 5666 C C . ALA A 1 763 ? -11.495 10.478 20.035 1.00 91.94 763 ALA A C 1
ATOM 5668 O O . ALA A 1 763 ? -11.779 11.596 19.603 1.00 91.94 763 ALA A O 1
ATOM 5669 N N . VAL A 1 764 ? -12.209 9.872 20.978 1.00 93.94 764 VAL A N 1
ATOM 5670 C CA . VAL A 1 764 ? -13.441 10.410 21.544 1.00 93.94 764 VAL A CA 1
ATOM 5671 C C . VAL A 1 764 ? -13.301 10.553 23.052 1.00 93.94 764 VAL A C 1
ATOM 5673 O O . VAL A 1 764 ? -12.765 9.674 23.727 1.00 93.94 764 VAL A O 1
ATOM 5676 N N . SER A 1 765 ? -13.784 11.668 23.600 1.00 95.06 765 SER A N 1
ATOM 5677 C CA . SER A 1 765 ? -13.761 11.901 25.046 1.00 95.06 765 SER A CA 1
ATOM 5678 C C . SER A 1 765 ? -15.043 12.522 25.572 1.00 95.06 765 SER A C 1
ATOM 5680 O O . SER A 1 765 ? -15.694 13.311 24.883 1.00 95.06 765 SER A O 1
ATOM 5682 N N . SER A 1 766 ? -15.372 12.189 26.815 1.00 95.75 766 SER A N 1
ATOM 5683 C CA . SER A 1 766 ? -16.568 12.657 27.505 1.00 95.75 766 SER A CA 1
ATOM 5684 C C . SER A 1 766 ? -16.317 12.821 29.003 1.00 95.75 766 SER A C 1
ATOM 5686 O O . SER A 1 766 ? -15.275 12.441 29.545 1.00 95.75 766 SER A O 1
ATOM 5688 N N . SER A 1 767 ? -17.268 13.458 29.683 1.00 94.94 767 SER A N 1
ATOM 5689 C CA . SER A 1 767 ? -17.238 13.608 31.131 1.00 94.94 767 SER A CA 1
ATOM 5690 C C . SER A 1 767 ? -18.649 13.588 31.699 1.00 94.94 767 SER A C 1
ATOM 5692 O O . SER A 1 767 ? -19.539 14.217 31.129 1.00 94.94 767 SER A O 1
ATOM 5694 N N . THR A 1 768 ? -18.830 12.903 32.826 1.00 94.19 768 THR A N 1
ATOM 5695 C CA . THR A 1 768 ? -20.101 12.830 33.559 1.00 94.19 768 THR A CA 1
ATOM 5696 C C . THR A 1 768 ? -19.877 13.052 35.055 1.00 94.19 768 THR A C 1
ATOM 5698 O O . THR A 1 768 ? -18.797 12.770 35.574 1.00 94.19 768 THR A O 1
ATOM 5701 N N . SER A 1 769 ? -20.858 13.623 35.752 1.00 96.06 769 SER A N 1
ATOM 5702 C CA . SER A 1 769 ? -20.857 13.728 37.217 1.00 96.06 769 SER A CA 1
ATOM 5703 C C . SER A 1 769 ? -21.536 12.520 37.851 1.00 96.06 769 SER A C 1
ATOM 5705 O O . SER A 1 769 ? -22.435 11.940 37.254 1.00 96.06 769 SER A O 1
ATOM 5707 N N . SER A 1 770 ? -21.166 12.179 39.079 1.00 95.94 770 SER A N 1
ATOM 5708 C CA . SER A 1 770 ? -21.808 11.095 39.825 1.00 95.94 770 SER A CA 1
ATOM 5709 C C . SER A 1 770 ? -22.020 11.467 41.287 1.00 95.94 770 SER A C 1
ATOM 5711 O O . SER A 1 770 ? -21.093 11.976 41.924 1.00 95.94 770 SER A O 1
ATOM 5713 N N . ASP A 1 771 ? -23.184 11.116 41.821 1.00 96.50 771 ASP A N 1
ATOM 5714 C CA . ASP A 1 771 ? -23.575 11.263 43.220 1.00 96.50 771 ASP A CA 1
ATOM 5715 C C . ASP A 1 771 ? -23.981 9.895 43.778 1.00 96.50 771 ASP A C 1
ATOM 5717 O O . ASP A 1 771 ? -24.884 9.241 43.264 1.00 96.50 771 ASP A O 1
ATOM 5721 N N . GLY A 1 772 ? -23.308 9.438 44.829 1.00 96.12 772 GLY A N 1
ATOM 5722 C CA . GLY A 1 772 ? -23.550 8.145 45.458 1.00 96.12 772 GLY A CA 1
ATOM 5723 C C . GLY A 1 772 ? -23.957 8.305 46.915 1.00 96.12 772 GLY A C 1
ATOM 5724 O O . GLY A 1 772 ? -23.276 8.989 47.672 1.00 96.12 772 GLY A O 1
ATOM 5725 N N . TRP A 1 773 ? -25.032 7.637 47.314 1.00 95.75 773 TRP A N 1
ATOM 5726 C CA . TRP A 1 773 ? -25.492 7.527 48.693 1.00 95.75 773 TRP A CA 1
ATOM 5727 C C . TRP A 1 773 ? -25.538 6.068 49.107 1.00 95.75 773 TRP A C 1
ATOM 5729 O O . TRP A 1 773 ? -25.979 5.207 48.344 1.00 95.75 773 TRP A O 1
ATOM 5739 N N . GLN A 1 774 ? -25.144 5.775 50.337 1.00 94.62 774 GLN A N 1
ATOM 5740 C CA . GLN A 1 774 ? -25.238 4.423 50.853 1.00 94.62 774 GLN A CA 1
ATOM 5741 C C . GLN A 1 774 ? -25.526 4.423 52.348 1.00 94.62 774 GLN A C 1
ATOM 5743 O O . GLN A 1 774 ? -24.962 5.198 53.110 1.00 94.62 774 GLN A O 1
ATOM 5748 N N . GLY A 1 775 ? -26.441 3.554 52.760 1.00 93.75 775 GLY A N 1
ATOM 5749 C CA . GLY A 1 775 ? -26.791 3.335 54.153 1.00 93.75 775 GLY A CA 1
ATOM 5750 C C . GLY A 1 775 ? -26.702 1.857 54.488 1.00 93.75 775 GLY A C 1
ATOM 5751 O O . GLY A 1 775 ? -27.140 1.008 53.710 1.00 93.75 775 GLY A O 1
ATOM 5752 N N . LEU A 1 776 ? -26.155 1.545 55.654 1.00 92.00 776 LEU A N 1
ATOM 5753 C CA . LEU A 1 776 ? -26.065 0.185 56.168 1.00 92.00 776 LEU A CA 1
ATOM 5754 C C . LEU A 1 776 ? -26.511 0.153 57.621 1.00 92.00 776 LEU A C 1
ATOM 5756 O O . LEU A 1 776 ? -26.092 0.983 58.422 1.00 92.00 776 LEU A O 1
ATOM 5760 N N . VAL A 1 777 ? -27.289 -0.867 57.968 1.00 93.62 777 VAL A N 1
ATOM 5761 C CA . VAL A 1 777 ? -27.594 -1.229 59.352 1.00 93.62 777 VAL A CA 1
ATOM 5762 C C . VAL A 1 777 ? -27.275 -2.707 59.544 1.00 93.62 777 VAL A C 1
ATOM 5764 O O . VAL A 1 777 ? -27.756 -3.547 58.782 1.00 93.62 777 VAL A O 1
ATOM 5767 N N . LYS A 1 778 ? -26.472 -3.037 60.559 1.00 91.38 778 LYS A N 1
ATOM 5768 C CA . LYS A 1 778 ? -26.162 -4.414 60.966 1.00 91.38 778 LYS A CA 1
ATOM 5769 C C . LYS A 1 778 ? -26.406 -4.599 62.461 1.00 91.38 778 LYS A C 1
ATOM 5771 O O . LYS A 1 778 ? -26.212 -3.682 63.259 1.00 91.38 778 LYS A O 1
ATOM 5776 N N . THR A 1 779 ? -26.793 -5.804 62.844 1.00 93.44 779 THR A N 1
ATOM 5777 C CA . THR A 1 779 ? -26.825 -6.246 64.238 1.00 93.44 779 THR A CA 1
ATOM 5778 C C . THR A 1 779 ? -25.994 -7.510 64.376 1.00 93.44 779 THR A C 1
ATOM 5780 O O . THR A 1 779 ? -25.919 -8.318 63.445 1.00 93.44 779 THR A O 1
ATOM 5783 N N . GLY A 1 780 ? -25.338 -7.663 65.518 1.00 92.75 780 GLY A N 1
ATOM 5784 C CA . GLY A 1 780 ? -24.512 -8.823 65.802 1.00 92.75 780 GLY A CA 1
ATOM 5785 C C . GLY A 1 780 ? -24.463 -9.140 67.286 1.00 92.75 780 GLY A C 1
ATOM 5786 O O . GLY A 1 780 ? -24.952 -8.377 68.125 1.00 92.75 780 GLY A O 1
ATOM 5787 N N . TYR A 1 781 ? -23.875 -10.294 67.579 1.00 92.81 781 TYR A N 1
ATOM 5788 C CA . TYR A 1 781 ? -23.759 -10.835 68.926 1.00 92.81 781 TYR A CA 1
ATOM 5789 C C . TYR A 1 781 ? -22.313 -11.258 69.199 1.00 92.81 781 TYR A C 1
ATOM 5791 O O . TYR A 1 781 ? -21.722 -11.958 68.385 1.00 92.81 781 TYR A O 1
ATOM 5799 N N . GLU A 1 782 ? -21.736 -10.835 70.319 1.00 90.00 782 GLU A N 1
ATOM 5800 C CA . GLU A 1 782 ? -20.388 -11.196 70.759 1.00 90.00 782 GLU A CA 1
ATOM 5801 C C . GLU A 1 782 ? -20.425 -12.481 71.595 1.00 90.00 782 GLU A C 1
ATOM 5803 O O . GLU A 1 782 ? -20.935 -12.499 72.714 1.00 90.00 782 GLU A O 1
ATOM 5808 N N . LEU A 1 783 ? -19.841 -13.562 71.080 1.00 91.81 783 LEU A N 1
ATOM 5809 C CA . LEU A 1 783 ? -19.626 -14.809 71.815 1.00 91.81 783 LEU A CA 1
ATOM 5810 C C . LEU A 1 783 ? -18.155 -14.917 72.217 1.00 91.81 783 LEU A C 1
ATOM 5812 O O . LEU A 1 783 ? -17.322 -15.370 71.429 1.00 91.81 783 LEU A O 1
ATOM 5816 N N . ALA A 1 784 ? -17.829 -14.537 73.451 1.00 90.06 784 ALA A N 1
ATOM 5817 C CA . ALA A 1 784 ? -16.522 -14.832 74.031 1.00 90.06 784 ALA A CA 1
ATOM 5818 C C . ALA A 1 784 ? -16.405 -16.344 74.294 1.00 90.06 784 ALA A C 1
ATOM 5820 O O . ALA A 1 784 ? -17.126 -16.897 75.125 1.00 90.06 784 ALA A O 1
ATOM 5821 N N . LEU A 1 785 ? -15.513 -17.030 73.573 1.00 91.88 785 LEU A N 1
ATOM 5822 C CA . LEU A 1 785 ? -15.242 -18.457 73.789 1.00 91.88 785 LEU A CA 1
ATOM 5823 C C . LEU A 1 785 ? -14.299 -18.664 74.979 1.00 91.88 785 LEU A C 1
ATOM 5825 O O . LEU A 1 785 ? -14.401 -19.661 75.692 1.00 91.88 785 LEU A O 1
ATOM 5829 N N . ASN A 1 786 ? -13.352 -17.740 75.151 1.00 90.62 786 ASN A N 1
ATOM 5830 C CA . ASN A 1 786 ? -12.433 -17.604 76.280 1.00 90.62 786 ASN A CA 1
ATOM 5831 C C . ASN A 1 786 ? -11.768 -16.213 76.217 1.00 90.62 786 ASN A C 1
ATOM 5833 O O . ASN A 1 786 ? -12.115 -15.401 75.363 1.00 90.62 786 ASN A O 1
ATOM 5837 N N . ASP A 1 787 ? -10.783 -15.960 77.080 1.00 84.44 787 ASP A N 1
ATOM 5838 C CA . ASP A 1 787 ? -10.077 -14.671 77.167 1.00 84.44 787 ASP A CA 1
ATOM 5839 C C . ASP A 1 787 ? -9.287 -14.288 75.898 1.00 84.44 787 ASP A C 1
ATOM 5841 O O . ASP A 1 787 ? -8.878 -13.139 75.744 1.00 84.44 787 ASP A O 1
ATOM 5845 N N . VAL A 1 788 ? -9.044 -15.244 74.994 1.00 87.94 788 VAL A N 1
ATOM 5846 C CA . VAL A 1 788 ? -8.281 -15.046 73.753 1.00 87.94 788 VAL A CA 1
ATOM 5847 C C . VAL A 1 788 ? -9.199 -15.004 72.537 1.00 87.94 788 VAL A C 1
ATOM 5849 O O . VAL A 1 788 ? -8.981 -14.184 71.648 1.00 87.94 788 VAL A O 1
ATOM 5852 N N . PHE A 1 789 ? -10.200 -15.883 72.466 1.00 92.31 789 PHE A N 1
ATOM 5853 C CA . PHE A 1 789 ? -11.002 -16.108 71.266 1.00 92.31 789 PHE A CA 1
ATOM 5854 C C . PHE A 1 789 ? -12.442 -15.611 71.410 1.00 92.31 789 PHE A C 1
ATOM 5856 O O . PHE A 1 789 ? -13.140 -15.992 72.352 1.00 92.31 789 PHE A O 1
ATOM 5863 N N . SER A 1 790 ? -12.924 -14.865 70.412 1.00 91.38 790 SER A N 1
ATOM 5864 C CA . SER A 1 790 ? -14.341 -14.507 70.280 1.00 91.38 790 SER A CA 1
ATOM 5865 C C . SER A 1 790 ? -14.895 -14.768 68.878 1.00 91.38 790 SER A C 1
ATOM 5867 O O . SER A 1 790 ? -14.161 -14.807 67.884 1.00 91.38 790 SER A O 1
ATOM 5869 N N . VAL A 1 791 ? -16.208 -14.996 68.814 1.00 93.75 791 VAL A N 1
ATOM 5870 C CA . VAL A 1 791 ? -16.975 -15.214 67.584 1.00 93.75 791 VAL A CA 1
ATOM 5871 C C . VAL A 1 791 ? -18.094 -14.187 67.515 1.00 93.75 791 VAL A C 1
ATOM 5873 O O . VAL A 1 791 ? -18.842 -14.010 68.469 1.00 93.75 791 VAL A O 1
ATOM 5876 N N . GLN A 1 792 ? -18.227 -13.534 66.369 1.00 91.75 792 GLN A N 1
ATOM 5877 C CA . GLN A 1 792 ? -19.175 -12.452 66.141 1.00 91.75 792 GLN A CA 1
ATOM 5878 C C . GLN A 1 792 ? -20.037 -12.766 64.911 1.00 91.75 792 GLN A C 1
ATOM 5880 O O . GLN A 1 792 ? -19.688 -12.338 63.806 1.00 91.75 792 GLN A O 1
ATOM 5885 N N . PRO A 1 793 ? -21.129 -13.543 65.037 1.00 94.88 793 PRO A N 1
ATOM 5886 C CA . PRO A 1 793 ? -22.141 -13.612 63.990 1.00 94.88 793 PRO A CA 1
ATOM 5887 C C . PRO A 1 793 ? -22.865 -12.267 63.842 1.00 94.88 793 PRO A C 1
ATOM 5889 O O . PRO A 1 793 ? -23.165 -11.592 64.832 1.00 94.88 793 PRO A O 1
ATOM 5892 N N . TYR A 1 794 ? -23.181 -11.895 62.604 1.00 92.94 794 TYR A N 1
ATOM 5893 C CA . TYR A 1 794 ? -23.938 -10.685 62.296 1.00 92.94 794 TYR A CA 1
ATOM 5894 C C . TYR A 1 794 ? -24.839 -10.852 61.071 1.00 92.94 794 TYR A C 1
ATOM 5896 O O . TYR A 1 794 ? -24.644 -11.713 60.209 1.00 92.94 794 TYR A O 1
ATOM 5904 N N . THR A 1 795 ? -25.840 -9.982 60.991 1.00 96.44 795 THR A N 1
ATOM 5905 C CA . THR A 1 795 ? -26.713 -9.829 59.827 1.00 96.44 795 THR A CA 1
ATOM 5906 C C . THR A 1 795 ? -27.046 -8.356 59.631 1.00 96.44 795 THR A C 1
ATOM 5908 O O . THR A 1 795 ? -27.095 -7.587 60.594 1.00 96.44 795 THR A O 1
ATOM 5911 N N . GLY A 1 796 ? -27.283 -7.941 58.392 1.00 94.56 796 GLY A N 1
ATOM 5912 C CA . GLY A 1 796 ? -27.585 -6.550 58.091 1.00 94.56 796 GLY A CA 1
ATOM 5913 C C . GLY A 1 796 ? -28.280 -6.338 56.757 1.00 94.56 796 GLY A C 1
ATOM 5914 O O . GLY A 1 796 ? -28.475 -7.267 55.972 1.00 94.56 796 GLY A O 1
ATOM 5915 N N . LEU A 1 797 ? -28.646 -5.083 56.527 1.00 96.00 797 LEU A N 1
ATOM 5916 C CA . LEU A 1 797 ? -29.278 -4.601 55.309 1.00 96.00 797 LEU A CA 1
ATOM 5917 C C . LEU A 1 797 ? -28.581 -3.322 54.847 1.00 96.00 797 LEU A C 1
ATOM 5919 O O . LEU A 1 797 ? -28.423 -2.375 55.619 1.00 96.00 797 LEU A O 1
ATOM 5923 N N . LYS A 1 798 ? -28.198 -3.304 53.573 1.00 93.88 798 LYS A N 1
ATOM 5924 C CA . LYS A 1 798 ? -27.540 -2.195 52.889 1.00 93.88 798 LYS A CA 1
ATOM 5925 C C . LYS A 1 798 ? -28.438 -1.671 51.775 1.00 93.88 798 LYS A C 1
ATOM 5927 O O . LYS A 1 798 ? -28.943 -2.454 50.973 1.00 93.88 798 LYS A O 1
ATOM 5932 N N . TYR A 1 799 ? -28.580 -0.357 51.692 1.00 96.12 799 TYR A N 1
ATOM 5933 C CA . TYR A 1 799 ? -29.221 0.344 50.586 1.00 96.12 799 TYR A CA 1
ATOM 5934 C C . TYR A 1 799 ? -28.204 1.272 49.930 1.00 96.12 799 TYR A C 1
ATOM 5936 O O . TYR A 1 799 ? -27.530 2.030 50.620 1.00 96.12 799 TYR A O 1
ATOM 5944 N N . SER A 1 800 ? -28.072 1.193 48.611 1.00 96.00 800 SER A N 1
ATOM 5945 C CA . SER A 1 800 ? -27.182 2.044 47.816 1.00 96.00 800 SER A CA 1
ATOM 5946 C C . SER A 1 800 ? -27.989 2.742 46.734 1.00 96.00 800 SER A C 1
ATOM 5948 O O . SER A 1 800 ? -28.836 2.115 46.101 1.00 96.00 800 SER A O 1
ATOM 5950 N N . TYR A 1 801 ? -27.713 4.019 46.520 1.00 96.81 801 TYR A N 1
ATOM 5951 C CA . TYR A 1 801 ? -28.305 4.857 45.490 1.00 96.81 801 TYR A CA 1
ATOM 5952 C C . TYR A 1 801 ? -27.183 5.566 44.732 1.00 96.81 801 TYR A C 1
ATOM 5954 O O . TYR A 1 801 ? -26.259 6.090 45.348 1.00 96.81 801 TYR A O 1
ATOM 5962 N N . LEU A 1 802 ? -27.253 5.562 43.409 1.00 96.06 802 LEU A N 1
ATOM 5963 C CA . LEU A 1 802 ? -26.285 6.182 42.517 1.00 96.06 802 LEU A CA 1
ATOM 5964 C C . LEU A 1 802 ? -27.055 7.021 41.499 1.00 96.06 802 LEU A C 1
ATOM 5966 O O . LEU A 1 802 ? -27.935 6.493 40.833 1.00 96.06 802 LEU A O 1
ATOM 5970 N N . SER A 1 803 ? -26.705 8.294 41.369 1.00 96.44 803 SER A N 1
ATOM 5971 C CA . SER A 1 803 ? -27.196 9.199 40.334 1.00 96.44 803 SER A CA 1
ATOM 5972 C C . SER A 1 803 ? -26.026 9.572 39.437 1.00 96.44 803 SER A C 1
ATOM 5974 O O . SER A 1 803 ? -24.959 9.946 39.936 1.00 96.44 803 SER A O 1
ATOM 5976 N N . THR A 1 804 ? -26.192 9.460 38.124 1.00 95.50 804 THR A N 1
ATOM 5977 C CA . THR A 1 804 ? -25.184 9.875 37.142 1.00 95.50 804 THR A CA 1
ATOM 5978 C C . THR A 1 804 ? -25.724 10.996 36.275 1.00 95.50 804 THR A C 1
ATOM 5980 O O . THR A 1 804 ? -26.888 10.992 35.888 1.00 95.50 804 THR A O 1
ATOM 5983 N N . GLY A 1 805 ? -24.872 11.958 35.938 1.00 95.19 805 GLY A N 1
ATOM 5984 C CA . GLY A 1 805 ? -25.183 13.023 34.996 1.00 95.19 805 GLY A CA 1
ATOM 5985 C C . GLY A 1 805 ? -25.188 12.531 33.548 1.00 95.19 805 GLY A C 1
ATOM 5986 O O . GLY A 1 805 ? -24.700 11.446 33.231 1.00 95.19 805 GLY A O 1
ATOM 5987 N N . GLY A 1 806 ? -25.702 13.369 32.648 1.00 95.19 806 GLY A N 1
ATOM 5988 C CA . GLY A 1 806 ? -25.563 13.136 31.212 1.00 95.19 806 GLY A CA 1
ATOM 5989 C C . GLY A 1 806 ? -24.119 13.310 30.736 1.00 95.19 806 GLY A C 1
ATOM 5990 O O . GLY A 1 806 ? -23.299 13.951 31.399 1.00 95.19 806 GLY A O 1
ATOM 5991 N N . PHE A 1 807 ? -23.821 12.783 29.552 1.00 94.94 807 PHE A N 1
ATOM 5992 C CA . PHE A 1 807 ? -22.520 12.933 28.902 1.00 94.94 807 PHE A CA 1
ATOM 5993 C C . PHE A 1 807 ? -22.673 13.289 27.427 1.00 94.94 807 PHE A C 1
ATOM 5995 O O . PHE A 1 807 ? -23.715 13.092 26.804 1.00 94.94 807 PHE A O 1
ATOM 6002 N N . THR A 1 808 ? -21.599 13.807 26.843 1.00 94.56 808 THR A N 1
ATOM 6003 C CA . THR A 1 808 ? -21.490 14.009 25.400 1.00 94.56 808 THR A CA 1
ATOM 6004 C C . THR A 1 808 ? -20.071 13.694 24.980 1.00 94.56 808 THR A C 1
ATOM 6006 O O . THR A 1 808 ? -19.120 14.332 25.430 1.00 94.56 808 THR A O 1
ATOM 6009 N N . ASP A 1 809 ? -19.944 12.691 24.127 1.00 94.75 809 ASP A N 1
ATOM 6010 C CA . ASP A 1 809 ? -18.722 12.377 23.416 1.00 94.75 809 ASP A CA 1
ATOM 6011 C C . ASP A 1 809 ? -18.381 13.502 22.434 1.00 94.75 809 ASP A C 1
ATOM 6013 O O . ASP A 1 809 ? -19.215 13.941 21.638 1.00 94.75 809 ASP A O 1
ATOM 6017 N N . THR A 1 810 ? -17.130 13.942 22.487 1.00 92.25 810 THR A N 1
ATOM 6018 C CA . THR A 1 810 ? -16.539 14.944 21.596 1.00 92.25 810 THR A CA 1
ATOM 6019 C C . THR A 1 810 ? -15.417 14.305 20.785 1.00 92.25 810 THR A C 1
ATOM 6021 O O . THR A 1 810 ? -14.677 13.485 21.327 1.00 92.25 810 THR A O 1
ATOM 6024 N N . GLY A 1 811 ? -15.293 14.673 19.506 1.00 88.75 811 GLY A N 1
ATOM 6025 C CA . GLY A 1 811 ? -14.237 14.185 18.605 1.00 88.75 811 GLY A CA 1
ATOM 6026 C C . GLY A 1 811 ? -14.728 13.412 17.376 1.00 88.75 811 GLY A C 1
ATOM 6027 O O . GLY A 1 811 ? -13.955 13.245 16.447 1.00 88.75 811 GLY A O 1
ATOM 6028 N N . SER A 1 812 ? -15.998 12.987 17.340 1.00 90.81 812 SER A N 1
ATOM 6029 C CA . SER A 1 812 ? -16.595 12.300 16.184 1.00 90.81 812 SER A CA 1
ATOM 6030 C C . SER A 1 812 ? -18.115 12.478 16.146 1.00 90.81 812 SER A C 1
ATOM 6032 O O . SER A 1 812 ? -18.779 12.536 17.185 1.00 90.81 812 SER A O 1
ATOM 6034 N N . GLU A 1 813 ? -18.691 12.516 14.948 1.00 88.44 813 GLU A N 1
ATOM 6035 C CA . GLU A 1 813 ? -20.134 12.517 14.701 1.00 88.44 813 GLU A CA 1
ATOM 6036 C C . GLU A 1 813 ? -20.798 11.186 15.085 1.00 88.44 813 GLU A C 1
ATOM 6038 O O . GLU A 1 813 ? -21.978 11.176 15.433 1.00 88.44 813 GLU A O 1
ATOM 6043 N N . PHE A 1 814 ? -20.048 10.079 15.105 1.00 91.25 814 PHE A N 1
ATOM 6044 C CA . PHE A 1 814 ? -20.500 8.799 15.674 1.00 91.25 814 PHE A CA 1
ATOM 6045 C C . PHE A 1 814 ? -20.195 8.707 17.187 1.00 91.25 814 PHE A C 1
ATOM 6047 O O . PHE A 1 814 ? -20.205 7.635 17.791 1.00 91.25 814 PHE A O 1
ATOM 6054 N N . GLY A 1 815 ? -19.940 9.846 17.841 1.00 93.12 815 GLY A N 1
ATOM 6055 C CA . GLY A 1 815 ? -19.973 9.955 19.297 1.00 93.12 815 GLY A CA 1
ATOM 6056 C C . GLY A 1 815 ? -21.382 9.742 19.865 1.00 93.12 815 GLY A C 1
ATOM 6057 O O . GLY A 1 815 ? -22.381 9.809 19.148 1.00 93.12 815 GLY A O 1
ATOM 6058 N N . LEU A 1 816 ? -21.467 9.516 21.173 1.00 94.06 816 LEU A N 1
ATOM 6059 C CA . LEU A 1 816 ? -22.710 9.309 21.910 1.00 94.06 816 LEU A CA 1
ATOM 6060 C C . LEU A 1 816 ? -23.020 10.478 22.857 1.00 94.06 816 LEU A C 1
ATOM 6062 O O . LEU A 1 816 ? -22.140 11.028 23.517 1.00 94.06 816 LEU A O 1
ATOM 6066 N N . THR A 1 817 ? -24.295 10.835 22.961 1.00 94.19 817 THR A N 1
ATOM 6067 C CA . THR A 1 817 ? -24.830 11.757 23.967 1.00 94.19 817 THR A CA 1
ATOM 6068 C C . THR A 1 817 ? -25.820 10.997 24.836 1.00 94.19 817 THR A C 1
ATOM 6070 O O . THR A 1 817 ? -26.888 10.627 24.348 1.00 94.19 817 THR A O 1
ATOM 6073 N N . GLY A 1 818 ? -25.464 10.754 26.095 1.00 93.06 818 GLY A N 1
ATOM 6074 C CA . GLY A 1 818 ? -26.298 10.035 27.058 1.00 93.06 818 GLY A CA 1
ATOM 6075 C C . GLY A 1 818 ? -27.013 10.949 28.040 1.00 93.06 818 GLY A C 1
ATOM 6076 O O . GLY A 1 818 ? -26.528 12.036 28.372 1.00 93.06 818 GLY A O 1
ATOM 6077 N N . GLU A 1 819 ? -28.169 10.493 28.507 1.00 89.38 819 GLU A N 1
ATOM 6078 C CA . GLU A 1 819 ? -28.912 11.133 29.592 1.00 89.38 819 GLU A CA 1
ATOM 6079 C C . GLU A 1 819 ? -28.410 10.634 30.957 1.00 89.38 819 GLU A C 1
ATOM 6081 O O . GLU A 1 819 ? -27.789 9.577 31.058 1.00 89.38 819 GLU A O 1
ATOM 6086 N N . GLY A 1 820 ? -28.630 11.435 32.001 1.00 92.00 820 GLY A N 1
ATOM 6087 C CA . GLY A 1 820 ? -28.383 10.997 33.373 1.00 92.00 820 GLY A CA 1
ATOM 6088 C C . GLY A 1 820 ? -29.470 10.034 33.848 1.00 92.00 820 GLY A C 1
ATOM 6089 O O . GLY A 1 820 ? -30.587 10.087 33.335 1.00 92.00 820 GLY A O 1
ATOM 6090 N N . ASP A 1 821 ? -29.160 9.185 34.826 1.00 94.25 821 ASP A N 1
ATOM 6091 C CA . ASP A 1 821 ? -30.107 8.204 35.365 1.00 94.25 821 ASP A CA 1
ATOM 6092 C C . ASP A 1 821 ? -29.822 7.907 36.844 1.00 94.25 821 ASP A C 1
ATOM 6094 O O . ASP A 1 821 ? -28.758 8.244 37.377 1.00 94.25 821 ASP A O 1
ATOM 6098 N N . ASP A 1 822 ? -30.794 7.276 37.495 1.00 95.31 822 ASP A N 1
ATOM 6099 C CA . ASP A 1 822 ? -30.802 6.955 38.913 1.00 95.31 822 ASP A CA 1
ATOM 6100 C C . ASP A 1 822 ? -30.935 5.443 39.137 1.00 95.31 822 ASP A C 1
ATOM 6102 O O . ASP A 1 822 ? -31.878 4.779 38.705 1.00 95.31 822 ASP A O 1
ATOM 6106 N N . TYR A 1 823 ? -30.015 4.895 39.920 1.00 94.94 823 TYR A N 1
ATOM 6107 C CA . TYR A 1 823 ? -29.908 3.472 40.201 1.00 94.94 823 TYR A CA 1
ATOM 6108 C C . TYR A 1 823 ? -30.016 3.231 41.703 1.00 94.94 823 TYR A C 1
ATOM 6110 O O . TYR A 1 823 ? -29.419 3.943 42.509 1.00 94.94 823 TYR A O 1
ATOM 6118 N N . SER A 1 824 ? -30.733 2.182 42.107 1.00 95.56 824 SER A N 1
ATOM 6119 C CA . SER A 1 824 ? -30.812 1.781 43.514 1.00 95.56 824 SER A CA 1
ATOM 6120 C C . SER A 1 824 ? -30.669 0.276 43.693 1.00 95.56 824 SER A C 1
ATOM 6122 O O . SER A 1 824 ? -31.149 -0.518 42.882 1.00 95.56 824 SER A O 1
ATOM 6124 N N . ARG A 1 825 ? -29.994 -0.123 44.772 1.00 94.94 825 ARG A N 1
ATOM 6125 C CA . ARG A 1 825 ? -29.684 -1.520 45.084 1.00 94.94 825 ARG A CA 1
ATOM 6126 C C . ARG A 1 825 ? -29.847 -1.788 46.577 1.00 94.94 825 ARG A C 1
ATOM 6128 O O . ARG A 1 825 ? -29.254 -1.095 47.403 1.00 94.94 825 ARG A O 1
ATOM 6135 N N . THR A 1 826 ? -30.599 -2.832 46.910 1.00 96.88 826 THR A N 1
ATOM 6136 C CA . THR A 1 826 ? -30.817 -3.300 48.283 1.00 96.88 826 THR A CA 1
ATOM 6137 C C . THR A 1 826 ? -30.183 -4.671 48.453 1.00 96.88 826 THR A C 1
ATOM 6139 O O . THR A 1 826 ? -30.520 -5.610 47.732 1.00 96.88 826 THR A O 1
ATOM 6142 N N . VAL A 1 827 ? -29.284 -4.799 49.425 1.00 96.00 827 VAL A N 1
ATOM 6143 C CA . VAL A 1 827 ? -28.485 -6.004 49.666 1.00 96.00 827 VAL A CA 1
ATOM 6144 C C . VAL A 1 827 ? -28.622 -6.429 51.122 1.00 96.00 827 VAL A C 1
ATOM 6146 O O . VAL A 1 827 ? -28.353 -5.645 52.031 1.00 96.00 827 VAL A O 1
ATOM 6149 N N . GLY A 1 828 ? -29.032 -7.672 51.349 1.00 96.44 828 GLY A N 1
ATOM 6150 C CA . GLY A 1 828 ? -28.931 -8.330 52.648 1.00 96.44 828 GLY A CA 1
ATOM 6151 C C . GLY A 1 828 ? -27.553 -8.949 52.821 1.00 96.44 828 GLY A C 1
ATOM 6152 O O . GLY A 1 828 ? -26.983 -9.465 51.862 1.00 96.44 828 GLY A O 1
ATOM 6153 N N . LEU A 1 829 ? -27.024 -8.910 54.039 1.00 94.00 829 LEU A N 1
ATOM 6154 C CA . LEU A 1 829 ? -25.747 -9.530 54.373 1.00 94.00 829 LEU A CA 1
ATOM 6155 C C . LEU A 1 829 ? -25.851 -10.366 55.641 1.00 94.00 829 LEU A C 1
ATOM 6157 O O . LEU A 1 829 ? -26.589 -10.026 56.570 1.00 94.00 829 LEU A O 1
ATOM 6161 N N . THR A 1 830 ? -25.090 -11.450 55.680 1.00 96.25 830 THR A N 1
ATOM 6162 C CA . THR A 1 830 ? -24.879 -12.267 56.872 1.00 96.25 830 THR A CA 1
ATOM 6163 C C . THR A 1 830 ? -23.435 -12.726 56.911 1.00 96.25 830 THR A C 1
ATOM 6165 O O . THR A 1 830 ? -22.855 -13.058 55.880 1.00 96.25 830 THR A O 1
ATOM 6168 N N . GLY A 1 831 ? -22.833 -12.734 58.090 1.00 94.44 831 GLY A N 1
ATOM 6169 C CA . GLY A 1 831 ? -21.440 -13.110 58.210 1.00 94.44 831 GLY A CA 1
ATOM 6170 C C . GLY A 1 831 ? -21.041 -13.493 59.617 1.00 94.44 831 GLY A C 1
ATOM 6171 O O . GLY A 1 831 ? -21.823 -13.432 60.568 1.00 94.44 831 GLY A O 1
ATOM 6172 N N . VAL A 1 832 ? -19.790 -13.913 59.723 1.00 93.94 832 VAL A N 1
ATOM 6173 C CA . VAL A 1 832 ? -19.135 -14.272 60.973 1.00 93.94 832 VAL A CA 1
ATOM 6174 C C . VAL A 1 832 ? -17.743 -13.663 60.990 1.00 93.94 832 VAL A C 1
ATOM 6176 O O . VAL A 1 832 ? -17.025 -13.697 59.991 1.00 93.94 832 VAL A O 1
ATOM 6179 N N . ASN A 1 833 ? -17.362 -13.100 62.130 1.00 91.50 833 ASN A N 1
ATOM 6180 C CA . ASN A 1 833 ? -16.001 -12.658 62.397 1.00 91.50 833 ASN A CA 1
ATOM 6181 C C . ASN A 1 833 ? -15.423 -13.456 63.571 1.00 91.50 833 ASN A C 1
ATOM 6183 O O . ASN A 1 833 ? -16.047 -13.569 64.623 1.00 91.50 833 ASN A O 1
ATOM 6187 N N . LEU A 1 834 ? -14.243 -14.034 63.375 1.00 93.50 834 LEU A N 1
ATOM 6188 C CA . LEU A 1 834 ? -13.484 -14.764 64.383 1.00 93.50 834 LEU A CA 1
ATOM 6189 C C . LEU A 1 834 ? -12.314 -13.898 64.815 1.00 93.50 834 LEU A C 1
ATOM 6191 O O . LEU A 1 834 ? -11.581 -13.401 63.963 1.00 93.50 834 LEU A O 1
ATOM 6195 N N . ARG A 1 835 ? -12.107 -13.743 66.120 1.00 90.31 835 ARG A N 1
ATOM 6196 C CA . ARG A 1 835 ? -11.044 -12.898 66.666 1.00 90.31 835 ARG A CA 1
ATOM 6197 C C . ARG A 1 835 ? -10.180 -13.662 67.648 1.00 90.31 835 ARG A C 1
ATOM 6199 O O . ARG A 1 835 ? -10.696 -14.408 68.472 1.00 90.31 835 ARG A O 1
ATOM 6206 N N . ALA A 1 836 ? -8.878 -13.417 67.578 1.00 92.31 836 ALA A N 1
ATOM 6207 C CA . ALA A 1 836 ? -7.903 -13.774 68.594 1.00 92.31 836 ALA A CA 1
ATOM 6208 C C . ALA A 1 836 ? -7.245 -12.493 69.128 1.00 92.31 836 ALA A C 1
ATOM 6210 O O . ALA A 1 836 ? -6.721 -11.702 68.340 1.00 92.31 836 ALA A O 1
ATOM 6211 N N . LEU A 1 837 ? -7.272 -12.277 70.442 1.00 88.38 837 LEU A N 1
ATOM 6212 C CA . LEU A 1 837 ? -6.587 -11.178 71.124 1.00 88.38 837 LEU A CA 1
ATOM 6213 C C . LEU A 1 837 ? -5.410 -11.734 71.930 1.00 88.38 837 LEU A C 1
ATOM 6215 O O . LEU A 1 837 ? -5.584 -12.548 72.831 1.00 88.38 837 LEU A O 1
ATOM 6219 N N . LEU A 1 838 ? -4.199 -11.289 71.605 1.00 89.19 838 LEU A N 1
ATOM 6220 C CA . LEU A 1 838 ? -2.960 -11.756 72.216 1.00 89.19 838 LEU A CA 1
ATOM 6221 C C . LEU A 1 838 ? -2.277 -10.596 72.933 1.00 89.19 838 LEU A C 1
ATOM 6223 O O . LEU A 1 838 ? -1.846 -9.631 72.301 1.00 89.19 838 LEU A O 1
ATOM 6227 N N . GLN A 1 839 ? -2.146 -10.705 74.252 1.00 87.00 839 GLN A N 1
ATOM 6228 C CA . GLN A 1 839 ? -1.380 -9.756 75.056 1.00 87.00 839 GLN A CA 1
ATOM 6229 C C . GLN A 1 839 ? 0.089 -10.185 75.131 1.00 87.00 839 GLN A C 1
ATOM 6231 O O . GLN A 1 839 ? 0.395 -11.365 75.305 1.00 87.00 839 GLN A O 1
ATOM 6236 N N . TRP A 1 840 ? 1.003 -9.228 74.990 1.00 85.44 840 TRP A N 1
ATOM 6237 C CA . TRP A 1 840 ? 2.452 -9.425 75.040 1.00 85.44 840 TRP A CA 1
ATOM 6238 C C . TRP A 1 840 ? 3.061 -8.658 76.224 1.00 85.44 840 TRP A C 1
ATOM 6240 O O . TRP A 1 840 ? 2.426 -7.806 76.851 1.00 85.44 840 TRP A O 1
ATOM 6250 N N . GLU A 1 841 ? 4.329 -8.929 76.537 1.00 82.62 841 GLU A N 1
ATOM 6251 C CA . GLU A 1 841 ? 5.037 -8.213 77.600 1.00 82.62 841 GLU A CA 1
ATOM 6252 C C . GLU A 1 841 ? 5.129 -6.698 77.324 1.00 82.62 841 GLU A C 1
ATOM 6254 O O . GLU A 1 841 ? 5.214 -6.242 76.182 1.00 82.62 841 GLU A O 1
ATOM 6259 N N . LYS A 1 842 ? 5.181 -5.897 78.398 1.00 80.62 842 LYS A N 1
ATOM 6260 C CA . LYS A 1 842 ? 5.358 -4.430 78.350 1.00 80.62 842 LYS A CA 1
ATOM 6261 C C . LYS A 1 842 ? 4.219 -3.665 77.650 1.00 80.62 842 LYS A C 1
ATOM 6263 O O . LYS A 1 842 ? 4.463 -2.611 77.062 1.00 80.62 842 LYS A O 1
ATOM 6268 N N . GLY A 1 843 ? 2.985 -4.166 77.751 1.00 78.94 843 GLY A N 1
ATOM 6269 C CA . GLY A 1 843 ? 1.773 -3.454 77.319 1.00 78.94 843 GLY A CA 1
ATOM 6270 C C . GLY A 1 843 ? 1.526 -3.466 75.810 1.00 78.94 843 GLY A C 1
ATOM 6271 O O . GLY A 1 843 ? 0.715 -2.680 75.325 1.00 78.94 843 GLY A O 1
ATOM 6272 N N . TRP A 1 844 ? 2.226 -4.323 75.067 1.00 87.50 844 TRP A N 1
ATOM 6273 C CA . TRP A 1 844 ? 1.911 -4.588 73.667 1.00 87.50 844 TRP A CA 1
ATOM 6274 C C . TRP A 1 844 ? 0.772 -5.595 73.554 1.00 87.50 844 TRP A C 1
ATOM 6276 O O . TRP A 1 844 ? 0.660 -6.513 74.364 1.00 87.50 844 TRP A O 1
ATOM 6286 N N . TRP A 1 845 ? -0.050 -5.448 72.526 1.00 88.56 845 TRP A N 1
ATOM 6287 C CA . TRP A 1 845 ? -1.084 -6.411 72.185 1.00 88.56 845 TRP A CA 1
ATOM 6288 C C . TRP A 1 845 ? -1.185 -6.541 70.668 1.00 88.56 845 TRP A C 1
ATOM 6290 O O . TRP A 1 845 ? -0.844 -5.624 69.916 1.00 88.56 845 TRP A O 1
ATOM 6300 N N . SER A 1 846 ? -1.663 -7.694 70.221 1.00 90.62 846 SER A N 1
ATOM 6301 C CA . SER A 1 846 ? -2.042 -7.912 68.831 1.00 90.62 846 SER A CA 1
ATOM 6302 C C . SER A 1 846 ? -3.419 -8.538 68.751 1.00 90.62 846 SER A C 1
ATOM 6304 O O . SER A 1 846 ? -3.819 -9.291 69.641 1.00 90.62 846 SER A O 1
ATOM 6306 N N . SER A 1 847 ? -4.150 -8.227 67.687 1.00 89.19 847 SER A N 1
ATOM 6307 C CA . SER A 1 847 ? -5.381 -8.930 67.360 1.00 89.19 847 SER A CA 1
ATOM 6308 C C . SER A 1 847 ? -5.319 -9.452 65.939 1.00 89.19 847 SER A C 1
ATOM 6310 O O . SER A 1 847 ? -4.924 -8.734 65.025 1.00 89.19 847 SER A O 1
ATOM 6312 N N . VAL A 1 848 ? -5.704 -10.712 65.767 1.00 92.56 848 VAL A N 1
ATOM 6313 C CA . VAL A 1 848 ? -5.923 -11.310 64.453 1.00 92.56 848 VAL A CA 1
ATOM 6314 C C . VAL A 1 848 ? -7.412 -11.555 64.315 1.00 92.56 848 VAL A C 1
ATOM 6316 O O . VAL A 1 848 ? -8.021 -12.168 65.192 1.00 92.56 848 VAL A O 1
ATOM 6319 N N . SER A 1 849 ? -7.995 -11.083 63.220 1.00 90.62 849 SER A N 1
ATOM 6320 C CA . SER A 1 849 ? -9.386 -11.360 62.881 1.00 90.62 849 SER A CA 1
ATOM 6321 C C . SER A 1 849 ? -9.514 -11.954 61.488 1.00 90.62 849 SER A C 1
ATOM 6323 O O . SER A 1 849 ? -8.772 -11.590 60.575 1.00 90.62 849 SER A O 1
ATOM 6325 N N . VAL A 1 850 ? -10.438 -12.901 61.357 1.00 94.12 850 VAL A N 1
ATOM 6326 C CA . VAL A 1 850 ? -10.799 -13.556 60.101 1.00 94.12 850 VAL A CA 1
ATOM 6327 C C . VAL A 1 850 ? -12.306 -13.460 59.952 1.00 94.12 850 VAL A C 1
ATOM 6329 O O . VAL A 1 850 ? -13.040 -13.929 60.824 1.00 94.12 850 VAL A O 1
ATOM 6332 N N . ASN A 1 851 ? -12.773 -12.883 58.851 1.00 91.25 851 ASN A N 1
ATOM 6333 C CA . ASN A 1 851 ? -14.197 -12.739 58.583 1.00 91.25 851 ASN A CA 1
ATOM 6334 C C . ASN A 1 851 ? -14.606 -13.413 57.276 1.00 91.25 851 ASN A C 1
ATOM 6336 O O . ASN A 1 851 ? -13.848 -13.441 56.308 1.00 91.25 851 ASN A O 1
ATOM 6340 N N . GLY A 1 852 ? -15.842 -13.901 57.264 1.00 94.38 852 GLY A N 1
ATOM 6341 C CA . GLY A 1 852 ? -16.559 -14.330 56.071 1.00 94.38 852 GLY A CA 1
ATOM 6342 C C . GLY A 1 852 ? -17.946 -13.695 56.057 1.00 94.38 852 GLY A C 1
ATOM 6343 O O . GLY A 1 852 ? -18.632 -13.705 57.078 1.00 94.38 852 GLY A O 1
ATOM 6344 N N . GLU A 1 853 ? -18.347 -13.135 54.923 1.00 93.31 853 GLU A N 1
ATOM 6345 C CA . GLU A 1 853 ? -19.654 -12.515 54.705 1.00 93.31 853 GLU A CA 1
ATOM 6346 C C . GLU A 1 853 ? -20.254 -13.036 53.401 1.00 93.31 853 GLU A C 1
ATOM 6348 O O . GLU A 1 853 ? -19.570 -13.119 52.384 1.00 93.31 853 GLU A O 1
ATOM 6353 N N . TYR A 1 854 ? -21.541 -13.352 53.426 1.00 96.56 854 TYR A N 1
ATOM 6354 C CA . TYR A 1 854 ? -22.350 -13.624 52.250 1.00 96.56 854 TYR A CA 1
ATOM 6355 C C . TYR A 1 854 ? -23.341 -12.478 52.048 1.00 96.56 854 TYR A C 1
ATOM 6357 O O . TYR A 1 854 ? -24.005 -12.039 52.992 1.00 96.56 854 TYR A O 1
ATOM 6365 N N . GLN A 1 855 ? -23.439 -12.007 50.808 1.00 94.88 855 GLN A N 1
ATOM 6366 C CA . GLN A 1 855 ? -24.328 -10.930 50.397 1.00 94.88 855 GLN A CA 1
ATOM 6367 C C . GLN A 1 855 ? -25.318 -11.431 49.346 1.00 94.88 855 GLN A C 1
ATOM 6369 O O . GLN A 1 855 ? -24.921 -12.075 48.376 1.00 94.88 855 GLN A O 1
ATOM 6374 N N . HIS A 1 856 ? -26.587 -11.062 49.515 1.00 96.94 856 HIS A N 1
ATOM 6375 C CA . HIS A 1 856 ? -27.664 -11.336 48.568 1.00 96.94 856 HIS A CA 1
ATOM 6376 C C . HIS A 1 856 ? -28.405 -10.045 48.204 1.00 96.94 856 HIS A C 1
ATOM 6378 O O . HIS A 1 856 ? -28.937 -9.348 49.072 1.00 96.94 856 HIS A O 1
ATOM 6384 N N . ALA A 1 857 ? -28.453 -9.716 46.916 1.00 95.69 857 ALA A N 1
ATOM 6385 C CA . ALA A 1 857 ? -29.136 -8.539 46.399 1.00 95.69 857 ALA A CA 1
ATOM 6386 C C . ALA A 1 857 ? -30.625 -8.823 46.145 1.00 95.69 857 ALA A C 1
ATOM 6388 O O . ALA A 1 857 ? -30.989 -9.606 45.267 1.00 95.69 857 ALA A O 1
ATOM 6389 N N . PHE A 1 858 ? -31.495 -8.131 46.882 1.00 95.62 858 PHE A N 1
ATOM 6390 C CA . PHE A 1 858 ? -32.950 -8.196 46.711 1.00 95.62 858 PHE A CA 1
ATOM 6391 C C . PHE A 1 858 ? -33.438 -7.348 45.533 1.00 95.62 858 PHE A C 1
ATOM 6393 O O . PHE A 1 858 ? -34.480 -7.637 44.946 1.00 95.62 858 PHE A O 1
ATOM 6400 N N . SER A 1 859 ? -32.681 -6.310 45.177 1.00 93.50 859 SER A N 1
ATOM 6401 C CA . SER A 1 859 ? -32.863 -5.543 43.948 1.00 93.50 859 SER A CA 1
ATOM 6402 C C . SER A 1 859 ? -31.529 -5.407 43.226 1.00 93.50 859 SER A C 1
ATOM 6404 O O . SER A 1 859 ? -30.505 -5.184 43.864 1.00 93.50 859 SER A O 1
ATOM 6406 N N . ASN A 1 860 ? -31.552 -5.532 41.898 1.00 88.31 860 ASN A N 1
ATOM 6407 C CA . ASN A 1 860 ? -30.426 -5.235 41.016 1.00 88.31 860 ASN A CA 1
ATOM 6408 C C . ASN A 1 860 ? -30.953 -4.355 39.873 1.00 88.31 860 ASN A C 1
ATOM 6410 O O . ASN A 1 860 ? -31.805 -4.832 39.115 1.00 88.31 860 ASN A O 1
ATOM 6414 N N . PRO A 1 861 ? -30.506 -3.094 39.762 1.00 89.25 861 PRO A N 1
ATOM 6415 C CA . PRO A 1 861 ? -30.943 -2.215 38.686 1.00 89.25 861 PRO A CA 1
ATOM 6416 C C . PRO A 1 861 ? -30.357 -2.680 37.346 1.00 89.25 861 PRO A C 1
ATOM 6418 O O . PRO A 1 861 ? -29.300 -3.321 37.317 1.00 89.25 861 PRO A O 1
ATOM 6421 N N . SER A 1 862 ? -31.032 -2.354 36.237 1.00 88.88 862 SER A N 1
ATOM 6422 C CA . SER A 1 862 ? -30.331 -2.363 34.950 1.00 88.88 862 SER A CA 1
ATOM 6423 C C . SER A 1 862 ? -29.315 -1.229 34.965 1.00 88.88 862 SER A C 1
ATOM 6425 O O . SER A 1 862 ? -29.621 -0.157 35.476 1.00 88.88 862 SER A O 1
ATOM 6427 N N . LEU A 1 863 ? -28.119 -1.482 34.443 1.00 91.00 863 LEU A N 1
ATOM 6428 C CA . LEU A 1 863 ? -27.082 -0.461 34.277 1.00 91.00 863 LEU A CA 1
ATOM 6429 C C . LEU A 1 863 ? -26.992 0.011 32.823 1.00 91.00 863 LEU A C 1
ATOM 6431 O O . LEU A 1 863 ? -26.003 0.626 32.437 1.00 91.00 863 LEU A O 1
ATOM 6435 N N . ASP A 1 864 ? -28.005 -0.321 32.023 1.00 89.94 864 ASP A N 1
ATOM 6436 C CA . ASP A 1 864 ? -28.101 0.117 30.641 1.00 89.94 864 ASP A CA 1
ATOM 6437 C C . ASP A 1 864 ? -28.274 1.636 30.590 1.00 89.94 864 ASP A C 1
ATOM 6439 O O . ASP A 1 864 ? -28.998 2.221 31.394 1.00 89.94 864 ASP A O 1
ATOM 6443 N N . VAL A 1 865 ? -27.615 2.266 29.626 1.00 91.31 865 VAL A N 1
ATOM 6444 C CA . VAL A 1 865 ? -27.607 3.720 29.471 1.00 91.31 865 VAL A CA 1
ATOM 6445 C C . VAL A 1 865 ? -28.394 4.100 28.227 1.00 91.31 865 VAL A C 1
ATOM 6447 O O . VAL A 1 865 ? -28.114 3.613 27.131 1.00 91.31 865 VAL A O 1
ATOM 6450 N N . ALA A 1 866 ? -29.345 5.017 28.386 1.00 92.44 866 ALA A N 1
ATOM 6451 C CA . ALA A 1 866 ? -30.039 5.628 27.263 1.00 92.44 866 ALA A CA 1
ATOM 6452 C C . ALA A 1 866 ? -29.188 6.746 26.648 1.00 92.44 866 ALA A C 1
ATOM 6454 O O . ALA A 1 866 ? -28.736 7.664 27.339 1.00 92.44 866 ALA A O 1
ATOM 6455 N N . ALA A 1 867 ? -28.997 6.694 25.335 1.00 93.69 867 ALA A N 1
ATOM 6456 C CA . ALA A 1 867 ? -28.222 7.684 24.604 1.00 93.69 867 ALA A CA 1
ATOM 6457 C C . ALA A 1 867 ? -28.815 7.981 23.223 1.00 93.69 867 ALA A C 1
ATOM 6459 O O . ALA A 1 867 ? -29.905 7.536 22.873 1.00 93.69 867 ALA A O 1
ATOM 6460 N N . ARG A 1 868 ? -28.089 8.778 22.446 1.00 93.50 868 ARG A N 1
ATOM 6461 C CA . ARG A 1 868 ? -28.305 9.050 21.021 1.00 93.50 868 ARG A CA 1
ATOM 6462 C C . ARG A 1 868 ? -26.966 9.355 20.365 1.00 93.50 868 ARG A C 1
ATOM 6464 O O . ARG A 1 868 ? -26.025 9.769 21.041 1.00 93.50 868 ARG A O 1
ATOM 6471 N N . TRP A 1 869 ? -26.894 9.237 19.049 1.00 93.25 869 TRP A N 1
ATOM 6472 C CA . TRP A 1 869 ? -25.718 9.659 18.291 1.00 93.25 869 TRP A CA 1
ATOM 6473 C C . TRP A 1 869 ? -25.568 11.186 18.303 1.00 93.25 869 TRP A C 1
ATOM 6475 O O . TRP A 1 869 ? -26.469 11.913 17.876 1.00 93.25 869 TRP A O 1
ATOM 6485 N N . SER A 1 870 ? -24.419 11.681 18.765 1.00 90.38 870 SER A N 1
ATOM 6486 C CA . SER A 1 870 ? -24.112 13.113 18.880 1.00 90.38 870 SER A CA 1
ATOM 6487 C C . SER A 1 870 ? -24.217 13.832 17.529 1.00 90.38 870 SER A C 1
ATOM 6489 O O . SER A 1 870 ? -24.758 14.937 17.449 1.00 90.38 870 SER A O 1
ATOM 6491 N N . GLY A 1 871 ? -23.764 13.188 16.449 1.00 88.62 871 GLY A N 1
ATOM 6492 C CA . GLY A 1 871 ? -23.774 13.735 15.093 1.00 88.62 871 GLY A CA 1
ATOM 6493 C C . GLY A 1 871 ? -25.150 13.830 14.436 1.00 88.62 871 GLY A C 1
ATOM 6494 O O . GLY A 1 871 ? -25.273 14.524 13.431 1.00 88.62 871 GLY A O 1
ATOM 6495 N N . LEU A 1 872 ? -26.192 13.206 14.997 1.00 89.69 872 LEU A N 1
ATOM 6496 C CA . LEU A 1 872 ? -27.544 13.208 14.415 1.00 89.69 872 LEU A CA 1
ATOM 6497 C C . LEU A 1 872 ? -28.458 14.304 14.990 1.00 89.69 872 LEU A C 1
ATOM 6499 O O . LEU A 1 872 ? -29.590 14.498 14.541 1.00 89.69 872 LEU A O 1
ATOM 6503 N N . GLY A 1 873 ? -27.983 15.050 15.991 1.00 79.38 873 GLY A N 1
ATOM 6504 C CA . GLY A 1 873 ? -28.721 16.164 16.581 1.00 79.38 873 GLY A CA 1
ATOM 6505 C C . GLY A 1 873 ? -30.072 15.744 17.176 1.00 79.38 873 GLY A C 1
ATOM 6506 O O . GLY A 1 873 ? -30.138 14.939 18.104 1.00 79.38 873 GLY A O 1
ATOM 6507 N N . ARG A 1 874 ? -31.165 16.352 16.692 1.00 77.00 874 ARG A N 1
ATOM 6508 C CA . ARG A 1 874 ? -32.543 16.049 17.137 1.00 77.00 874 ARG A CA 1
ATOM 6509 C C . ARG A 1 874 ? -33.212 14.923 16.348 1.00 77.00 874 ARG A C 1
ATOM 6511 O O . ARG A 1 874 ? -34.270 14.473 16.765 1.00 77.00 874 ARG A O 1
ATOM 6518 N N . GLU A 1 875 ? -32.627 14.507 15.226 1.00 78.81 875 GLU A N 1
ATOM 6519 C CA . GLU A 1 875 ? -33.129 13.384 14.424 1.00 78.81 875 GLU A CA 1
ATOM 6520 C C . GLU A 1 875 ? -32.605 12.032 14.920 1.00 78.81 875 GLU A C 1
ATOM 6522 O O . GLU A 1 875 ? -33.099 10.996 14.484 1.00 78.81 875 GLU A O 1
ATOM 6527 N N . GLY A 1 876 ? -31.619 12.037 15.824 1.00 76.38 876 GLY A N 1
ATOM 6528 C CA . GLY A 1 876 ? -31.122 10.828 16.467 1.00 76.38 876 GLY A CA 1
ATOM 6529 C C . GLY A 1 876 ? -32.184 10.203 17.367 1.00 76.38 876 GLY A C 1
ATOM 6530 O O . GLY A 1 876 ? -32.691 10.856 18.282 1.00 76.38 876 GLY A O 1
ATOM 6531 N N . GLU A 1 877 ? -32.496 8.937 17.111 1.00 83.12 877 GLU A N 1
ATOM 6532 C CA . GLU A 1 877 ? -33.369 8.145 17.970 1.00 83.12 877 GLU A CA 1
ATOM 6533 C C . GLU A 1 877 ? -32.673 7.796 19.291 1.00 83.12 877 GLU A C 1
ATOM 6535 O O . GLU A 1 877 ? -31.441 7.753 19.381 1.00 83.12 877 GLU A O 1
ATOM 6540 N N . ARG A 1 878 ? -33.482 7.551 20.327 1.00 88.00 878 ARG A N 1
ATOM 6541 C CA . ARG A 1 878 ? -32.992 7.005 21.592 1.00 88.00 878 ARG A CA 1
ATOM 6542 C C . ARG A 1 878 ? -32.473 5.590 21.338 1.00 88.00 878 ARG A C 1
ATOM 6544 O O . ARG A 1 878 ? -33.196 4.766 20.789 1.00 88.00 878 ARG A O 1
ATOM 6551 N N . LEU A 1 879 ? -31.249 5.327 21.771 1.00 90.19 879 LEU A N 1
ATOM 6552 C CA . LEU A 1 879 ? -30.593 4.028 21.709 1.00 90.19 879 LEU A CA 1
ATOM 6553 C C . LEU A 1 879 ? -30.238 3.546 23.116 1.00 90.19 879 LEU A C 1
ATOM 6555 O O . LEU A 1 879 ? -29.975 4.362 24.002 1.00 90.19 879 LEU A O 1
ATOM 6559 N N . ASP A 1 880 ? -30.219 2.229 23.303 1.00 89.38 880 ASP A N 1
ATOM 6560 C CA . ASP A 1 880 ? -29.862 1.598 24.572 1.00 89.38 880 ASP A CA 1
ATOM 6561 C C . ASP A 1 880 ? -28.441 1.027 24.486 1.00 89.38 880 ASP A C 1
ATOM 6563 O O . ASP A 1 880 ? -28.096 0.283 23.560 1.00 89.38 880 ASP A O 1
ATOM 6567 N N . ILE A 1 881 ? -27.607 1.388 25.458 1.00 91.12 881 ILE A N 1
ATOM 6568 C CA . ILE A 1 881 ? -26.239 0.896 25.619 1.00 91.12 881 ILE A CA 1
ATOM 6569 C C . ILE A 1 881 ? -26.255 -0.144 26.738 1.00 91.12 881 ILE A C 1
ATOM 6571 O O . ILE A 1 881 ? -26.441 0.229 27.898 1.00 91.12 881 ILE A O 1
ATOM 6575 N N . PRO A 1 882 ? -26.051 -1.435 26.434 1.00 87.06 882 PRO A N 1
ATOM 6576 C CA . PRO A 1 882 ? -26.166 -2.473 27.441 1.00 87.06 882 PRO A CA 1
ATOM 6577 C C . PRO A 1 882 ? -24.960 -2.464 28.392 1.00 87.06 882 PRO A C 1
ATOM 6579 O O . PRO A 1 882 ? -23.810 -2.491 27.947 1.00 87.06 882 PRO A O 1
ATOM 6582 N N . GLY A 1 883 ? -25.225 -2.475 29.699 1.00 83.56 883 GLY A N 1
ATOM 6583 C CA . GLY A 1 883 ? -24.209 -2.507 30.755 1.00 83.56 883 GLY A CA 1
ATOM 6584 C C . GLY A 1 883 ? -23.952 -3.904 31.320 1.00 83.56 883 GLY A C 1
ATOM 6585 O O . GLY A 1 883 ? -24.822 -4.782 31.292 1.00 83.56 883 GLY A O 1
ATOM 6586 N N . ILE A 1 884 ? -22.757 -4.123 31.882 1.00 87.50 884 ILE A N 1
ATOM 6587 C CA . ILE A 1 884 ? -22.493 -5.320 32.698 1.00 87.50 884 ILE A CA 1
ATOM 6588 C C . ILE A 1 884 ? -23.417 -5.293 33.921 1.00 87.50 884 ILE A C 1
ATOM 6590 O O . ILE A 1 884 ? -23.557 -4.272 34.588 1.00 87.50 884 ILE A O 1
ATOM 6594 N N . ARG A 1 885 ? -24.052 -6.425 34.238 1.00 87.00 885 ARG A N 1
ATOM 6595 C CA . ARG A 1 885 ? -24.969 -6.518 35.384 1.00 87.00 885 ARG A CA 1
ATOM 6596 C C . ARG A 1 885 ? -24.203 -6.715 36.686 1.00 87.00 885 ARG A C 1
ATOM 6598 O O . ARG A 1 885 ? -23.231 -7.455 36.718 1.00 87.00 885 ARG A O 1
ATOM 6605 N N . LEU A 1 886 ? -24.705 -6.167 37.788 1.00 89.81 886 LEU A N 1
ATOM 6606 C CA . LEU A 1 886 ? -24.192 -6.503 39.121 1.00 89.81 886 LEU A CA 1
ATOM 6607 C C . LEU A 1 886 ? -24.583 -7.932 39.521 1.00 89.81 886 LEU A C 1
ATOM 6609 O O . LEU A 1 886 ? -25.659 -8.422 39.160 1.00 89.81 886 LEU A O 1
ATOM 6613 N N . ASP A 1 887 ? -23.721 -8.605 40.281 1.00 90.81 887 ASP A N 1
ATOM 6614 C CA . ASP A 1 887 ? -24.002 -9.940 40.811 1.00 90.81 887 ASP A CA 1
ATOM 6615 C C . ASP A 1 887 ? -25.142 -9.935 41.835 1.00 90.81 887 ASP A C 1
ATOM 6617 O O . ASP A 1 887 ? -25.351 -8.975 42.583 1.00 90.81 887 ASP A O 1
ATOM 6621 N N . LYS A 1 888 ? -25.952 -10.998 41.824 1.00 93.19 888 LYS A N 1
ATOM 6622 C CA . LYS A 1 888 ? -27.015 -11.190 42.825 1.00 93.19 888 LYS A CA 1
ATOM 6623 C C . LYS A 1 888 ? -26.448 -11.694 44.140 1.00 93.19 888 LYS A C 1
ATOM 6625 O O . LYS A 1 888 ? -26.877 -11.247 45.196 1.00 93.19 888 LYS A O 1
ATOM 6630 N N . ASP A 1 889 ? -25.478 -12.586 44.048 1.00 95.25 889 ASP A N 1
ATOM 6631 C CA . ASP A 1 889 ? -24.857 -13.255 45.172 1.00 95.25 889 ASP A CA 1
ATOM 6632 C C . ASP A 1 889 ? -23.363 -12.966 45.134 1.00 95.25 889 ASP A C 1
ATOM 6634 O O . ASP A 1 889 ? -22.742 -13.010 44.074 1.00 95.25 889 ASP A O 1
ATOM 6638 N N . SER A 1 890 ? -22.785 -12.632 46.282 1.00 94.56 890 SER A N 1
ATOM 6639 C CA . SER A 1 890 ? -21.341 -12.433 46.389 1.00 94.56 890 SER A CA 1
ATOM 6640 C C . SER A 1 890 ? -20.850 -12.714 47.802 1.00 94.56 890 SER A C 1
ATOM 6642 O O . SER A 1 890 ? -21.646 -12.823 48.739 1.00 94.56 890 SER A O 1
ATOM 6644 N N . GLN A 1 891 ? -19.540 -12.874 47.958 1.00 95.00 891 GLN A N 1
ATOM 6645 C CA . GLN A 1 891 ? -18.930 -13.223 49.238 1.00 95.00 891 GLN A CA 1
ATOM 6646 C C . GLN A 1 891 ? -17.718 -12.347 49.519 1.00 95.00 891 GLN A C 1
ATOM 6648 O O . GLN A 1 891 ? -16.925 -12.085 48.622 1.00 95.00 891 GLN A O 1
ATOM 6653 N N . TRP A 1 892 ? -17.537 -11.937 50.769 1.00 92.50 892 TRP A N 1
ATOM 6654 C CA . TRP A 1 892 ? -16.308 -11.303 51.238 1.00 92.50 892 TRP A CA 1
ATOM 6655 C C . TRP A 1 892 ? -15.590 -12.233 52.206 1.00 92.50 892 TRP A C 1
ATOM 6657 O O . TRP A 1 892 ? -16.196 -12.741 53.148 1.00 92.50 892 TRP A O 1
ATOM 6667 N N . ALA A 1 893 ? -14.289 -12.411 52.015 1.00 94.06 893 ALA A N 1
ATOM 6668 C CA . ALA A 1 893 ? -13.411 -13.031 52.998 1.00 94.06 893 ALA A CA 1
ATOM 6669 C C . ALA A 1 893 ? -12.276 -12.067 53.332 1.00 94.06 893 ALA A C 1
ATOM 6671 O O . ALA A 1 893 ? -11.692 -11.469 52.431 1.00 94.06 893 ALA A O 1
ATOM 6672 N N . GLY A 1 894 ? -11.959 -11.917 54.613 1.00 92.56 894 GLY A N 1
ATOM 6673 C CA . GLY A 1 894 ? -10.962 -10.950 55.058 1.00 92.56 894 GLY A CA 1
ATOM 6674 C C . GLY A 1 894 ? -10.107 -11.465 56.199 1.00 92.56 894 GLY A C 1
ATOM 6675 O O . GLY A 1 894 ? -10.564 -12.248 57.034 1.00 92.56 894 GLY A O 1
ATOM 6676 N N . VAL A 1 895 ? -8.859 -11.004 56.231 1.00 93.50 895 VAL A N 1
ATOM 6677 C CA . VAL A 1 895 ? -7.939 -11.180 57.355 1.00 93.50 895 VAL A CA 1
ATOM 6678 C C . VAL A 1 895 ? -7.405 -9.816 57.758 1.00 93.50 895 VAL A C 1
ATOM 6680 O O . VAL A 1 895 ? -6.931 -9.046 56.919 1.00 93.50 895 VAL A O 1
ATOM 6683 N N . ARG A 1 896 ? -7.454 -9.521 59.054 1.00 91.06 896 ARG A N 1
ATOM 6684 C CA . ARG A 1 896 ? -6.939 -8.281 59.628 1.00 91.06 896 ARG A CA 1
ATOM 6685 C C . ARG A 1 896 ? -6.005 -8.572 60.795 1.00 91.06 896 ARG A C 1
ATOM 6687 O O . ARG A 1 896 ? -6.289 -9.426 61.633 1.00 91.06 896 ARG A O 1
ATOM 6694 N N . LEU A 1 897 ? -4.908 -7.824 60.833 1.00 92.44 897 LEU A N 1
ATOM 6695 C CA . LEU A 1 897 ? -3.919 -7.815 61.900 1.00 92.44 897 LEU A CA 1
ATOM 6696 C C . LEU A 1 897 ? -3.842 -6.410 62.493 1.00 92.44 897 LEU A C 1
ATOM 6698 O O . LEU A 1 897 ? -3.516 -5.460 61.784 1.00 92.44 897 LEU A O 1
ATOM 6702 N N . ASP A 1 898 ? -4.071 -6.304 63.793 1.00 89.19 898 ASP A N 1
ATOM 6703 C CA . ASP A 1 898 ? -3.862 -5.098 64.586 1.00 89.19 898 ASP A CA 1
ATOM 6704 C C . ASP A 1 898 ? -2.668 -5.306 65.517 1.00 89.19 898 ASP A C 1
ATOM 6706 O O . ASP A 1 898 ? -2.530 -6.366 66.131 1.00 89.19 898 ASP A O 1
ATOM 6710 N N . ILE A 1 899 ? -1.819 -4.288 65.647 1.00 89.88 899 ILE A N 1
ATOM 6711 C CA . ILE A 1 899 ? -0.710 -4.251 66.603 1.00 89.88 899 ILE A CA 1
ATOM 6712 C C . ILE A 1 899 ? -0.757 -2.904 67.319 1.00 89.88 899 ILE A C 1
ATOM 6714 O O . ILE A 1 899 ? -0.709 -1.848 66.684 1.00 89.88 899 ILE A O 1
ATOM 6718 N N . GLY A 1 900 ? -0.837 -2.939 68.646 1.00 86.38 900 GLY A N 1
ATOM 6719 C CA . GLY A 1 900 ? -0.909 -1.745 69.483 1.00 86.38 900 GLY A CA 1
ATOM 6720 C C . GLY A 1 900 ? 0.017 -1.819 70.691 1.00 86.38 900 GLY A C 1
ATOM 6721 O O . GLY A 1 900 ? 0.438 -2.897 71.118 1.00 86.38 900 GLY A O 1
ATOM 6722 N N . LYS A 1 901 ? 0.335 -0.649 71.250 1.00 79.19 901 LYS A N 1
ATOM 6723 C CA . LYS A 1 901 ? 1.123 -0.499 72.480 1.00 79.19 901 LYS A CA 1
ATOM 6724 C C . LYS A 1 901 ? 0.395 0.458 73.417 1.00 79.19 901 LYS A C 1
ATOM 6726 O O . LYS A 1 901 ? 0.247 1.628 73.079 1.00 79.19 901 LYS A O 1
ATOM 6731 N N . ALA A 1 902 ? 0.002 -0.027 74.595 1.00 65.12 902 ALA A N 1
ATOM 6732 C CA . ALA A 1 902 ? -0.969 0.637 75.471 1.00 65.12 902 ALA A CA 1
ATOM 6733 C C . ALA A 1 902 ? -2.306 0.932 74.744 1.00 65.12 902 ALA A C 1
ATOM 6735 O O . ALA A 1 902 ? -2.504 0.514 73.601 1.00 65.12 902 ALA A O 1
ATOM 6736 N N . ALA A 1 903 ? -3.260 1.579 75.421 1.00 62.38 903 ALA A N 1
ATOM 6737 C CA . ALA A 1 903 ? -4.593 1.856 74.868 1.00 62.38 903 ALA A CA 1
ATOM 6738 C C . ALA A 1 903 ? -4.611 2.994 73.821 1.00 62.38 903 ALA A C 1
ATOM 6740 O O . ALA A 1 903 ? -5.641 3.220 73.196 1.00 62.38 903 ALA A O 1
ATOM 6741 N N . ASP A 1 904 ? -3.491 3.698 73.620 1.00 72.50 904 ASP A N 1
ATOM 6742 C CA . ASP A 1 904 ? -3.508 5.026 72.995 1.00 72.50 904 ASP A CA 1
ATOM 6743 C C . ASP A 1 904 ? -3.222 5.025 71.482 1.00 72.50 904 ASP A C 1
ATOM 6745 O O . ASP A 1 904 ? -3.620 5.958 70.792 1.00 72.50 904 ASP A O 1
ATOM 6749 N N . ALA A 1 905 ? -2.536 4.015 70.928 1.00 81.44 905 ALA A N 1
ATOM 6750 C CA . ALA A 1 905 ? -2.260 3.955 69.487 1.00 81.44 905 ALA A CA 1
ATOM 6751 C C . ALA A 1 905 ? -2.114 2.524 68.947 1.00 81.44 905 ALA A C 1
ATOM 6753 O O . ALA A 1 905 ? -1.443 1.676 69.550 1.00 81.44 905 ALA A O 1
ATOM 6754 N N . ARG A 1 906 ? -2.677 2.279 67.757 1.00 85.50 906 ARG A N 1
ATOM 6755 C CA . ARG A 1 906 ? -2.520 1.025 67.008 1.00 85.50 906 ARG A CA 1
ATOM 6756 C C . ARG A 1 906 ? -2.316 1.244 65.515 1.00 85.50 906 ARG A C 1
ATOM 6758 O O . ARG A 1 906 ? -2.812 2.204 64.927 1.00 85.50 906 ARG A O 1
ATOM 6765 N N . PHE A 1 907 ? -1.625 0.291 64.910 1.00 89.94 907 PHE A N 1
ATOM 6766 C CA . PHE A 1 907 ? -1.507 0.130 63.469 1.00 89.94 907 PHE A CA 1
ATOM 6767 C C . PHE A 1 907 ? -2.241 -1.139 63.048 1.00 89.94 907 PHE A C 1
ATOM 6769 O O . PHE A 1 907 ? -2.209 -2.136 63.774 1.00 89.94 907 PHE A O 1
ATOM 6776 N N . PHE A 1 908 ? -2.862 -1.122 61.872 1.00 88.81 908 PHE A N 1
ATOM 6777 C CA . PHE A 1 908 ? -3.463 -2.323 61.310 1.00 88.81 908 PHE A CA 1
ATOM 6778 C C . PHE A 1 908 ? -3.149 -2.502 59.831 1.00 88.81 908 PHE A C 1
ATOM 6780 O O . PHE A 1 908 ? -2.963 -1.538 59.086 1.00 88.81 908 PHE A O 1
ATOM 6787 N N . LEU A 1 909 ? -3.142 -3.767 59.420 1.00 93.38 909 LEU A N 1
ATOM 6788 C CA . LEU A 1 909 ? -3.128 -4.204 58.031 1.00 93.38 909 LEU A CA 1
ATOM 6789 C C . LEU A 1 909 ? -4.298 -5.143 57.794 1.00 93.38 909 LEU A C 1
ATOM 6791 O O . LEU A 1 909 ? -4.622 -5.979 58.642 1.00 93.38 909 LEU A O 1
ATOM 6795 N N . ARG A 1 910 ? -4.912 -5.022 56.623 1.00 90.94 910 ARG A N 1
ATOM 6796 C CA . ARG A 1 910 ? -6.045 -5.845 56.227 1.00 90.94 910 ARG A CA 1
ATOM 6797 C C . ARG A 1 910 ? -5.948 -6.231 54.762 1.00 90.94 910 ARG A C 1
ATOM 6799 O O . ARG A 1 910 ? -5.671 -5.384 53.914 1.00 90.94 910 ARG A O 1
ATOM 6806 N N . ALA A 1 911 ? -6.215 -7.501 54.494 1.00 93.69 911 ALA A N 1
ATOM 6807 C CA . ALA A 1 911 ? -6.399 -8.027 53.156 1.00 93.69 911 ALA A CA 1
ATOM 6808 C C . ALA A 1 911 ? -7.805 -8.619 53.045 1.00 93.69 911 ALA A C 1
ATOM 6810 O O . ALA A 1 911 ? -8.199 -9.422 53.893 1.00 93.69 911 ALA A O 1
ATOM 6811 N N . ASP A 1 912 ? -8.544 -8.235 52.010 1.00 92.12 912 ASP A N 1
ATOM 6812 C CA . ASP A 1 912 ? -9.856 -8.799 51.704 1.00 92.12 912 ASP A CA 1
ATOM 6813 C C . ASP A 1 912 ? -9.907 -9.310 50.272 1.00 92.12 912 ASP A C 1
ATOM 6815 O O . ASP A 1 912 ? -9.219 -8.804 49.382 1.00 92.12 912 ASP A O 1
ATOM 6819 N N . LYS A 1 913 ? -10.771 -10.296 50.061 1.00 94.25 913 LYS A N 1
ATOM 6820 C CA . LYS A 1 913 ? -11.148 -10.787 48.748 1.00 94.25 913 LYS A CA 1
ATOM 6821 C C . LYS A 1 913 ? -12.664 -10.799 48.623 1.00 94.25 913 LYS A C 1
ATOM 6823 O O . LYS A 1 913 ? -13.349 -11.382 49.466 1.00 94.25 913 LYS A O 1
ATOM 6828 N N . HIS A 1 914 ? -13.161 -10.153 47.577 1.00 93.75 914 HIS A N 1
ATOM 6829 C CA . HIS A 1 914 ? -14.550 -10.228 47.144 1.00 93.75 914 HIS A CA 1
ATOM 6830 C C . HIS A 1 914 ? -14.658 -11.261 46.032 1.00 93.75 914 HIS A C 1
ATOM 6832 O O . HIS A 1 914 ? -13.880 -11.237 45.077 1.00 93.75 914 HIS A O 1
ATOM 6838 N N . PHE A 1 915 ? -15.596 -12.185 46.182 1.00 93.38 915 PHE A N 1
ATOM 6839 C CA . PHE A 1 915 ? -15.888 -13.225 45.211 1.00 93.38 915 PHE A CA 1
ATOM 6840 C C . PHE A 1 915 ? -17.256 -12.968 44.601 1.00 93.38 915 PHE A C 1
ATOM 6842 O O . PHE A 1 915 ? -18.261 -12.937 45.323 1.00 93.38 915 PHE A O 1
ATOM 6849 N N . ALA A 1 916 ? -17.289 -12.829 43.281 1.00 91.62 916 ALA A N 1
ATOM 6850 C CA . ALA A 1 916 ? -18.511 -12.672 42.513 1.00 91.62 916 ALA A CA 1
ATOM 6851 C C . ALA A 1 916 ? -18.346 -13.307 41.120 1.00 91.62 916 ALA A C 1
ATOM 6853 O O . ALA A 1 916 ? -17.230 -13.427 40.608 1.00 91.62 916 ALA A O 1
ATOM 6854 N N . ASP A 1 917 ? -19.449 -13.746 40.510 1.00 89.31 917 ASP A N 1
ATOM 6855 C CA . ASP A 1 917 ? -19.413 -14.496 39.246 1.00 89.31 917 ASP A CA 1
ATOM 6856 C C . ASP A 1 917 ? -18.840 -13.671 38.088 1.00 89.31 917 ASP A C 1
ATOM 6858 O O . ASP A 1 917 ? -18.203 -14.220 37.187 1.00 89.31 917 ASP A O 1
ATOM 6862 N N . ARG A 1 918 ? -19.066 -12.353 38.099 1.00 88.62 918 ARG A N 1
ATOM 6863 C CA . ARG A 1 918 ? -18.614 -11.445 37.039 1.00 88.62 918 ARG A CA 1
ATOM 6864 C C . ARG A 1 918 ? -17.280 -10.785 37.342 1.00 88.62 918 ARG A C 1
ATOM 6866 O O . ARG A 1 918 ? -16.819 -9.992 36.530 1.00 88.62 918 ARG A O 1
ATOM 6873 N N . GLY A 1 919 ? -16.658 -11.070 38.479 1.00 87.50 919 GLY A N 1
ATOM 6874 C CA . GLY A 1 919 ? -15.462 -10.349 38.878 1.00 87.50 919 GLY A CA 1
ATOM 6875 C C . GLY A 1 919 ? -15.054 -10.618 40.308 1.00 87.50 919 GLY A C 1
ATOM 6876 O O . GLY A 1 919 ? -15.876 -10.534 41.214 1.00 87.50 919 GLY A O 1
ATOM 6877 N N . ASN A 1 920 ? -13.773 -10.909 40.518 1.00 91.00 920 ASN A N 1
ATOM 6878 C CA . ASN A 1 920 ? -13.210 -10.936 41.861 1.00 91.00 920 ASN A CA 1
ATOM 6879 C C . ASN A 1 920 ? -12.512 -9.609 42.140 1.00 91.00 920 ASN A C 1
ATOM 6881 O O . ASN A 1 920 ? -11.903 -9.026 41.243 1.00 91.00 920 ASN A O 1
ATOM 6885 N N . GLU A 1 921 ? -12.536 -9.188 43.398 1.00 94.38 921 GLU A N 1
ATOM 6886 C CA . GLU A 1 921 ? -11.808 -8.007 43.850 1.00 94.38 921 GLU A CA 1
ATOM 6887 C C . GLU A 1 921 ? -10.819 -8.390 44.944 1.00 94.38 921 GLU A C 1
ATOM 6889 O O . GLU A 1 921 ? -11.108 -9.203 45.824 1.00 94.38 921 GLU A O 1
ATOM 6894 N N . GLU A 1 922 ? -9.644 -7.779 44.903 1.00 95.00 922 GLU A N 1
ATOM 6895 C CA . GLU A 1 922 ? -8.593 -7.947 45.894 1.00 95.00 922 GLU A CA 1
ATOM 6896 C C . GLU A 1 922 ? -8.273 -6.599 46.516 1.00 95.00 922 GLU A C 1
ATOM 6898 O O . GLU A 1 922 ? -8.029 -5.605 45.831 1.00 95.00 922 GLU A O 1
ATOM 6903 N N . VAL A 1 923 ? -8.274 -6.566 47.841 1.00 93.38 923 VAL A N 1
ATOM 6904 C CA . VAL A 1 923 ? -8.178 -5.335 48.608 1.00 93.38 923 VAL A CA 1
ATOM 6905 C C . VAL A 1 923 ? -7.028 -5.445 49.588 1.00 93.38 923 VAL A C 1
ATOM 6907 O O . VAL A 1 923 ? -6.977 -6.378 50.386 1.00 93.38 923 VAL A O 1
ATOM 6910 N N . LEU A 1 924 ? -6.141 -4.453 49.581 1.00 93.75 924 LEU A N 1
ATOM 6911 C CA . LEU A 1 924 ? -5.097 -4.295 50.589 1.00 93.75 924 LEU A CA 1
ATOM 6912 C C . LEU A 1 924 ? -5.189 -2.908 51.219 1.00 93.75 924 LEU A C 1
ATOM 6914 O O . LEU A 1 924 ? -5.157 -1.891 50.521 1.00 93.75 924 LEU A O 1
ATOM 6918 N N . ARG A 1 925 ? -5.288 -2.876 52.547 1.00 90.94 925 ARG A N 1
ATOM 6919 C CA . ARG A 1 925 ? -5.508 -1.662 53.336 1.00 90.94 925 ARG A CA 1
ATOM 6920 C C . ARG A 1 925 ? -4.621 -1.624 54.567 1.00 90.94 925 ARG A C 1
ATOM 6922 O O . ARG A 1 925 ? -4.261 -2.662 55.126 1.00 90.94 925 ARG A O 1
ATOM 6929 N N . GLY A 1 926 ? -4.316 -0.414 55.010 1.00 91.62 926 GLY A N 1
ATOM 6930 C CA . GLY A 1 926 ? -3.638 -0.177 56.271 1.00 91.62 926 GLY A CA 1
ATOM 6931 C C . GLY A 1 926 ? -3.964 1.193 56.837 1.00 91.62 926 GLY A C 1
ATOM 6932 O O . GLY A 1 926 ? -4.296 2.130 56.107 1.00 91.62 926 GLY A O 1
ATOM 6933 N N . GLY A 1 927 ? -3.860 1.308 58.152 1.00 91.00 927 GLY A N 1
ATOM 6934 C CA . GLY A 1 927 ? -4.199 2.543 58.835 1.00 91.00 927 GLY A CA 1
ATOM 6935 C C . GLY A 1 927 ? -3.595 2.650 60.222 1.00 91.00 927 GLY A C 1
ATOM 6936 O O . GLY A 1 927 ? -3.029 1.699 60.767 1.00 91.00 927 GLY A O 1
ATOM 6937 N N . VAL A 1 928 ? -3.722 3.851 60.775 1.00 89.44 928 VAL A N 1
ATOM 6938 C CA . VAL A 1 928 ? -3.301 4.203 62.130 1.00 89.44 928 VAL A CA 1
ATOM 6939 C C . VAL A 1 928 ? -4.498 4.783 62.862 1.00 89.44 928 VAL A C 1
ATOM 6941 O O . VAL A 1 928 ? -5.243 5.589 62.307 1.00 89.44 928 VAL A O 1
ATOM 6944 N N . ASP A 1 929 ? -4.657 4.375 64.111 1.00 86.44 929 ASP A N 1
ATOM 6945 C CA . ASP A 1 929 ? -5.714 4.814 65.013 1.00 86.44 929 ASP A CA 1
ATOM 6946 C C . ASP A 1 929 ? -5.096 5.237 66.343 1.00 86.44 929 ASP A C 1
ATOM 6948 O O . ASP A 1 929 ? -4.243 4.532 66.889 1.00 86.44 929 ASP A O 1
ATOM 6952 N N . VAL A 1 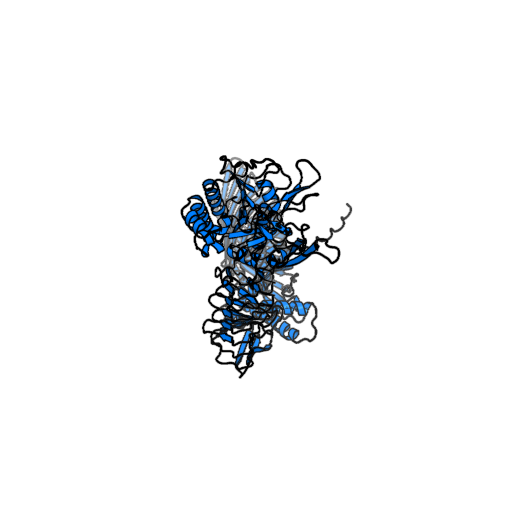930 ? -5.515 6.400 66.833 1.00 85.69 930 VAL A N 1
ATOM 6953 C CA . VAL A 1 930 ? -5.056 7.017 68.074 1.00 85.69 930 VAL A CA 1
ATOM 6954 C C . VAL A 1 930 ? -6.275 7.313 68.939 1.00 85.69 930 VAL A C 1
ATOM 6956 O O . VAL A 1 930 ? -7.175 8.027 68.506 1.00 85.69 930 VAL A O 1
ATOM 6959 N N . SER A 1 931 ? -6.297 6.779 70.158 1.00 82.44 931 SER A N 1
ATOM 6960 C CA . SER A 1 931 ? -7.349 7.017 71.156 1.00 82.44 931 SER A CA 1
ATOM 6961 C C . SER A 1 931 ? -6.779 7.836 72.317 1.00 82.44 931 SER A C 1
ATOM 6963 O O . SER A 1 931 ? -5.637 7.598 72.709 1.00 82.44 931 SER A O 1
ATOM 6965 N N . PHE A 1 932 ? -7.520 8.809 72.857 1.00 78.25 932 PHE A N 1
ATOM 6966 C CA . PHE A 1 932 ? -7.020 9.681 73.934 1.00 78.25 932 PHE A CA 1
ATOM 6967 C C . PHE A 1 932 ? -8.040 9.970 75.028 1.00 78.25 932 PHE A C 1
ATOM 6969 O O . PHE A 1 932 ? -9.237 10.139 74.705 1.00 78.25 932 PHE A O 1
#

pLDDT: mean 90.37, std 11.28, range [23.48, 98.88]

Solvent-accessible surface area (backbone atoms only — not comparable to full-atom values): 44765 Å² total; per-residue (Å²): 134,84,86,78,81,84,78,78,81,77,75,81,77,74,80,78,74,81,76,68,73,65,40,45,35,25,38,52,30,31,22,34,41,68,92,54,88,41,51,68,67,90,42,52,47,47,40,34,61,60,84,70,51,62,74,64,48,20,80,64,40,78,81,8,69,23,27,53,32,48,33,44,15,31,12,45,61,54,100,72,26,90,39,22,65,27,47,73,42,28,38,37,38,26,15,25,24,60,89,79,45,73,43,65,70,34,43,47,54,38,52,54,52,36,50,77,68,66,34,39,37,34,25,32,50,58,58,57,92,60,72,72,86,48,76,66,46,27,60,53,44,62,73,37,69,62,54,49,49,52,48,52,48,38,47,52,31,39,77,65,42,10,23,36,21,30,10,19,24,64,75,37,27,68,58,32,10,51,82,60,37,43,36,66,45,68,71,37,72,75,46,54,46,14,44,37,31,12,19,22,33,44,91,86,48,73,46,73,43,31,39,82,34,91,79,76,48,70,43,47,31,25,37,67,48,22,7,18,26,22,95,44,14,93,46,17,31,20,27,57,14,48,47,66,43,71,37,91,94,56,93,47,61,42,80,49,79,35,9,35,36,6,9,22,38,53,44,13,40,45,41,54,35,34,52,72,40,73,59,55,36,19,39,54,43,48,48,16,45,47,46,25,22,44,76,49,81,57,47,28,28,36,78,46,75,48,67,36,54,49,102,85,69,47,76,37,59,47,101,87,68,47,72,35,76,40,77,48,78,45,78,46,71,53,64,28,82,88,50,86,32,23,39,47,36,3,21,7,34,69,32,57,78,47,25,62,26,30,43,28,36,22,78,89,49,60,43,72,47,50,38,46,69,49,85,40,62,32,57,37,50,26,30,41,70,25,18,40,36,35,27,49,54,81,85,29,73,13,35,42,33,35,57,15,67,25,59,20,57,24,51,34,38,26,48,11,27,35,41,29,33,56,21,32,39,44,28,37,37,42,27,26,68,66,3,31,42,33,28,44,14,37,36,45,22,36,38,41,29,39,11,33,39,33,27,31,87,90,25,28,26,35,31,51,22,38,39,38,37,36,70,69,9,34,42,35,30,16,59,97,10,31,39,38,26,55,20,38,33,38,40,29,16,32,37,33,53,39,74,39,84,70,51,57,68,55,67,52,74,46,62,45,32,42,20,74,63,24,50,41,77,53,59,76,43,77,44,50,60,49,37,40,44,71,54,78,46,82,47,66,34,37,34,32,38,42,39,31,50,39,56,44,44,58,29,40,48,75,58,71,56,78,42,68,48,54,49,43,28,25,48,47,50,36,58,51,47,58,50,42,51,60,55,70,72,48,96,73,73,54,76,61,54,50,53,47,35,36,52,50,14,34,56,53,61,39,72,41,59,66,54,46,50,52,27,35,57,23,64,35,56,37,50,68,16,35,47,54,48,54,52,52,50,50,52,54,51,56,49,60,63,54,62,60,58,72,76,67,76,71,94,86,56,52,33,37,43,36,41,39,40,33,42,37,41,37,41,43,48,51,96,59,54,82,30,33,43,35,39,40,40,40,39,37,44,36,41,36,35,56,49,101,51,83,54,33,36,42,34,44,32,44,36,44,35,40,37,41,35,44,33,47,84,40,39,29,39,37,45,33,46,35,44,31,44,34,38,39,38,38,36,38,81,44,101,39,38,35,40,34,37,39,44,36,40,34,41,35,43,40,38,43,36,32,34,38,46,65,84,59,83,39,64,31,37,34,49,30,42,38,43,37,40,38,38,37,42,37,39,37,40,57,43,73,78,51,96,42,36,36,39,35,46,36,41,34,45,35,42,38,38,39,38,38,45,42,35,50,36,43,70,46,51,83,20,46,32,32,60,51,55,79,42,54,37,35,32,41,37,40,35,40,35,39,38,40,50,46,81,49,81,95,52,28,36,38,36,44,37,44,35,42,34,44,36,41,43,82,39,79,53,83,40,54,37,52,27,26,42,47,48,46,64,88,76,36,59,84,34,74,24,70,29,60,72,75,67,53,53,37,35,40,41,36,43,37,42,38,45,30,53,56,89,40,38,37,41,38,43,36,42,36,38,38,45,36,90,41,31,48,33,42,33,46,37,39,35,43,42,38,35,91

Mean predicted aligned error: 12.49 Å

Radius of gyration: 43.68 Å; Cα contacts (8 Å, |Δi|>4): 2559; chains: 1; bounding box: 84×58×146 Å

Foldseek 3Di:
DDDDDDDDDDDPPDPPDPQFPAAAEEEEWQWAPPDDPFADCVLEFEAELPPGDGDTDRLVYHPHLSRLLCQQQATHDDPAFRTHLAVRHRYYYYRADHVGHGDLVSVLVSLVVCLVVVHQEYFALHFDPDFQDDLVSLVVLVVDPSLVSLLVSLVSSLVSLHAYEHEQWFAQALTGGVSLCSCVSVVPCSSLLHYAYEQAFAPPLADLAFDQTPVRDTWGRRSPRTHFQAPVLQRYAYEHQKGFDDDDPDPGTDIDGGSSSRRSNLSSLLSLLCSQQVQRGNNQSSQLFLQQADADFTKGKHKDKDFDADPVRHFDADPVGHGHIDIDIDIDGGQCPPPCAGSGRRVYYGDSVQSNLGHAEPEPEAAEAAFAADAHENAHAYAYAYHHEYHHDQPRQGEYEYCHNHHHEHEYEFAHHEYEYAEEHQEEYEYHHQGEYEYAYEYNEEYEFLHEYEYALVAAYEYAYEYEYDQNGEYEFEPPHAHEYAYEYEDEHEYEYAYRLQAQFAKDKAWRYFYNHFYHDDYPYYHDAQFKDWDWDGDGGTIMTIIHTDQQLVSLVVQVNDFPLLSQLSVQVSLLVVLLSVLSPDPDDDPLSSQSRRLSSLLSRQRHSVLSSLLSLQLQLQLQLQVVLVVVVVVVVVVVVCVVVVVDDDPDFFKKWKKKWWKKWKKFADPRGWIKTKMKIKIKIKMKGDDPPPQKIKIKMKMWIWMKMQTPRQQGIKIKIKIKMKIKMKGAPDPWKIKIKMKMKIKIKMKGWGWRDGPDTWIKIKMKIKIKIKMKMKMWTWADPDPFKIKIKMKIKMKMKMKMAWMWIPGGQSTKTFHIDMDMWMKIKIKMKMKTWAADPQQKIKMKIKMKMKMAIPDWDFSKIWIFRNSSPPSTDIGINGYRTDARIKMKIKIKMWIDGHPFKIKMWMWMWIDGPRMIMIMIMIMMMGGD

Sequence (932 aa):
MNPGNPTNPTNPEEPETPTPPAVKVGIIDSGLASGRSEFNYNNVSFRSFSDGGSQVNDNLGVSGHGTLVALTLAGLATKVYSGGIAPDSELYIAQASKNNSFDYLKTSASVDWLLNSGVQIINMSYSSDERLVTDEDFKKAQTENQYKLIYNDLRKIVDSEALSVVATGNNDSAIPSPDTQVPLIFNDPSLQKGILAATGYAPGEESSEGVLRSDGTTRPSDLFIFNACGKVAAYCMAAPGYVDSPAENGDTTERSYGTSFAAPRISGAASLVKGTYPWMTGYNLQQTLLTTATYHTDAHSMITSGYAKDDQGNFLYDEDGNAIWQRTETKIADTANGRPFNDTFGWGDLNIDKALKGPAMFYADDFTARLTAGDYTFANNISGEHGLIVTGADNADGILRLTGNNTYKGDTKITANSLFVDGSIAGDAAVSGTGTLAGKGRIGGNVSNTGTVATTAQGGLTVAGNYTQGSNGLLNVTLSNPLTVAGRASLDGTLRVGLPSETYVVKTQETLLHSNQGVSGTFKTTDLGLFLTGDLTYGANDVTGAFSRL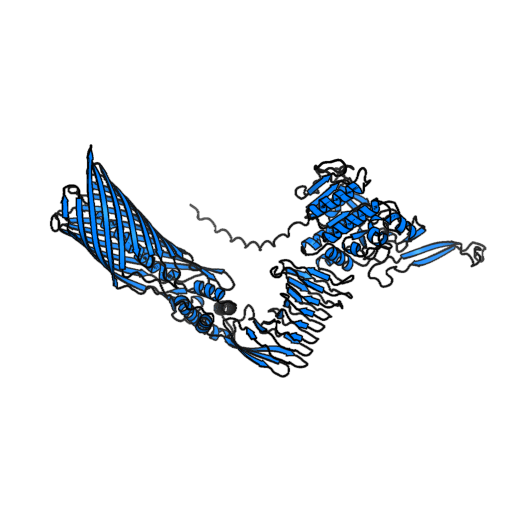NTVDAVTNSGLHSAAQLQTAANVESALQVADRWSALTTTTAQQSSVLAKAAAFQQLGSASAAATALDSLSGQAHASSNAILFNSLDYQNQLLNNRLDLLADGKDYGLWIETGKLRGDLQQSGYLGSHYDITLTAIGADTDFDTPGLRAGVAYTNSQIKADYQGSGGNSENKLQGVMTYARYNLTPEWYVQGNLSYQHGRDKLKRSILLDDVEAVSSSTSSDGWQGLVKTGYELALNDVFSVQPYTGLKYSYLSTGGFTDTGSEFGLTGEGDDYSRTVGLTGVNLRALLQWEKGWWSSVSVNGEYQHAFSNPSLDVAARWSGLGREGERLDIPGIRLDKDSQWAGVRLDIGKAADARFFLRADKHFADRGNEEVLRGGVDVSF

Nearest PDB structures (foldseek):
  3slt-assembly1_A  TM=7.044E-01  e=6.729E-14  Escherichia coli O157:H7
  3slo-assembly1_A  TM=7.308E-01  e=2.137E-13  Escherichia coli O157:H7
  3slj-assembly1_A  TM=7.119E-01  e=1.233E-13  Escherichia coli O157:H7
  2qom-assembly2_B  TM=7.432E-01  e=3.773E-11  Escherichia coli O157:H7
  8bnz-assembly1_P  TM=7.220E-01  e=2.865E-11  Escherichia coli O157:H7

Secondary structure (DSSP, 8-state):
-PPPPPPPPPPPPPPPP-PPPPPEEEEEESB--SS-TTS-GGGEEEEETTTTB-S--BTT-TT-HHHHHHHHHHPPP-SS----S-TTSEEEEEE-EETTEEPHHHHHHHHHHHHHTT--EEEE----S----SHHHHHHHTTSHHHHHHHHHHHHHHHTT-EEEEE--SSS-SS--GGG-HHHHTT-GGGGGGEEEEEEE-TT---SBPEEPTTS-EE-GGGTTPPP-GGGGGGEEEEE-EEEEEPTTSSSEEEEESGGGHHHHHHHHHHHHHHHSTT--HHHHHHHHHHHSBP----EEEEEEEE-B-TTSPBPB-TTSPBPEEEEEEEEPPTTTTSSSBTTTBT-B--HHHHTT--SEE-SS-EEEEE-SEEEEE-SPPEES--EEEEE-TT--EEEEE-SB----SPEEESSSEEEESSEE-S-EEE-TT-EEE-SSEESS-EEESSEEE-BTTB--EESS-EEE-TT-EEEEETT--EEESS-EEE-SEEEEEPPTT---SEEEEEEEEETT-EEE--SEEE--SSEEEEEEE-SSEEEEEEEEPPHHHHHHHTT---HHHHHHHHHHHHHHHHHHHHHT-SS--HHHHHHHHHHHHHHT--SHHHHHHHHHHHS-HHHHHHHHHHHHHHHHHHHHHHTTTT---TT-SEEEEEEEEEEEEEE--TTS--EEEEEEEEEEEEEEE-SSTTEEEEEEEEEEEEEEEETGGGEEEEEEEEEEEEEEEEESSSSEEEEEEEEEEEEEEEEEEEEESSSEEEEEEEEEEEEEEEEEEEEE-EE-SSSEEEEEEEEEEEEEEEE--EE-BS-TT-EEEPPEEEEEEEEEEEEEEEEEEE-GGGEEEEEEEEEEEEEES------EEEEEGGGTTSPPPEEEPPPPPPSEEEEEEEEEEEEETTTEEEEEEEEEEEETT--EEEEEEEEEEE-

InterPro domains:
  IPR000209 Peptidase S8/S53 domain [PF00082] (22-301)
  IPR005546 Autotransporter beta-domain [PF03797] (658-911)
  IPR005546 Autotransporter beta-domain [PS51208] (650-932)
  IPR005546 Autotransporter beta-domain [SM00869] (654-922)
  IPR011050 Pectin lyase fold/virulence factor [SSF51126] (180-527)
  IPR013425 Autotransporter-associated beta strand repeat [TIGR02601] (398-419)
  IPR015500 Peptidase S8, subtilisin-related [PR00723] (20-39)
  IPR015500 Peptidase S8, subtilisin-related [PR00723] (61-74)
  IPR015500 Peptidase S8, subtilisin-related [PR00723] (257-273)
  IPR023828 Peptidase S8, subtilisin, Ser-active site [PS00138] (258-268)
  IPR034061 Autotransporter serine protease peptidase domain [cd04848] (23-294)
  IPR036709 Autotransporter beta-domain superfamily [G3DSA:2.40.128.130] (611-932)
  IPR036709 Autotransporter beta-domain superfamily [SSF103515] (620-932)
  IPR036852 Peptidase S8/S53 domain superfamily [G3DSA:3.40.50.200] (14-358)
  IPR036852 Peptidase S8/S53 domain superfamily [SSF52743] (17-358)
  IPR050131 Subtilisin-like serine protease [PTHR43806] (21-321)

Organism: NCBI:txid3073862

=== Feature glossary ===
Legend for the data blocks above and below:

— What the protein is —

The amino-acid sequence is the protein's primary structure: the linear order of residues from the N-terminus to the C-terminus, written in one-letter code. Everything else here — the 3D coordinates, the secondary structure, the domain annotations — is ultimately a consequence of this string.

Database cross-references. InterPro integrates a dozen domain/family signature databases into unified entries with residue-range hits. GO terms attach function/process/location labels with evidence codes. CATH codes position the fold in a four-level structural taxonomy. Organism is the NCBI-taxonomy species name.

— Where its atoms are —

The mmCIF block holds the 3D Cartesian coordinates of each backbone atom (N, Cα, C, O) in ångströms. mmCIF is the PDB's canonical archive format — a tagged-loop text representation of the atomic model.

The six renders are orthographic views along the three Cartesian axes in both directions. Representation (cartoon, sticks, or surface) and color scheme (sequence-rainbow or by-chain) vary across proteins so the training set covers all the common visualization conventions.

— Local backbone conformation —

Secondary structure is the local, repeating backbone conformation. DSSP classifies it into eight states by reading the hydrogen-bond network: three helix types (H, G, I), two β types (E, B), two non-regular types (T, S), and unstructured coil (-).

SS3 is a coarse helix/strand/coil call (letters a/b/c) made by the P-SEA algorithm from inter-Cα distances and dihedrals. It is less detailed than DSSP but needs only Cα positions.

Backbone dihedral angles. Every residue except chain termini has a φ (preceding-C → N → Cα → C) and a ψ (N → Cα → C → next-N). They are reported in degrees following the IUPAC sign convention. Secondary structure is essentially a statement about which (φ, ψ) basin each residue occupies.

— Global shape and packing —

The geometric summary reports three shape descriptors. Rg (radius of gyration) measures how spread out the Cα atoms are about their centre of mass; compact globular proteins have small Rg, elongated or unfolded ones large. Cα contacts (<8 Å, |i−j|>4) count long-range residue pairs in spatial proximity — high for tightly packed folds, near zero for rods or random coil. The bounding-box extents give the protein's footprint along x, y, z in Å.

Solvent accessibility: the surface area of each residue that a 1.4 Å water probe can touch, in Å². When only backbone atoms are present the absolute values are lower than full-atom SASA (side chains contribute most of the area) and are flagged as backbone-only.

Plot images: a contact map (which residues are close in 3D, as an N×N binary image), a Ramachandran scatter (backbone torsion angles, revealing secondary-structure composition at a glance), and — for AlphaFold structures — a PAE heatmap (pairwise prediction confidence).

— Structural neighborhood —

Foldseek's 3Di representation compresses backbone geometry into a per-residue letter drawn from a learned twenty-state alphabet. It captures the tertiary interaction pattern around each residue — which residues are packed against it in space, regardless of where they are in sequence.

Structural nearest neighbors (via Foldseek easy-search vs the PDB). Reported per hit: target PDB id, E-value, and alignment TM-score. A TM-score above ~0.5 is the conventional threshold for 'same fold'.

— Confidence and disorder —

pLDDT (predicted Local Distance Difference Test) is AlphaFold's per-residue confidence score, ranging from 0 to 100. Values above 90 indicate high confidence (typically well-packed cores); 70–90 is confident; 50–70 low confidence; below 50 usually means the region is disordered or the prediction is unreliable there. AlphaFold stores pLDDT in the mmCIF B-factor column.

For experimental (PDB) structures, the B-factor (temperature factor) quantifies the positional spread of each atom in the crystal — a combination of thermal vibration and static disorder — in units of Å². High B-factors mark flexible loops or poorly resolved regions; low B-factors mark the rigid, well-ordered core.

Predicted Aligned Error (PAE) is an AlphaFold confidence matrix: entry (i, j) is the expected error in the position of residue j, in ångströms, when the prediction is superimposed on the true structure at residue i. Low PAE within a block of residues means that block is internally rigid and well-predicted; high PAE between two blocks means their relative placement is uncertain even if each block individually is confident.